Protein AF-0000000078793762 (afdb_homodimer)

Radius of gyration: 28.3 Å; Cα contacts (8 Å, |Δi|>4): 1659; chains: 2; bounding box: 61×83×68 Å

Secondary structure (DSSP, 8-state):
-EEEEEESS-TTHHHHHHHHSS-----HHHHHHHHHHTTTSEEEEEEEESS----EEETTEEEEEEE---HHHHHHHHHH-----SSTTHHHHHHHHHHH--SEEEEE-SSSGGGGGGGG--S-EEEE-S--HHHHHHTTTTTS-GGGGG-B---SHHHHHH---BHHHHHHHHHHHHHHHHHHHTT--EEEE-SHHHHHHHHHHSTTPEEEE------HHHHS--------SSSPEEEEEE--S-TTS-HHHHHHHHHHHHHTT--EEEEEES--TT-HHHHHHHHHHGGGS-SSSEEEEE---HHHHHHHHHHSSEEEE--S--SS-HHHHHHHHHT--EEEE--TTHHHHS-BTTTBEEE-TT-HHHHHHHHHHHHH-HHHHHHHHHHHHHHHHHHT-HHHHHHHHHHHHHHHHHH-/-EEEEEESS-TTHHHHHHHHS------HHHHHHHHHHTTTSEEEEEEEESS----EEETTEEEEEEE---HHHHHHHHHH-----SSTTHHHHHHHHHHH--SEEEEE-SSSGGGGGGGG--S-EEEE-S--HHHHHHTTTTTS-GGGGG-B---SHHHHHH---BHHHHHHHHHHHHHHHHHHHTT--EEEE-SHHHHHHHHHHSTTPEEEE------HHHHS--------SSSPEEEEEE--S-TTS-HHHHHHHHHHHHHTT--EEEEEES--TT-HHHHHHHHHHGGGS-SSSEEEEE---HHHHHHHHHHSSEEEE--S--SS-HHHHHHHHHT--EEEE--TTHHHHS-BTTTBEEE-TT-HHHHHHHHHHHHH-HHHHHHHHHHHHHHHHHHT-HHHHHHHHHHHHHHHHHH-

InterPro domains:
  IPR001296 Glycosyl transferase, family 1 [PF00534] (233-395)
  IPR050194 Glycosyltransferase group 1 [PTHR45947] (298-418)

Structure (mmCIF, N/CA/C/O backbone):
data_AF-0000000078793762-model_v1
#
loop_
_entity.id
_entity.type
_entity.pdbx_description
1 polymer 'Sugar transferase, PEP-CTERM/EpsH1 system associated'
#
loop_
_atom_site.group_PDB
_atom_site.id
_atom_site.type_symbol
_atom_site.label_atom_id
_atom_site.label_alt_id
_atom_site.label_comp_id
_atom_site.label_asym_id
_atom_site.label_entity_id
_atom_site.label_seq_id
_atom_site.pdbx_PDB_ins_code
_atom_site.Cartn_x
_atom_site.Cartn_y
_atom_site.Cartn_z
_atom_site.occupancy
_atom_site.B_iso_or_equiv
_atom_site.auth_seq_id
_atom_site.auth_comp_id
_atom_site.auth_asym_id
_atom_site.auth_atom_id
_atom_site.pdbx_PDB_model_num
ATOM 1 N N . MET A 1 1 ? 2.879 -42.125 -5.797 1 95.94 1 MET A N 1
ATOM 2 C CA . MET A 1 1 ? 1.994 -41.094 -6.344 1 95.94 1 MET A CA 1
ATOM 3 C C . MET A 1 1 ? 2.584 -40.5 -7.613 1 95.94 1 MET A C 1
ATOM 5 O O . MET A 1 1 ? 3.752 -40.094 -7.637 1 95.94 1 MET A O 1
ATOM 9 N N . LYS A 1 2 ? 1.872 -40.531 -8.688 1 98.19 2 LYS A N 1
ATOM 10 C CA . LYS A 1 2 ? 2.305 -39.938 -9.945 1 98.19 2 LYS A CA 1
ATOM 11 C C . LYS A 1 2 ? 1.771 -38.531 -10.094 1 98.19 2 LYS A C 1
ATOM 13 O O . LYS A 1 2 ? 0.557 -38.312 -10.094 1 98.19 2 LYS A O 1
ATOM 18 N N . VAL A 1 3 ? 2.738 -37.562 -10.156 1 98.62 3 VAL A N 1
ATOM 19 C CA . VAL A 1 3 ? 2.369 -36.156 -10.211 1 98.62 3 VAL A CA 1
ATOM 20 C C . VAL A 1 3 ? 2.797 -35.562 -11.547 1 98.62 3 VAL A C 1
ATOM 22 O O . VAL A 1 3 ? 3.941 -35.719 -11.969 1 98.62 3 VAL A O 1
ATOM 25 N N . LEU A 1 4 ? 1.871 -34.844 -12.211 1 98.75 4 LEU A N 1
ATOM 26 C CA . LEU A 1 4 ? 2.186 -34.125 -13.445 1 98.75 4 LEU A CA 1
ATOM 27 C C . LEU A 1 4 ? 2.09 -32.594 -13.242 1 98.75 4 LEU A C 1
ATOM 29 O O . LEU A 1 4 ? 1.021 -32.094 -12.914 1 98.75 4 LEU A O 1
ATOM 33 N N . TRP A 1 5 ? 3.254 -31.969 -13.43 1 98.5 5 TRP A N 1
ATOM 34 C CA . TRP A 1 5 ? 3.299 -30.5 -13.406 1 98.5 5 TRP A CA 1
ATOM 35 C C . TRP A 1 5 ? 3.074 -29.922 -14.797 1 98.5 5 TRP A C 1
ATOM 37 O O . TRP A 1 5 ? 3.635 -30.422 -15.781 1 98.5 5 TRP A O 1
ATOM 47 N N . PHE A 1 6 ? 2.211 -28.984 -14.898 1 97 6 PHE A N 1
ATOM 48 C CA . PHE A 1 6 ? 2.266 -28.016 -15.984 1 97 6 PHE A CA 1
ATOM 49 C C . PHE A 1 6 ? 2.936 -26.719 -15.531 1 97 6 PHE A C 1
ATOM 51 O O . PHE A 1 6 ? 2.408 -26.016 -14.672 1 97 6 PHE A O 1
ATOM 58 N N . SER A 1 7 ? 4.078 -26.422 -16.094 1 92.5 7 SER A N 1
ATOM 59 C CA . SER A 1 7 ? 4.922 -25.359 -15.562 1 92.5 7 SER A CA 1
ATOM 60 C C . SER A 1 7 ? 5.363 -24.406 -16.672 1 92.5 7 SER A C 1
ATOM 62 O O . SER A 1 7 ? 5.461 -24.797 -17.828 1 92.5 7 SER A O 1
ATOM 64 N N . ASN A 1 8 ? 5.637 -23.172 -16.219 1 84.38 8 ASN A N 1
ATOM 65 C CA . ASN A 1 8 ? 6.102 -22.156 -17.172 1 84.38 8 ASN A CA 1
ATOM 66 C C . ASN A 1 8 ? 7.574 -22.344 -17.516 1 84.38 8 ASN A C 1
ATOM 68 O O . ASN A 1 8 ? 8.078 -21.734 -18.453 1 84.38 8 ASN A O 1
ATOM 72 N N . THR A 1 9 ? 8.289 -23.156 -16.766 1 87.06 9 THR A N 1
ATOM 73 C CA . THR A 1 9 ? 9.695 -23.453 -17 1 87.06 9 THR A CA 1
ATOM 74 C C . THR A 1 9 ? 9.938 -24.953 -16.953 1 87.06 9 THR A C 1
ATOM 76 O O . THR A 1 9 ? 9.125 -25.703 -16.391 1 87.06 9 THR A O 1
ATOM 79 N N . PRO A 1 10 ? 11.055 -25.406 -17.469 1 90.94 10 PRO A N 1
ATOM 80 C CA . PRO A 1 10 ? 11.383 -26.828 -17.359 1 90.94 10 PRO A CA 1
ATOM 81 C C . PRO A 1 10 ? 11.961 -27.203 -15.992 1 90.94 10 PRO A C 1
ATOM 83 O O . PRO A 1 10 ? 12.469 -28.312 -15.805 1 90.94 10 PRO A O 1
ATOM 86 N N . ALA A 1 11 ? 11.961 -26.297 -15.039 1 92.06 11 ALA A N 1
ATOM 87 C CA . ALA A 1 11 ? 12.531 -26.531 -13.719 1 92.06 11 ALA A CA 1
ATOM 88 C C . ALA A 1 11 ? 13.953 -27.078 -13.82 1 92.06 11 ALA A C 1
ATOM 90 O O . ALA A 1 11 ? 14.805 -26.484 -14.492 1 92.06 11 ALA A O 1
ATOM 91 N N . LEU A 1 12 ? 14.273 -28.281 -13.297 1 91.12 12 LEU A N 1
ATOM 92 C CA . LEU A 1 12 ? 15.617 -28.844 -13.352 1 91.12 12 LEU A CA 1
ATOM 93 C C . LEU A 1 12 ? 16 -29.219 -14.781 1 91.12 12 LEU A C 1
ATOM 95 O O . LEU A 1 12 ? 17.188 -29.312 -15.102 1 91.12 12 LEU A O 1
ATOM 99 N N . GLY A 1 13 ? 14.977 -29.391 -15.578 1 91.69 13 GLY A N 1
ATOM 100 C CA . GLY A 1 13 ? 15.219 -29.766 -16.969 1 91.69 13 GLY A CA 1
ATOM 101 C C . GLY A 1 13 ? 15.992 -28.719 -17.734 1 91.69 13 GLY A C 1
ATOM 102 O O . GLY A 1 13 ? 16.578 -29.016 -18.781 1 91.69 13 GLY A O 1
ATOM 103 N N . ILE A 1 14 ? 16.016 -27.516 -17.172 1 89.06 14 ILE A N 1
ATOM 104 C CA . ILE A 1 14 ? 16.719 -26.422 -17.828 1 89.06 14 ILE A CA 1
ATOM 105 C C . ILE A 1 14 ? 18.203 -26.734 -17.906 1 89.06 14 ILE A C 1
ATOM 107 O O . ILE A 1 14 ? 18.891 -26.344 -18.859 1 89.06 14 ILE A O 1
ATOM 111 N N . GLU A 1 15 ? 18.734 -27.453 -16.922 1 87.62 15 GLU A N 1
ATOM 112 C CA . GLU A 1 15 ? 20.141 -27.844 -16.922 1 87.62 15 GLU A CA 1
ATOM 113 C C . GLU A 1 15 ? 20.469 -28.75 -18.109 1 87.62 15 GLU A C 1
ATOM 115 O O . GLU A 1 15 ? 21.531 -28.641 -18.703 1 87.62 15 GLU A O 1
ATOM 120 N N . PHE A 1 16 ? 19.547 -29.578 -18.375 1 89.25 16 PHE A N 1
ATOM 121 C CA . PHE A 1 16 ? 19.688 -30.5 -19.516 1 89.25 16 PHE A CA 1
ATOM 122 C C . PHE A 1 16 ? 19.578 -29.75 -20.828 1 89.25 16 PHE A C 1
ATOM 124 O O . PHE A 1 16 ? 20.391 -29.953 -21.734 1 89.25 16 PHE A O 1
ATOM 131 N N . LEU A 1 17 ? 18.609 -28.891 -20.922 1 88.19 17 LEU A N 1
ATOM 132 C CA . LEU A 1 17 ? 18.312 -28.172 -22.156 1 88.19 17 LEU A CA 1
ATOM 133 C C . LEU A 1 17 ? 19.391 -27.141 -22.469 1 88.19 17 LEU A C 1
ATOM 135 O O . LEU A 1 17 ? 19.656 -26.844 -23.625 1 88.19 17 LEU A O 1
ATOM 139 N N . SER A 1 18 ? 19.922 -26.453 -21.406 1 82.44 18 SER A N 1
ATOM 140 C CA . SER A 1 18 ? 20.938 -25.438 -21.594 1 82.44 18 SER A CA 1
ATOM 141 C C . SER A 1 18 ? 22.203 -26.031 -22.188 1 82.44 18 SER A C 1
ATOM 143 O O . SER A 1 18 ? 22.984 -25.328 -22.844 1 82.44 18 SER A O 1
ATOM 145 N N . LYS A 1 19 ? 22.484 -27.219 -21.938 1 78.75 19 LYS A N 1
ATOM 146 C CA . LYS A 1 19 ? 23.641 -27.891 -22.516 1 78.75 19 LYS A CA 1
ATOM 147 C C . LYS A 1 19 ? 23.453 -28.109 -24.016 1 78.75 19 LYS A C 1
ATOM 149 O O . LYS A 1 19 ? 24.422 -28.156 -24.766 1 78.75 19 LYS A O 1
ATOM 154 N N . GLU A 1 20 ? 22.266 -28.188 -24.328 1 69.19 20 GLU A N 1
ATOM 155 C CA . GLU A 1 20 ? 21.969 -28.469 -25.734 1 69.19 20 GLU A CA 1
ATOM 156 C C . GLU A 1 20 ? 21.703 -27.188 -26.516 1 69.19 20 GLU A C 1
ATOM 158 O O . GLU A 1 20 ? 21.984 -27.125 -27.719 1 69.19 20 GLU A O 1
ATOM 163 N N . SER A 1 21 ? 20.906 -26.344 -25.797 1 62.28 21 SER A N 1
ATOM 164 C CA . SER A 1 21 ? 20.453 -25.141 -26.484 1 62.28 21 SER A CA 1
ATOM 165 C C . SER A 1 21 ? 20.906 -23.875 -25.75 1 62.28 21 SER A C 1
ATOM 167 O O . SER A 1 21 ? 21.391 -23.953 -24.625 1 62.28 21 SER A O 1
ATOM 169 N N . LYS A 1 22 ? 21 -22.781 -26.359 1 55.94 22 LYS A N 1
ATOM 170 C CA . LYS A 1 22 ? 21.391 -21.469 -25.859 1 55.94 22 LYS A CA 1
ATOM 171 C C . LYS A 1 22 ? 20.312 -20.891 -24.953 1 55.94 22 LYS A C 1
ATOM 173 O O . LYS A 1 22 ? 20.25 -19.672 -24.75 1 55.94 22 LYS A O 1
ATOM 178 N N . ILE A 1 23 ? 19.359 -21.875 -24.516 1 55.56 23 ILE A N 1
ATOM 179 C CA . ILE A 1 23 ? 18.328 -21.266 -23.703 1 55.56 23 ILE A CA 1
ATOM 180 C C . ILE A 1 23 ? 18.828 -21.062 -22.281 1 55.56 23 ILE A C 1
ATOM 182 O O . ILE A 1 23 ? 19.344 -22 -21.656 1 55.56 23 ILE A O 1
ATOM 186 N N . LYS A 1 24 ? 19.094 -19.906 -21.891 1 51.28 24 LYS A N 1
ATOM 187 C CA . LYS A 1 24 ? 19.453 -19.5 -20.531 1 51.28 24 LYS A CA 1
ATOM 188 C C . LYS A 1 24 ? 18.203 -19.109 -19.734 1 51.28 24 LYS A C 1
ATOM 190 O O . LYS A 1 24 ? 17.375 -18.328 -20.203 1 51.28 24 LYS A O 1
ATOM 195 N N . GLY A 1 25 ? 17.484 -20.141 -19.078 1 54.44 25 GLY A N 1
ATOM 196 C CA . GLY A 1 25 ? 16.25 -19.734 -18.422 1 54.44 25 GLY A CA 1
ATOM 197 C C . GLY A 1 25 ? 16.406 -19.625 -16.922 1 54.44 25 GLY A C 1
ATOM 198 O O . GLY A 1 25 ? 17.391 -20.062 -16.344 1 54.44 25 GLY A O 1
ATOM 199 N N . THR A 1 26 ? 15.641 -18.719 -16.062 1 52.81 26 THR A N 1
ATOM 200 C CA . THR A 1 26 ? 15.617 -18.281 -14.672 1 52.81 26 THR A CA 1
ATOM 201 C C . THR A 1 26 ? 14.68 -19.156 -13.844 1 52.81 26 THR A C 1
ATOM 203 O O . THR A 1 26 ? 14.352 -18.828 -12.711 1 52.81 26 THR A O 1
ATOM 206 N N . GLY A 1 27 ? 14.586 -20.484 -13.938 1 57.09 27 GLY A N 1
ATOM 207 C CA . GLY A 1 27 ? 13.57 -21.219 -13.203 1 57.09 27 GLY A CA 1
ATOM 208 C C . GLY A 1 27 ? 13.984 -21.547 -11.781 1 57.09 27 GLY A C 1
ATOM 209 O O . GLY A 1 27 ? 13.695 -22.641 -11.281 1 57.09 27 GLY A O 1
ATOM 210 N N . GLY A 1 28 ? 14.516 -20.531 -10.992 1 72.56 28 GLY A N 1
ATOM 211 C CA . GLY A 1 28 ? 15.281 -20.938 -9.82 1 72.56 28 GLY A CA 1
ATOM 212 C C . GLY A 1 28 ? 14.422 -21.594 -8.75 1 72.56 28 GLY A C 1
ATOM 213 O O . GLY A 1 28 ? 14.672 -22.734 -8.359 1 72.56 28 GLY A O 1
ATOM 214 N N . TRP A 1 29 ? 13.219 -21.062 -8.523 1 81.5 29 TRP A N 1
ATOM 215 C CA . TRP A 1 29 ? 12.477 -21.641 -7.41 1 81.5 29 TRP A CA 1
ATOM 216 C C . TRP A 1 29 ? 11.828 -22.969 -7.824 1 81.5 29 TRP A C 1
ATOM 218 O O . TRP A 1 29 ? 11.711 -23.891 -7.012 1 81.5 29 TRP A O 1
ATOM 228 N N . MET A 1 30 ? 11.438 -23.141 -9.094 1 89.31 30 MET A N 1
ATOM 229 C CA . MET A 1 30 ? 10.844 -24.375 -9.594 1 89.31 30 MET A CA 1
ATOM 230 C C . MET A 1 30 ? 11.867 -25.516 -9.609 1 89.31 30 MET A C 1
ATOM 232 O O . MET A 1 30 ? 11.531 -26.672 -9.359 1 89.31 30 MET A O 1
ATOM 236 N N . SER A 1 31 ? 13.117 -25.141 -9.906 1 91.44 31 SER A N 1
ATOM 237 C CA . SER A 1 31 ? 14.188 -26.125 -9.883 1 91.44 31 SER A CA 1
ATOM 238 C C . SER A 1 31 ? 14.406 -26.656 -8.469 1 91.44 31 SER A C 1
ATOM 240 O O . SER A 1 31 ? 14.609 -27.859 -8.281 1 91.44 31 SER A O 1
ATOM 242 N N . ALA A 1 32 ? 14.328 -25.719 -7.543 1 91.62 32 ALA A N 1
ATOM 243 C CA . ALA A 1 32 ? 14.508 -26.125 -6.152 1 91.62 32 ALA A CA 1
ATOM 244 C C . ALA A 1 32 ? 13.383 -27.047 -5.695 1 91.62 32 ALA A C 1
ATOM 246 O O . ALA A 1 32 ? 13.625 -28.047 -5.012 1 91.62 32 ALA A O 1
ATOM 247 N N . LEU A 1 33 ? 12.203 -26.703 -6.043 1 93.56 33 LEU A N 1
ATOM 248 C CA . LEU A 1 33 ? 11.055 -27.531 -5.684 1 93.56 33 LEU A CA 1
ATOM 249 C C . LEU A 1 33 ? 11.148 -28.906 -6.355 1 93.56 33 LEU A C 1
ATOM 251 O O . LEU A 1 33 ? 10.891 -29.922 -5.723 1 93.56 33 LEU A O 1
ATOM 255 N N . ASN A 1 34 ? 11.5 -28.906 -7.664 1 95.62 34 ASN A N 1
ATOM 256 C CA . ASN A 1 34 ? 11.711 -30.141 -8.414 1 95.62 34 ASN A CA 1
ATOM 257 C C . ASN A 1 34 ? 12.734 -31.047 -7.719 1 95.62 34 ASN A C 1
ATOM 259 O O . ASN A 1 34 ? 12.508 -32.25 -7.59 1 95.62 34 ASN A O 1
ATOM 263 N N . GLU A 1 35 ? 13.758 -30.469 -7.211 1 93.94 35 GLU A N 1
ATOM 264 C CA . GLU A 1 35 ? 14.852 -31.203 -6.59 1 93.94 35 GLU A CA 1
ATOM 265 C C . GLU A 1 35 ? 14.383 -31.953 -5.348 1 93.94 35 GLU A C 1
ATOM 267 O O . GLU A 1 35 ? 14.789 -33.094 -5.105 1 93.94 35 GLU A O 1
ATOM 272 N N . ILE A 1 36 ? 13.469 -31.359 -4.629 1 93.69 36 ILE A N 1
ATOM 273 C CA . ILE A 1 36 ? 13.109 -32 -3.365 1 93.69 36 ILE A CA 1
ATOM 274 C C . ILE A 1 36 ? 11.922 -32.938 -3.58 1 93.69 36 ILE A C 1
ATOM 276 O O . ILE A 1 36 ? 11.719 -33.875 -2.812 1 93.69 36 ILE A O 1
ATOM 280 N N . MET A 1 37 ? 11.172 -32.75 -4.59 1 95.81 37 MET A N 1
ATOM 281 C CA . MET A 1 37 ? 9.945 -33.5 -4.82 1 95.81 37 MET A CA 1
ATOM 282 C C . MET A 1 37 ? 10.234 -34.812 -5.559 1 95.81 37 MET A C 1
ATOM 284 O O . MET A 1 37 ? 9.555 -35.812 -5.348 1 95.81 37 MET A O 1
ATOM 288 N N . LYS A 1 38 ? 11.25 -34.812 -6.395 1 94.5 38 LYS A N 1
ATOM 289 C CA . LYS A 1 38 ? 11.5 -35.875 -7.34 1 94.5 38 LYS A CA 1
ATOM 290 C C . LYS A 1 38 ? 11.758 -37.188 -6.609 1 94.5 38 LYS A C 1
ATOM 292 O O . LYS A 1 38 ? 11.555 -38.281 -7.172 1 94.5 38 LYS A O 1
ATOM 297 N N . ASN A 1 39 ? 12.211 -37.094 -5.367 1 93.19 39 ASN A N 1
ATOM 298 C CA . ASN A 1 39 ? 12.531 -38.281 -4.617 1 93.19 39 ASN A CA 1
ATOM 299 C C . ASN A 1 39 ? 11.328 -38.781 -3.822 1 93.19 39 ASN A C 1
ATOM 301 O O . ASN A 1 39 ? 11.375 -39.875 -3.236 1 93.19 39 ASN A O 1
ATOM 305 N N . LYS A 1 40 ? 10.266 -38.094 -3.807 1 97.19 40 LYS A N 1
ATOM 306 C CA . LYS A 1 40 ? 9.117 -38.406 -2.975 1 97.19 40 LYS A CA 1
ATOM 307 C C . LYS A 1 40 ? 7.906 -38.781 -3.828 1 97.19 40 LYS A C 1
ATOM 309 O O . LYS A 1 40 ? 6.996 -39.469 -3.359 1 97.19 40 LYS A O 1
ATOM 314 N N . VAL A 1 41 ? 7.918 -38.312 -5.105 1 97.88 41 VAL A N 1
ATOM 315 C CA . VAL A 1 41 ? 6.832 -38.625 -6.031 1 97.88 41 VAL A CA 1
ATOM 316 C C . VAL A 1 41 ? 7.41 -39 -7.402 1 97.88 41 VAL A C 1
ATOM 318 O O . VAL A 1 41 ? 8.57 -38.688 -7.688 1 97.88 41 VAL A O 1
ATOM 321 N N . ASP A 1 42 ? 6.637 -39.75 -8.188 1 98.38 42 ASP A N 1
ATOM 322 C CA . ASP A 1 42 ? 6.945 -39.906 -9.602 1 98.38 42 ASP A CA 1
ATOM 323 C C . ASP A 1 42 ? 6.578 -38.656 -10.391 1 98.38 42 ASP A C 1
ATOM 325 O O . ASP A 1 42 ? 5.445 -38.531 -10.852 1 98.38 42 ASP A O 1
ATOM 329 N N . LEU A 1 43 ? 7.602 -37.781 -10.539 1 98.44 43 LEU A N 1
ATOM 330 C CA . LEU A 1 43 ? 7.348 -36.438 -11.016 1 98.44 43 LEU A CA 1
ATOM 331 C C . LEU A 1 43 ? 7.492 -36.344 -12.531 1 98.44 43 LEU A C 1
ATOM 333 O O . LEU A 1 43 ? 8.492 -36.812 -13.086 1 98.44 43 LEU A O 1
ATOM 337 N N . HIS A 1 44 ? 6.484 -35.844 -13.164 1 98.56 44 HIS A N 1
ATOM 338 C CA . HIS A 1 44 ? 6.438 -35.5 -14.586 1 98.56 44 HIS A CA 1
ATOM 339 C C . HIS A 1 44 ? 6.195 -34 -14.797 1 98.56 44 HIS A C 1
ATOM 341 O O . HIS A 1 44 ? 5.402 -33.406 -14.086 1 98.56 44 HIS A O 1
ATOM 347 N N . ILE A 1 45 ? 6.957 -33.406 -15.766 1 98.06 45 ILE A N 1
ATOM 348 C CA . ILE A 1 45 ? 6.816 -31.969 -15.969 1 98.06 45 ILE A CA 1
ATOM 349 C C . ILE A 1 45 ? 6.57 -31.688 -17.438 1 98.06 45 ILE A C 1
ATOM 351 O O . ILE A 1 45 ? 7.41 -32 -18.297 1 98.06 45 ILE A O 1
ATOM 355 N N . ALA A 1 46 ? 5.418 -31.109 -17.734 1 97.25 46 ALA A N 1
ATOM 356 C CA . ALA A 1 46 ? 5.137 -30.578 -19.062 1 97.25 46 ALA A CA 1
ATOM 357 C C . ALA A 1 46 ? 5.355 -29.062 -19.094 1 97.25 46 ALA A C 1
ATOM 359 O O . ALA A 1 46 ? 5.008 -28.359 -18.141 1 97.25 46 ALA A O 1
ATOM 360 N N . PHE A 1 47 ? 5.992 -28.547 -20.125 1 92.81 47 PHE A N 1
ATOM 361 C CA . PHE A 1 47 ? 6.305 -27.141 -20.234 1 92.81 47 PHE A CA 1
ATOM 362 C C . PHE A 1 47 ? 6.34 -26.703 -21.688 1 92.81 47 PHE A C 1
ATOM 364 O O . PHE A 1 47 ? 6.551 -27.516 -22.594 1 92.81 47 PHE A O 1
ATOM 371 N N . HIS A 1 48 ? 6.082 -25.422 -21.922 1 89.88 48 HIS A N 1
ATOM 372 C CA . HIS A 1 48 ? 6.188 -24.875 -23.266 1 89.88 48 HIS A CA 1
ATOM 373 C C . HIS A 1 48 ? 7.645 -24.75 -23.703 1 89.88 48 HIS A C 1
ATOM 375 O O . HIS A 1 48 ? 8.5 -24.359 -22.906 1 89.88 48 HIS A O 1
ATOM 381 N N . TYR A 1 49 ? 7.902 -25.125 -24.844 1 87.12 49 TYR A N 1
ATOM 382 C CA . TYR A 1 49 ? 9.242 -25.062 -25.406 1 87.12 49 TYR A CA 1
ATOM 383 C C . TYR A 1 49 ? 9.188 -24.641 -26.875 1 87.12 49 TYR A C 1
ATOM 385 O O . TYR A 1 49 ? 8.375 -25.141 -27.641 1 87.12 49 TYR A O 1
ATOM 393 N N . PRO A 1 50 ? 9.992 -23.641 -27.219 1 83.5 50 PRO A N 1
ATOM 394 C CA . PRO A 1 50 ? 9.883 -23.094 -28.578 1 83.5 50 PRO A CA 1
ATOM 395 C C . PRO A 1 50 ? 10.469 -24.031 -29.641 1 83.5 50 PRO A C 1
ATOM 397 O O . PRO A 1 50 ? 10.25 -23.812 -30.828 1 83.5 50 PRO A O 1
ATOM 400 N N . TYR A 1 51 ? 11.164 -25.078 -29.312 1 84.25 51 TYR A N 1
ATOM 401 C CA . TYR A 1 51 ? 11.781 -26.016 -30.25 1 84.25 51 TYR A CA 1
ATOM 402 C C . TYR A 1 51 ? 11.172 -27.406 -30.125 1 84.25 51 TYR A C 1
ATOM 404 O O . TYR A 1 51 ? 10.633 -27.75 -29.062 1 84.25 51 TYR A O 1
ATOM 412 N N . LYS A 1 52 ? 11.219 -28.016 -31.281 1 88 52 LYS A N 1
ATOM 413 C CA . LYS A 1 52 ? 10.773 -29.406 -31.219 1 88 52 LYS A CA 1
ATOM 414 C C . LYS A 1 52 ? 11.734 -30.266 -30.406 1 88 52 LYS A C 1
ATOM 416 O O . LYS A 1 52 ? 12.953 -30.219 -30.609 1 88 52 LYS A O 1
ATOM 421 N N . LYS A 1 53 ? 11.203 -30.906 -29.469 1 90.44 53 LYS A N 1
ATOM 422 C CA . LYS A 1 53 ? 11.992 -31.781 -28.609 1 90.44 53 LYS A CA 1
ATOM 423 C C . LYS A 1 53 ? 11.141 -32.938 -28.062 1 90.44 53 LYS A C 1
ATOM 425 O O . LYS A 1 53 ? 9.984 -32.719 -27.672 1 90.44 53 LYS A O 1
ATOM 430 N N . ASP A 1 54 ? 11.688 -34.156 -28.094 1 92.56 54 ASP A N 1
ATOM 431 C CA . ASP A 1 54 ? 11 -35.344 -27.531 1 92.56 54 ASP A CA 1
ATOM 432 C C . ASP A 1 54 ? 11.07 -35.344 -26.016 1 92.56 54 ASP A C 1
ATOM 434 O O . ASP A 1 54 ? 11.891 -34.625 -25.422 1 92.56 54 ASP A O 1
ATOM 438 N N . LEU A 1 55 ? 10.156 -36.188 -25.469 1 95.25 55 LEU A N 1
ATOM 439 C CA . LEU A 1 55 ? 10.211 -36.375 -24.031 1 95.25 55 LEU A CA 1
ATOM 440 C C . LEU A 1 55 ? 11.594 -36.844 -23.594 1 95.25 55 LEU A C 1
ATOM 442 O O . LEU A 1 55 ? 12.258 -37.594 -24.312 1 95.25 55 LEU A O 1
ATOM 446 N N . PHE A 1 56 ? 12.07 -36.406 -22.453 1 95.56 56 PHE A N 1
ATOM 447 C CA . PHE A 1 56 ? 13.367 -36.812 -21.922 1 95.56 56 PHE A CA 1
ATOM 448 C C . PHE A 1 56 ? 13.305 -36.969 -20.406 1 95.56 56 PHE A C 1
ATOM 450 O O . PHE A 1 56 ? 12.359 -36.5 -19.766 1 95.56 56 PHE A O 1
ATOM 457 N N . GLU A 1 57 ? 14.25 -37.75 -19.906 1 96.81 57 GLU A N 1
ATOM 458 C CA . GLU A 1 57 ? 14.391 -37.906 -18.453 1 96.81 57 GLU A CA 1
ATOM 459 C C . GLU A 1 57 ? 15.695 -37.281 -17.969 1 96.81 57 GLU A C 1
ATOM 461 O O . GLU A 1 57 ? 16.734 -37.406 -18.625 1 96.81 57 GLU A O 1
ATOM 466 N N . TYR A 1 58 ? 15.625 -36.562 -16.922 1 95.06 58 TYR A N 1
ATOM 467 C CA . TYR A 1 58 ? 16.797 -35.938 -16.312 1 95.06 58 TYR A CA 1
ATOM 468 C C . TYR A 1 58 ? 16.656 -35.906 -14.797 1 95.06 58 TYR A C 1
ATOM 470 O O . TYR A 1 58 ? 15.664 -35.375 -14.273 1 95.06 58 TYR A O 1
ATOM 478 N N . ARG A 1 59 ? 17.594 -36.469 -14.055 1 94.56 59 ARG A N 1
ATOM 479 C CA . ARG A 1 59 ? 17.703 -36.469 -12.602 1 94.56 59 ARG A CA 1
ATOM 480 C C . ARG A 1 59 ? 16.406 -36.969 -11.945 1 94.56 59 ARG A C 1
ATOM 482 O O . ARG A 1 59 ? 15.883 -36.312 -11.047 1 94.56 59 ARG A O 1
ATOM 489 N N . GLY A 1 60 ? 15.836 -37.969 -12.453 1 95.31 60 GLY A N 1
ATOM 490 C CA . GLY A 1 60 ? 14.727 -38.656 -11.805 1 95.31 60 GLY A CA 1
ATOM 491 C C . GLY A 1 60 ? 13.375 -38.062 -12.141 1 95.31 60 GLY A C 1
ATOM 492 O O . GLY A 1 60 ? 12.375 -38.375 -11.5 1 95.31 60 GLY A O 1
ATOM 493 N N . THR A 1 61 ? 13.32 -37.094 -13.086 1 97.62 61 THR A N 1
ATOM 494 C CA . THR A 1 61 ? 12.086 -36.469 -13.523 1 97.62 61 THR A CA 1
ATOM 495 C C . THR A 1 61 ? 11.906 -36.594 -15.039 1 97.62 61 THR A C 1
ATOM 497 O O . THR A 1 61 ? 12.875 -36.5 -15.789 1 97.62 61 THR A O 1
ATOM 500 N N . LYS A 1 62 ? 10.719 -36.938 -15.453 1 98.06 62 LYS A N 1
ATOM 501 C CA . LYS A 1 62 ? 10.414 -37 -16.875 1 98.06 62 LYS A CA 1
ATOM 502 C C . LYS A 1 62 ? 9.844 -35.688 -17.375 1 98.06 62 LYS A C 1
ATOM 504 O O . LYS A 1 62 ? 9.008 -35.062 -16.703 1 98.06 62 LYS A O 1
ATOM 509 N N . TYR A 1 63 ? 10.336 -35.219 -18.5 1 97.38 63 TYR A N 1
ATOM 510 C CA . TYR A 1 63 ? 9.977 -33.938 -19.047 1 97.38 63 TYR A CA 1
ATOM 511 C C . TYR A 1 63 ? 9.273 -34.062 -20.391 1 97.38 63 TYR A C 1
ATOM 513 O O . TYR A 1 63 ? 9.695 -34.844 -21.25 1 97.38 63 TYR A O 1
ATOM 521 N N . TYR A 1 64 ? 8.211 -33.312 -20.562 1 97.38 64 TYR A N 1
ATOM 522 C CA . TYR A 1 64 ? 7.391 -33.312 -21.766 1 97.38 64 TYR A CA 1
ATOM 523 C C . TYR A 1 64 ? 7.344 -31.922 -22.391 1 97.38 64 TYR A C 1
ATOM 525 O O . TYR A 1 64 ? 6.457 -31.125 -22.078 1 97.38 64 TYR A O 1
ATOM 533 N N . PRO A 1 65 ? 8.266 -31.594 -23.312 1 94.38 65 PRO A N 1
ATOM 534 C CA . PRO A 1 65 ? 8.234 -30.297 -24 1 94.38 65 PRO A CA 1
ATOM 535 C C . PRO A 1 65 ? 7.035 -30.141 -24.922 1 94.38 65 PRO A C 1
ATOM 537 O O . PRO A 1 65 ? 6.797 -31 -25.781 1 94.38 65 PRO A O 1
ATOM 540 N N . VAL A 1 66 ? 6.285 -29.156 -24.656 1 89.81 66 VAL A N 1
ATOM 541 C CA . VAL A 1 66 ? 5.184 -28.781 -25.547 1 89.81 66 VAL A CA 1
ATOM 542 C C . VAL A 1 66 ? 5.672 -27.781 -26.578 1 89.81 66 VAL A C 1
ATOM 544 O O . VAL A 1 66 ? 5.941 -26.625 -26.25 1 89.81 66 VAL A O 1
ATOM 547 N N . TYR A 1 67 ? 5.637 -28.219 -27.812 1 87 67 TYR A N 1
ATOM 548 C CA . TYR A 1 67 ? 6.18 -27.391 -28.891 1 87 67 TYR A CA 1
ATOM 549 C C . TYR A 1 67 ? 5.258 -26.203 -29.188 1 87 67 TYR A C 1
ATOM 551 O O . TYR A 1 67 ? 4.109 -26.391 -29.594 1 87 67 TYR A O 1
ATOM 559 N N . THR A 1 68 ? 5.766 -25 -28.984 1 80.81 68 THR A N 1
ATOM 560 C CA . THR A 1 68 ? 4.941 -23.812 -29.156 1 80.81 68 THR A CA 1
ATOM 561 C C . THR A 1 68 ? 5.371 -23.047 -30.406 1 80.81 68 THR A C 1
ATOM 563 O O . THR A 1 68 ? 4.723 -22.078 -30.797 1 80.81 68 THR A O 1
ATOM 566 N N . GLY A 1 69 ? 6.199 -23.531 -31.172 1 72.38 69 GLY A N 1
ATOM 567 C CA . GLY A 1 69 ? 6.66 -22.922 -32.406 1 72.38 69 GLY A CA 1
ATOM 568 C C . GLY A 1 69 ? 7.672 -21.812 -32.188 1 72.38 69 GLY A C 1
ATOM 569 O O . GLY A 1 69 ? 7.914 -21.422 -31.047 1 72.38 69 GLY A O 1
ATOM 570 N N . ASN A 1 70 ? 8.383 -21.406 -33.312 1 58.59 70 ASN A N 1
ATOM 571 C CA . ASN A 1 70 ? 9.492 -20.453 -33.344 1 58.59 70 ASN A CA 1
ATOM 572 C C . ASN A 1 70 ? 9.086 -19.109 -32.75 1 58.59 70 ASN A C 1
ATOM 574 O O . ASN A 1 70 ? 8.062 -18.531 -33.125 1 58.59 70 ASN A O 1
ATOM 578 N N . ILE A 1 71 ? 9.82 -18.797 -31.656 1 52.09 71 ILE A N 1
ATOM 579 C CA . ILE A 1 71 ? 9.688 -17.562 -30.891 1 52.09 71 ILE A CA 1
ATOM 580 C C . ILE A 1 71 ? 9.484 -16.391 -31.844 1 52.09 71 ILE A C 1
ATOM 582 O O . ILE A 1 71 ? 8.625 -15.531 -31.609 1 52.09 71 ILE A O 1
ATOM 586 N N . LEU A 1 72 ? 10.273 -16.375 -32.969 1 47.22 72 LEU A N 1
ATOM 587 C CA . LEU A 1 72 ? 10.219 -15.281 -33.938 1 47.22 72 LEU A CA 1
ATOM 588 C C . LEU A 1 72 ? 8.836 -15.211 -34.562 1 47.22 72 LEU A C 1
ATOM 590 O O . LEU A 1 72 ? 8.281 -14.117 -34.75 1 47.22 72 LEU A O 1
ATOM 594 N N . TYR A 1 73 ? 8.297 -16.281 -34.969 1 44.62 73 TYR A N 1
ATOM 595 C CA . TYR A 1 73 ? 6.992 -16.359 -35.625 1 44.62 73 TYR A CA 1
ATOM 596 C C . TYR A 1 73 ? 5.883 -15.961 -34.625 1 44.62 73 TYR A C 1
ATOM 598 O O . TYR A 1 73 ? 4.961 -15.227 -35 1 44.62 73 TYR A O 1
ATOM 606 N N . ASN A 1 74 ? 5.961 -16.359 -33.469 1 51.59 74 ASN A N 1
ATOM 607 C CA . ASN A 1 74 ? 4.98 -16.031 -32.438 1 51.59 74 ASN A CA 1
ATOM 608 C C . ASN A 1 74 ? 5.039 -14.562 -32.031 1 51.59 74 ASN A C 1
ATOM 610 O O . ASN A 1 74 ? 4.008 -13.953 -31.75 1 51.59 74 ASN A O 1
ATOM 614 N N . LEU A 1 75 ? 6.223 -14.109 -32.094 1 47.94 75 LEU A N 1
ATOM 615 C CA . LEU A 1 75 ? 6.41 -12.672 -31.891 1 47.94 75 LEU A CA 1
ATOM 616 C C . LEU A 1 75 ? 5.77 -11.867 -33.031 1 47.94 75 LEU A C 1
ATOM 618 O O . LEU A 1 75 ? 5.121 -10.852 -32.781 1 47.94 75 LEU A O 1
ATOM 622 N N . ILE A 1 76 ? 6.051 -12.391 -34.312 1 43.09 76 ILE A N 1
ATOM 623 C CA . ILE A 1 76 ? 5.488 -11.711 -35.469 1 43.09 76 ILE A CA 1
ATOM 624 C C . ILE A 1 76 ? 3.965 -11.805 -35.438 1 43.09 76 ILE A C 1
ATOM 626 O O . ILE A 1 76 ? 3.27 -10.82 -35.719 1 43.09 76 ILE A O 1
ATOM 630 N N . LYS A 1 77 ? 3.465 -12.859 -35.156 1 47.09 77 LYS A N 1
ATOM 631 C CA . LYS A 1 77 ? 2.018 -13.039 -35.094 1 47.09 77 LYS A CA 1
ATOM 632 C C . LYS A 1 77 ? 1.406 -12.227 -33.969 1 47.09 77 LYS A C 1
ATOM 634 O O . LYS A 1 77 ? 0.311 -11.68 -34.094 1 47.09 77 LYS A O 1
ATOM 639 N N . SER A 1 78 ? 2.119 -12.234 -32.875 1 48.59 78 SER A N 1
ATOM 640 C CA . SER A 1 78 ? 1.626 -11.469 -31.734 1 48.59 78 SER A CA 1
ATOM 641 C C . SER A 1 78 ? 1.63 -9.977 -32.031 1 48.59 78 SER A C 1
ATOM 643 O O . SER A 1 78 ? 0.911 -9.211 -31.375 1 48.59 78 SER A O 1
ATOM 645 N N . ARG A 1 79 ? 2.584 -9.625 -32.969 1 43.41 79 ARG A N 1
ATOM 646 C CA . ARG A 1 79 ? 2.674 -8.25 -33.438 1 43.41 79 ARG A CA 1
ATOM 647 C C . ARG A 1 79 ? 1.376 -7.832 -34.125 1 43.41 79 ARG A C 1
ATOM 649 O O . ARG A 1 79 ? 0.974 -6.668 -34.031 1 43.41 79 ARG A O 1
ATOM 656 N N . PHE A 1 80 ? 0.947 -8.703 -34.906 1 42.38 80 PHE A N 1
ATOM 657 C CA . PHE A 1 80 ? -0.178 -8.312 -35.75 1 42.38 80 PHE A CA 1
ATOM 658 C C . PHE A 1 80 ? -1.493 -8.805 -35.156 1 42.38 80 PHE A C 1
ATOM 660 O O . PHE A 1 80 ? -2.553 -8.234 -35.406 1 42.38 80 PHE A O 1
ATOM 667 N N . PHE A 1 81 ? -1.475 -9.961 -34.5 1 42.94 81 PHE A N 1
ATOM 668 C CA . PHE A 1 81 ? -2.678 -10.555 -33.906 1 42.94 81 PHE A CA 1
ATOM 669 C C . PHE A 1 81 ? -2.463 -10.906 -32.469 1 42.94 81 PHE A C 1
ATOM 671 O O . PHE A 1 81 ? -1.568 -11.68 -32.125 1 42.94 81 PHE A O 1
ATOM 678 N N . ILE A 1 82 ? -2.795 -10.055 -31.609 1 50.16 82 ILE A N 1
ATOM 679 C CA . ILE A 1 82 ? -2.787 -10.406 -30.188 1 50.16 82 ILE A CA 1
ATOM 680 C C . ILE A 1 82 ? -3.635 -11.648 -29.969 1 50.16 82 ILE A C 1
ATOM 682 O O . ILE A 1 82 ? -4.836 -11.555 -29.703 1 50.16 82 ILE A O 1
ATOM 686 N N . ASP A 1 83 ? -3.49 -12.703 -30.75 1 52.03 83 ASP A N 1
ATOM 687 C CA . ASP A 1 83 ? -4.266 -13.914 -30.5 1 52.03 83 ASP A CA 1
ATOM 688 C C . ASP A 1 83 ? -3.711 -14.688 -29.297 1 52.03 83 ASP A C 1
ATOM 690 O O . ASP A 1 83 ? -2.541 -15.078 -29.297 1 52.03 83 ASP A O 1
ATOM 694 N N . VAL A 1 84 ? -4.27 -14.484 -28.172 1 59 84 VAL A N 1
ATOM 695 C CA . VAL A 1 84 ? -3.957 -15.297 -27 1 59 84 VAL A CA 1
ATOM 696 C C . VAL A 1 84 ? -4.746 -16.609 -27.047 1 59 84 VAL A C 1
ATOM 698 O O . VAL A 1 84 ? -5.934 -16.625 -26.703 1 59 84 VAL A O 1
ATOM 701 N N . PRO A 1 85 ? -4.113 -17.625 -27.75 1 63.12 85 PRO A N 1
ATOM 702 C CA . PRO A 1 85 ? -4.93 -18.844 -27.797 1 63.12 85 PRO A CA 1
ATOM 703 C C . PRO A 1 85 ? -5.203 -19.422 -26.406 1 63.12 85 PRO A C 1
ATOM 705 O O . PRO A 1 85 ? -4.27 -19.625 -25.625 1 63.12 85 PRO A O 1
ATOM 708 N N . ASP A 1 86 ? -6.469 -19.484 -26.016 1 72.06 86 ASP A N 1
ATOM 709 C CA . ASP A 1 86 ? -6.992 -20.062 -24.781 1 72.06 86 ASP A CA 1
ATOM 710 C C . ASP A 1 86 ? -6.828 -21.578 -24.766 1 72.06 86 ASP A C 1
ATOM 712 O O . ASP A 1 86 ? -6.43 -22.156 -23.75 1 72.06 86 ASP A O 1
ATOM 716 N N . ASP A 1 87 ? -6.875 -22.203 -25.922 1 83.88 87 ASP A N 1
ATOM 717 C CA . ASP A 1 87 ? -6.887 -23.672 -25.922 1 83.88 87 ASP A CA 1
ATOM 718 C C . ASP A 1 87 ? -6.113 -24.234 -27.109 1 83.88 87 ASP A C 1
ATOM 720 O O . ASP A 1 87 ? -6.309 -25.375 -27.5 1 83.88 87 ASP A O 1
ATOM 724 N N . LYS A 1 88 ? -5.16 -23.453 -27.594 1 84.56 88 LYS A N 1
ATOM 725 C CA . LYS A 1 88 ? -4.391 -23.828 -28.781 1 84.56 88 LYS A CA 1
ATOM 726 C C . LYS A 1 88 ? -3.635 -25.141 -28.547 1 84.56 88 LYS A C 1
ATOM 728 O O . LYS A 1 88 ? -3.496 -25.953 -29.469 1 84.56 88 LYS A O 1
ATOM 733 N N . TYR A 1 89 ? -3.203 -25.359 -27.391 1 89.88 89 TYR A N 1
ATOM 734 C CA . TYR A 1 89 ? -2.338 -26.5 -27.125 1 89.88 89 TYR A CA 1
ATOM 735 C C . TYR A 1 89 ? -3.07 -27.562 -26.312 1 89.88 89 TYR A C 1
ATOM 737 O O . TYR A 1 89 ? -2.441 -28.438 -25.703 1 89.88 89 TYR A O 1
ATOM 745 N N . LEU A 1 90 ? -4.332 -27.516 -26.281 1 94.25 90 LEU A N 1
ATOM 746 C CA . LEU A 1 90 ? -5.137 -28.422 -25.453 1 94.25 90 LEU A CA 1
ATOM 747 C C . LEU A 1 90 ? -4.891 -29.875 -25.828 1 94.25 90 LEU A C 1
ATOM 749 O O . LEU A 1 90 ? -4.699 -30.719 -24.953 1 94.25 90 LEU A O 1
ATOM 753 N N . ASP A 1 91 ? -4.824 -30.125 -27.141 1 94.38 91 ASP A N 1
ATOM 754 C CA . ASP A 1 91 ? -4.629 -31.5 -27.594 1 94.38 91 ASP A CA 1
ATOM 755 C C . ASP A 1 91 ? -3.295 -32.062 -27.094 1 94.38 91 ASP A C 1
ATOM 757 O O . ASP A 1 91 ? -3.213 -33.219 -26.703 1 94.38 91 ASP A O 1
ATOM 761 N N . PHE A 1 92 ? -2.363 -31.234 -27.141 1 93.12 92 PHE A N 1
ATOM 762 C CA . PHE A 1 92 ? -1.051 -31.641 -26.672 1 93.12 92 PHE A CA 1
ATOM 763 C C . PHE A 1 92 ? -1.088 -31.938 -25.172 1 93.12 92 PHE A C 1
ATOM 765 O O . PHE A 1 92 ? -0.524 -32.938 -24.719 1 93.12 92 PHE A O 1
ATOM 772 N N . TYR A 1 93 ? -1.726 -31.078 -24.422 1 96.44 93 TYR A N 1
ATOM 773 C CA . TYR A 1 93 ? -1.832 -31.281 -22.984 1 96.44 93 TYR A CA 1
ATOM 774 C C . TYR A 1 93 ? -2.527 -32.594 -22.656 1 96.44 93 TYR A C 1
ATOM 776 O O . TYR A 1 93 ? -2.059 -33.375 -21.812 1 96.44 93 TYR A O 1
ATOM 784 N N . LEU A 1 94 ? -3.588 -32.875 -23.391 1 97.44 94 LEU A N 1
ATOM 785 C CA . LEU A 1 94 ? -4.371 -34.094 -23.141 1 97.44 94 LEU A CA 1
ATOM 786 C C . LEU A 1 94 ? -3.578 -35.344 -23.516 1 97.44 94 LEU A C 1
ATOM 788 O O . LEU A 1 94 ? -3.701 -36.375 -22.859 1 97.44 94 LEU A O 1
ATOM 792 N N . ASN A 1 95 ? -2.797 -35.188 -24.547 1 96.81 95 ASN A N 1
ATOM 793 C CA . ASN A 1 95 ? -1.938 -36.312 -24.922 1 96.81 95 ASN A CA 1
ATOM 794 C C . ASN A 1 95 ? -0.929 -36.656 -23.828 1 96.81 95 ASN A C 1
ATOM 796 O O . ASN A 1 95 ? -0.686 -37.812 -23.531 1 96.81 95 ASN A O 1
ATOM 800 N N . VAL A 1 96 ? -0.344 -35.594 -23.281 1 97.5 96 VAL A N 1
ATOM 801 C CA . VAL A 1 96 ? 0.607 -35.781 -22.188 1 97.5 96 VAL A CA 1
ATOM 802 C C . VAL A 1 96 ? -0.095 -36.438 -21 1 97.5 96 VAL A C 1
ATOM 804 O O . VAL A 1 96 ? 0.44 -37.375 -20.391 1 97.5 96 VAL A O 1
ATOM 807 N N . ILE A 1 97 ? -1.265 -36 -20.641 1 98.31 97 ILE A N 1
ATOM 808 C CA . ILE A 1 97 ? -2.035 -36.5 -19.531 1 98.31 97 ILE A CA 1
ATOM 809 C C . ILE A 1 97 ? -2.357 -38 -19.766 1 98.31 97 ILE A C 1
ATOM 811 O O . ILE A 1 97 ? -2.242 -38.812 -18.859 1 98.31 97 ILE A O 1
ATOM 815 N N . ASN A 1 98 ? -2.721 -38.312 -21.016 1 97.69 98 ASN A N 1
ATOM 816 C CA . ASN A 1 98 ? -3.062 -39.688 -21.375 1 97.69 98 ASN A CA 1
ATOM 817 C C . ASN A 1 98 ? -1.848 -40.594 -21.297 1 97.69 98 ASN A C 1
ATOM 819 O O . ASN A 1 98 ? -1.974 -41.781 -20.938 1 97.69 98 ASN A O 1
ATOM 823 N N . GLU A 1 99 ? -0.766 -40.031 -21.641 1 97.19 99 GLU A N 1
ATOM 824 C CA . GLU A 1 99 ? 0.471 -40.812 -21.594 1 97.19 99 GLU A CA 1
ATOM 825 C C . GLU A 1 99 ? 0.934 -41.031 -20.156 1 97.19 99 GLU A C 1
ATOM 827 O O . GLU A 1 99 ? 1.311 -42.156 -19.781 1 97.19 99 GLU A O 1
ATOM 832 N N . VAL A 1 100 ? 0.891 -40 -1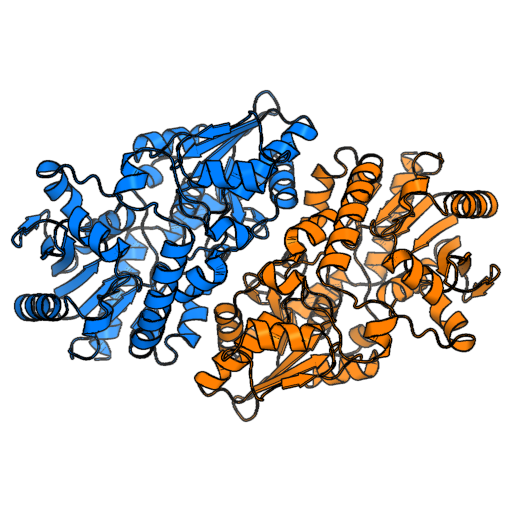9.344 1 97.94 100 VAL A N 1
ATOM 833 C CA . VAL A 1 100 ? 1.426 -40.031 -17.984 1 97.94 100 VAL A CA 1
ATOM 834 C C . VAL A 1 100 ? 0.447 -40.75 -17.062 1 97.94 100 VAL A C 1
ATOM 836 O O . VAL A 1 100 ? 0.86 -41.5 -16.172 1 97.94 100 VAL A O 1
ATOM 839 N N . LYS A 1 101 ? -0.813 -40.531 -17.234 1 98.19 101 LYS A N 1
ATOM 840 C CA . LYS A 1 101 ? -1.861 -41.031 -16.359 1 98.19 101 LYS A CA 1
ATOM 841 C C . LYS A 1 101 ? -1.568 -40.688 -14.898 1 98.19 101 LYS A C 1
ATOM 843 O O . LYS A 1 101 ? -1.508 -41.562 -14.039 1 98.19 101 LYS A O 1
ATOM 848 N N . PRO A 1 102 ? -1.491 -39.406 -14.602 1 98.62 102 PRO A N 1
ATOM 849 C CA . PRO A 1 102 ? -1.123 -38.969 -13.25 1 98.62 102 PRO A CA 1
ATOM 850 C C . PRO A 1 102 ? -2.25 -39.156 -12.242 1 98.62 102 PRO A C 1
ATOM 852 O O . PRO A 1 102 ? -3.42 -39.219 -12.617 1 98.62 102 PRO A O 1
ATOM 855 N N . ASP A 1 103 ? -1.866 -39.281 -10.992 1 98.19 103 ASP A N 1
ATOM 856 C CA . ASP A 1 103 ? -2.838 -39.281 -9.898 1 98.19 103 ASP A CA 1
ATOM 857 C C . ASP A 1 103 ? -3.363 -37.875 -9.633 1 98.19 103 ASP A C 1
ATOM 859 O O . ASP A 1 103 ? -4.5 -37.719 -9.18 1 98.19 103 ASP A O 1
ATOM 863 N N . ILE A 1 104 ? -2.51 -36.938 -9.82 1 98.44 104 ILE A N 1
ATOM 864 C CA . ILE A 1 104 ? -2.852 -35.531 -9.578 1 98.44 104 ILE A CA 1
ATOM 865 C C . ILE A 1 104 ? -2.092 -34.625 -10.555 1 98.44 104 ILE A C 1
ATOM 867 O O . ILE A 1 104 ? -0.951 -34.938 -10.922 1 98.44 104 ILE A O 1
ATOM 871 N N . ILE A 1 105 ? -2.758 -33.594 -11.016 1 98.69 105 ILE A N 1
ATOM 872 C CA . ILE A 1 105 ? -2.156 -32.594 -11.875 1 98.69 105 ILE A CA 1
ATOM 873 C C . ILE A 1 105 ? -1.93 -31.297 -11.086 1 98.69 105 ILE A C 1
ATOM 875 O O . ILE A 1 105 ? -2.801 -30.875 -10.32 1 98.69 105 ILE A O 1
ATOM 879 N N . HIS A 1 106 ? -0.728 -30.766 -11.172 1 98.56 106 HIS A N 1
ATOM 880 C CA . HIS A 1 106 ? -0.385 -29.484 -10.547 1 98.56 106 HIS A CA 1
ATOM 881 C C . HIS A 1 106 ? -0.037 -28.438 -11.594 1 98.56 106 HIS A C 1
ATOM 883 O O . HIS A 1 106 ? 0.982 -28.547 -12.281 1 98.56 106 HIS A O 1
ATOM 889 N N . ILE A 1 107 ? -0.908 -27.453 -11.711 1 97.69 107 ILE A N 1
ATOM 890 C CA . ILE A 1 107 ? -0.674 -26.359 -12.633 1 97.69 107 ILE A CA 1
ATOM 891 C C . ILE A 1 107 ? 0.015 -25.203 -11.898 1 97.69 107 ILE A C 1
ATOM 893 O O . ILE A 1 107 ? -0.519 -24.672 -10.922 1 97.69 107 ILE A O 1
ATOM 897 N N . HIS A 1 108 ? 1.178 -24.828 -12.406 1 95.75 108 HIS A N 1
ATOM 898 C CA . HIS A 1 108 ? 1.937 -23.734 -11.789 1 95.75 108 HIS A CA 1
ATOM 899 C C . HIS A 1 108 ? 1.689 -22.422 -12.508 1 95.75 108 HIS A C 1
ATOM 901 O O . HIS A 1 108 ? 2.334 -22.125 -13.516 1 95.75 108 HIS A O 1
ATOM 907 N N . GLY A 1 109 ? 0.853 -21.594 -11.844 1 94 109 GLY A N 1
ATOM 908 C CA . GLY A 1 109 ? 0.551 -20.281 -12.398 1 94 109 GLY A CA 1
ATOM 909 C C . GLY A 1 109 ? -0.726 -20.25 -13.219 1 94 109 GLY A C 1
ATOM 910 O O . GLY A 1 109 ? -1.102 -21.266 -13.82 1 94 109 GLY A O 1
ATOM 911 N N . THR A 1 110 ? -1.347 -19.141 -13.258 1 93.44 110 THR A N 1
ATOM 912 C CA . THR A 1 110 ? -2.561 -18.938 -14.047 1 93.44 110 THR A CA 1
ATOM 913 C C . THR A 1 110 ? -2.264 -18.141 -15.305 1 93.44 110 THR A C 1
ATOM 915 O O . THR A 1 110 ? -3.176 -17.812 -16.078 1 93.44 110 THR A O 1
ATOM 918 N N . GLU A 1 111 ? -0.987 -17.828 -15.5 1 87.19 111 GLU A N 1
ATOM 919 C CA . GLU A 1 111 ? -0.584 -16.875 -16.531 1 87.19 111 GLU A CA 1
ATOM 920 C C . GLU A 1 111 ? -0.427 -17.562 -17.891 1 87.19 111 GLU A C 1
ATOM 922 O O . GLU A 1 111 ? -0.202 -16.906 -18.906 1 87.19 111 GLU A O 1
ATOM 927 N N . ASN A 1 112 ? -0.504 -18.891 -17.922 1 85.25 112 ASN A N 1
ATOM 928 C CA . ASN A 1 112 ? -0.401 -19.656 -19.156 1 85.25 112 ASN A CA 1
ATOM 929 C C . ASN A 1 112 ? -1.714 -20.359 -19.5 1 85.25 112 ASN A C 1
ATOM 931 O O . ASN A 1 112 ? -2.701 -20.219 -18.781 1 85.25 112 ASN A O 1
ATOM 935 N N . SER A 1 113 ? -1.712 -21.094 -20.625 1 88.69 113 SER A N 1
ATOM 936 C CA . SER A 1 113 ? -2.951 -21.656 -21.156 1 88.69 113 SER A CA 1
ATOM 937 C C . SER A 1 113 ? -3.264 -23 -20.516 1 88.69 113 SER A C 1
ATOM 939 O O . SER A 1 113 ? -4.184 -23.703 -20.938 1 88.69 113 SER A O 1
ATOM 941 N N . PHE A 1 114 ? -2.564 -23.375 -19.469 1 93.44 114 PHE A N 1
ATOM 942 C CA . PHE A 1 114 ? -2.682 -24.703 -18.906 1 93.44 114 PHE A CA 1
ATOM 943 C C . PHE A 1 114 ? -4.055 -24.906 -18.266 1 93.44 114 PHE A C 1
ATOM 945 O O . PHE A 1 114 ? -4.543 -26.031 -18.188 1 93.44 114 PHE A O 1
ATOM 952 N N . LEU A 1 115 ? -4.723 -23.828 -17.875 1 95 115 LEU A N 1
ATOM 953 C CA . LEU A 1 115 ? -6.004 -23.938 -17.188 1 95 115 LEU A CA 1
ATOM 954 C C . LEU A 1 115 ? -7.082 -24.484 -18.125 1 95 115 LEU A C 1
ATOM 956 O O . LEU A 1 115 ? -8.133 -24.953 -17.672 1 95 115 LEU A O 1
ATOM 960 N N . CYS A 1 116 ? -6.812 -24.469 -19.391 1 94.56 116 CYS A N 1
ATOM 961 C CA . CYS A 1 116 ? -7.828 -24.891 -20.359 1 94.56 116 CYS A CA 1
ATOM 962 C C . CYS A 1 116 ? -8.094 -26.391 -20.266 1 94.56 116 CYS A C 1
ATOM 964 O O . CYS A 1 116 ? -9.078 -26.891 -20.797 1 94.56 116 CYS A O 1
ATOM 966 N N . ILE A 1 117 ? -7.254 -27.125 -19.484 1 96.38 117 ILE A N 1
ATOM 967 C CA . ILE A 1 117 ? -7.418 -28.578 -19.391 1 96.38 117 ILE A CA 1
ATOM 968 C C . ILE A 1 117 ? -8.57 -28.891 -18.438 1 96.38 117 ILE A C 1
ATOM 970 O O . ILE A 1 117 ? -9.109 -30 -18.453 1 96.38 117 ILE A O 1
ATOM 974 N N . LEU A 1 118 ? -8.93 -28.031 -17.453 1 95.5 118 LEU A N 1
ATOM 975 C CA . LEU A 1 118 ? -9.812 -28.297 -16.328 1 95.5 118 LEU A CA 1
ATOM 976 C C . LEU A 1 118 ? -11.195 -28.734 -16.812 1 95.5 118 LEU A C 1
ATOM 978 O O . LEU A 1 118 ? -11.844 -29.562 -16.188 1 95.5 118 LEU A O 1
ATOM 982 N N . GLY A 1 119 ? -11.703 -28.391 -17.922 1 92.31 119 GLY A N 1
ATOM 983 C CA . GLY A 1 119 ? -12.992 -28.812 -18.453 1 92.31 119 GLY A CA 1
ATOM 984 C C . GLY A 1 119 ? -12.93 -30.109 -19.234 1 92.31 119 GLY A C 1
ATOM 985 O O . GLY A 1 119 ? -13.961 -30.656 -19.625 1 92.31 119 GLY A O 1
ATOM 986 N N . HIS A 1 120 ? -11.766 -30.719 -19.25 1 95.81 120 HIS A N 1
ATOM 987 C CA . HIS A 1 120 ? -11.586 -31.875 -20.141 1 95.81 120 HIS A CA 1
ATOM 988 C C . HIS A 1 120 ? -11.023 -33.062 -19.375 1 95.81 120 HIS A C 1
ATOM 990 O O . HIS A 1 120 ? -10.695 -34.094 -19.984 1 95.81 120 HIS A O 1
ATOM 996 N N . ILE A 1 121 ? -10.875 -32.875 -18.047 1 95.88 121 ILE A N 1
ATOM 997 C CA . ILE A 1 121 ? -10.234 -33.938 -17.297 1 95.88 121 ILE A CA 1
ATOM 998 C C . ILE A 1 121 ? -11.078 -34.281 -16.062 1 95.88 121 ILE A C 1
ATOM 1000 O O . ILE A 1 121 ? -11.852 -33.438 -15.594 1 95.88 121 ILE A O 1
ATOM 1004 N N . LYS A 1 122 ? -10.844 -35.5 -15.539 1 94.75 122 LYS A N 1
ATOM 1005 C CA . LYS A 1 122 ? -11.469 -35.938 -14.297 1 94.75 122 LYS A CA 1
ATOM 1006 C C . LYS A 1 122 ? -10.438 -36.062 -13.18 1 94.75 122 LYS A C 1
ATOM 1008 O O . LYS A 1 122 ? -10.797 -36.156 -12.008 1 94.75 122 LYS A O 1
ATOM 1013 N N . ILE A 1 123 ? -9.211 -36.062 -13.578 1 96.69 123 ILE A N 1
ATOM 1014 C CA . ILE A 1 123 ? -8.109 -36.125 -12.625 1 96.69 123 ILE A CA 1
ATOM 1015 C C . ILE A 1 123 ? -8.078 -34.875 -11.758 1 96.69 123 ILE A C 1
ATOM 1017 O O . ILE A 1 123 ? -8.25 -33.781 -12.266 1 96.69 123 ILE A O 1
ATOM 1021 N N . PRO A 1 124 ? -7.914 -35.031 -10.43 1 97.5 124 PRO A N 1
ATOM 1022 C CA . PRO A 1 124 ? -7.816 -33.844 -9.602 1 97.5 124 PRO A CA 1
ATOM 1023 C C . PRO A 1 124 ? -6.668 -32.938 -10.023 1 97.5 124 PRO A C 1
ATOM 1025 O O . PRO A 1 124 ? -5.57 -33.406 -10.312 1 97.5 124 PRO A O 1
ATOM 1028 N N . ALA A 1 125 ? -6.973 -31.625 -10.07 1 98.12 125 ALA A N 1
ATOM 1029 C CA . ALA A 1 125 ? -5.984 -30.625 -10.484 1 98.12 125 ALA A CA 1
ATOM 1030 C C . ALA A 1 125 ? -5.891 -29.5 -9.461 1 98.12 125 ALA A C 1
ATOM 1032 O O . ALA A 1 125 ? -6.91 -28.984 -9.008 1 98.12 125 ALA A O 1
ATOM 1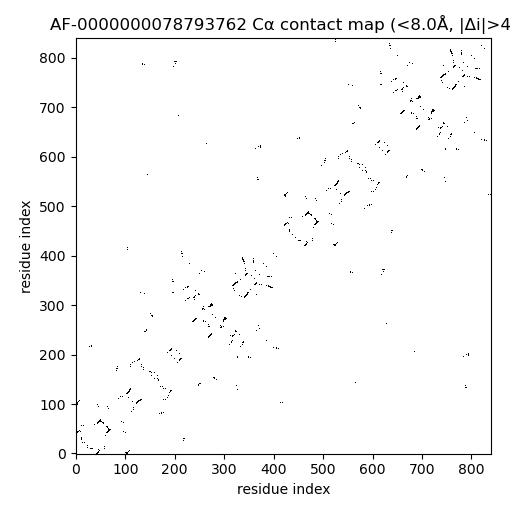033 N N . ILE A 1 126 ? -4.695 -29.234 -9.078 1 98.44 126 ILE A N 1
ATOM 1034 C CA . ILE A 1 126 ? -4.445 -28.109 -8.172 1 98.44 126 ILE A CA 1
ATOM 1035 C C . ILE A 1 126 ? -3.67 -27.016 -8.906 1 98.44 126 ILE A C 1
ATOM 1037 O O . ILE A 1 126 ? -2.877 -27.312 -9.805 1 98.44 126 ILE A O 1
ATOM 1041 N N . VAL A 1 127 ? -3.963 -25.734 -8.57 1 98.19 127 VAL A N 1
ATOM 1042 C CA . VAL A 1 127 ? -3.332 -24.594 -9.219 1 98.19 127 VAL A CA 1
ATOM 1043 C C . VAL A 1 127 ? -2.555 -23.766 -8.195 1 98.19 127 VAL A C 1
ATOM 1045 O O . VAL A 1 127 ? -3.121 -23.312 -7.195 1 98.19 127 VAL A O 1
ATOM 1048 N N . SER A 1 128 ? -1.28 -23.641 -8.445 1 97.31 128 SER A N 1
ATOM 1049 C CA . SER A 1 128 ? -0.476 -22.703 -7.656 1 97.31 128 SER A CA 1
ATOM 1050 C C . SER A 1 128 ? -0.593 -21.281 -8.195 1 97.31 128 SER A C 1
ATOM 1052 O O . SER A 1 128 ? -0.293 -21.031 -9.359 1 97.31 128 SER A O 1
ATOM 1054 N N . ILE A 1 129 ? -0.958 -20.391 -7.289 1 96.88 129 ILE A N 1
ATOM 1055 C CA . ILE A 1 129 ? -1.001 -18.984 -7.695 1 96.88 129 ILE A CA 1
ATOM 1056 C C . ILE A 1 129 ? 0.403 -18.391 -7.629 1 96.88 129 ILE A C 1
ATOM 1058 O O . ILE A 1 129 ? 1.02 -18.344 -6.562 1 96.88 129 ILE A O 1
ATOM 1062 N N . GLN A 1 130 ? 1.012 -17.984 -8.68 1 93.12 130 GLN A N 1
ATOM 1063 C CA . GLN A 1 130 ? 2.299 -17.297 -8.742 1 93.12 130 GLN A CA 1
ATOM 1064 C C . GLN A 1 130 ? 2.111 -15.789 -8.852 1 93.12 130 GLN A C 1
ATOM 1066 O O . GLN A 1 130 ? 2.539 -15.039 -7.969 1 93.12 130 GLN A O 1
ATOM 1071 N N . GLY A 1 131 ? 1.518 -15.32 -9.766 1 92.12 131 GLY A N 1
ATOM 1072 C CA . GLY A 1 131 ? 0.938 -14.008 -9.992 1 92.12 131 GLY A CA 1
ATOM 1073 C C . GLY A 1 131 ? -0.525 -14.055 -10.391 1 92.12 131 GLY A C 1
ATOM 1074 O O . GLY A 1 131 ? -1.213 -15.047 -10.117 1 92.12 131 GLY A O 1
ATOM 1075 N N . ASN A 1 132 ? -1.09 -13.023 -10.828 1 93.81 132 ASN A N 1
ATOM 1076 C CA . ASN A 1 132 ? -2.453 -12.945 -11.336 1 93.81 132 ASN A CA 1
ATOM 1077 C C . ASN A 1 132 ? -2.607 -11.828 -12.359 1 93.81 132 ASN A C 1
ATOM 1079 O O . ASN A 1 132 ? -2.479 -10.648 -12.023 1 93.81 132 ASN A O 1
ATOM 1083 N N . VAL A 1 133 ? -2.881 -12.258 -13.539 1 92.38 133 VAL A N 1
ATOM 1084 C CA . VAL A 1 133 ? -2.879 -11.344 -14.672 1 92.38 133 VAL A CA 1
ATOM 1085 C C . VAL A 1 133 ? -4.004 -10.32 -14.516 1 92.38 133 VAL A C 1
ATOM 1087 O O . VAL A 1 133 ? -3.855 -9.164 -14.906 1 92.38 133 VAL A O 1
ATOM 1090 N N . THR A 1 134 ? -5.098 -10.75 -13.93 1 94.12 134 THR A N 1
ATOM 1091 C CA . THR A 1 134 ? -6.25 -9.883 -13.734 1 94.12 134 THR A CA 1
ATOM 1092 C C . THR A 1 134 ? -5.867 -8.648 -12.914 1 94.12 134 THR A C 1
ATOM 1094 O O . THR A 1 134 ? -6.086 -7.516 -13.344 1 94.12 134 THR A O 1
ATOM 1097 N N . VAL A 1 135 ? -5.234 -8.844 -11.812 1 93.25 135 VAL A N 1
ATOM 1098 C CA . VAL A 1 135 ? -4.883 -7.734 -10.93 1 93.25 135 VAL A CA 1
ATOM 1099 C C . VAL A 1 135 ? -3.674 -6.988 -11.492 1 93.25 135 VAL A C 1
ATOM 1101 O O . VAL A 1 135 ? -3.592 -5.762 -11.398 1 93.25 135 VAL A O 1
ATOM 1104 N N . LEU A 1 136 ? -2.754 -7.754 -12.078 1 89.56 136 LEU A N 1
ATOM 1105 C CA . LEU A 1 136 ? -1.597 -7.133 -12.711 1 89.56 136 LEU A CA 1
ATOM 1106 C C . LEU A 1 136 ? -2.033 -6.141 -13.781 1 89.56 136 LEU A C 1
ATOM 1108 O O . LEU A 1 136 ? -1.477 -5.043 -13.875 1 89.56 136 LEU A O 1
ATOM 1112 N N . ASN A 1 137 ? -2.986 -6.566 -14.586 1 87.69 137 ASN A N 1
ATOM 1113 C CA . ASN A 1 137 ? -3.504 -5.695 -15.633 1 87.69 137 ASN A CA 1
ATOM 1114 C C . ASN A 1 137 ? -4.156 -4.445 -15.055 1 87.69 137 ASN A C 1
ATOM 1116 O O . ASN A 1 137 ? -4.004 -3.352 -15.602 1 87.69 137 ASN A O 1
ATOM 1120 N N . HIS A 1 138 ? -4.824 -4.676 -14 1 88.19 138 HIS A N 1
ATOM 1121 C CA . HIS A 1 138 ? -5.512 -3.566 -13.344 1 88.19 138 HIS A CA 1
ATOM 1122 C C . HIS A 1 138 ? -4.52 -2.559 -12.781 1 88.19 138 HIS A C 1
ATOM 1124 O O . HIS A 1 138 ? -4.77 -1.352 -12.805 1 88.19 138 HIS A O 1
ATOM 1130 N N . LYS A 1 139 ? -3.4 -3.045 -12.312 1 85.25 139 LYS A N 1
ATOM 1131 C CA . LYS A 1 139 ? -2.395 -2.213 -11.656 1 85.25 139 LYS A CA 1
ATOM 1132 C C . LYS A 1 139 ? -1.273 -1.846 -12.625 1 85.25 139 LYS A C 1
ATOM 1134 O O . LYS A 1 139 ? -0.22 -1.36 -12.203 1 85.25 139 LYS A O 1
ATOM 1139 N N . PHE A 1 140 ? -1.462 -2.096 -13.906 1 74.25 140 PHE A N 1
ATOM 1140 C CA . PHE A 1 140 ? -0.436 -2.006 -14.938 1 74.25 140 PHE A CA 1
ATOM 1141 C C . PHE A 1 140 ? 0.179 -0.612 -14.977 1 74.25 140 PHE A C 1
ATOM 1143 O O . PHE A 1 140 ? 1.389 -0.466 -15.164 1 74.25 140 PHE A O 1
ATOM 1150 N N . PHE A 1 141 ? -0.702 0.428 -14.727 1 66.56 141 PHE A N 1
ATOM 1151 C CA . PHE A 1 141 ? -0.251 1.802 -14.914 1 66.56 141 PHE A CA 1
ATOM 1152 C C . PHE A 1 141 ? 0.07 2.453 -13.57 1 66.56 141 PHE A C 1
ATOM 1154 O O . PHE A 1 141 ? 0.064 3.682 -13.453 1 66.56 141 PHE A O 1
ATOM 1161 N N . SER A 1 142 ? 0.143 1.643 -12.695 1 60.72 142 SER A N 1
ATOM 1162 C CA . SER A 1 142 ? 0.346 2.236 -11.383 1 60.72 142 SER A CA 1
ATOM 1163 C C . SER A 1 142 ? 1.638 3.047 -11.336 1 60.72 142 SER A C 1
ATOM 1165 O O . SER A 1 142 ? 2.73 2.486 -11.43 1 60.72 142 SER A O 1
ATOM 1167 N N . GLY A 1 143 ? 1.653 4.273 -11.75 1 59.72 143 GLY A N 1
ATOM 1168 C CA . GLY A 1 143 ? 2.73 5.25 -11.711 1 59.72 143 GLY A CA 1
ATOM 1169 C C . GLY A 1 143 ? 2.863 6.043 -13 1 59.72 143 GLY A C 1
ATOM 1170 O O . GLY A 1 143 ? 3.402 7.152 -13 1 59.72 143 GLY A O 1
ATOM 1171 N N . PHE A 1 144 ? 2.551 5.266 -14.094 1 62.91 144 PHE A N 1
ATOM 1172 C CA . PHE A 1 144 ? 2.748 5.918 -15.383 1 62.91 144 PHE A CA 1
ATOM 1173 C C . PHE A 1 144 ? 1.423 6.422 -15.945 1 62.91 144 PHE A C 1
ATOM 1175 O O . PHE A 1 144 ? 0.38 5.797 -15.734 1 62.91 144 PHE A O 1
ATOM 1182 N N . ASN A 1 145 ? 1.489 7.621 -16.375 1 60.53 145 ASN A N 1
ATOM 1183 C CA . ASN A 1 145 ? 0.304 8.117 -17.062 1 60.53 145 ASN A CA 1
ATOM 1184 C C . ASN A 1 145 ? 0.116 7.441 -18.422 1 60.53 145 ASN A C 1
ATOM 1186 O O . ASN A 1 145 ? 1.075 6.93 -19 1 60.53 145 ASN A O 1
ATOM 1190 N N . GLY A 1 146 ? -1.082 7.254 -18.812 1 58.03 146 GLY A N 1
ATOM 1191 C CA . GLY A 1 146 ? -1.466 6.598 -20.047 1 58.03 146 GLY A CA 1
ATOM 1192 C C . GLY A 1 146 ? -0.754 7.156 -21.266 1 58.03 146 GLY A C 1
ATOM 1193 O O . GLY A 1 146 ? -0.684 6.5 -22.297 1 58.03 146 GLY A O 1
ATOM 1194 N N . LYS A 1 147 ? -0.277 8.352 -21.125 1 58.16 147 LYS A N 1
ATOM 1195 C CA . LYS A 1 147 ? 0.35 8.961 -22.297 1 58.16 147 LYS A CA 1
ATOM 1196 C C . LYS A 1 147 ? 1.618 8.203 -22.688 1 58.16 147 LYS A C 1
ATOM 1198 O O . LYS A 1 147 ? 2.068 8.297 -23.828 1 58.16 147 LYS A O 1
ATOM 1203 N N . PHE A 1 148 ? 2.098 7.5 -21.75 1 58.5 148 PHE A N 1
ATOM 1204 C CA . PHE A 1 148 ? 3.352 6.805 -22.016 1 58.5 148 PHE A CA 1
ATOM 1205 C C . PHE A 1 148 ? 3.094 5.473 -22.703 1 58.5 148 PHE A C 1
ATOM 1207 O O . PHE A 1 148 ? 4.031 4.801 -23.141 1 58.5 148 PHE A O 1
ATOM 1214 N N . LEU A 1 149 ? 1.905 5.188 -22.703 1 55.59 149 LEU A N 1
ATOM 1215 C CA . LEU A 1 149 ? 1.506 3.922 -23.297 1 55.59 149 LEU A CA 1
ATOM 1216 C C . LEU A 1 149 ? 1.993 3.832 -24.75 1 55.59 149 LEU A C 1
ATOM 1218 O O . LEU A 1 149 ? 2.275 2.74 -25.25 1 55.59 149 LEU A O 1
ATOM 1222 N N . ASN A 1 150 ? 2.131 4.969 -25.312 1 53.38 150 ASN A N 1
ATOM 1223 C CA . ASN A 1 150 ? 2.414 4.945 -26.734 1 53.38 150 ASN A CA 1
ATOM 1224 C C . ASN A 1 150 ? 3.91 5.047 -27.016 1 53.38 150 ASN A C 1
ATOM 1226 O O . ASN A 1 150 ? 4.328 5.156 -28.172 1 53.38 150 ASN A O 1
ATOM 1230 N N . ARG A 1 151 ? 4.559 5.121 -26.016 1 54.53 151 ARG A N 1
ATOM 1231 C CA . ARG A 1 151 ? 5.992 5.262 -26.25 1 54.53 151 ARG A CA 1
ATOM 1232 C C . ARG A 1 151 ? 6.602 3.949 -26.734 1 54.53 151 ARG A C 1
ATOM 1234 O O . ARG A 1 151 ? 6.262 2.879 -26.219 1 54.53 151 ARG A O 1
ATOM 1241 N N . LEU A 1 152 ? 7.141 4.02 -27.953 1 50.75 152 LEU A N 1
ATOM 1242 C CA . LEU A 1 152 ? 7.758 2.883 -28.625 1 50.75 152 LEU A CA 1
ATOM 1243 C C . LEU A 1 152 ? 9.203 2.697 -28.156 1 50.75 152 LEU A C 1
ATOM 1245 O O . LEU A 1 152 ? 9.867 3.666 -27.797 1 50.75 152 LEU A O 1
ATOM 1249 N N . ASN A 1 153 ? 9.57 1.544 -27.672 1 49.28 153 ASN A N 1
ATOM 1250 C CA . ASN A 1 153 ? 10.984 1.226 -27.5 1 49.28 153 ASN A CA 1
ATOM 1251 C C . ASN A 1 153 ? 11.789 1.543 -28.75 1 49.28 153 ASN A C 1
ATOM 1253 O O . ASN A 1 153 ? 11.844 0.736 -29.672 1 49.28 153 ASN A O 1
ATOM 1257 N N . SER A 1 154 ? 11.812 2.641 -29.406 1 44.78 154 SER A N 1
ATOM 1258 C CA . SER A 1 154 ? 12.531 2.789 -30.672 1 44.78 154 SER A CA 1
ATOM 1259 C C . SER A 1 154 ? 14.023 2.518 -30.484 1 44.78 154 SER A C 1
ATOM 1261 O O . SER A 1 154 ? 14.82 3.451 -30.406 1 44.78 154 SER A O 1
ATOM 1263 N N . THR A 1 155 ? 14.461 1.655 -29.688 1 44.62 155 THR A N 1
ATOM 1264 C CA . THR A 1 155 ? 15.914 1.731 -29.766 1 44.62 155 THR A CA 1
ATOM 1265 C C . THR A 1 155 ? 16.391 1.483 -31.203 1 44.62 155 THR A C 1
ATOM 1267 O O . THR A 1 155 ? 17.266 2.189 -31.703 1 44.62 155 THR A O 1
ATOM 1270 N N . SER A 1 156 ? 16.641 0.12 -31.672 1 44.81 156 SER A N 1
ATOM 1271 C CA . SER A 1 156 ? 17.375 -0.289 -32.875 1 44.81 156 SER A CA 1
ATOM 1272 C C . SER A 1 156 ? 16.422 -0.46 -34.062 1 44.81 156 SER A C 1
ATOM 1274 O O . SER A 1 156 ? 15.219 -0.632 -33.875 1 44.81 156 SER A O 1
ATOM 1276 N N . LEU A 1 157 ? 16.969 -0.278 -35.312 1 43.28 157 LEU A N 1
ATOM 1277 C CA . LEU A 1 157 ? 16.297 -0.608 -36.562 1 43.28 157 LEU A CA 1
ATOM 1278 C C . LEU A 1 157 ? 15.516 -1.909 -36.438 1 43.28 157 LEU A C 1
ATOM 1280 O O . LEU A 1 157 ? 14.422 -2.033 -37 1 43.28 157 LEU A O 1
ATOM 1284 N N . LYS A 1 158 ? 15.984 -2.754 -35.719 1 43.78 158 LYS A N 1
ATOM 1285 C CA . LYS A 1 158 ? 15.391 -4.078 -35.562 1 43.78 158 LYS A CA 1
ATOM 1286 C C . LYS A 1 158 ? 14.117 -4.004 -34.719 1 43.78 158 LYS A C 1
ATOM 1288 O O . LYS A 1 158 ? 13.125 -4.668 -35.031 1 43.78 158 LYS A O 1
ATOM 1293 N N . GLU A 1 159 ? 14.227 -3.246 -33.688 1 46.34 159 GLU A N 1
ATOM 1294 C CA . GLU A 1 159 ? 13 -3.074 -32.906 1 46.34 159 GLU A CA 1
ATOM 1295 C C . GLU A 1 159 ? 11.922 -2.379 -33.719 1 46.34 159 GLU A C 1
ATOM 1297 O O . GLU A 1 159 ? 10.727 -2.623 -33.531 1 46.34 159 GLU A O 1
ATOM 1302 N N . PHE A 1 160 ? 12.344 -1.516 -34.594 1 42.16 160 PHE A N 1
ATOM 1303 C CA . PHE A 1 160 ? 11.477 -0.871 -35.562 1 42.16 160 PHE A CA 1
ATOM 1304 C C . PHE A 1 160 ? 10.82 -1.907 -36.469 1 42.16 160 PHE A C 1
ATOM 1306 O O . PHE A 1 160 ? 9.633 -1.803 -36.781 1 42.16 160 PHE A O 1
ATOM 1313 N N . ILE A 1 161 ? 11.641 -2.809 -36.938 1 41.22 161 ILE A N 1
ATOM 1314 C CA . ILE A 1 161 ? 11.172 -3.826 -37.875 1 41.22 161 ILE A CA 1
ATOM 1315 C C . ILE A 1 161 ? 10.32 -4.852 -37.125 1 41.22 161 ILE A C 1
ATOM 1317 O O . ILE A 1 161 ? 9.297 -5.312 -37.656 1 41.22 161 ILE A O 1
ATOM 1321 N N . LEU A 1 162 ? 10.797 -5.391 -36.094 1 44.62 162 LEU A N 1
ATOM 1322 C CA . LEU A 1 162 ? 10.148 -6.5 -35.406 1 44.62 162 LEU A CA 1
ATOM 1323 C C . LEU A 1 162 ? 8.945 -6.012 -34.594 1 44.62 162 LEU A C 1
ATOM 1325 O O . LEU A 1 162 ? 8.188 -6.816 -34.062 1 44.62 162 LEU A O 1
ATOM 1329 N N . GLY A 1 163 ? 8.523 -4.746 -34.719 1 44.59 163 GLY A N 1
ATOM 1330 C CA . GLY A 1 163 ? 7.395 -4.051 -34.125 1 44.59 163 GLY A CA 1
ATOM 1331 C C . GLY A 1 163 ? 7.594 -3.734 -32.656 1 44.59 163 GLY A C 1
ATOM 1332 O O . GLY A 1 163 ? 8.031 -4.594 -31.891 1 44.59 163 GLY A O 1
ATOM 1333 N N . PRO A 1 164 ? 7.875 -2.609 -32.312 1 44.88 164 PRO A N 1
ATOM 1334 C CA . PRO A 1 164 ? 8.18 -2.084 -30.969 1 44.88 164 PRO A CA 1
ATOM 1335 C C . PRO A 1 164 ? 7.293 -2.68 -29.875 1 44.88 164 PRO A C 1
ATOM 1337 O O . PRO A 1 164 ? 6.109 -2.936 -30.109 1 44.88 164 PRO A O 1
ATOM 1340 N N . LYS A 1 165 ? 7.766 -3.562 -29.016 1 53.38 165 LYS A N 1
ATOM 1341 C CA . LYS A 1 165 ? 7.043 -3.85 -27.781 1 53.38 165 LYS A CA 1
ATOM 1342 C C . LYS A 1 165 ? 6.484 -2.572 -27.172 1 53.38 165 LYS A C 1
ATOM 1344 O O . LYS A 1 165 ? 7.238 -1.654 -26.844 1 53.38 165 LYS A O 1
ATOM 1349 N N . SER A 1 166 ? 5.328 -2.045 -27.703 1 59.38 166 SER A N 1
ATOM 1350 C CA . SER A 1 166 ? 4.703 -0.826 -27.188 1 59.38 166 SER A CA 1
ATOM 1351 C C . SER A 1 166 ? 3.922 -1.098 -25.906 1 59.38 166 SER A C 1
ATOM 1353 O O . SER A 1 166 ? 3.498 -2.229 -25.656 1 59.38 166 SER A O 1
ATOM 1355 N N . PHE A 1 167 ? 4.09 -0.259 -25.016 1 64.69 167 PHE A N 1
ATOM 1356 C CA . PHE A 1 167 ? 3.26 -0.211 -23.812 1 64.69 167 PHE A CA 1
ATOM 1357 C C . PHE A 1 167 ? 1.82 -0.59 -24.141 1 64.69 167 PHE A C 1
ATOM 1359 O O . PHE A 1 167 ? 1.205 -1.383 -23.422 1 64.69 167 PHE A O 1
ATOM 1366 N N . LYS A 1 168 ? 1.359 -0.233 -25.219 1 67.44 168 LYS A N 1
ATOM 1367 C CA . LYS A 1 168 ? -0.022 -0.478 -25.625 1 67.44 168 LYS A CA 1
ATOM 1368 C C . LYS A 1 168 ? -0.247 -1.951 -25.953 1 67.44 168 LYS A C 1
ATOM 1370 O O . LYS A 1 168 ? -1.277 -2.523 -25.594 1 67.44 168 LYS A O 1
ATOM 1375 N N . ARG A 1 169 ? 0.699 -2.51 -26.594 1 70.56 169 ARG A N 1
ATOM 1376 C CA . ARG A 1 169 ? 0.581 -3.918 -26.953 1 70.56 169 ARG A CA 1
ATOM 1377 C C . ARG A 1 169 ? 0.597 -4.809 -25.719 1 70.56 169 ARG A C 1
ATOM 1379 O O . ARG A 1 169 ? -0.166 -5.773 -25.625 1 70.56 169 ARG A O 1
ATOM 1386 N N . SER A 1 170 ? 1.467 -4.469 -24.828 1 73.56 170 SER A N 1
ATOM 1387 C CA . SER A 1 170 ? 1.531 -5.227 -23.578 1 73.56 170 SER A CA 1
ATOM 1388 C C . SER A 1 170 ? 0.217 -5.137 -22.812 1 73.56 170 SER A C 1
ATOM 1390 O O . SER A 1 170 ? -0.275 -6.145 -22.297 1 73.56 170 SER A O 1
ATOM 1392 N N . LYS A 1 171 ? -0.327 -3.988 -22.812 1 76.25 171 LYS A N 1
ATOM 1393 C CA . LYS A 1 171 ? -1.594 -3.781 -22.109 1 76.25 171 LYS A CA 1
ATOM 1394 C C . LYS A 1 171 ? -2.723 -4.559 -22.781 1 76.25 171 LYS A C 1
ATOM 1396 O O . LYS A 1 171 ? -3.553 -5.168 -22.094 1 76.25 171 LYS A O 1
ATOM 1401 N N . ASN A 1 172 ? -2.783 -4.543 -24.062 1 76.88 172 ASN A N 1
ATOM 1402 C CA . ASN A 1 172 ? -3.809 -5.277 -24.797 1 76.88 172 ASN A CA 1
ATOM 1403 C C . ASN A 1 172 ? -3.688 -6.781 -24.578 1 76.88 172 ASN A C 1
ATOM 1405 O O . ASN A 1 172 ? -4.695 -7.473 -24.406 1 76.88 172 ASN A O 1
ATOM 1409 N N . PHE A 1 173 ? -2.471 -7.23 -24.641 1 79.56 173 PHE A N 1
ATOM 1410 C CA . PHE A 1 173 ? -2.205 -8.641 -24.391 1 79.56 173 PHE A CA 1
ATOM 1411 C C . PHE A 1 173 ? -2.678 -9.039 -23 1 79.56 173 PHE A C 1
ATOM 1413 O O . PHE A 1 173 ? -3.381 -10.039 -22.828 1 79.56 173 PHE A O 1
ATOM 1420 N N . LEU A 1 174 ? -2.41 -8.219 -22.031 1 83.19 174 LEU A N 1
ATOM 1421 C CA . LEU A 1 174 ? -2.805 -8.484 -20.656 1 83.19 174 LEU A CA 1
ATOM 1422 C C . LEU A 1 174 ? -4.32 -8.469 -20.516 1 83.19 174 LEU A C 1
ATOM 1424 O O . LEU A 1 174 ? -4.887 -9.258 -19.75 1 83.19 174 LEU A O 1
ATOM 1428 N N . SER A 1 175 ? -4.93 -7.609 -21.266 1 86.69 175 SER A N 1
ATOM 1429 C CA . SER A 1 175 ? -6.383 -7.496 -21.188 1 86.69 175 SER A CA 1
ATOM 1430 C C . SER A 1 175 ? -7.062 -8.758 -21.688 1 86.69 175 SER A C 1
ATOM 1432 O O . SER A 1 175 ? -8.039 -9.227 -21.094 1 86.69 175 SER A O 1
ATOM 1434 N N . LYS A 1 176 ? -6.562 -9.289 -22.734 1 86.44 176 LYS A N 1
ATOM 1435 C CA . LYS A 1 176 ? -7.113 -10.539 -23.25 1 86.44 176 LYS A CA 1
ATOM 1436 C C . LYS A 1 176 ? -6.844 -11.703 -22.297 1 86.44 176 LYS A C 1
ATOM 1438 O O . LYS A 1 176 ? -7.723 -12.539 -22.078 1 86.44 176 LYS A O 1
ATOM 1443 N N . MET A 1 177 ? -5.645 -11.742 -21.797 1 89.69 177 MET A N 1
ATOM 1444 C CA . MET A 1 177 ? -5.289 -12.781 -20.828 1 89.69 177 MET A CA 1
ATOM 1445 C C . MET A 1 177 ? -6.172 -12.695 -19.594 1 89.69 177 MET A C 1
ATOM 1447 O O . MET A 1 177 ? -6.5 -13.719 -18.984 1 89.69 177 MET A O 1
ATOM 1451 N N . THR A 1 178 ? -6.527 -11.484 -19.312 1 93.25 178 THR A N 1
ATOM 1452 C CA . THR A 1 178 ? -7.379 -11.234 -18.156 1 93.25 178 THR A CA 1
ATOM 1453 C C . THR A 1 178 ? -8.727 -11.93 -18.312 1 93.25 178 THR A C 1
ATOM 1455 O O . THR A 1 178 ? -9.203 -12.609 -17.406 1 93.25 178 THR A O 1
ATOM 1458 N N . GLN A 1 179 ? -9.305 -11.844 -19.453 1 92.62 179 GLN A N 1
ATOM 1459 C CA . GLN A 1 179 ? -10.602 -12.453 -19.719 1 92.62 179 GLN A CA 1
ATOM 1460 C C . GLN A 1 179 ? -10.523 -13.977 -19.625 1 92.62 179 GLN A C 1
ATOM 1462 O O . GLN A 1 179 ? -11.398 -14.609 -19.031 1 92.62 179 GLN A O 1
ATOM 1467 N N . ILE A 1 180 ? -9.477 -14.477 -20.141 1 92.19 180 ILE A N 1
ATOM 1468 C CA . ILE A 1 180 ? -9.281 -15.922 -20.141 1 92.19 180 ILE A CA 1
ATOM 1469 C C . ILE A 1 180 ? -9.062 -16.406 -18.703 1 92.19 180 ILE A C 1
ATOM 1471 O O . ILE A 1 180 ? -9.68 -17.375 -18.281 1 92.19 180 ILE A O 1
ATOM 1475 N N . GLU A 1 181 ? -8.211 -15.703 -18.016 1 95 181 GLU A N 1
ATOM 1476 C CA . GLU A 1 181 ? -7.906 -16.078 -16.641 1 95 181 GLU A CA 1
ATOM 1477 C C . GLU A 1 181 ? -9.156 -16.047 -15.766 1 95 181 GLU A C 1
ATOM 1479 O O . GLU A 1 181 ? -9.414 -16.984 -15.008 1 95 181 GLU A O 1
ATOM 1484 N N . GLN A 1 182 ? -9.938 -15.016 -15.922 1 95.81 182 GLN A N 1
ATOM 1485 C CA . GLN A 1 182 ? -11.148 -14.883 -15.117 1 95.81 182 GLN A CA 1
ATOM 1486 C C . GLN A 1 182 ? -12.148 -15.992 -15.43 1 95.81 182 GLN A C 1
ATOM 1488 O O . GLN A 1 182 ? -12.781 -16.531 -14.523 1 95.81 182 GLN A O 1
ATOM 1493 N N . LYS A 1 183 ? -12.234 -16.344 -16.656 1 94.5 183 LYS A N 1
ATOM 1494 C CA . LYS A 1 183 ? -13.148 -17.422 -17.078 1 94.5 183 LYS A CA 1
ATOM 1495 C C . LYS A 1 183 ? -12.695 -18.766 -16.531 1 94.5 183 LYS A C 1
ATOM 1497 O O . LYS A 1 183 ? -13.492 -19.516 -15.969 1 94.5 183 LYS A O 1
ATOM 1502 N N . ARG A 1 184 ? -11.398 -19.031 -16.656 1 95.25 184 ARG A N 1
ATOM 1503 C CA . ARG A 1 184 ? -10.883 -20.344 -16.328 1 95.25 184 ARG A CA 1
ATOM 1504 C C . ARG A 1 184 ? -10.758 -20.531 -14.82 1 95.25 184 ARG A C 1
ATOM 1506 O O . ARG A 1 184 ? -10.93 -21.641 -14.312 1 95.25 184 ARG A O 1
ATOM 1513 N N . MET A 1 185 ? -10.523 -19.484 -14.141 1 96.94 185 MET A N 1
ATOM 1514 C CA . MET A 1 185 ? -10.32 -19.578 -12.695 1 96.94 185 MET A CA 1
ATOM 1515 C C . MET A 1 185 ? -11.617 -19.969 -11.984 1 96.94 185 MET A C 1
ATOM 1517 O O . MET A 1 185 ? -11.586 -20.547 -10.898 1 96.94 185 MET A O 1
ATOM 1521 N N . LYS A 1 186 ? -12.719 -19.734 -12.578 1 96.19 186 LYS A N 1
ATOM 1522 C CA . LYS A 1 186 ? -14 -20.109 -11.984 1 96.19 186 LYS A CA 1
ATOM 1523 C C . LYS A 1 186 ? -14.102 -21.625 -11.82 1 96.19 186 LYS A C 1
ATOM 1525 O O . LYS A 1 186 ? -14.836 -22.109 -10.953 1 96.19 186 LYS A O 1
ATOM 1530 N N . ASP A 1 187 ? -13.32 -22.344 -12.633 1 95.06 187 ASP A N 1
ATOM 1531 C CA . ASP A 1 187 ? -13.422 -23.797 -12.656 1 95.06 187 ASP A CA 1
ATOM 1532 C C . ASP A 1 187 ? -12.367 -24.453 -11.766 1 95.06 187 ASP A C 1
ATOM 1534 O O . ASP A 1 187 ? -12.32 -25.672 -11.633 1 95.06 187 ASP A O 1
ATOM 1538 N N . VAL A 1 188 ? -11.539 -23.641 -11.141 1 97.69 188 VAL A N 1
ATOM 1539 C CA . VAL A 1 188 ? -10.461 -24.172 -10.312 1 97.69 188 VAL A CA 1
ATOM 1540 C C . VAL A 1 188 ? -11.039 -24.719 -9.008 1 97.69 188 VAL A C 1
ATOM 1542 O O . VAL A 1 188 ? -11.773 -24.016 -8.305 1 97.69 188 VAL A O 1
ATOM 1545 N N . GLN A 1 189 ? -10.648 -25.953 -8.695 1 96.88 189 GLN A N 1
ATOM 1546 C CA . GLN A 1 189 ? -11.203 -26.594 -7.508 1 96.88 189 GLN A CA 1
ATOM 1547 C C . GLN A 1 189 ? -10.25 -26.484 -6.32 1 96.88 189 GLN A C 1
ATOM 1549 O O . GLN A 1 189 ? -10.695 -26.422 -5.168 1 96.88 189 GLN A O 1
ATOM 1554 N N . TYR A 1 190 ? -9 -26.641 -6.605 1 98.31 190 TYR A N 1
ATOM 1555 C CA . TYR A 1 190 ? -7.988 -26.594 -5.559 1 98.31 190 TYR A CA 1
ATOM 1556 C C . TYR A 1 190 ? -6.91 -25.562 -5.875 1 98.31 190 TYR A C 1
ATOM 1558 O O . TYR A 1 190 ? -6.422 -25.5 -7.004 1 98.31 190 TYR A O 1
ATOM 1566 N N . ILE A 1 191 ? -6.586 -24.734 -4.895 1 98.56 191 ILE A N 1
ATOM 1567 C CA . ILE A 1 191 ? -5.582 -23.688 -5.051 1 98.56 191 ILE A CA 1
ATOM 1568 C C . ILE A 1 191 ? -4.508 -23.844 -3.979 1 98.56 191 ILE A C 1
ATOM 1570 O O . ILE A 1 191 ? -4.812 -24.141 -2.818 1 98.56 191 ILE A O 1
ATOM 1574 N N . ILE A 1 192 ? -3.285 -23.75 -4.379 1 98.06 192 ILE A N 1
ATOM 1575 C CA . ILE A 1 192 ? -2.201 -23.547 -3.422 1 98.06 192 ILE A CA 1
ATOM 1576 C C . ILE A 1 192 ? -1.69 -22.109 -3.527 1 98.06 192 ILE A C 1
ATOM 1578 O O . ILE A 1 192 ? -1.443 -21.609 -4.629 1 98.06 192 ILE A O 1
ATOM 1582 N N . GLY A 1 193 ? -1.675 -21.406 -2.443 1 97.75 193 GLY A N 1
ATOM 1583 C CA . GLY A 1 193 ? -1.11 -20.062 -2.342 1 97.75 193 GLY A CA 1
ATOM 1584 C C . GLY A 1 193 ? -0.24 -19.875 -1.114 1 97.75 193 GLY A C 1
ATOM 1585 O O . GLY A 1 193 ? 0.043 -20.828 -0.394 1 97.75 193 GLY A O 1
ATOM 1586 N N . ARG A 1 194 ? 0.265 -18.656 -0.956 1 97.38 194 ARG A N 1
ATOM 1587 C CA . ARG A 1 194 ? 1.197 -18.469 0.153 1 97.38 194 ARG A CA 1
ATOM 1588 C C . ARG A 1 194 ? 1.075 -17.078 0.754 1 97.38 194 ARG A C 1
ATOM 1590 O O . ARG A 1 194 ? 1.767 -16.75 1.721 1 97.38 194 ARG A O 1
ATOM 1597 N N . THR A 1 195 ? 0.206 -16.203 0.228 1 98.31 195 THR A N 1
ATOM 1598 C CA . THR A 1 195 ? 0.032 -14.844 0.751 1 98.31 195 THR A CA 1
ATOM 1599 C C . THR A 1 195 ? -1.44 -14.562 1.039 1 98.31 195 THR A C 1
ATOM 1601 O O . THR A 1 195 ? -2.324 -15.195 0.458 1 98.31 195 THR A O 1
ATOM 1604 N N . ASP A 1 196 ? -1.677 -13.617 1.909 1 98.25 196 ASP A N 1
ATOM 1605 C CA . ASP A 1 196 ? -3.047 -13.18 2.15 1 98.25 196 ASP A CA 1
ATOM 1606 C C . ASP A 1 196 ? -3.67 -12.602 0.881 1 98.25 196 ASP A C 1
ATOM 1608 O O . ASP A 1 196 ? -4.875 -12.727 0.663 1 98.25 196 ASP A O 1
ATOM 1612 N N . TRP A 1 197 ? -2.857 -12.008 0.066 1 98.5 197 TRP A N 1
ATOM 1613 C CA . TRP A 1 197 ? -3.334 -11.414 -1.178 1 98.5 197 TRP A CA 1
ATOM 1614 C C . TRP A 1 197 ? -3.898 -12.484 -2.109 1 98.5 197 TRP A C 1
ATOM 1616 O O . TRP A 1 197 ? -5.031 -12.367 -2.582 1 98.5 197 TRP A O 1
ATOM 1626 N N . ASP A 1 198 ? -3.098 -13.539 -2.393 1 98.38 198 ASP A N 1
ATOM 1627 C CA . ASP A 1 198 ? -3.596 -14.555 -3.316 1 98.38 198 ASP A CA 1
ATOM 1628 C C . ASP A 1 198 ? -4.75 -15.336 -2.697 1 98.38 198 ASP A C 1
ATOM 1630 O O . ASP A 1 198 ? -5.656 -15.781 -3.406 1 98.38 198 ASP A O 1
ATOM 1634 N N . TYR A 1 199 ? -4.766 -15.5 -1.348 1 98.56 199 TYR A N 1
ATOM 1635 C CA . TYR A 1 199 ? -5.941 -16.062 -0.691 1 98.56 199 TYR A CA 1
ATOM 1636 C C . TYR A 1 199 ? -7.176 -15.211 -0.976 1 98.56 199 TYR A C 1
ATOM 1638 O O . TYR A 1 199 ? -8.211 -15.734 -1.4 1 98.56 199 TYR A O 1
ATOM 1646 N N . ARG A 1 200 ? -7.078 -13.922 -0.831 1 98.56 200 ARG A N 1
ATOM 1647 C CA . ARG A 1 200 ? -8.219 -13.023 -0.936 1 98.56 200 ARG A CA 1
ATOM 1648 C C . ARG A 1 200 ? -8.703 -12.914 -2.379 1 98.56 200 ARG A C 1
ATOM 1650 O O . ARG A 1 200 ? -9.906 -12.992 -2.643 1 98.56 200 ARG A O 1
ATOM 1657 N N . ILE A 1 201 ? -7.801 -12.773 -3.312 1 98.56 201 ILE A N 1
ATOM 1658 C CA . ILE A 1 201 ? -8.258 -12.562 -4.684 1 98.56 201 ILE A CA 1
ATOM 1659 C C . ILE A 1 201 ? -8.883 -13.844 -5.223 1 98.56 201 ILE A C 1
ATOM 1661 O O . ILE A 1 201 ? -9.797 -13.797 -6.051 1 98.56 201 ILE A O 1
ATOM 1665 N N . THR A 1 202 ? -8.43 -15.023 -4.715 1 98.44 202 THR A N 1
ATOM 1666 C CA . THR A 1 202 ? -8.977 -16.281 -5.23 1 98.44 202 THR A CA 1
ATOM 1667 C C . THR A 1 202 ? -10.359 -16.547 -4.645 1 98.44 202 THR A C 1
ATOM 1669 O O . THR A 1 202 ? -11.133 -17.328 -5.199 1 98.44 202 THR A O 1
ATOM 1672 N N . ARG A 1 203 ? -10.695 -15.898 -3.492 1 97.81 203 ARG A N 1
ATOM 1673 C CA . ARG A 1 203 ? -12.055 -15.992 -2.99 1 97.81 203 ARG A CA 1
ATOM 1674 C C . ARG A 1 203 ? -13.047 -15.367 -3.971 1 97.81 203 ARG A C 1
ATOM 1676 O O . ARG A 1 203 ? -14.227 -15.727 -3.982 1 97.81 203 ARG A O 1
ATOM 1683 N N . VAL A 1 204 ? -12.508 -14.508 -4.801 1 98.19 204 VAL A N 1
ATOM 1684 C CA . VAL A 1 204 ? -13.344 -13.781 -5.75 1 98.19 204 VAL A CA 1
ATOM 1685 C C . VAL A 1 204 ? -13.258 -14.445 -7.125 1 98.19 204 VAL A C 1
ATOM 1687 O O . VAL A 1 204 ? -14.281 -14.68 -7.773 1 98.19 204 VAL A O 1
ATOM 1690 N N . LEU A 1 205 ? -12.086 -14.812 -7.543 1 98.25 205 LEU A N 1
ATOM 1691 C CA . LEU A 1 205 ? -11.852 -15.305 -8.898 1 98.25 205 LEU A CA 1
ATOM 1692 C C . LEU A 1 205 ? -12.18 -16.797 -9 1 98.25 205 LEU A C 1
ATOM 1694 O O . LEU A 1 205 ? -12.484 -17.297 -10.086 1 98.25 205 LEU A O 1
ATOM 1698 N N . SER A 1 206 ? -12.039 -17.484 -7.875 1 98.12 206 SER A N 1
ATOM 1699 C CA . SER A 1 206 ? -12.367 -18.906 -7.754 1 98.12 206 SER A CA 1
ATOM 1700 C C . SER A 1 206 ? -13.164 -19.172 -6.48 1 98.12 206 SER A C 1
ATOM 1702 O O . SER A 1 206 ? -12.703 -19.906 -5.598 1 98.12 206 SER A O 1
ATOM 1704 N N . PRO A 1 207 ? -14.406 -18.703 -6.445 1 97 207 PRO A N 1
ATOM 1705 C CA . PRO A 1 207 ? -15.148 -18.672 -5.184 1 97 207 PRO A CA 1
ATOM 1706 C C . PRO A 1 207 ? -15.461 -20.062 -4.645 1 97 207 PRO A C 1
ATOM 1708 O O . PRO A 1 207 ? -15.703 -20.219 -3.447 1 97 207 PRO A O 1
ATOM 1711 N N . ASN A 1 208 ? -15.43 -21.109 -5.441 1 96.06 208 ASN A N 1
ATOM 1712 C CA . ASN A 1 208 ? -15.781 -22.453 -4.996 1 96.06 208 ASN A CA 1
ATOM 1713 C C . ASN A 1 208 ? -14.539 -23.297 -4.734 1 96.06 208 ASN A C 1
ATOM 1715 O O . ASN A 1 208 ? -14.648 -24.5 -4.457 1 96.06 208 ASN A O 1
ATOM 1719 N N . SER A 1 209 ? -13.375 -22.703 -4.805 1 97.81 209 SER A N 1
ATOM 1720 C CA . SER A 1 209 ? -12.133 -23.453 -4.664 1 97.81 209 SER A CA 1
ATOM 1721 C C . SER A 1 209 ? -11.766 -23.641 -3.193 1 97.81 209 SER A C 1
ATOM 1723 O O . SER A 1 209 ? -12.148 -22.828 -2.344 1 97.81 209 SER A O 1
ATOM 1725 N N . LYS A 1 210 ? -11.102 -24.75 -2.943 1 97.88 210 LYS A N 1
ATOM 1726 C CA . LYS A 1 210 ? -10.453 -24.969 -1.654 1 97.88 210 LYS A CA 1
ATOM 1727 C C . LYS A 1 210 ? -9.008 -24.484 -1.667 1 97.88 210 LYS A C 1
ATOM 1729 O O . LYS A 1 210 ? -8.258 -24.766 -2.598 1 97.88 210 LYS A O 1
ATOM 1734 N N . TYR A 1 211 ? -8.664 -23.703 -0.623 1 98.12 211 TYR A N 1
ATOM 1735 C CA . TYR A 1 211 ? -7.348 -23.078 -0.557 1 98.12 211 TYR A CA 1
ATOM 1736 C C . TYR A 1 211 ? -6.422 -23.844 0.375 1 98.12 211 TYR A C 1
ATOM 1738 O O . TYR A 1 211 ? -6.809 -24.203 1.488 1 98.12 211 TYR A O 1
ATOM 1746 N N . PHE A 1 212 ? -5.246 -24.141 -0.11 1 98.31 212 PHE A N 1
ATOM 1747 C CA . PHE A 1 212 ? -4.164 -24.719 0.679 1 98.31 212 PHE A CA 1
ATOM 1748 C C . PHE A 1 212 ? -2.965 -23.781 0.719 1 98.31 212 PHE A C 1
ATOM 1750 O O . PHE A 1 212 ? -2.785 -22.953 -0.178 1 98.31 212 PHE A O 1
ATOM 1757 N N . LYS A 1 213 ? -2.244 -23.922 1.765 1 97.19 213 LYS A N 1
ATOM 1758 C CA . LYS A 1 213 ? -1.015 -23.141 1.875 1 97.19 213 LYS A CA 1
ATOM 1759 C C . LYS A 1 213 ? 0.196 -23.953 1.428 1 97.19 213 LYS A C 1
ATOM 1761 O O . LYS A 1 213 ? 0.309 -25.141 1.751 1 97.19 213 LYS A O 1
ATOM 1766 N N . GLY A 1 214 ? 1.031 -23.359 0.649 1 97.06 214 GLY A N 1
ATOM 1767 C CA . GLY A 1 214 ? 2.305 -23.922 0.222 1 97.06 214 GLY A CA 1
ATOM 1768 C C . GLY A 1 214 ? 3.35 -22.859 -0.077 1 97.06 214 GLY A C 1
ATOM 1769 O O . GLY A 1 214 ? 3.164 -22.031 -0.975 1 97.06 214 GLY A O 1
ATOM 1770 N N . GLU A 1 215 ? 4.473 -22.906 0.624 1 96.88 215 GLU A N 1
ATOM 1771 C CA . GLU A 1 215 ? 5.543 -21.922 0.458 1 96.88 215 GLU A CA 1
ATOM 1772 C C . GLU A 1 215 ? 6.473 -22.297 -0.691 1 96.88 215 GLU A C 1
ATOM 1774 O O . GLU A 1 215 ? 6.301 -23.359 -1.307 1 96.88 215 GLU A O 1
ATOM 1779 N N . GLU A 1 216 ? 7.359 -21.375 -1.049 1 94.69 216 GLU A N 1
ATOM 1780 C CA . GLU A 1 216 ? 8.312 -21.609 -2.131 1 94.69 216 GLU A CA 1
ATOM 1781 C C . GLU A 1 216 ? 9.734 -21.719 -1.598 1 94.69 216 GLU A C 1
ATOM 1783 O O . GLU A 1 216 ? 10.016 -21.328 -0.464 1 94.69 216 GLU A O 1
ATOM 1788 N N . LEU A 1 217 ? 10.492 -22.344 -2.383 1 95.94 217 LEU A N 1
ATOM 1789 C CA . LEU A 1 217 ? 11.914 -22.422 -2.078 1 95.94 217 LEU A CA 1
ATOM 1790 C C . LEU A 1 217 ? 12.703 -21.344 -2.818 1 95.94 217 LEU A C 1
ATOM 1792 O O . LEU A 1 217 ? 12.195 -20.75 -3.768 1 95.94 217 LEU A O 1
ATOM 1796 N N . LEU A 1 218 ? 13.898 -21.125 -2.293 1 95.56 218 LEU A N 1
ATOM 1797 C CA . LEU A 1 218 ? 14.812 -20.188 -2.93 1 95.56 218 LEU A CA 1
ATOM 1798 C C . LEU A 1 218 ? 16 -20.922 -3.547 1 95.56 218 LEU A C 1
ATOM 1800 O O . LEU A 1 218 ? 16.141 -22.141 -3.377 1 95.56 218 LEU A O 1
ATOM 1804 N N . ARG A 1 219 ? 16.75 -20.203 -4.332 1 91.75 219 ARG A N 1
ATOM 1805 C CA . ARG A 1 219 ? 17.984 -20.766 -4.898 1 91.75 219 ARG A CA 1
ATOM 1806 C C . ARG A 1 219 ? 18.969 -21.125 -3.799 1 91.75 219 ARG A C 1
ATOM 1808 O O . ARG A 1 219 ? 19.078 -20.422 -2.791 1 91.75 219 ARG A O 1
ATOM 1815 N N . GLU A 1 220 ? 19.734 -22.094 -4.051 1 90.5 220 GLU A N 1
ATOM 1816 C CA . GLU A 1 220 ? 20.562 -22.75 -3.043 1 90.5 220 GLU A CA 1
ATOM 1817 C C . GLU A 1 220 ? 21.562 -21.766 -2.438 1 90.5 220 GLU A C 1
ATOM 1819 O O . GLU A 1 220 ? 21.797 -21.781 -1.227 1 90.5 220 GLU A O 1
ATOM 1824 N N . ALA A 1 221 ? 22.141 -20.875 -3.188 1 93.31 221 ALA A N 1
ATOM 1825 C CA . ALA A 1 221 ? 23.203 -20 -2.738 1 93.31 221 ALA A CA 1
ATOM 1826 C C . ALA A 1 221 ? 22.719 -19.047 -1.645 1 93.31 221 ALA A C 1
ATOM 1828 O O . ALA A 1 221 ? 23.5 -18.578 -0.817 1 93.31 221 ALA A O 1
ATOM 1829 N N . PHE A 1 222 ? 21.484 -18.812 -1.586 1 96.31 222 PHE A N 1
ATOM 1830 C CA . PHE A 1 222 ? 20.938 -17.844 -0.645 1 96.31 222 PHE A CA 1
ATOM 1831 C C . PHE A 1 222 ? 20.828 -18.438 0.752 1 96.31 222 PHE A C 1
ATOM 1833 O O . PHE A 1 222 ? 20.844 -17.719 1.749 1 96.31 222 PHE A O 1
ATOM 1840 N N . TYR A 1 223 ? 20.766 -19.781 0.809 1 95.38 223 TYR A N 1
ATOM 1841 C CA . TYR A 1 223 ? 20.656 -20.453 2.1 1 95.38 223 TYR A CA 1
ATOM 1842 C C . TYR A 1 223 ? 21.984 -20.422 2.846 1 95.38 223 TYR A C 1
ATOM 1844 O O . TYR A 1 223 ? 22.016 -20.422 4.078 1 95.38 223 TYR A O 1
ATOM 1852 N N . SER A 1 224 ? 23.031 -20.328 2.107 1 95.69 224 SER A N 1
ATOM 1853 C CA . SER A 1 224 ? 24.344 -20.562 2.705 1 95.69 224 SER A CA 1
ATOM 1854 C C . SER A 1 224 ? 25.078 -19.25 2.934 1 95.69 224 SER A C 1
ATOM 1856 O O . SER A 1 224 ? 26.234 -19.25 3.375 1 95.69 224 SER A O 1
ATOM 1858 N N . ASN A 1 225 ? 24.547 -18.141 2.631 1 97.44 225 ASN A N 1
ATOM 1859 C CA . ASN A 1 225 ? 25.188 -16.828 2.799 1 97.44 225 ASN A CA 1
ATOM 1860 C C . ASN A 1 225 ? 24.406 -15.953 3.771 1 97.44 225 ASN A C 1
ATOM 1862 O O . ASN A 1 225 ? 23.219 -16.172 4.008 1 97.44 225 ASN A O 1
ATOM 1866 N N . LYS A 1 226 ? 25.188 -15.008 4.375 1 97.75 226 LYS A N 1
ATOM 1867 C CA . LYS A 1 226 ? 24.594 -14.102 5.355 1 97.75 226 LYS A CA 1
ATOM 1868 C C . LYS A 1 226 ? 25.156 -12.695 5.215 1 97.75 226 LYS A C 1
ATOM 1870 O O . LYS A 1 226 ? 26.359 -12.508 5.066 1 97.75 226 LYS A O 1
ATOM 1875 N N . TRP A 1 227 ? 24.281 -11.711 5.219 1 97.5 227 TRP A N 1
ATOM 1876 C CA . TRP A 1 227 ? 24.625 -10.297 5.148 1 97.5 227 TRP A CA 1
ATOM 1877 C C . TRP A 1 227 ? 25.25 -9.82 6.457 1 97.5 227 TRP A C 1
ATOM 1879 O O . TRP A 1 227 ? 24.797 -10.203 7.539 1 97.5 227 TRP A O 1
ATOM 1889 N N . ASP A 1 228 ? 26.312 -8.961 6.418 1 94.06 228 ASP A N 1
ATOM 1890 C CA . ASP A 1 228 ? 26.969 -8.398 7.598 1 94.06 228 ASP A CA 1
ATOM 1891 C C . ASP A 1 228 ? 27.578 -7.031 7.297 1 94.06 228 ASP A C 1
ATOM 1893 O O . ASP A 1 228 ? 28.5 -6.59 7.977 1 94.06 228 ASP A O 1
ATOM 1897 N N . ASN A 1 229 ? 27.031 -6.301 6.344 1 91.38 229 ASN A N 1
ATOM 1898 C CA . ASN A 1 229 ? 27.625 -5.055 5.871 1 91.38 229 ASN A CA 1
ATOM 1899 C C . ASN A 1 229 ? 26.812 -3.846 6.316 1 91.38 229 ASN A C 1
ATOM 1901 O O . ASN A 1 229 ? 26.281 -3.107 5.48 1 91.38 229 ASN A O 1
ATOM 1905 N N . LEU A 1 230 ? 26.891 -3.514 7.586 1 85 230 LEU A N 1
ATOM 1906 C CA . LEU A 1 230 ? 26.156 -2.369 8.109 1 85 230 LEU A CA 1
ATOM 1907 C C . LEU A 1 230 ? 26.812 -1.059 7.695 1 85 230 LEU A C 1
ATOM 1909 O O . LEU A 1 230 ? 28.047 -0.955 7.684 1 85 230 LEU A O 1
ATOM 1913 N N . TYR A 1 231 ? 25.969 -0.093 7.426 1 86.5 231 TYR A N 1
ATOM 1914 C CA . TYR A 1 231 ? 26.484 1.222 7.051 1 86.5 231 TYR A CA 1
ATOM 1915 C C . TYR A 1 231 ? 27.156 1.903 8.234 1 86.5 231 TYR A C 1
ATOM 1917 O O . TYR A 1 231 ? 26.594 1.951 9.336 1 86.5 231 TYR A O 1
ATOM 1925 N N . GLN A 1 232 ? 28.391 2.432 8.039 1 80.38 232 GLN A N 1
ATOM 1926 C CA . GLN A 1 232 ? 29.172 3.027 9.117 1 80.38 232 GLN A CA 1
ATOM 1927 C C . GLN A 1 232 ? 29.219 4.547 8.984 1 80.38 232 GLN A C 1
ATOM 1929 O O . GLN A 1 232 ? 30.156 5.188 9.477 1 80.38 232 GLN A O 1
ATOM 1934 N N . ASN A 1 233 ? 28.25 5.25 8.492 1 74 233 ASN A N 1
ATOM 1935 C CA . ASN A 1 233 ? 28.094 6.695 8.398 1 74 233 ASN A CA 1
ATOM 1936 C C . ASN A 1 233 ? 29.203 7.34 7.57 1 74 233 ASN A C 1
ATOM 1938 O O . ASN A 1 233 ? 29.172 8.547 7.312 1 74 233 ASN A O 1
ATOM 1942 N N . GLU A 1 234 ? 30.141 6.547 7.309 1 77.88 234 GLU A N 1
ATOM 1943 C CA . GLU A 1 234 ? 31.219 7.086 6.477 1 77.88 234 GLU A CA 1
ATOM 1944 C C . GLU A 1 234 ? 31.172 6.504 5.066 1 77.88 234 GLU A C 1
ATOM 1946 O O . GLU A 1 234 ? 30.812 5.34 4.883 1 77.88 234 GLU A O 1
ATOM 1951 N N . GLY A 1 235 ? 31.141 7.402 4.188 1 83.88 235 GLY A N 1
ATOM 1952 C CA . GLY A 1 235 ? 31.266 6.977 2.805 1 83.88 235 GLY A CA 1
ATOM 1953 C C . GLY A 1 235 ? 29.953 6.941 2.061 1 83.88 235 GLY A C 1
ATOM 1954 O O . GLY A 1 235 ? 28.969 7.523 2.512 1 83.88 235 GLY A O 1
ATOM 1955 N N . LYS A 1 236 ? 30.016 6.199 1.029 1 94.56 236 LYS A N 1
ATOM 1956 C CA . LYS A 1 236 ? 28.891 6.109 0.092 1 94.56 236 LYS A CA 1
ATOM 1957 C C . LYS A 1 236 ? 27.875 5.066 0.549 1 94.56 236 LYS A C 1
ATOM 1959 O O . LYS A 1 236 ? 28.25 3.977 0.986 1 94.56 236 LYS A O 1
ATOM 1964 N N . LEU A 1 237 ? 26.609 5.488 0.646 1 97.31 237 LEU A N 1
ATOM 1965 C CA . LEU A 1 237 ? 25.531 4.551 0.948 1 97.31 237 LEU A CA 1
ATOM 1966 C C . LEU A 1 237 ? 25.188 3.697 -0.27 1 97.31 237 LEU A C 1
ATOM 1968 O O . LEU A 1 237 ? 24.797 4.223 -1.314 1 97.31 237 LEU A O 1
ATOM 1972 N N . ILE A 1 238 ? 25.375 2.367 -0.179 1 98.19 238 ILE A N 1
ATOM 1973 C CA . ILE A 1 238 ? 25.094 1.455 -1.281 1 98.19 238 ILE A CA 1
ATOM 1974 C C . ILE A 1 238 ? 23.75 0.759 -1.041 1 98.19 238 ILE A C 1
ATOM 1976 O O . ILE A 1 238 ? 23.578 0.076 -0.03 1 98.19 238 ILE A O 1
ATOM 1980 N N . ILE A 1 239 ? 22.859 0.981 -1.925 1 98.69 239 ILE A N 1
ATOM 1981 C CA . ILE A 1 239 ? 21.547 0.357 -1.896 1 98.69 239 ILE A CA 1
ATOM 1982 C C . ILE A 1 239 ? 21.391 -0.584 -3.088 1 98.69 239 ILE A C 1
ATOM 1984 O O . ILE A 1 239 ? 21.938 -0.323 -4.168 1 98.69 239 ILE A O 1
ATOM 1988 N N . PHE A 1 240 ? 20.672 -1.697 -2.908 1 98.81 240 PHE A N 1
ATOM 1989 C CA . PHE A 1 240 ? 20.516 -2.672 -3.98 1 98.81 240 PHE A CA 1
ATOM 1990 C C . PHE A 1 240 ? 19.031 -2.945 -4.258 1 98.81 240 PHE A C 1
ATOM 1992 O O . PHE A 1 240 ? 18.219 -2.98 -3.332 1 98.81 240 PHE A O 1
ATOM 1999 N N . THR A 1 241 ? 18.719 -3.078 -5.523 1 98.81 241 THR A N 1
ATOM 2000 C CA . THR A 1 241 ? 17.391 -3.488 -5.992 1 98.81 241 THR A CA 1
ATOM 2001 C C . THR A 1 241 ? 17.516 -4.5 -7.129 1 98.81 241 THR A C 1
ATOM 2003 O O . THR A 1 241 ? 18.328 -4.328 -8.039 1 98.81 241 THR A O 1
ATOM 2006 N N . THR A 1 242 ? 16.734 -5.602 -7.02 1 97.94 242 THR A N 1
ATOM 2007 C CA . THR A 1 242 ? 16.547 -6.492 -8.156 1 97.94 242 THR A CA 1
ATOM 2008 C C . THR A 1 242 ? 15.25 -6.145 -8.891 1 97.94 242 THR A C 1
ATOM 2010 O O . THR A 1 242 ? 14.172 -6.109 -8.289 1 97.94 242 THR A O 1
ATOM 2013 N N . ASN A 1 243 ? 15.375 -5.914 -10.125 1 93.94 243 ASN A N 1
ATOM 2014 C CA . ASN A 1 243 ? 14.242 -5.434 -10.914 1 93.94 243 ASN A CA 1
ATOM 2015 C C . ASN A 1 243 ? 14.219 -6.066 -12.305 1 93.94 243 ASN A C 1
ATOM 2017 O O . ASN A 1 243 ? 14.914 -7.051 -12.555 1 93.94 243 ASN A O 1
ATOM 2021 N N . SER A 1 244 ? 13.266 -5.75 -13.094 1 88.5 244 SER A N 1
ATOM 2022 C CA . SER A 1 244 ? 13.133 -6.176 -14.484 1 88.5 244 SER A CA 1
ATOM 2023 C C . SER A 1 244 ? 12.547 -5.062 -15.352 1 88.5 244 SER A C 1
ATOM 2025 O O . SER A 1 244 ? 12.203 -3.992 -14.844 1 88.5 244 SER A O 1
ATOM 2027 N N . ASP A 1 245 ? 12.461 -5.312 -16.625 1 80.75 245 ASP A N 1
ATOM 2028 C CA . ASP A 1 245 ? 11.992 -4.312 -17.578 1 80.75 245 ASP A CA 1
ATOM 2029 C C . ASP A 1 245 ? 10.469 -4.223 -17.578 1 80.75 245 ASP A C 1
ATOM 2031 O O . ASP A 1 245 ? 9.875 -3.592 -18.453 1 80.75 245 ASP A O 1
ATOM 2035 N N . ASN A 1 246 ? 9.914 -4.719 -16.562 1 81 246 ASN A N 1
ATOM 2036 C CA . ASN A 1 246 ? 8.453 -4.66 -16.484 1 81 246 ASN A CA 1
ATOM 2037 C C . ASN A 1 246 ? 7.984 -3.357 -15.844 1 81 246 ASN A C 1
ATOM 2039 O O . ASN A 1 246 ? 8.625 -2.844 -14.922 1 81 246 ASN A O 1
ATOM 2043 N N . TYR A 1 247 ? 6.832 -2.906 -16.25 1 79 247 TYR A N 1
ATOM 2044 C CA . TYR A 1 247 ? 6.336 -1.582 -15.883 1 79 247 TYR A CA 1
ATOM 2045 C C . TYR A 1 247 ? 5.75 -1.582 -14.477 1 79 247 TYR A C 1
ATOM 2047 O O . TYR A 1 247 ? 5.555 -0.521 -13.883 1 79 247 TYR A O 1
ATOM 2055 N N . PHE A 1 248 ? 5.5 -2.738 -13.953 1 86.56 248 PHE A N 1
ATOM 2056 C CA . PHE A 1 248 ? 4.867 -2.807 -12.641 1 86.56 248 PHE A CA 1
ATOM 2057 C C . PHE A 1 248 ? 5.906 -3.018 -11.555 1 86.56 248 PHE A C 1
ATOM 2059 O O . PHE A 1 248 ? 5.559 -3.168 -10.375 1 86.56 248 PHE A O 1
ATOM 2066 N N . LYS A 1 249 ? 7.203 -2.961 -11.898 1 91.69 249 LYS A N 1
ATOM 2067 C CA . LYS A 1 249 ? 8.25 -3.254 -10.922 1 91.69 249 LYS A CA 1
ATOM 2068 C C . LYS A 1 249 ? 8.727 -1.981 -10.227 1 91.69 249 LYS A C 1
ATOM 2070 O O . LYS A 1 249 ? 9.555 -2.039 -9.312 1 91.69 249 LYS A O 1
ATOM 2075 N N . GLY A 1 250 ? 8.32 -0.817 -10.625 1 93.06 250 GLY A N 1
ATOM 2076 C CA . GLY A 1 250 ? 8.344 0.396 -9.82 1 93.06 250 GLY A CA 1
ATOM 2077 C C . GLY A 1 250 ? 9.695 1.096 -9.844 1 93.06 250 GLY A C 1
ATOM 2078 O O . GLY A 1 250 ? 10.031 1.824 -8.906 1 93.06 250 GLY A O 1
ATOM 2079 N N . ILE A 1 251 ? 10.453 0.95 -10.914 1 94.31 251 ILE A N 1
ATOM 2080 C CA . ILE A 1 251 ? 11.82 1.461 -10.953 1 94.31 251 ILE A CA 1
ATOM 2081 C C . ILE A 1 251 ? 11.797 2.986 -10.984 1 94.31 251 ILE A C 1
ATOM 2083 O O . ILE A 1 251 ? 12.766 3.635 -10.578 1 94.31 251 ILE A O 1
ATOM 2087 N N . GLU A 1 252 ? 10.695 3.633 -11.469 1 93.06 252 GLU A N 1
ATOM 2088 C CA . GLU A 1 252 ? 10.594 5.09 -11.492 1 93.06 252 GLU A CA 1
ATOM 2089 C C . GLU A 1 252 ? 10.688 5.672 -10.086 1 93.06 252 GLU A C 1
ATOM 2091 O O . GLU A 1 252 ? 11.219 6.766 -9.898 1 93.06 252 GLU A O 1
ATOM 2096 N N . THR A 1 253 ? 10.18 4.98 -9.109 1 96.06 253 THR A N 1
ATOM 2097 C CA . THR A 1 253 ? 10.219 5.441 -7.727 1 96.06 253 THR A CA 1
ATOM 2098 C C . THR A 1 253 ? 11.648 5.438 -7.195 1 96.06 253 THR A C 1
ATOM 2100 O O . THR A 1 253 ? 12.031 6.316 -6.422 1 96.06 253 THR A O 1
ATOM 2103 N N . VAL A 1 254 ? 12.422 4.441 -7.621 1 97.75 254 VAL A N 1
ATOM 2104 C CA . VAL A 1 254 ? 13.82 4.352 -7.242 1 97.75 254 VAL A CA 1
ATOM 2105 C C . VAL A 1 254 ? 14.586 5.559 -7.785 1 97.75 254 VAL A C 1
ATOM 2107 O O . VAL A 1 254 ? 15.281 6.25 -7.035 1 97.75 254 VAL A O 1
ATOM 2110 N N . PHE A 1 255 ? 14.406 5.82 -9.062 1 97.31 255 PHE A N 1
ATOM 2111 C CA . PHE A 1 255 ? 15.102 6.938 -9.688 1 97.31 255 PHE A CA 1
ATOM 2112 C C . PHE A 1 255 ? 14.742 8.25 -9 1 97.31 255 PHE A C 1
ATOM 2114 O O . PHE A 1 255 ? 15.617 9.062 -8.703 1 97.31 255 PHE A O 1
ATOM 2121 N N . HIS A 1 256 ? 13.508 8.469 -8.758 1 97.5 256 HIS A N 1
ATOM 2122 C CA . HIS A 1 256 ? 13.07 9.68 -8.086 1 97.5 256 HIS A CA 1
ATOM 2123 C C . HIS A 1 256 ? 13.656 9.773 -6.68 1 97.5 256 HIS A C 1
ATOM 2125 O O . HIS A 1 256 ? 14.062 10.852 -6.242 1 97.5 256 HIS A O 1
ATOM 2131 N N . SER A 1 257 ? 13.68 8.664 -5.973 1 98.69 257 SER A N 1
ATOM 2132 C CA . SER A 1 257 ? 14.219 8.625 -4.617 1 98.69 257 SER A CA 1
ATOM 2133 C C . SER A 1 257 ? 15.688 9.016 -4.598 1 98.69 257 SER A C 1
ATOM 2135 O O . SER A 1 257 ? 16.156 9.688 -3.672 1 98.69 257 SER A O 1
ATOM 2137 N N . ILE A 1 258 ? 16.453 8.57 -5.602 1 98.75 258 ILE A N 1
ATOM 2138 C CA . ILE A 1 258 ? 17.859 8.93 -5.707 1 98.75 258 ILE A CA 1
ATOM 2139 C C . ILE A 1 258 ? 18 10.453 -5.746 1 98.75 258 ILE A C 1
ATOM 2141 O O . ILE A 1 258 ? 18.797 11.031 -5.008 1 98.75 258 ILE A O 1
ATOM 2145 N N . THR A 1 259 ? 17.188 11.078 -6.578 1 98.62 259 THR A N 1
ATOM 2146 C CA . THR A 1 259 ? 17.219 12.523 -6.715 1 98.62 259 THR A CA 1
ATOM 2147 C C . THR A 1 259 ? 16.891 13.203 -5.387 1 98.62 259 THR A C 1
ATOM 2149 O O . THR A 1 259 ? 17.562 14.164 -4.992 1 98.62 259 THR A O 1
ATOM 2152 N N . LEU A 1 260 ? 15.891 12.719 -4.719 1 98.62 260 LEU A N 1
ATOM 2153 C CA . LEU A 1 260 ? 15.492 13.281 -3.434 1 98.62 260 LEU A CA 1
ATOM 2154 C C . LEU A 1 260 ? 16.625 13.172 -2.42 1 98.62 260 LEU A C 1
ATOM 2156 O O . LEU A 1 260 ? 16.922 14.133 -1.698 1 98.62 260 LEU A O 1
ATOM 2160 N N . LEU A 1 261 ? 17.281 12.031 -2.328 1 98.5 261 LEU A N 1
ATOM 2161 C CA . LEU A 1 261 ? 18.359 11.789 -1.383 1 98.5 261 LEU A CA 1
ATOM 2162 C C . LEU A 1 261 ? 19.562 12.68 -1.697 1 98.5 261 LEU A C 1
ATOM 2164 O O . LEU A 1 261 ? 20.188 13.234 -0.789 1 98.5 261 LEU A O 1
ATOM 2168 N N . GLN A 1 262 ? 19.859 12.828 -2.994 1 97.94 262 GLN A N 1
ATOM 2169 C CA . GLN A 1 262 ? 20.969 13.68 -3.406 1 97.94 262 GLN A CA 1
ATOM 2170 C C . GLN A 1 262 ? 20.703 15.133 -3.039 1 97.94 262 GLN A C 1
ATOM 2172 O O . GLN A 1 262 ? 21.625 15.844 -2.611 1 97.94 262 GLN A O 1
ATOM 2177 N N . LYS A 1 263 ? 19.516 15.57 -3.174 1 96.94 263 LYS A N 1
ATOM 2178 C CA . LYS A 1 263 ? 19.141 16.953 -2.887 1 96.94 263 LYS A CA 1
ATOM 2179 C C . LYS A 1 263 ? 19.406 17.297 -1.422 1 96.94 263 LYS A C 1
ATOM 2181 O O . LYS A 1 263 ? 19.672 18.453 -1.088 1 96.94 263 LYS A O 1
ATOM 2186 N N . ILE A 1 264 ? 19.328 16.312 -0.589 1 96.19 264 ILE A N 1
ATOM 2187 C CA . ILE A 1 264 ? 19.531 16.609 0.825 1 96.19 264 ILE A CA 1
ATOM 2188 C C . ILE A 1 264 ? 20.938 16.188 1.252 1 96.19 264 ILE A C 1
ATOM 2190 O O . ILE A 1 264 ? 21.203 15.992 2.443 1 96.19 264 ILE A O 1
ATOM 2194 N N . GLY A 1 265 ? 21.766 15.805 0.355 1 95.31 265 GLY A N 1
ATOM 2195 C CA . GLY A 1 265 ? 23.203 15.688 0.606 1 95.31 265 GLY A CA 1
ATOM 2196 C C . GLY A 1 265 ? 23.641 14.266 0.881 1 95.31 265 GLY A C 1
ATOM 2197 O O . GLY A 1 265 ? 24.75 14.039 1.386 1 95.31 265 GLY A O 1
ATOM 2198 N N . ILE A 1 266 ? 22.875 13.273 0.569 1 96 266 ILE A N 1
ATOM 2199 C CA . ILE A 1 266 ? 23.266 11.891 0.791 1 96 266 ILE A CA 1
ATOM 2200 C C . ILE A 1 266 ? 24.094 11.398 -0.392 1 96 266 ILE A C 1
ATOM 2202 O O . ILE A 1 266 ? 23.656 11.484 -1.543 1 96 266 ILE A O 1
ATOM 2206 N N . ASP A 1 267 ? 25.281 10.914 -0.124 1 96.31 267 ASP A N 1
ATOM 2207 C CA . ASP A 1 267 ? 26.109 10.25 -1.134 1 96.31 267 ASP A CA 1
ATOM 2208 C C . ASP A 1 267 ? 25.656 8.805 -1.335 1 96.31 267 ASP A C 1
ATOM 2210 O O . ASP A 1 267 ? 25.891 7.953 -0.473 1 96.31 267 ASP A O 1
ATOM 2214 N N . ILE A 1 268 ? 25.094 8.57 -2.484 1 97.12 268 ILE A N 1
ATOM 2215 C CA . ILE A 1 268 ? 24.422 7.285 -2.66 1 97.12 268 ILE A CA 1
ATOM 2216 C C . ILE A 1 268 ? 24.891 6.641 -3.967 1 97.12 268 ILE A C 1
ATOM 2218 O O . ILE A 1 268 ? 25.203 7.34 -4.934 1 97.12 268 ILE A O 1
ATOM 2222 N N . GLU A 1 269 ? 24.984 5.355 -3.969 1 98.19 269 GLU A N 1
ATOM 2223 C CA . GLU A 1 269 ? 25.062 4.504 -5.152 1 98.19 269 GLU A CA 1
ATOM 2224 C C . GLU A 1 269 ? 23.984 3.416 -5.121 1 98.19 269 GLU A C 1
ATOM 2226 O O . GLU A 1 269 ? 24.078 2.473 -4.332 1 98.19 269 GLU A O 1
ATOM 2231 N N . TRP A 1 270 ? 23.047 3.582 -5.945 1 98.75 270 TRP A N 1
ATOM 2232 C CA . TRP A 1 270 ? 21.969 2.596 -6.047 1 98.75 270 TRP A CA 1
ATOM 2233 C C . TRP A 1 270 ? 22.266 1.584 -7.148 1 98.75 270 TRP A C 1
ATOM 2235 O O . TRP A 1 270 ? 22.266 1.93 -8.328 1 98.75 270 TRP A O 1
ATOM 2245 N N . ARG A 1 271 ? 22.562 0.349 -6.773 1 98.75 271 ARG A N 1
ATOM 2246 C CA . ARG A 1 271 ? 22.844 -0.715 -7.73 1 98.75 271 ARG A CA 1
ATOM 2247 C C . ARG A 1 271 ? 21.578 -1.499 -8.062 1 98.75 271 ARG A C 1
ATOM 2249 O O . ARG A 1 271 ? 20.906 -2.023 -7.168 1 98.75 271 ARG A O 1
ATOM 2256 N N . ILE A 1 272 ? 21.281 -1.513 -9.352 1 98.56 272 ILE A N 1
ATOM 2257 C CA . ILE A 1 272 ? 20.031 -2.115 -9.82 1 98.56 272 ILE A CA 1
ATOM 2258 C C . ILE A 1 272 ? 20.344 -3.281 -10.758 1 98.56 272 ILE A C 1
ATOM 2260 O O . ILE A 1 272 ? 20.906 -3.086 -11.836 1 98.56 272 ILE A O 1
ATOM 2264 N N . ALA A 1 273 ? 19.953 -4.453 -10.391 1 98.12 273 ALA A N 1
ATOM 2265 C CA . ALA A 1 273 ? 20.109 -5.641 -11.227 1 98.12 273 ALA A CA 1
ATOM 2266 C C . ALA A 1 273 ? 18.875 -5.879 -12.094 1 98.12 273 ALA A C 1
ATOM 2268 O O . ALA A 1 273 ? 17.766 -5.559 -11.688 1 98.12 273 ALA A O 1
ATOM 2269 N N . GLY A 1 274 ? 19.062 -6.449 -13.305 1 95.94 274 GLY A N 1
ATOM 2270 C CA . GLY A 1 274 ? 17.969 -6.871 -14.156 1 95.94 274 GLY A CA 1
ATOM 2271 C C . GLY A 1 274 ? 17.625 -5.855 -15.234 1 95.94 274 GLY A C 1
ATOM 2272 O O . GLY A 1 274 ? 16.891 -6.164 -16.172 1 95.94 274 GLY A O 1
ATOM 2273 N N . ILE A 1 275 ? 18.125 -4.648 -15.016 1 93.69 275 ILE A N 1
ATOM 2274 C CA . ILE A 1 275 ? 17.844 -3.564 -15.953 1 93.69 275 ILE A CA 1
ATOM 2275 C C . ILE A 1 275 ? 19.156 -3.023 -16.531 1 93.69 275 ILE A C 1
ATOM 2277 O O . ILE A 1 275 ? 20.125 -2.852 -15.805 1 93.69 275 ILE A O 1
ATOM 2281 N N . LYS A 1 276 ? 19.078 -2.785 -17.844 1 94.25 276 LYS A N 1
ATOM 2282 C CA . LYS A 1 276 ? 20.219 -2.193 -18.516 1 94.25 276 LYS A CA 1
ATOM 2283 C C . LYS A 1 276 ? 19.938 -0.742 -18.906 1 94.25 276 LYS A C 1
ATOM 2285 O O . LYS A 1 276 ? 18.797 -0.29 -18.859 1 94.25 276 LYS A O 1
ATOM 2290 N N . ASP A 1 277 ? 20.969 -0.072 -19.297 1 90.88 277 ASP A N 1
ATOM 2291 C CA . ASP A 1 277 ? 20.844 1.339 -19.656 1 90.88 277 ASP A CA 1
ATOM 2292 C C . ASP A 1 277 ? 19.922 1.521 -20.859 1 90.88 277 ASP A C 1
ATOM 2294 O O . ASP A 1 277 ? 19.172 2.506 -20.938 1 90.88 277 ASP A O 1
ATOM 2298 N N . ASN A 1 278 ? 19.938 0.586 -21.75 1 88.25 278 ASN A N 1
ATOM 2299 C CA . ASN A 1 278 ? 19.156 0.727 -22.969 1 88.25 278 ASN A CA 1
ATOM 2300 C C . ASN A 1 278 ? 17.781 0.082 -22.828 1 88.25 278 ASN A C 1
ATOM 2302 O O . ASN A 1 278 ? 17.047 -0.034 -23.812 1 88.25 278 ASN A O 1
ATOM 2306 N N . SER A 1 279 ? 17.5 -0.324 -21.641 1 85.25 279 SER A N 1
ATOM 2307 C CA . SER A 1 279 ? 16.141 -0.833 -21.406 1 85.25 279 SER A CA 1
ATOM 2308 C C . SER A 1 279 ? 15.102 0.251 -21.656 1 85.25 279 SER A C 1
ATOM 2310 O O . SER A 1 279 ? 15.305 1.411 -21.281 1 85.25 279 SER A O 1
ATOM 2312 N N . LEU A 1 280 ? 14 -0.087 -22.203 1 80.94 280 LEU A N 1
ATOM 2313 C CA . LEU A 1 280 ? 12.922 0.842 -22.531 1 80.94 280 LEU A CA 1
ATOM 2314 C C . LEU A 1 280 ? 12.414 1.541 -21.281 1 80.94 280 LEU A C 1
ATOM 2316 O O . LEU A 1 280 ? 12.094 2.732 -21.312 1 80.94 280 LEU A O 1
ATOM 2320 N N . ILE A 1 281 ? 12.328 0.813 -20.203 1 86.56 281 ILE A N 1
ATOM 2321 C CA . ILE A 1 281 ? 11.773 1.342 -18.969 1 86.56 281 ILE A CA 1
ATOM 2322 C C . ILE A 1 281 ? 12.633 2.5 -18.469 1 86.56 281 ILE A C 1
ATOM 2324 O O . ILE A 1 281 ? 12.117 3.445 -17.859 1 86.56 281 ILE A O 1
ATOM 2328 N N . VAL A 1 282 ? 13.891 2.473 -18.734 1 90.69 282 VAL A N 1
ATOM 2329 C CA . VAL A 1 282 ? 14.773 3.547 -18.312 1 90.69 282 VAL A CA 1
ATOM 2330 C C . VAL A 1 282 ? 14.453 4.82 -19.094 1 90.69 282 VAL A C 1
ATOM 2332 O O . VAL A 1 282 ? 14.352 5.902 -18.5 1 90.69 282 VAL A O 1
ATOM 2335 N N . SER A 1 283 ? 14.266 4.645 -20.391 1 87.12 283 SER A N 1
ATOM 2336 C CA . SER A 1 283 ? 13.922 5.789 -21.234 1 87.12 283 SER A CA 1
ATOM 2337 C C . SER A 1 283 ? 12.57 6.371 -20.828 1 87.12 283 SER A C 1
ATOM 2339 O O . SER A 1 283 ? 12.391 7.59 -20.812 1 87.12 283 SER A O 1
ATOM 2341 N N . ILE A 1 284 ? 11.688 5.531 -20.547 1 84.31 284 ILE A N 1
ATOM 2342 C CA . ILE A 1 284 ? 10.359 5.957 -20.125 1 84.31 284 ILE A CA 1
ATOM 2343 C C . ILE A 1 284 ? 10.453 6.73 -18.812 1 84.31 284 ILE A C 1
ATOM 2345 O O . ILE A 1 284 ? 9.859 7.801 -18.672 1 84.31 284 ILE A O 1
ATOM 2349 N N . CYS A 1 285 ? 11.203 6.211 -17.891 1 90 285 CYS A N 1
ATOM 2350 C CA . CYS A 1 285 ? 11.367 6.855 -16.594 1 90 285 CYS A CA 1
ATOM 2351 C C . CYS A 1 285 ? 12.023 8.219 -16.734 1 90 285 CYS A C 1
ATOM 2353 O O . CYS A 1 285 ? 11.633 9.18 -16.062 1 90 285 CYS A O 1
ATOM 2355 N N . ARG A 1 286 ? 13.008 8.312 -17.578 1 91.19 286 ARG A N 1
ATOM 2356 C CA . ARG A 1 286 ? 13.672 9.586 -17.828 1 91.19 286 ARG A CA 1
ATOM 2357 C C . ARG A 1 286 ? 12.672 10.641 -18.312 1 91.19 286 ARG A C 1
ATOM 2359 O O . ARG A 1 286 ? 12.68 11.773 -17.828 1 91.19 286 ARG A O 1
ATOM 2366 N N . SER A 1 287 ? 11.828 10.219 -19.266 1 85.5 287 SER A N 1
ATOM 2367 C CA . SER A 1 287 ? 10.812 11.125 -19.797 1 85.5 287 SER A CA 1
ATOM 2368 C C . SER A 1 287 ? 9.766 11.469 -18.75 1 85.5 287 SER A C 1
ATOM 2370 O O . SER A 1 287 ? 9.352 12.625 -18.625 1 85.5 287 SER A O 1
ATOM 2372 N N . PHE A 1 288 ? 9.328 10.523 -18.047 1 84.25 288 PHE A N 1
ATOM 2373 C CA . PHE A 1 288 ? 8.258 10.641 -17.062 1 84.25 288 PHE A CA 1
ATOM 2374 C C . PHE A 1 288 ? 8.688 11.547 -15.914 1 84.25 288 PHE A C 1
ATOM 2376 O O . PHE A 1 288 ? 7.922 12.406 -15.469 1 84.25 288 PHE A O 1
ATOM 2383 N N . LEU A 1 289 ? 9.93 11.398 -15.453 1 91.06 289 LEU A N 1
ATOM 2384 C CA . LEU A 1 289 ? 10.383 12.078 -14.25 1 91.06 289 LEU A CA 1
ATOM 2385 C C . LEU A 1 289 ? 10.961 13.445 -14.578 1 91.06 289 LEU A C 1
ATOM 2387 O O . LEU A 1 289 ? 10.984 14.344 -13.734 1 91.06 289 LEU A O 1
ATOM 2391 N N . GLY A 1 290 ? 11.477 13.609 -15.789 1 91.69 290 GLY A N 1
ATOM 2392 C CA . GLY A 1 290 ? 12.109 14.867 -16.156 1 91.69 290 GLY A CA 1
ATOM 2393 C C . GLY A 1 290 ? 13.266 15.242 -15.234 1 91.69 290 GLY A C 1
ATOM 2394 O O . GLY A 1 290 ? 14.219 14.477 -15.102 1 91.69 290 GLY A O 1
ATOM 2395 N N . SER A 1 291 ? 13.086 16.328 -14.523 1 94.06 291 SER A N 1
ATOM 2396 C CA . SER A 1 291 ? 14.141 16.828 -13.656 1 94.06 291 SER A CA 1
ATOM 2397 C C . SER A 1 291 ? 14.289 15.961 -12.406 1 94.06 291 SER A C 1
ATOM 2399 O O . SER A 1 291 ? 15.281 16.062 -11.688 1 94.06 291 SER A O 1
ATOM 2401 N N . SER A 1 292 ? 13.312 15.156 -12.172 1 94.94 292 SER A N 1
ATOM 2402 C CA . SER A 1 292 ? 13.367 14.281 -11.008 1 94.94 292 SER A CA 1
ATOM 2403 C C . SER A 1 292 ? 14.133 13 -11.32 1 94.94 292 SER A C 1
ATOM 2405 O O . SER A 1 292 ? 14.344 12.164 -10.438 1 94.94 292 SER A O 1
ATOM 2407 N N . PHE A 1 293 ? 14.555 12.789 -12.562 1 96.38 293 PHE A N 1
ATOM 2408 C CA . PHE A 1 293 ? 15.438 11.68 -12.906 1 96.38 293 PHE A CA 1
ATOM 2409 C C . PHE A 1 293 ? 16.875 11.977 -12.516 1 96.38 293 PHE A C 1
ATOM 2411 O O . PHE A 1 293 ? 17.391 13.062 -12.789 1 96.38 293 PHE A O 1
ATOM 2418 N N . PRO A 1 294 ? 17.5 11.047 -11.875 1 97.94 294 PRO A N 1
ATOM 2419 C CA . PRO A 1 294 ? 18.859 11.336 -11.391 1 97.94 294 PRO A CA 1
ATOM 2420 C C . PRO A 1 294 ? 19.891 11.352 -12.508 1 97.94 294 PRO A C 1
ATOM 2422 O O . PRO A 1 294 ? 19.812 10.562 -13.453 1 97.94 294 PRO A O 1
ATOM 2425 N N . LYS A 1 295 ? 20.844 12.195 -12.352 1 94.94 295 LYS A N 1
ATOM 2426 C CA . LYS A 1 295 ? 21.922 12.289 -13.32 1 94.94 295 LYS A CA 1
ATOM 2427 C C . LYS A 1 295 ? 23.062 11.344 -12.961 1 94.94 295 LYS A C 1
ATOM 2429 O O . LYS A 1 295 ? 23.906 11.023 -13.805 1 94.94 295 LYS A O 1
ATOM 2434 N N . SER A 1 296 ? 23.141 10.977 -11.781 1 97.12 296 SER A N 1
ATOM 2435 C CA . SER A 1 296 ? 24.156 10.086 -11.234 1 97.12 296 SER A CA 1
ATOM 2436 C C . SER A 1 296 ? 23.656 9.359 -9.992 1 97.12 296 SER A C 1
ATOM 2438 O O . SER A 1 296 ? 22.469 9.461 -9.648 1 97.12 296 SER A O 1
ATOM 2440 N N . GLY A 1 297 ? 24.5 8.484 -9.445 1 97.81 297 GLY A N 1
ATOM 2441 C CA . GLY A 1 297 ? 24.172 7.875 -8.164 1 97.81 297 GLY A CA 1
ATOM 2442 C C . GLY A 1 297 ? 23.562 6.496 -8.305 1 97.81 297 GLY A C 1
ATOM 2443 O O . GLY A 1 297 ? 23.016 5.953 -7.336 1 97.81 297 GLY A O 1
ATOM 2444 N N . TYR A 1 298 ? 23.547 5.973 -9.555 1 98.25 298 TYR A N 1
ATOM 2445 C CA . TYR A 1 298 ? 23.031 4.621 -9.734 1 98.25 298 TYR A CA 1
ATOM 2446 C C . TYR A 1 298 ? 23.859 3.852 -10.75 1 98.25 298 TYR A C 1
ATOM 2448 O O . TYR A 1 298 ? 24.609 4.449 -11.539 1 98.25 298 TYR A O 1
ATOM 2456 N N . LYS A 1 299 ? 23.828 2.568 -10.641 1 98.31 299 LYS A N 1
ATOM 2457 C CA . LYS A 1 299 ? 24.422 1.64 -11.594 1 98.31 299 LYS A CA 1
ATOM 2458 C C . LYS A 1 299 ? 23.406 0.605 -12.07 1 98.31 299 LYS A C 1
ATOM 2460 O O . LYS A 1 299 ? 22.75 -0.053 -11.25 1 98.31 299 LYS A O 1
ATOM 2465 N N . LEU A 1 300 ? 23.234 0.544 -13.352 1 98.06 300 LEU A N 1
ATOM 2466 C CA . LEU A 1 300 ? 22.422 -0.511 -13.945 1 98.06 300 LEU A CA 1
ATOM 2467 C C . LEU A 1 300 ? 23.281 -1.718 -14.312 1 98.06 300 LEU A C 1
ATOM 2469 O O . LEU A 1 300 ? 24.125 -1.637 -15.211 1 98.06 300 LEU A O 1
ATOM 2473 N N . LEU A 1 301 ? 22.969 -2.865 -13.672 1 97.94 301 LEU A N 1
ATOM 2474 C CA . LEU A 1 301 ? 23.906 -3.986 -13.742 1 97.94 301 LEU A CA 1
ATOM 2475 C C . LEU A 1 301 ? 23.438 -5.012 -14.773 1 97.94 301 LEU A C 1
ATOM 2477 O O . LEU A 1 301 ? 24.203 -5.914 -15.141 1 97.94 301 LEU A O 1
ATOM 2481 N N . GLY A 1 302 ? 22.203 -4.848 -15.273 1 96.19 302 GLY A N 1
ATOM 2482 C CA . GLY A 1 302 ? 21.656 -5.879 -16.141 1 96.19 302 GLY A CA 1
ATOM 2483 C C . GLY A 1 302 ? 21.375 -7.184 -15.422 1 96.19 302 GLY A C 1
ATOM 2484 O O . GLY A 1 302 ? 21.344 -7.219 -14.188 1 96.19 302 GLY A O 1
ATOM 2485 N N . PRO A 1 303 ? 21.062 -8.219 -16.172 1 93.38 303 PRO A N 1
ATOM 2486 C CA . PRO A 1 303 ? 20.844 -9.531 -15.555 1 93.38 303 PRO A CA 1
ATOM 2487 C C . PRO A 1 303 ? 22.094 -10.086 -14.883 1 93.38 303 PRO A C 1
ATOM 2489 O O . PRO A 1 303 ? 23.203 -9.922 -15.398 1 93.38 303 PRO A O 1
ATOM 2492 N N . LEU A 1 304 ? 21.938 -10.672 -13.727 1 94.69 304 LEU A N 1
ATOM 2493 C CA . LEU A 1 304 ? 23.031 -11.305 -12.984 1 94.69 304 LEU A CA 1
ATOM 2494 C C . LEU A 1 304 ? 22.734 -12.781 -12.742 1 94.69 304 LEU A C 1
ATOM 2496 O O . LEU A 1 304 ? 21.578 -13.164 -12.562 1 94.69 304 LEU A O 1
ATOM 2500 N N . ASP A 1 305 ? 23.75 -13.57 -12.742 1 90.88 305 ASP A N 1
ATOM 2501 C CA . ASP A 1 305 ? 23.562 -14.953 -12.32 1 90.88 305 ASP A CA 1
ATOM 2502 C C . ASP A 1 305 ? 23.484 -15.055 -10.805 1 90.88 305 ASP A C 1
ATOM 2504 O O . ASP A 1 305 ? 23.609 -14.055 -10.102 1 90.88 305 ASP A O 1
ATOM 2508 N N . GLU A 1 306 ? 23.219 -16.219 -10.344 1 92.25 306 GLU A N 1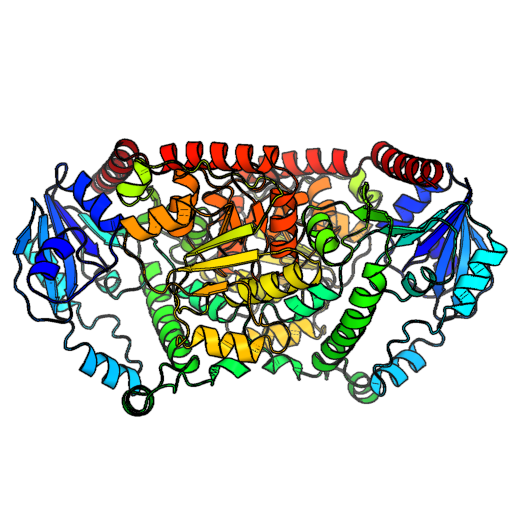
ATOM 2509 C CA . GLU A 1 306 ? 22.953 -16.469 -8.93 1 92.25 306 GLU A CA 1
ATOM 2510 C C . GLU A 1 306 ? 24.125 -16.016 -8.062 1 92.25 306 GLU A C 1
ATOM 2512 O O . GLU A 1 306 ? 23.953 -15.281 -7.094 1 92.25 306 GLU A O 1
ATOM 2517 N N . GLU A 1 307 ? 25.359 -16.375 -8.398 1 94.62 307 GLU A N 1
ATOM 2518 C CA . GLU A 1 307 ? 26.531 -16.062 -7.605 1 94.62 307 GLU A CA 1
ATOM 2519 C C . GLU A 1 307 ? 26.797 -14.562 -7.574 1 94.62 307 GLU A C 1
ATOM 2521 O O . GLU A 1 307 ? 27.078 -14 -6.516 1 94.62 307 GLU A O 1
ATOM 2526 N N . SER A 1 308 ? 26.75 -13.969 -8.734 1 97.06 308 SER A N 1
ATOM 2527 C CA . SER A 1 308 ? 26.969 -12.531 -8.828 1 97.06 308 SER A CA 1
ATOM 2528 C C . SER A 1 308 ? 25.891 -11.758 -8.055 1 97.06 308 SER A C 1
ATOM 2530 O O . SER A 1 308 ? 26.188 -10.727 -7.441 1 97.06 308 SER A O 1
ATOM 2532 N N . LEU A 1 309 ? 24.719 -12.242 -8.109 1 97.38 309 LEU A N 1
ATOM 2533 C CA . LEU A 1 309 ? 23.625 -11.594 -7.398 1 97.38 309 LEU A CA 1
ATOM 2534 C C . LEU A 1 309 ? 23.859 -11.617 -5.895 1 97.38 309 LEU A C 1
ATOM 2536 O O . LEU A 1 309 ? 23.719 -10.602 -5.219 1 97.38 309 LEU A O 1
ATOM 2540 N N . VAL A 1 310 ? 24.266 -12.742 -5.371 1 98 310 VAL A N 1
ATOM 2541 C CA . VAL A 1 310 ? 24.547 -12.875 -3.947 1 98 310 VAL A CA 1
ATOM 2542 C C . VAL A 1 310 ? 25.656 -11.914 -3.547 1 98 310 VAL A C 1
ATOM 2544 O O . VAL A 1 310 ? 25.562 -11.227 -2.529 1 98 310 VAL A O 1
ATOM 2547 N N . GLN A 1 311 ? 26.672 -11.82 -4.352 1 98 311 GLN A N 1
ATOM 2548 C CA . GLN A 1 311 ? 27.812 -10.945 -4.059 1 98 311 GLN A CA 1
ATOM 2549 C C . GLN A 1 311 ? 27.375 -9.484 -4.008 1 98 311 GLN A C 1
ATOM 2551 O O . GLN A 1 311 ? 27.781 -8.742 -3.113 1 98 311 GLN A O 1
ATOM 2556 N N . GLU A 1 312 ? 26.578 -9.117 -4.957 1 98.25 312 GLU A N 1
ATOM 2557 C CA . GLU A 1 312 ? 26.109 -7.738 -4.996 1 98.25 312 GLU A CA 1
ATOM 2558 C C . GLU A 1 312 ? 25.219 -7.426 -3.793 1 98.25 312 GLU A C 1
ATOM 2560 O O . GLU A 1 312 ? 25.312 -6.344 -3.209 1 98.25 312 GLU A O 1
ATOM 2565 N N . LEU A 1 313 ? 24.359 -8.336 -3.471 1 98.69 313 LEU A N 1
ATOM 2566 C CA . LEU A 1 313 ? 23.484 -8.164 -2.318 1 98.69 313 LEU A CA 1
ATOM 2567 C C . LEU A 1 313 ? 24.297 -8.023 -1.033 1 98.69 313 LEU A C 1
ATOM 2569 O O . LEU A 1 313 ? 24.047 -7.117 -0.234 1 98.69 313 LEU A O 1
ATOM 2573 N N . LEU A 1 314 ? 25.281 -8.82 -0.871 1 98.12 314 LEU A N 1
ATOM 2574 C CA . LEU A 1 314 ? 26.094 -8.82 0.345 1 98.12 314 LEU A CA 1
ATOM 2575 C C . LEU A 1 314 ? 26.953 -7.562 0.436 1 98.12 314 LEU A C 1
ATOM 2577 O O . LEU A 1 314 ? 27.344 -7.156 1.528 1 98.12 314 LEU A O 1
ATOM 2581 N N . ALA A 1 315 ? 27.203 -6.941 -0.712 1 97.25 315 ALA A N 1
ATOM 2582 C CA . ALA A 1 315 ? 28.047 -5.75 -0.757 1 97.25 315 ALA A CA 1
ATOM 2583 C C . ALA A 1 315 ? 27.234 -4.492 -0.483 1 97.25 315 ALA A C 1
ATOM 2585 O O . ALA A 1 315 ? 27.797 -3.428 -0.204 1 97.25 315 ALA A O 1
ATOM 2586 N N . ALA A 1 316 ? 25.953 -4.559 -0.503 1 98.06 316 ALA A N 1
ATOM 2587 C CA . ALA A 1 316 ? 25.078 -3.398 -0.304 1 98.06 316 ALA A CA 1
ATOM 2588 C C . ALA A 1 316 ? 24.719 -3.23 1.168 1 98.06 316 ALA A C 1
ATOM 2590 O O . ALA A 1 316 ? 24.859 -4.168 1.959 1 98.06 316 ALA A O 1
ATOM 2591 N N . HIS A 1 317 ? 24.266 -2.016 1.51 1 97.81 317 HIS A N 1
ATOM 2592 C CA . HIS A 1 317 ? 23.938 -1.718 2.898 1 97.81 317 HIS A CA 1
ATOM 2593 C C . HIS A 1 317 ? 22.469 -2.01 3.191 1 97.81 317 HIS A C 1
ATOM 2595 O O . HIS A 1 317 ? 22.109 -2.291 4.336 1 97.81 317 HIS A O 1
ATOM 2601 N N . MET A 1 318 ? 21.625 -1.937 2.223 1 97.81 318 MET A N 1
ATOM 2602 C CA . MET A 1 318 ? 20.203 -2.213 2.367 1 97.81 318 MET A CA 1
ATOM 2603 C C . MET A 1 318 ? 19.594 -2.678 1.046 1 97.81 318 MET A C 1
ATOM 2605 O O . MET A 1 318 ? 20.203 -2.484 -0.014 1 97.81 318 MET A O 1
ATOM 2609 N N . TYR A 1 319 ? 18.516 -3.346 1.141 1 98.81 319 TYR A N 1
ATOM 2610 C CA . TYR A 1 319 ? 17.766 -3.807 -0.019 1 98.81 319 TYR A CA 1
ATOM 2611 C C . TYR A 1 319 ? 16.422 -3.088 -0.116 1 98.81 319 TYR A C 1
ATOM 2613 O O . TYR A 1 319 ? 15.734 -2.896 0.893 1 98.81 319 TYR A O 1
ATOM 2621 N N . VAL A 1 320 ? 16.047 -2.633 -1.361 1 98.88 320 VAL A N 1
ATOM 2622 C CA . VAL A 1 320 ? 14.773 -1.965 -1.572 1 98.88 320 VAL A CA 1
ATOM 2623 C C . VAL A 1 320 ? 14 -2.66 -2.693 1 98.88 320 VAL A C 1
ATOM 2625 O O . VAL A 1 320 ? 14.539 -2.879 -3.781 1 98.88 320 VAL A O 1
ATOM 2628 N N . MET A 1 321 ? 12.758 -3.039 -2.467 1 98.69 321 MET A N 1
ATOM 2629 C CA . MET A 1 321 ? 11.852 -3.541 -3.492 1 98.69 321 MET A CA 1
ATOM 2630 C C . MET A 1 321 ? 10.734 -2.537 -3.768 1 98.69 321 MET A C 1
ATOM 2632 O O . MET A 1 321 ? 9.82 -2.381 -2.957 1 98.69 321 MET A O 1
ATOM 2636 N N . PRO A 1 322 ? 10.672 -1.937 -4.926 1 97.19 322 PRO A N 1
ATOM 2637 C CA . PRO A 1 322 ? 9.773 -0.814 -5.207 1 97.19 322 PRO A CA 1
ATOM 2638 C C . PRO A 1 322 ? 8.516 -1.241 -5.949 1 97.19 322 PRO A C 1
ATOM 2640 O O . PRO A 1 322 ? 7.734 -0.392 -6.391 1 97.19 322 PRO A O 1
ATOM 2643 N N . SER A 1 323 ? 8.133 -2.461 -6.047 1 95.81 323 SER A N 1
ATOM 2644 C CA . SER A 1 323 ? 7.137 -2.996 -6.969 1 95.81 323 SER A CA 1
ATOM 2645 C C . SER A 1 323 ? 5.762 -2.387 -6.707 1 95.81 323 SER A C 1
ATOM 2647 O O . SER A 1 323 ? 5.414 -2.098 -5.562 1 95.81 323 SER A O 1
ATOM 2649 N N . HIS A 1 324 ? 4.973 -2.258 -7.816 1 93.44 324 HIS A N 1
ATOM 2650 C CA . HIS A 1 324 ? 3.59 -1.802 -7.723 1 93.44 324 HIS A CA 1
ATOM 2651 C C . HIS A 1 324 ? 2.646 -2.961 -7.422 1 93.44 324 HIS A C 1
ATOM 2653 O O . HIS A 1 324 ? 1.564 -2.758 -6.867 1 93.44 324 HIS A O 1
ATOM 2659 N N . ILE A 1 325 ? 3.031 -4.137 -7.797 1 94.19 325 ILE A N 1
ATOM 2660 C CA . ILE A 1 325 ? 2.215 -5.316 -7.531 1 94.19 325 ILE A CA 1
ATOM 2661 C C . ILE A 1 325 ? 3.102 -6.559 -7.492 1 94.19 325 ILE A C 1
ATOM 2663 O O . ILE A 1 325 ? 4.027 -6.691 -8.297 1 94.19 325 ILE A O 1
ATOM 2667 N N . GLU A 1 326 ? 2.875 -7.324 -6.496 1 95.12 326 GLU A N 1
ATOM 2668 C CA . GLU A 1 326 ? 3.537 -8.609 -6.285 1 95.12 326 GLU A CA 1
ATOM 2669 C C . GLU A 1 326 ? 2.598 -9.609 -5.617 1 95.12 326 GLU A C 1
ATOM 2671 O O . GLU A 1 326 ? 1.593 -9.227 -5.016 1 95.12 326 GLU A O 1
ATOM 2676 N N . ASN A 1 327 ? 2.885 -10.836 -5.785 1 95.88 327 ASN A N 1
ATOM 2677 C CA . ASN A 1 327 ? 2.311 -11.844 -4.906 1 95.88 327 ASN A CA 1
ATOM 2678 C C . ASN A 1 327 ? 3.311 -12.305 -3.846 1 95.88 327 ASN A C 1
ATOM 2680 O O . ASN A 1 327 ? 3.344 -11.758 -2.74 1 95.88 327 ASN A O 1
ATOM 2684 N N . SER A 1 328 ? 4.289 -13 -4.242 1 95.38 328 SER A N 1
ATOM 2685 C CA . SER A 1 328 ? 5.387 -13.453 -3.396 1 95.38 328 SER A CA 1
ATOM 2686 C C . SER A 1 328 ? 6.734 -13.258 -4.086 1 95.38 328 SER A C 1
ATOM 2688 O O . SER A 1 328 ? 7.312 -14.211 -4.605 1 95.38 328 SER A O 1
ATOM 2690 N N . PRO A 1 329 ? 7.227 -12.086 -4.055 1 95.75 329 PRO A N 1
ATOM 2691 C CA . PRO A 1 329 ? 8.461 -11.797 -4.789 1 95.75 329 PRO A CA 1
ATOM 2692 C C . PRO A 1 329 ? 9.672 -12.531 -4.207 1 95.75 329 PRO A C 1
ATOM 2694 O O . PRO A 1 329 ? 10.055 -12.273 -3.062 1 95.75 329 PRO A O 1
ATOM 2697 N N . ASN A 1 330 ? 10.281 -13.312 -5.023 1 94.69 330 ASN A N 1
ATOM 2698 C CA . ASN A 1 330 ? 11.461 -14.062 -4.609 1 94.69 330 ASN A CA 1
ATOM 2699 C C . ASN A 1 330 ? 12.641 -13.141 -4.297 1 94.69 330 ASN A C 1
ATOM 2701 O O . ASN A 1 330 ? 13.453 -13.438 -3.42 1 94.69 330 ASN A O 1
ATOM 2705 N N . ASN A 1 331 ? 12.695 -12.055 -5.059 1 96.5 331 ASN A N 1
ATOM 2706 C CA . ASN A 1 331 ? 13.812 -11.141 -4.848 1 96.5 331 ASN A CA 1
ATOM 2707 C C . ASN A 1 331 ? 13.82 -10.578 -3.43 1 96.5 331 ASN A C 1
ATOM 2709 O O . ASN A 1 331 ? 14.875 -10.5 -2.797 1 96.5 331 ASN A O 1
ATOM 2713 N N . LEU A 1 332 ? 12.664 -10.242 -2.924 1 98.31 332 LEU A N 1
ATOM 2714 C CA . LEU A 1 332 ? 12.57 -9.797 -1.538 1 98.31 332 LEU A CA 1
ATOM 2715 C C . LEU A 1 332 ? 12.93 -10.922 -0.577 1 98.31 332 LEU A C 1
ATOM 2717 O O . LEU A 1 332 ? 13.664 -10.711 0.39 1 98.31 332 LEU A O 1
ATOM 2721 N N . CYS A 1 333 ? 12.406 -12.102 -0.851 1 98.31 333 CYS A N 1
ATOM 2722 C CA . CYS A 1 333 ? 12.672 -13.25 0.001 1 98.31 333 CYS A CA 1
ATOM 2723 C C . CYS A 1 333 ? 14.164 -13.57 0.047 1 98.31 333 CYS A C 1
ATOM 2725 O O . CYS A 1 333 ? 14.695 -13.93 1.099 1 98.31 333 CYS A O 1
ATOM 2727 N N . GLU A 1 334 ? 14.797 -13.422 -1.075 1 98.19 334 GLU A N 1
ATOM 2728 C CA . GLU A 1 334 ? 16.234 -13.664 -1.159 1 98.19 334 GLU A CA 1
ATOM 2729 C C . GLU A 1 334 ? 17.016 -12.656 -0.314 1 98.19 334 GLU A C 1
ATOM 2731 O O . GLU A 1 334 ? 17.953 -13.023 0.397 1 98.19 334 GLU A O 1
ATOM 2736 N N . ALA A 1 335 ? 16.609 -11.414 -0.33 1 98.75 335 ALA A N 1
ATOM 2737 C CA . ALA A 1 335 ? 17.25 -10.398 0.507 1 98.75 335 ALA A CA 1
ATOM 2738 C C . ALA A 1 335 ? 17 -10.672 1.987 1 98.75 335 ALA A C 1
ATOM 2740 O O . ALA A 1 335 ? 17.906 -10.539 2.811 1 98.75 335 ALA A O 1
ATOM 2741 N N . MET A 1 336 ? 15.797 -11.117 2.316 1 98.81 336 MET A N 1
ATOM 2742 C CA . MET A 1 336 ? 15.414 -11.398 3.697 1 98.81 336 MET A CA 1
ATOM 2743 C C . MET A 1 336 ? 16.219 -12.562 4.258 1 98.81 336 MET A C 1
ATOM 2745 O O . MET A 1 336 ? 16.719 -12.492 5.383 1 98.81 336 MET A O 1
ATOM 2749 N N . ILE A 1 337 ? 16.359 -13.633 3.473 1 98.69 337 ILE A N 1
ATOM 2750 C CA . ILE A 1 337 ? 17.016 -14.828 3.986 1 98.69 337 ILE A CA 1
ATOM 2751 C C . ILE A 1 337 ? 18.5 -14.539 4.203 1 98.69 337 ILE A C 1
ATOM 2753 O O . ILE A 1 337 ? 19.141 -15.164 5.047 1 98.69 337 ILE A O 1
ATOM 2757 N N . LEU A 1 338 ? 19.078 -13.578 3.492 1 98.75 338 LEU A N 1
ATOM 2758 C CA . LEU A 1 338 ? 20.453 -13.148 3.701 1 98.75 338 LEU A CA 1
ATOM 2759 C C . LEU A 1 338 ? 20.578 -12.312 4.973 1 98.75 338 LEU A C 1
ATOM 2761 O O . LEU A 1 338 ? 21.688 -12.125 5.488 1 98.75 338 LEU A O 1
ATOM 2765 N N . GLY A 1 339 ? 19.469 -11.734 5.465 1 98.69 339 GLY A N 1
ATOM 2766 C CA . GLY A 1 339 ? 19.469 -10.938 6.68 1 98.69 339 GLY A CA 1
ATOM 2767 C C . GLY A 1 339 ? 19.688 -9.461 6.422 1 98.69 339 GLY A C 1
ATOM 2768 O O . GLY A 1 339 ? 20.172 -8.742 7.293 1 98.69 339 GLY A O 1
ATOM 2769 N N . MET A 1 340 ? 19.406 -8.969 5.242 1 98.62 340 MET A N 1
ATOM 2770 C CA . MET A 1 340 ? 19.609 -7.562 4.914 1 98.62 340 MET A CA 1
ATOM 2771 C C . MET A 1 340 ? 18.484 -6.711 5.492 1 98.62 340 MET A C 1
ATOM 2773 O O . MET A 1 340 ? 17.344 -7.168 5.598 1 98.62 340 MET A O 1
ATOM 2777 N N . PRO A 1 341 ? 18.766 -5.453 5.926 1 98.44 341 PRO A N 1
ATOM 2778 C CA . PRO A 1 341 ? 17.656 -4.52 6.117 1 98.44 341 PRO A CA 1
ATOM 2779 C C . PRO A 1 341 ? 16.875 -4.258 4.828 1 98.44 341 PRO A C 1
ATOM 2781 O O . PRO A 1 341 ? 17.453 -3.773 3.848 1 98.44 341 PRO A O 1
ATOM 2784 N N . CYS A 1 342 ? 15.602 -4.582 4.859 1 98.75 342 CYS A N 1
ATOM 2785 C CA . CYS A 1 342 ? 14.797 -4.5 3.646 1 98.75 342 CYS A CA 1
ATOM 2786 C C . CYS A 1 342 ? 13.734 -3.416 3.77 1 98.75 342 CYS A C 1
ATOM 2788 O O . CYS A 1 342 ? 13.117 -3.262 4.828 1 98.75 342 CYS A O 1
ATOM 2790 N N . ILE A 1 343 ? 13.602 -2.615 2.766 1 98.88 343 ILE A N 1
ATOM 2791 C CA . ILE A 1 343 ? 12.461 -1.735 2.527 1 98.88 343 ILE A CA 1
ATOM 2792 C C . ILE A 1 343 ? 11.672 -2.23 1.318 1 98.88 343 ILE A C 1
ATOM 2794 O O . ILE A 1 343 ? 12.242 -2.471 0.252 1 98.88 343 ILE A O 1
ATOM 2798 N N . ALA A 1 344 ? 10.391 -2.428 1.472 1 98.75 344 ALA A N 1
ATOM 2799 C CA . ALA A 1 344 ? 9.562 -2.914 0.37 1 98.75 344 ALA A CA 1
ATOM 2800 C C . ALA A 1 344 ? 8.242 -2.156 0.299 1 98.75 344 ALA A C 1
ATOM 2802 O O . ALA A 1 344 ? 7.77 -1.624 1.307 1 98.75 344 ALA A O 1
ATOM 2803 N N . THR A 1 345 ? 7.727 -2.062 -0.869 1 97.5 345 THR A N 1
ATOM 2804 C CA . THR A 1 345 ? 6.387 -1.508 -1.014 1 97.5 345 THR A CA 1
ATOM 2805 C C . THR A 1 345 ? 5.332 -2.518 -0.57 1 97.5 345 THR A C 1
ATOM 2807 O O . THR A 1 345 ? 5.527 -3.727 -0.71 1 97.5 345 THR A O 1
ATOM 2810 N N . PHE A 1 346 ? 4.27 -1.998 -0.003 1 97.56 346 PHE A N 1
ATOM 2811 C CA . PHE A 1 346 ? 3.08 -2.811 0.226 1 97.56 346 PHE A CA 1
ATOM 2812 C C . PHE A 1 346 ? 2.371 -3.115 -1.089 1 97.56 346 PHE A C 1
ATOM 2814 O O . PHE A 1 346 ? 1.413 -2.432 -1.456 1 97.56 346 PHE A O 1
ATOM 2821 N N . ALA A 1 347 ? 2.777 -4.141 -1.77 1 95.75 347 ALA A N 1
ATOM 2822 C CA . ALA A 1 347 ? 2.297 -4.527 -3.094 1 95.75 347 ALA A CA 1
ATOM 2823 C C . ALA A 1 347 ? 1.721 -5.941 -3.078 1 95.75 347 ALA A C 1
ATOM 2825 O O . ALA A 1 347 ? 2.467 -6.922 -3.115 1 95.75 347 ALA A O 1
ATOM 2826 N N . GLY A 1 348 ? 0.492 -5.988 -3.121 1 96.44 348 GLY A N 1
ATOM 2827 C CA . GLY A 1 348 ? -0.15 -7.293 -3.139 1 96.44 348 GLY A CA 1
ATOM 2828 C C . GLY A 1 348 ? 0.17 -8.133 -1.916 1 96.44 348 GLY A C 1
ATOM 2829 O O . GLY A 1 348 ? -0.244 -7.801 -0.803 1 96.44 348 GLY A O 1
ATOM 2830 N N . GLY A 1 349 ? 1.022 -9.164 -2.109 1 97.81 349 GLY A N 1
ATOM 2831 C CA . GLY A 1 349 ? 1.251 -10.156 -1.067 1 97.81 349 GLY A CA 1
ATOM 2832 C C . GLY A 1 349 ? 2.484 -9.867 -0.233 1 97.81 349 GLY A C 1
ATOM 2833 O O . GLY A 1 349 ? 2.83 -10.641 0.662 1 97.81 349 GLY A O 1
ATOM 2834 N N . THR A 1 350 ? 3.096 -8.711 -0.323 1 97.56 350 THR A N 1
ATOM 2835 C CA . THR A 1 350 ? 4.375 -8.422 0.32 1 97.56 350 THR A CA 1
ATOM 2836 C C . THR A 1 350 ? 4.219 -8.391 1.838 1 97.56 350 THR A C 1
ATOM 2838 O O . THR A 1 350 ? 5.141 -8.773 2.566 1 97.56 350 THR A O 1
ATOM 2841 N N . SER A 1 351 ? 3.055 -8.039 2.295 1 97.12 351 SER A N 1
ATOM 2842 C CA . SER A 1 351 ? 2.848 -7.914 3.734 1 97.12 351 SER A CA 1
ATOM 2843 C C . SER A 1 351 ? 2.803 -9.281 4.406 1 97.12 351 SER A C 1
ATOM 2845 O O . SER A 1 351 ? 2.934 -9.391 5.625 1 97.12 351 SER A O 1
ATOM 2847 N N . SER A 1 352 ? 2.586 -10.32 3.607 1 97.94 352 SER A N 1
ATOM 2848 C CA . SER A 1 352 ? 2.627 -11.68 4.133 1 97.94 352 SER A CA 1
ATOM 2849 C C . SER A 1 352 ? 4.062 -12.156 4.328 1 97.94 352 SER A C 1
ATOM 2851 O O . SER A 1 352 ? 4.312 -13.102 5.086 1 97.94 352 SER A O 1
ATOM 2853 N N . LEU A 1 353 ? 5 -11.484 3.654 1 97.75 353 LEU A N 1
ATOM 2854 C CA . LEU A 1 353 ? 6.387 -11.938 3.65 1 97.75 353 LEU A CA 1
ATOM 2855 C C . LEU A 1 353 ? 7.172 -11.297 4.789 1 97.75 353 LEU A C 1
ATOM 2857 O O . LEU A 1 353 ? 8.094 -11.906 5.332 1 97.75 353 LEU A O 1
ATOM 2861 N N . LEU A 1 354 ? 6.828 -10.109 5.094 1 95.94 354 LEU A N 1
ATOM 2862 C CA . LEU A 1 354 ? 7.551 -9.453 6.176 1 95.94 354 LEU A CA 1
ATOM 2863 C C . LEU A 1 354 ? 6.617 -8.562 6.992 1 95.94 354 LEU A C 1
ATOM 2865 O O . LEU A 1 354 ? 5.734 -7.902 6.43 1 95.94 354 LEU A O 1
ATOM 2869 N N . LYS A 1 355 ? 6.801 -8.617 8.297 1 96.19 355 LYS A N 1
ATOM 2870 C CA . LYS A 1 355 ? 6.051 -7.777 9.227 1 96.19 355 LYS A CA 1
ATOM 2871 C C . LYS A 1 355 ? 6.66 -6.383 9.312 1 96.19 355 LYS A C 1
ATOM 2873 O O . LYS A 1 355 ? 7.824 -6.23 9.688 1 96.19 355 LYS A O 1
ATOM 2878 N N . ASP A 1 356 ? 5.875 -5.406 9.023 1 97.5 356 ASP A N 1
ATOM 2879 C CA . ASP A 1 356 ? 6.309 -4.012 8.992 1 97.5 356 ASP A CA 1
ATOM 2880 C C . ASP A 1 356 ? 6.887 -3.59 10.344 1 97.5 356 ASP A C 1
ATOM 2882 O O . ASP A 1 356 ? 6.27 -3.816 11.383 1 97.5 356 ASP A O 1
ATOM 2886 N N . GLY A 1 357 ? 8.023 -3.002 10.258 1 96.31 357 GLY A N 1
ATOM 2887 C CA . GLY A 1 357 ? 8.664 -2.479 11.453 1 96.31 357 GLY A CA 1
ATOM 2888 C C . GLY A 1 357 ? 9.43 -3.533 12.234 1 96.31 357 GLY A C 1
ATOM 2889 O O . GLY A 1 357 ? 10.211 -3.205 13.117 1 96.31 357 GLY A O 1
ATOM 2890 N N . GLU A 1 358 ? 9.305 -4.785 11.93 1 97.56 358 GLU A N 1
ATOM 2891 C CA . GLU A 1 358 ? 9.93 -5.875 12.672 1 97.56 358 GLU A CA 1
ATOM 2892 C C . GLU A 1 358 ? 10.875 -6.68 11.789 1 97.56 358 GLU A C 1
ATOM 2894 O O . GLU A 1 358 ? 11.961 -7.062 12.219 1 97.56 358 GLU A O 1
ATOM 2899 N N . GLU A 1 359 ? 10.438 -6.918 10.586 1 98.56 359 GLU A N 1
ATOM 2900 C CA . GLU A 1 359 ? 11.188 -7.773 9.664 1 98.56 359 GLU A CA 1
ATOM 2901 C C . GLU A 1 359 ? 11.555 -7.023 8.391 1 98.56 359 GLU A C 1
ATOM 2903 O O . GLU A 1 359 ? 12.016 -7.625 7.422 1 98.56 359 GLU A O 1
ATOM 2908 N N . GLY A 1 360 ? 11.273 -5.781 8.359 1 98.38 360 GLY A N 1
ATOM 2909 C CA . GLY A 1 360 ? 11.5 -4.816 7.297 1 98.38 360 GLY A CA 1
ATOM 2910 C C . GLY A 1 360 ? 10.602 -3.6 7.395 1 98.38 360 GLY A C 1
ATOM 2911 O O . GLY A 1 360 ? 9.844 -3.455 8.359 1 98.38 360 GLY A O 1
ATOM 2912 N N . ILE A 1 361 ? 10.758 -2.695 6.48 1 98.69 361 ILE A N 1
ATOM 2913 C CA . ILE A 1 361 ? 9.891 -1.525 6.406 1 98.69 361 ILE A CA 1
ATOM 2914 C C . ILE A 1 361 ? 9 -1.622 5.172 1 98.69 361 ILE A C 1
ATOM 2916 O O . ILE A 1 361 ? 9.484 -1.866 4.062 1 98.69 361 ILE A O 1
ATOM 2920 N N . LEU A 1 362 ? 7.711 -1.513 5.387 1 98.69 362 LEU A N 1
ATOM 2921 C CA . LEU A 1 362 ? 6.77 -1.423 4.273 1 98.69 362 LEU A CA 1
ATOM 2922 C C . LEU A 1 362 ? 6.336 0.021 4.047 1 98.69 362 LEU A C 1
ATOM 2924 O O . LEU A 1 362 ? 6.09 0.758 5.004 1 98.69 362 LEU A O 1
ATOM 2928 N N . ILE A 1 363 ? 6.301 0.426 2.801 1 98.38 363 ILE A N 1
ATOM 2929 C CA . ILE A 1 363 ? 5.824 1.75 2.414 1 98.38 363 ILE A CA 1
ATOM 2930 C C . ILE A 1 363 ? 4.793 1.62 1.295 1 98.38 363 ILE A C 1
ATOM 2932 O O . ILE A 1 363 ? 4.676 0.565 0.667 1 98.38 363 ILE A O 1
ATOM 2936 N N . GLN A 1 364 ? 4.02 2.629 1.11 1 96.31 364 GLN A N 1
ATOM 2937 C CA . GLN A 1 364 ? 3.072 2.627 0.002 1 96.31 364 GLN A CA 1
ATOM 2938 C C . GLN A 1 364 ? 3.795 2.633 -1.341 1 96.31 364 GLN A C 1
ATOM 2940 O O . GLN A 1 364 ? 4.781 3.354 -1.52 1 96.31 364 GLN A O 1
ATOM 2945 N N . ASP A 1 365 ? 3.303 1.866 -2.316 1 94.56 365 ASP A N 1
ATOM 2946 C CA . ASP A 1 365 ? 3.934 1.842 -3.633 1 94.56 365 ASP A CA 1
ATOM 2947 C C . ASP A 1 365 ? 3.785 3.189 -4.34 1 94.56 365 ASP A C 1
ATOM 2949 O O . ASP A 1 365 ? 2.754 3.854 -4.207 1 94.56 365 ASP A O 1
ATOM 2953 N N . GLY A 1 366 ? 4.879 3.6 -5 1 92.06 366 GLY A N 1
ATOM 2954 C CA . GLY A 1 366 ? 4.859 4.801 -5.816 1 92.06 366 GLY A CA 1
ATOM 2955 C C . GLY A 1 366 ? 5.156 6.062 -5.027 1 92.06 366 GLY A C 1
ATOM 2956 O O . GLY A 1 366 ? 4.957 7.176 -5.527 1 92.06 366 GLY A O 1
ATOM 2957 N N . ASP A 1 367 ? 5.566 5.98 -3.801 1 95.19 367 ASP A N 1
ATOM 2958 C CA . ASP A 1 367 ? 5.859 7.141 -2.963 1 95.19 367 ASP A CA 1
ATOM 2959 C C . ASP A 1 367 ? 7.363 7.305 -2.76 1 95.19 367 ASP A C 1
ATOM 2961 O O . ASP A 1 367 ? 7.93 6.762 -1.811 1 95.19 367 ASP A O 1
ATOM 2965 N N . PRO A 1 368 ? 8.016 8.164 -3.615 1 97.31 368 PRO A N 1
ATOM 2966 C CA . PRO A 1 368 ? 9.469 8.297 -3.508 1 97.31 368 PRO A CA 1
ATOM 2967 C C . PRO A 1 368 ? 9.898 9.008 -2.227 1 97.31 368 PRO A C 1
ATOM 2969 O O . PRO A 1 368 ? 11.016 8.797 -1.75 1 97.31 368 PRO A O 1
ATOM 2972 N N . TRP A 1 369 ? 9.078 9.844 -1.601 1 98.56 369 TRP A N 1
ATOM 2973 C CA . TRP A 1 369 ? 9.438 10.516 -0.356 1 98.56 369 TRP A CA 1
ATOM 2974 C C . TRP A 1 369 ? 9.477 9.531 0.805 1 98.56 369 TRP A C 1
ATOM 2976 O O . TRP A 1 369 ? 10.398 9.555 1.624 1 98.56 369 TRP A O 1
ATOM 2986 N N . ALA A 1 370 ? 8.445 8.664 0.8 1 98.62 370 ALA A N 1
ATOM 2987 C CA . ALA A 1 370 ? 8.438 7.633 1.834 1 98.62 370 ALA A CA 1
ATOM 2988 C C . ALA A 1 370 ? 9.625 6.684 1.668 1 98.62 370 ALA A C 1
ATOM 2990 O O . ALA A 1 370 ? 10.219 6.25 2.654 1 98.62 370 ALA A O 1
ATOM 2991 N N . MET A 1 371 ? 9.945 6.375 0.443 1 98.75 371 MET A N 1
ATOM 2992 C CA . MET A 1 371 ? 11.078 5.492 0.182 1 98.75 371 MET A CA 1
ATOM 2993 C C . MET A 1 371 ? 12.383 6.133 0.635 1 98.75 371 MET A C 1
ATOM 2995 O O . MET A 1 371 ? 13.148 5.531 1.394 1 98.75 371 MET A O 1
ATOM 2999 N N . ALA A 1 372 ? 12.609 7.379 0.202 1 98.88 372 ALA A N 1
ATOM 3000 C CA . ALA A 1 372 ? 13.812 8.109 0.607 1 98.88 372 ALA A CA 1
ATOM 3001 C C . ALA A 1 372 ? 13.867 8.273 2.123 1 98.88 372 ALA A C 1
ATOM 3003 O O . ALA A 1 372 ? 14.914 8.078 2.736 1 98.88 372 ALA A O 1
ATOM 3004 N N . GLY A 1 373 ? 12.727 8.602 2.701 1 98.81 373 GLY A N 1
ATOM 3005 C CA . GLY A 1 373 ? 12.664 8.758 4.145 1 98.81 373 GLY A CA 1
ATOM 3006 C C . GLY A 1 373 ? 12.984 7.477 4.898 1 98.81 373 GLY A C 1
ATOM 3007 O O . GLY A 1 373 ? 13.602 7.512 5.961 1 98.81 373 GLY A O 1
ATOM 3008 N N . SER A 1 374 ? 12.523 6.332 4.395 1 98.75 374 SER A N 1
ATOM 3009 C CA . SER A 1 374 ? 12.805 5.043 5.02 1 98.75 374 SER A CA 1
ATOM 3010 C C . SER A 1 374 ? 14.289 4.695 4.934 1 98.75 374 SER A C 1
ATOM 3012 O O . SER A 1 374 ? 14.844 4.086 5.848 1 98.75 374 SER A O 1
ATOM 3014 N N . ILE A 1 375 ? 14.898 5.062 3.834 1 98.44 375 ILE A N 1
ATOM 3015 C CA . ILE A 1 375 ? 16.328 4.859 3.668 1 98.44 375 ILE A CA 1
ATOM 3016 C C . ILE A 1 375 ? 17.094 5.672 4.715 1 98.44 375 ILE A C 1
ATOM 3018 O O . ILE A 1 375 ? 18 5.156 5.371 1 98.44 375 ILE A O 1
ATOM 3022 N N . ILE A 1 376 ? 16.656 6.906 4.926 1 97.69 376 ILE A N 1
ATOM 3023 C CA . ILE A 1 376 ? 17.281 7.777 5.914 1 97.69 376 ILE A CA 1
ATOM 3024 C C . ILE A 1 376 ? 17.078 7.199 7.312 1 97.69 376 ILE A C 1
ATOM 3026 O O . ILE A 1 376 ? 17.984 7.203 8.141 1 97.69 376 ILE A O 1
ATOM 3030 N N . GLU A 1 377 ? 15.898 6.703 7.543 1 97.25 377 GLU A N 1
ATOM 3031 C CA . GLU A 1 377 ? 15.57 6.105 8.836 1 97.25 377 GLU A CA 1
ATOM 3032 C C . GLU A 1 377 ? 16.516 4.961 9.164 1 97.25 377 GLU A C 1
ATOM 3034 O O . GLU A 1 377 ? 17.078 4.914 10.266 1 97.25 377 GLU A O 1
ATOM 3039 N N . LEU A 1 378 ? 16.734 4.07 8.242 1 96.75 378 LEU A N 1
ATOM 3040 C CA . LEU A 1 378 ? 17.594 2.918 8.477 1 96.75 378 LEU A CA 1
ATOM 3041 C C . LEU A 1 378 ? 19.062 3.33 8.484 1 96.75 378 LEU A C 1
ATOM 3043 O O . LEU A 1 378 ? 19.875 2.764 9.234 1 96.75 378 LEU A O 1
ATOM 3047 N N . LYS A 1 379 ? 19.391 4.305 7.637 1 96.25 379 LYS A N 1
ATOM 3048 C CA . LYS A 1 379 ? 20.766 4.824 7.605 1 96.25 379 LYS A CA 1
ATOM 3049 C C . LYS A 1 379 ? 21.172 5.387 8.961 1 96.25 379 LYS A C 1
ATOM 3051 O O . LYS A 1 379 ? 22.297 5.191 9.406 1 96.25 379 LYS A O 1
ATOM 3056 N N . ASN A 1 380 ? 20.234 6.004 9.617 1 94.19 380 ASN A N 1
ATOM 3057 C CA . ASN A 1 380 ? 20.547 6.754 10.828 1 94.19 380 ASN A CA 1
ATOM 3058 C C . ASN A 1 380 ? 20.359 5.902 12.086 1 94.19 380 ASN A C 1
ATOM 3060 O O . ASN A 1 380 ? 20.734 6.316 13.18 1 94.19 380 ASN A O 1
ATOM 3064 N N . ASP A 1 381 ? 19.781 4.754 11.945 1 94 381 ASP A N 1
ATOM 3065 C CA . ASP A 1 381 ? 19.547 3.867 13.078 1 94 381 ASP A CA 1
ATOM 3066 C C . ASP A 1 381 ? 20.094 2.469 12.805 1 94 381 ASP A C 1
ATOM 3068 O O . ASP A 1 381 ? 19.344 1.572 12.398 1 94 381 ASP A O 1
ATOM 3072 N N . TYR A 1 382 ? 21.266 2.318 13.125 1 90.06 382 TYR A N 1
ATOM 3073 C CA . TYR A 1 382 ? 21.984 1.085 12.852 1 90.06 382 TYR A CA 1
ATOM 3074 C C . TYR A 1 382 ? 21.375 -0.094 13.594 1 90.06 382 TYR A C 1
ATOM 3076 O O . TYR A 1 382 ? 21.172 -1.166 13.016 1 90.06 382 TYR A O 1
ATOM 3084 N N . ASP A 1 383 ? 21.031 0.114 14.781 1 95.06 383 ASP A N 1
ATOM 3085 C CA . ASP A 1 383 ? 20.469 -0.957 15.602 1 95.06 383 ASP A CA 1
ATOM 3086 C C . ASP A 1 383 ? 19.141 -1.448 15.016 1 95.06 383 ASP A C 1
ATOM 3088 O O . ASP A 1 383 ? 18.891 -2.652 14.984 1 95.06 383 ASP A O 1
ATOM 3092 N N . LYS A 1 384 ? 18.406 -0.527 14.578 1 96 384 LYS A N 1
ATOM 3093 C CA . LYS A 1 384 ? 17.141 -0.895 13.953 1 96 384 LYS A CA 1
ATOM 3094 C C . LYS A 1 384 ? 17.375 -1.682 12.664 1 96 384 LYS A C 1
ATOM 3096 O O . LYS A 1 384 ? 16.719 -2.695 12.422 1 96 384 LYS A O 1
ATOM 3101 N N . ALA A 1 385 ? 18.266 -1.242 11.836 1 96.62 385 ALA A N 1
ATOM 3102 C CA . ALA A 1 385 ? 18.578 -1.91 10.578 1 96.62 385 ALA A CA 1
ATOM 3103 C C . ALA A 1 385 ? 19.031 -3.346 10.812 1 96.62 385 ALA A C 1
ATOM 3105 O O . ALA A 1 385 ? 18.578 -4.27 10.141 1 96.62 385 ALA A O 1
ATOM 3106 N N . LEU A 1 386 ? 19.875 -3.492 11.82 1 96.44 386 LEU A N 1
ATOM 3107 C CA . LEU A 1 386 ? 20.391 -4.816 12.156 1 96.44 386 LEU A CA 1
ATOM 3108 C C . LEU A 1 386 ? 19.281 -5.707 12.703 1 96.44 386 LEU A C 1
ATOM 3110 O O . LEU A 1 386 ? 19.172 -6.879 12.328 1 96.44 386 LEU A O 1
ATOM 3114 N N . SER A 1 387 ? 18.469 -5.156 13.523 1 97.44 387 SER A N 1
ATOM 3115 C CA . SER A 1 387 ? 17.391 -5.914 14.148 1 97.44 387 SER A CA 1
ATOM 3116 C C . SER A 1 387 ? 16.375 -6.391 13.109 1 97.44 387 SER A C 1
ATOM 3118 O O . SER A 1 387 ? 15.977 -7.559 13.117 1 97.44 387 SER A O 1
ATOM 3120 N N . ILE A 1 388 ? 15.977 -5.555 12.211 1 97.62 388 ILE A N 1
ATOM 3121 C CA . ILE A 1 388 ? 14.977 -5.926 11.211 1 97.62 388 ILE A CA 1
ATOM 3122 C C . ILE A 1 388 ? 15.562 -6.977 10.266 1 97.62 388 ILE A C 1
ATOM 3124 O O . ILE A 1 388 ? 14.859 -7.906 9.859 1 97.62 388 ILE A O 1
ATOM 3128 N N . GLY A 1 389 ? 16.844 -6.801 9.883 1 98.19 389 GLY A N 1
ATOM 3129 C CA . GLY A 1 389 ? 17.5 -7.801 9.047 1 98.19 389 GLY A CA 1
ATOM 3130 C C . GLY A 1 389 ? 17.547 -9.172 9.688 1 98.19 389 GLY A C 1
ATOM 3131 O O . GLY A 1 389 ? 17.219 -10.172 9.047 1 98.19 389 GLY A O 1
ATOM 3132 N N . ASN A 1 390 ? 17.891 -9.203 10.945 1 98.25 390 ASN A N 1
ATOM 3133 C CA . ASN A 1 390 ? 17.969 -10.461 11.672 1 98.25 390 ASN A CA 1
ATOM 3134 C C . ASN A 1 390 ? 16.594 -11.133 11.781 1 98.25 390 ASN A C 1
ATOM 3136 O O . ASN A 1 390 ? 16.484 -12.352 11.602 1 98.25 390 ASN A O 1
ATOM 3140 N N . ASN A 1 391 ? 15.648 -10.359 12.117 1 98.75 391 ASN A N 1
ATOM 3141 C CA . ASN A 1 391 ? 14.289 -10.891 12.195 1 98.75 391 ASN A CA 1
ATOM 3142 C C . ASN A 1 391 ? 13.812 -11.406 10.836 1 98.75 391 ASN A C 1
ATOM 3144 O O . ASN A 1 391 ? 13.141 -12.438 10.766 1 98.75 391 ASN A O 1
ATOM 3148 N N . ALA A 1 392 ? 14.148 -10.625 9.797 1 98.69 392 ALA A N 1
ATOM 3149 C CA . ALA A 1 392 ? 13.781 -11.039 8.445 1 98.69 392 ALA A CA 1
ATOM 3150 C C . ALA A 1 392 ? 14.406 -12.383 8.086 1 98.69 392 ALA A C 1
ATOM 3152 O O . ALA A 1 392 ? 13.742 -13.25 7.508 1 98.69 392 ALA A O 1
ATOM 3153 N N . ARG A 1 393 ? 15.633 -12.562 8.438 1 98.69 393 ARG A N 1
ATOM 3154 C CA . ARG A 1 393 ? 16.328 -13.812 8.148 1 98.69 393 ARG A CA 1
ATOM 3155 C C . ARG A 1 393 ? 15.695 -14.984 8.883 1 98.69 393 ARG A C 1
ATOM 3157 O O . ARG A 1 393 ? 15.477 -16.047 8.297 1 98.69 393 ARG A O 1
ATOM 3164 N N . ARG A 1 394 ? 15.391 -14.773 10.141 1 98.38 394 ARG A N 1
ATOM 3165 C CA . ARG A 1 394 ? 14.758 -15.828 10.922 1 98.38 394 ARG A CA 1
ATOM 3166 C C . ARG A 1 394 ? 13.438 -16.266 10.289 1 98.38 394 ARG A C 1
ATOM 3168 O O . ARG A 1 394 ? 13.195 -17.453 10.125 1 98.38 394 ARG A O 1
ATOM 3175 N N . ARG A 1 395 ? 12.664 -15.32 9.914 1 97.88 395 ARG A N 1
ATOM 3176 C CA . ARG A 1 395 ? 11.383 -15.602 9.273 1 97.88 395 ARG A CA 1
ATOM 3177 C C . ARG A 1 395 ? 11.586 -16.328 7.945 1 97.88 395 ARG A C 1
ATOM 3179 O O . ARG A 1 395 ? 10.883 -17.297 7.656 1 97.88 395 ARG A O 1
ATOM 3186 N N . ALA A 1 396 ? 12.5 -15.836 7.152 1 98.31 396 ALA A N 1
ATOM 3187 C CA . ALA A 1 396 ? 12.734 -16.391 5.82 1 98.31 396 ALA A CA 1
ATOM 3188 C C . ALA A 1 396 ? 13.242 -17.828 5.906 1 98.31 396 ALA A C 1
ATOM 3190 O O . ALA A 1 396 ? 12.844 -18.688 5.113 1 98.31 396 ALA A O 1
ATOM 3191 N N . LEU A 1 397 ? 14.047 -18.109 6.863 1 98.25 397 LEU A N 1
ATOM 3192 C CA . LEU A 1 397 ? 14.602 -19.453 7.02 1 98.25 397 LEU A CA 1
ATOM 3193 C C . LEU A 1 397 ? 13.5 -20.453 7.379 1 98.25 397 LEU A C 1
ATOM 3195 O O . LEU A 1 397 ? 13.531 -21.609 6.934 1 98.25 397 LEU A O 1
ATOM 3199 N N . ILE A 1 398 ? 12.578 -20 8.148 1 97.81 398 ILE A N 1
ATOM 3200 C CA . ILE A 1 398 ? 11.453 -20.859 8.508 1 97.81 398 ILE A CA 1
ATOM 3201 C C . ILE A 1 398 ? 10.531 -21.031 7.305 1 97.81 398 ILE A C 1
ATOM 3203 O O . ILE A 1 398 ? 10.148 -22.156 6.961 1 97.81 398 ILE A O 1
ATOM 3207 N N . ARG A 1 399 ? 10.227 -20 6.645 1 97.69 399 ARG A N 1
ATOM 3208 C CA . ARG A 1 399 ? 9.281 -20 5.527 1 97.69 399 ARG A CA 1
ATOM 3209 C C . ARG A 1 399 ? 9.797 -20.844 4.375 1 97.69 399 ARG A C 1
ATOM 3211 O O . ARG A 1 399 ? 9.023 -21.547 3.719 1 97.69 399 ARG A O 1
ATOM 3218 N N . HIS A 1 400 ? 11.117 -20.766 4.168 1 97.81 400 HIS A N 1
ATOM 3219 C CA . HIS A 1 400 ? 11.688 -21.422 2.994 1 97.81 400 HIS A CA 1
ATOM 3220 C C . HIS A 1 400 ? 12.461 -22.672 3.385 1 97.81 400 HIS A C 1
ATOM 3222 O O . HIS A 1 400 ? 13.352 -23.125 2.648 1 97.81 400 HIS A O 1
ATOM 3228 N N . ASP A 1 401 ? 12.086 -23.234 4.531 1 97.81 401 ASP A N 1
ATOM 3229 C CA . ASP A 1 401 ? 12.695 -24.484 4.949 1 97.81 401 ASP A CA 1
ATOM 3230 C C . ASP A 1 401 ? 12.336 -25.625 3.99 1 97.81 401 ASP A C 1
ATOM 3232 O O . ASP A 1 401 ? 11.156 -25.906 3.773 1 97.81 401 ASP A O 1
ATOM 3236 N N . LYS A 1 402 ? 13.281 -26.328 3.488 1 96.12 402 LYS A N 1
ATOM 3237 C CA . LYS A 1 402 ? 13.094 -27.312 2.428 1 96.12 402 LYS A CA 1
ATOM 3238 C C . LYS A 1 402 ? 12.211 -28.453 2.896 1 96.12 402 LYS A C 1
ATOM 3240 O O . LYS A 1 402 ? 11.32 -28.891 2.166 1 96.12 402 LYS A O 1
ATOM 3245 N N . GLU A 1 403 ? 12.414 -28.891 4.102 1 97.06 403 GLU A N 1
ATOM 3246 C CA . GLU A 1 403 ? 11.633 -30.016 4.629 1 97.06 403 GLU A CA 1
ATOM 3247 C C . GLU A 1 403 ? 10.188 -29.609 4.883 1 97.06 403 GLU A C 1
ATOM 3249 O O . GLU A 1 403 ? 9.258 -30.359 4.574 1 97.06 403 GLU A O 1
ATOM 3254 N N . LEU A 1 404 ? 10.039 -28.438 5.426 1 97.31 404 LEU A N 1
ATOM 3255 C CA . LEU A 1 404 ? 8.695 -27.953 5.711 1 97.31 404 LEU A CA 1
ATOM 3256 C C . LEU A 1 404 ? 7.906 -27.75 4.426 1 97.31 404 LEU A C 1
ATOM 3258 O O . LEU A 1 404 ? 6.723 -28.094 4.355 1 97.31 404 LEU A O 1
ATOM 3262 N N . VAL A 1 405 ? 8.531 -27.203 3.43 1 97.44 405 VAL A N 1
ATOM 3263 C CA . VAL A 1 405 ? 7.867 -26.953 2.154 1 97.44 405 VAL A CA 1
ATOM 3264 C C . VAL A 1 405 ? 7.496 -28.281 1.493 1 97.44 405 VAL A C 1
ATOM 3266 O O . VAL A 1 405 ? 6.383 -28.438 0.988 1 97.44 405 VAL A O 1
ATOM 3269 N N . LEU A 1 406 ? 8.406 -29.203 1.533 1 97.25 406 LEU A N 1
ATOM 3270 C CA . LEU A 1 406 ? 8.141 -30.531 0.987 1 97.25 406 LEU A CA 1
ATOM 3271 C C . LEU A 1 406 ? 6.926 -31.172 1.663 1 97.25 406 LEU A C 1
ATOM 3273 O O . LEU A 1 406 ? 6.035 -31.688 0.988 1 97.25 406 LEU A O 1
ATOM 3277 N N . GLU A 1 407 ? 6.918 -31.047 2.938 1 97.81 407 GLU A N 1
ATOM 3278 C CA . GLU A 1 407 ? 5.816 -31.625 3.703 1 97.81 407 GLU A CA 1
ATOM 3279 C C . GLU A 1 407 ? 4.496 -30.938 3.371 1 97.81 407 GLU A C 1
ATOM 3281 O O . GLU A 1 407 ? 3.451 -31.594 3.305 1 97.81 407 GLU A O 1
ATOM 3286 N N . GLN A 1 408 ? 4.523 -29.688 3.17 1 97.81 408 GLN A N 1
ATOM 3287 C CA . GLN A 1 408 ? 3.32 -28.938 2.807 1 97.81 408 GLN A CA 1
ATOM 3288 C C . GLN A 1 408 ? 2.742 -29.438 1.486 1 97.81 408 GLN A C 1
ATOM 3290 O O . GLN A 1 408 ? 1.544 -29.719 1.393 1 97.81 408 GLN A O 1
ATOM 3295 N N . TYR A 1 409 ? 3.557 -29.594 0.516 1 97.81 409 TYR A N 1
ATOM 3296 C CA . TYR A 1 409 ? 3.094 -30 -0.806 1 97.81 409 TYR A CA 1
ATOM 3297 C C . TYR A 1 409 ? 2.59 -31.438 -0.787 1 97.81 409 TYR A C 1
ATOM 3299 O O . TYR A 1 409 ? 1.54 -31.734 -1.357 1 97.81 409 TYR A O 1
ATOM 3307 N N . LEU A 1 410 ? 3.309 -32.344 -0.108 1 98.12 410 LEU A N 1
ATOM 3308 C CA . LEU A 1 410 ? 2.887 -33.719 -0.021 1 98.12 410 LEU A CA 1
ATOM 3309 C C . LEU A 1 410 ? 1.559 -33.844 0.719 1 98.12 410 LEU A C 1
ATOM 3311 O O . LEU A 1 410 ? 0.691 -34.625 0.321 1 98.12 410 LEU A O 1
ATOM 3315 N N . SER A 1 411 ? 1.457 -33.031 1.769 1 98.19 411 SER A N 1
ATOM 3316 C CA . SER A 1 411 ? 0.217 -33.062 2.537 1 98.19 411 SER A CA 1
ATOM 3317 C C . SER A 1 411 ? -0.959 -32.562 1.697 1 98.19 411 SER A C 1
ATOM 3319 O O . SER A 1 411 ? -2.059 -33.125 1.784 1 98.19 411 SER A O 1
ATOM 3321 N N . VAL A 1 412 ? -0.752 -31.609 0.893 1 98.12 412 VAL A N 1
ATOM 3322 C CA . VAL A 1 412 ? -1.799 -31.062 0.032 1 98.12 412 VAL A CA 1
ATOM 3323 C C . VAL A 1 412 ? -2.217 -32.125 -0.997 1 98.12 412 VAL A C 1
ATOM 3325 O O . VAL A 1 412 ? -3.41 -32.375 -1.186 1 98.12 412 VAL A O 1
ATOM 3328 N N . TYR A 1 413 ? -1.253 -32.75 -1.677 1 98.25 413 TYR A N 1
ATOM 3329 C CA . TYR A 1 413 ? -1.56 -33.781 -2.656 1 98.25 413 TYR A CA 1
ATOM 3330 C C . TYR A 1 413 ? -2.367 -34.938 -2.023 1 98.25 413 TYR A C 1
ATOM 3332 O O . TYR A 1 413 ? -3.389 -35.344 -2.57 1 98.25 413 TYR A O 1
ATOM 3340 N N . ASN A 1 414 ? -1.93 -35.312 -0.87 1 98 414 ASN A N 1
ATOM 3341 C CA . ASN A 1 414 ? -2.607 -36.406 -0.188 1 98 414 ASN A CA 1
ATOM 3342 C C . ASN A 1 414 ? -4.031 -36.031 0.206 1 98 414 ASN A C 1
ATOM 3344 O O . ASN A 1 414 ? -4.949 -36.844 0.09 1 98 414 ASN A O 1
ATOM 3348 N N . SER A 1 415 ? -4.16 -34.812 0.672 1 97.81 415 SER A N 1
ATOM 3349 C CA . SER A 1 415 ? -5.488 -34.344 1.053 1 97.81 415 SER A CA 1
ATOM 3350 C C . SER A 1 415 ? -6.445 -34.344 -0.135 1 97.81 415 SER A C 1
ATOM 3352 O O . SER A 1 415 ? -7.598 -34.75 -0.003 1 97.81 415 SER A O 1
ATOM 3354 N N . ILE A 1 416 ? -5.969 -33.906 -1.257 1 97.75 416 ILE A N 1
ATOM 3355 C CA . ILE A 1 416 ? -6.789 -33.812 -2.457 1 97.75 416 ILE A CA 1
ATOM 3356 C C . ILE A 1 416 ? -7.145 -35.219 -2.938 1 97.75 416 ILE A C 1
ATOM 3358 O O . ILE A 1 416 ? -8.281 -35.5 -3.326 1 97.75 416 ILE A O 1
ATOM 3362 N N . LEU A 1 417 ? -6.23 -36.156 -2.867 1 96.81 417 LEU A N 1
ATOM 3363 C CA . LEU A 1 417 ? -6.438 -37.531 -3.338 1 96.81 417 LEU A CA 1
ATOM 3364 C C . LEU A 1 417 ? -7.383 -38.281 -2.408 1 96.81 417 LEU A C 1
ATOM 3366 O O . LEU A 1 417 ? -8.086 -39.188 -2.842 1 96.81 417 LEU A O 1
ATOM 3370 N N . ASN A 1 418 ? -7.426 -37.812 -1.18 1 93.5 418 ASN A N 1
ATOM 3371 C CA . ASN A 1 418 ? -8.344 -38.438 -0.23 1 93.5 418 ASN A CA 1
ATOM 3372 C C . ASN A 1 418 ? -9.773 -37.938 -0.419 1 93.5 418 ASN A C 1
ATOM 3374 O O . ASN A 1 418 ? -10.727 -38.625 -0.108 1 93.5 418 ASN A O 1
ATOM 3378 N N . TYR A 1 419 ? -9.938 -36.688 -0.82 1 86.62 419 TYR A N 1
ATOM 3379 C CA . TYR A 1 419 ? -11.25 -36.094 -1.086 1 86.62 419 TYR A CA 1
ATOM 3380 C C . TYR A 1 419 ? -11.844 -36.656 -2.373 1 86.62 419 TYR A C 1
ATOM 3382 O O . TYR A 1 419 ? -13.07 -36.688 -2.539 1 86.62 419 TYR A O 1
ATOM 3390 N N . SER A 1 420 ? -11.008 -36.938 -3.293 1 72.44 420 SER A N 1
ATOM 3391 C CA . SER A 1 420 ? -11.453 -37.312 -4.633 1 72.44 420 SER A CA 1
ATOM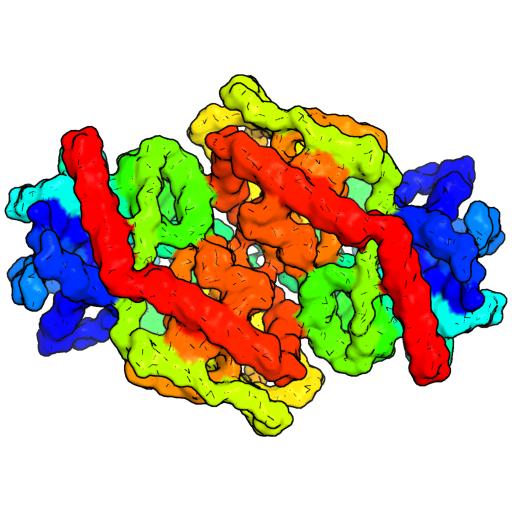 3392 C C . SER A 1 420 ? -11.781 -38.781 -4.715 1 72.44 420 SER A C 1
ATOM 3394 O O . SER A 1 420 ? -11.117 -39.594 -4.078 1 72.44 420 SER A O 1
ATOM 3396 N N . MET B 1 1 ? 1.974 29.859 29.766 1 95.94 1 MET B N 1
ATOM 3397 C CA . MET B 1 1 ? 2.498 29.766 28.406 1 95.94 1 MET B CA 1
ATOM 3398 C C . MET B 1 1 ? 1.479 30.281 27.391 1 95.94 1 MET B C 1
ATOM 3400 O O . MET B 1 1 ? 0.312 29.875 27.422 1 95.94 1 MET B O 1
ATOM 3404 N N . LYS B 1 2 ? 1.835 31.219 26.609 1 98.19 2 LYS B N 1
ATOM 3405 C CA . LYS B 1 2 ? 0.968 31.75 25.562 1 98.19 2 LYS B CA 1
ATOM 3406 C C . LYS B 1 2 ? 1.223 31.047 24.219 1 98.19 2 LYS B C 1
ATOM 3408 O O . LYS B 1 2 ? 2.338 31.094 23.703 1 98.19 2 LYS B O 1
ATOM 3413 N N . VAL B 1 3 ? 0.159 30.359 23.734 1 98.62 3 VAL B N 1
ATOM 3414 C CA . VAL B 1 3 ? 0.287 29.562 22.516 1 98.62 3 VAL B CA 1
ATOM 3415 C C . VAL B 1 3 ? -0.599 30.156 21.422 1 98.62 3 VAL B C 1
ATOM 3417 O O . VAL B 1 3 ? -1.781 30.422 21.641 1 98.62 3 VAL B O 1
ATOM 3420 N N . LEU B 1 4 ? -0.028 30.375 20.219 1 98.75 4 LEU B N 1
ATOM 3421 C CA . LEU B 1 4 ? -0.792 30.828 19.062 1 98.75 4 LEU B CA 1
ATOM 3422 C C . LEU B 1 4 ? -0.859 29.75 17.984 1 98.75 4 LEU B C 1
ATOM 3424 O O . LEU B 1 4 ? 0.173 29.328 17.469 1 98.75 4 LEU B O 1
ATOM 3428 N N . TRP B 1 5 ? -2.113 29.312 17.734 1 98.5 5 TRP B N 1
ATOM 3429 C CA . TRP B 1 5 ? -2.357 28.391 16.641 1 98.5 5 TRP B CA 1
ATOM 3430 C C . TRP B 1 5 ? -2.639 29.125 15.344 1 98.5 5 TRP B C 1
ATOM 3432 O O . TRP B 1 5 ? -3.381 30.109 15.328 1 98.5 5 TRP B O 1
ATOM 3442 N N . PHE B 1 6 ? -1.994 28.75 14.297 1 97 6 PHE B N 1
ATOM 3443 C CA . PHE B 1 6 ? -2.508 28.969 12.945 1 97 6 PHE B CA 1
ATOM 3444 C C . PHE B 1 6 ? -3.191 27.719 12.414 1 97 6 PHE B C 1
ATOM 3446 O O . PHE B 1 6 ? -2.541 26.703 12.195 1 97 6 PHE B O 1
ATOM 3453 N N . SER B 1 7 ? -4.488 27.812 12.219 1 92.5 7 SER B N 1
ATOM 3454 C CA . SER B 1 7 ? -5.277 26.609 11.961 1 92.5 7 SER B CA 1
ATOM 3455 C C . SER B 1 7 ? -6.152 26.781 10.719 1 92.5 7 SER B C 1
ATOM 3457 O O . SER B 1 7 ? -6.531 27.906 10.375 1 92.5 7 SER B O 1
ATOM 3459 N N . ASN B 1 8 ? -6.465 25.625 10.117 1 84.19 8 ASN B N 1
ATOM 3460 C CA . ASN B 1 8 ? -7.324 25.641 8.938 1 84.19 8 ASN B CA 1
ATOM 3461 C C . ASN B 1 8 ? -8.789 25.812 9.312 1 84.19 8 ASN B C 1
ATOM 3463 O O . ASN B 1 8 ? -9.625 26.094 8.453 1 84.19 8 ASN B O 1
ATOM 3467 N N . THR B 1 9 ? -9.125 25.641 10.555 1 87 9 THR B N 1
ATOM 3468 C CA . THR B 1 9 ? -10.477 25.812 11.07 1 87 9 THR B CA 1
ATOM 3469 C C . THR B 1 9 ? -10.477 26.672 12.328 1 87 9 THR B C 1
ATOM 3471 O O . THR B 1 9 ? -9.438 26.828 12.984 1 87 9 THR B O 1
ATOM 3474 N N . PRO B 1 10 ? -11.625 27.203 12.703 1 90.88 10 PRO B N 1
ATOM 3475 C CA . PRO B 1 10 ? -11.688 27.953 13.961 1 90.88 10 PRO B CA 1
ATOM 3476 C C . PRO B 1 10 ? -11.773 27.047 15.188 1 90.88 10 PRO B C 1
ATOM 3478 O O . PRO B 1 10 ? -12.039 27.531 16.297 1 90.88 10 PRO B O 1
ATOM 3481 N N . ALA B 1 11 ? -11.633 25.75 15.023 1 92 11 ALA B N 1
ATOM 3482 C CA . ALA B 1 11 ? -11.742 24.812 16.141 1 92 11 ALA B CA 1
ATOM 3483 C C . ALA B 1 11 ? -13.039 25.016 16.906 1 92 11 ALA B C 1
ATOM 3485 O O . ALA B 1 11 ? -14.125 25.047 16.328 1 92 11 ALA B O 1
ATOM 3486 N N . LEU B 1 12 ? -13.008 25.312 18.234 1 91.06 12 LEU B N 1
ATOM 3487 C CA . LEU B 1 12 ? -14.211 25.5 19.031 1 91.06 12 LEU B CA 1
ATOM 3488 C C . LEU B 1 12 ? -14.938 26.781 18.625 1 91.06 12 LEU B C 1
ATOM 3490 O O . LEU B 1 12 ? -16.141 26.922 18.859 1 91.06 12 LEU B O 1
ATOM 3494 N N . GLY B 1 13 ? -14.195 27.672 18 1 91.62 13 GLY B N 1
ATOM 3495 C CA . GLY B 1 13 ? -14.781 28.922 17.578 1 91.62 13 GLY B CA 1
ATOM 3496 C C . GLY B 1 13 ? -15.891 28.75 16.562 1 91.62 13 GLY B C 1
ATOM 3497 O O . GLY B 1 13 ? -16.703 29.656 16.359 1 91.62 13 GLY B O 1
ATOM 3498 N N . ILE B 1 14 ? -15.906 27.578 15.961 1 89 14 ILE B N 1
ATOM 3499 C CA . ILE B 1 14 ? -16.922 27.297 14.953 1 89 14 ILE B CA 1
ATOM 3500 C C . ILE B 1 14 ? -18.312 27.328 15.594 1 89 14 ILE B C 1
ATOM 3502 O O . ILE B 1 14 ? -19.297 27.719 14.953 1 89 14 ILE B O 1
ATOM 3506 N N . GLU B 1 15 ? -18.422 26.953 16.859 1 87.56 15 GLU B N 1
ATOM 3507 C CA . GLU B 1 15 ? -19.688 26.984 17.578 1 87.56 15 GLU B CA 1
ATOM 3508 C C . GLU B 1 15 ? -20.219 28.422 17.688 1 87.56 15 GLU B C 1
ATOM 3510 O O . GLU B 1 15 ? -21.422 28.656 17.578 1 87.56 15 GLU B O 1
ATOM 3515 N N . PHE B 1 16 ? -19.312 29.281 17.922 1 89.06 16 PHE B N 1
ATOM 3516 C CA . PHE B 1 16 ? -19.641 30.688 18.016 1 89.06 16 PHE B CA 1
ATOM 3517 C C . PHE B 1 16 ? -20.047 31.25 16.656 1 89.06 16 PHE B C 1
ATOM 3519 O O . PHE B 1 16 ? -21.047 31.969 16.547 1 89.06 16 PHE B O 1
ATOM 3526 N N . LEU B 1 17 ? -19.281 30.922 15.664 1 88.12 17 LEU B N 1
ATOM 3527 C CA . LEU B 1 17 ? -19.469 31.469 14.32 1 88.12 17 LEU B CA 1
ATOM 3528 C C . LEU B 1 17 ? -20.734 30.906 13.68 1 88.12 17 LEU B C 1
ATOM 3530 O O . LEU B 1 17 ? -21.375 31.578 12.859 1 88.12 17 LEU B O 1
ATOM 3534 N N . SER B 1 18 ? -21.016 29.594 13.898 1 82.5 18 SER B N 1
ATOM 3535 C CA . SER B 1 18 ? -22.188 28.953 13.312 1 82.5 18 SER B CA 1
ATOM 3536 C C . SER B 1 18 ? -23.469 29.594 13.812 1 82.5 18 SER B C 1
ATOM 3538 O O . SER B 1 18 ? -24.5 29.547 13.133 1 82.5 18 SER B O 1
ATOM 3540 N N . LYS B 1 19 ? -23.5 30.062 14.945 1 77.75 19 LYS B N 1
ATOM 3541 C CA . LYS B 1 19 ? -24.672 30.75 15.477 1 77.75 19 LYS B CA 1
ATOM 3542 C C . LYS B 1 19 ? -24.906 32.062 14.742 1 77.75 19 LYS B C 1
ATOM 3544 O O . LYS B 1 19 ? -26.047 32.531 14.633 1 77.75 19 LYS B O 1
ATOM 3549 N N . GLU B 1 20 ? -23.875 32.562 14.281 1 68.81 20 GLU B N 1
ATOM 3550 C CA . GLU B 1 20 ? -23.984 33.844 13.617 1 68.81 20 GLU B CA 1
ATOM 3551 C C . GLU B 1 20 ? -24.172 33.688 12.109 1 68.81 20 GLU B C 1
ATOM 3553 O O . GLU B 1 20 ? -24.812 34.5 11.461 1 68.81 20 GLU B O 1
ATOM 3558 N N . SER B 1 21 ? -23.25 32.688 11.617 1 65.19 21 SER B N 1
ATOM 3559 C CA . SER B 1 21 ? -23.203 32.531 10.164 1 65.19 21 SER B CA 1
ATOM 3560 C C . SER B 1 21 ? -23.594 31.125 9.75 1 65.19 21 SER B C 1
ATOM 3562 O O . SER B 1 21 ? -23.656 30.219 10.586 1 65.19 21 SER B O 1
ATOM 3564 N N . LYS B 1 22 ? -24.188 30.875 8.688 1 56.31 22 LYS B N 1
ATOM 3565 C CA . LYS B 1 22 ? -24.578 29.594 8.102 1 56.31 22 LYS B CA 1
ATOM 3566 C C . LYS B 1 22 ? -23.344 28.734 7.824 1 56.31 22 LYS B C 1
ATOM 3568 O O . LYS B 1 22 ? -23.406 27.812 7.004 1 56.31 22 LYS B O 1
ATOM 3573 N N . ILE B 1 23 ? -22.156 29.078 8.453 1 55.81 23 ILE B N 1
ATOM 3574 C CA . ILE B 1 23 ? -21.016 28.234 8.125 1 55.81 23 ILE B CA 1
ATOM 3575 C C . ILE B 1 23 ? -21.078 26.938 8.93 1 55.81 23 ILE B C 1
ATOM 3577 O O . ILE B 1 23 ? -21.266 26.969 10.148 1 55.81 23 ILE B O 1
ATOM 3581 N N . LYS B 1 24 ? -21.391 25.859 8.312 1 52.69 24 LYS B N 1
ATOM 3582 C CA . LYS B 1 24 ? -21.359 24.516 8.875 1 52.69 24 LYS B CA 1
ATOM 3583 C C . LYS B 1 24 ? -19.984 23.875 8.688 1 52.69 24 LYS B C 1
ATOM 3585 O O . LYS B 1 24 ? -19.453 23.859 7.582 1 52.69 24 LYS B O 1
ATOM 3590 N N . GLY B 1 25 ? -19 24.172 9.648 1 54.62 25 GLY B N 1
ATOM 3591 C CA . GLY B 1 25 ? -17.688 23.641 9.367 1 54.62 25 GLY B CA 1
ATOM 3592 C C . GLY B 1 25 ? -17.391 22.359 10.117 1 54.62 25 GLY B C 1
ATOM 3593 O O . GLY B 1 25 ? -18.078 22.016 11.07 1 54.62 25 GLY B O 1
ATOM 3594 N N . THR B 1 26 ? -16.469 21.297 9.672 1 52.94 26 THR B N 1
ATOM 3595 C CA . THR B 1 26 ? -16.078 19.938 10.031 1 52.94 26 THR B CA 1
ATOM 3596 C C . THR B 1 26 ? -14.844 19.953 10.938 1 52.94 26 THR B C 1
ATOM 3598 O O . THR B 1 26 ? -14.258 18.891 11.211 1 52.94 26 THR B O 1
ATOM 3601 N N . GLY B 1 27 ? -14.562 20.875 11.852 1 58.03 27 GLY B N 1
ATOM 3602 C CA . GLY B 1 27 ? -13.273 20.875 12.516 1 58.03 27 GLY B CA 1
ATOM 3603 C C . GLY B 1 27 ? -13.25 20.016 13.766 1 58.03 27 GLY B C 1
ATOM 3604 O O . GLY B 1 27 ? -12.68 20.406 14.789 1 58.03 27 GLY B O 1
ATOM 3605 N N . GLY B 1 28 ? -13.688 18.656 13.648 1 71.94 28 GLY B N 1
ATOM 3606 C CA . GLY B 1 28 ? -14.008 17.922 14.859 1 71.94 28 GLY B CA 1
ATOM 3607 C C . GLY B 1 28 ? -12.797 17.641 15.727 1 71.94 28 GLY B C 1
ATOM 3608 O O . GLY B 1 28 ? -12.766 18.016 16.906 1 71.94 28 GLY B O 1
ATOM 3609 N N . TRP B 1 29 ? -11.648 17.312 15.086 1 81.19 29 TRP B N 1
ATOM 3610 C CA . TRP B 1 29 ? -10.539 16.922 15.945 1 81.19 29 TRP B CA 1
ATOM 3611 C C . TRP B 1 29 ? -9.859 18.156 16.531 1 81.19 29 TRP B C 1
ATOM 3613 O O . TRP B 1 29 ? -9.383 18.141 17.672 1 81.19 29 TRP B O 1
ATOM 3623 N N . MET B 1 30 ? -9.828 19.297 15.82 1 89.19 30 MET B N 1
ATOM 3624 C CA . MET B 1 30 ? -9.234 20.547 16.312 1 89.19 30 MET B CA 1
ATOM 3625 C C . MET B 1 30 ? -10.047 21.109 17.469 1 89.19 30 MET B C 1
ATOM 3627 O O . MET B 1 30 ? -9.484 21.688 18.406 1 89.19 30 MET B O 1
ATOM 3631 N N . SER B 1 31 ? -11.352 20.922 17.391 1 91.31 31 SER B N 1
ATOM 3632 C CA . SER B 1 31 ? -12.219 21.359 18.484 1 91.31 31 SER B CA 1
ATOM 3633 C C . SER B 1 31 ? -11.938 20.578 19.75 1 91.31 31 SER B C 1
ATOM 3635 O O . SER B 1 31 ? -11.898 21.156 20.844 1 91.31 31 SER B O 1
ATOM 3637 N N . ALA B 1 32 ? -11.727 19.297 19.547 1 91.62 32 ALA B N 1
ATOM 3638 C CA . ALA B 1 32 ? -11.43 18.453 20.688 1 91.62 32 ALA B CA 1
ATOM 3639 C C . ALA B 1 32 ? -10.094 18.828 21.328 1 91.62 32 ALA B C 1
ATOM 3641 O O . ALA B 1 32 ? -9.977 18.891 22.547 1 91.62 32 ALA B O 1
ATOM 3642 N N . LEU B 1 33 ? -9.141 19.062 20.531 1 93.56 33 LEU B N 1
ATOM 3643 C CA . LEU B 1 33 ? -7.832 19.469 21.031 1 93.56 33 LEU B CA 1
ATOM 3644 C C . LEU B 1 33 ? -7.914 20.828 21.719 1 93.56 33 LEU B C 1
ATOM 3646 O O . LEU B 1 33 ? -7.332 21.016 22.797 1 93.56 33 LEU B O 1
ATOM 3650 N N . ASN B 1 34 ? -8.625 21.766 21.078 1 95.62 34 ASN B N 1
ATOM 3651 C CA . ASN B 1 34 ? -8.875 23.078 21.672 1 95.62 34 ASN B CA 1
ATOM 3652 C C . ASN B 1 34 ? -9.5 22.969 23.062 1 95.62 34 ASN B C 1
ATOM 3654 O O . ASN B 1 34 ? -9.078 23.656 24 1 95.62 34 ASN B O 1
ATOM 3658 N N . GLU B 1 35 ? -10.398 22.062 23.219 1 93.94 35 GLU B N 1
ATOM 3659 C CA . GLU B 1 35 ? -11.141 21.891 24.453 1 93.94 35 GLU B CA 1
ATOM 3660 C C . GLU B 1 35 ? -10.219 21.469 25.594 1 93.94 35 GLU B C 1
ATOM 3662 O O . GLU B 1 35 ? -10.375 21.938 26.734 1 93.94 35 GLU B O 1
ATOM 3667 N N . ILE B 1 36 ? -9.242 20.688 25.281 1 93.62 36 ILE B N 1
ATOM 3668 C CA . ILE B 1 36 ? -8.43 20.172 26.375 1 93.62 36 ILE B CA 1
ATOM 3669 C C . ILE B 1 36 ? -7.234 21.094 26.625 1 93.62 36 ILE B C 1
ATOM 3671 O O . ILE B 1 36 ? -6.691 21.125 27.719 1 93.62 36 ILE B O 1
ATOM 3675 N N . MET B 1 37 ? -6.848 21.859 25.688 1 95.81 37 MET B N 1
ATOM 3676 C CA . MET B 1 37 ? -5.648 22.688 25.766 1 95.81 37 MET B CA 1
ATOM 3677 C C . MET B 1 37 ? -5.957 24.016 26.438 1 95.81 37 MET B C 1
ATOM 3679 O O . MET B 1 37 ? -5.105 24.578 27.141 1 95.81 37 MET B O 1
ATOM 3683 N N . LYS B 1 38 ? -7.16 24.516 26.266 1 94.56 38 LYS B N 1
ATOM 3684 C CA . LYS B 1 38 ? -7.523 25.875 26.656 1 94.56 38 LYS B CA 1
ATOM 3685 C C . LYS B 1 38 ? -7.363 26.078 28.156 1 94.56 38 LYS B C 1
ATOM 3687 O O . LYS B 1 38 ? -7.184 27.219 28.609 1 94.56 38 LYS B O 1
ATOM 3692 N N . ASN B 1 39 ? -7.438 24.984 28.875 1 92.94 39 ASN B N 1
ATOM 3693 C CA . ASN B 1 39 ? -7.344 25.109 30.328 1 92.94 39 ASN B CA 1
ATOM 3694 C C . ASN B 1 39 ? -5.902 24.984 30.812 1 92.94 39 ASN B C 1
ATOM 3696 O O . ASN B 1 39 ? -5.617 25.203 32 1 92.94 39 ASN B O 1
ATOM 3700 N N . LYS B 1 40 ? -5 24.703 29.969 1 97.12 40 LYS B N 1
ATOM 3701 C CA . LYS B 1 40 ? -3.615 24.438 30.344 1 97.12 40 LYS B CA 1
ATOM 3702 C C . LYS B 1 40 ? -2.676 25.5 29.797 1 97.12 40 LYS B C 1
ATOM 3704 O O . LYS B 1 40 ? -1.58 25.703 30.328 1 97.12 40 LYS B O 1
ATOM 3709 N N . VAL B 1 41 ? -3.133 26.188 28.719 1 97.88 41 VAL B N 1
ATOM 3710 C CA . VAL B 1 41 ? -2.336 27.266 28.125 1 97.88 41 VAL B CA 1
ATOM 3711 C C . VAL B 1 41 ? -3.234 28.453 27.781 1 97.88 41 VAL B C 1
ATOM 3713 O O . VAL B 1 41 ? -4.461 28.312 27.75 1 97.88 41 VAL B O 1
ATOM 3716 N N . ASP B 1 42 ? -2.621 29.641 27.688 1 98.38 42 ASP B N 1
ATOM 3717 C CA . ASP B 1 42 ? -3.309 30.781 27.109 1 98.38 42 ASP B CA 1
ATOM 3718 C C . ASP B 1 42 ? -3.377 30.656 25.594 1 98.38 42 ASP B C 1
ATOM 3720 O O . ASP B 1 42 ? -2.463 31.094 24.875 1 98.38 42 ASP B O 1
ATOM 3724 N N . LEU B 1 43 ? -4.516 30.094 25.125 1 98.38 43 LEU B N 1
ATOM 3725 C CA . LEU B 1 43 ? -4.613 29.656 23.734 1 98.38 43 LEU B CA 1
ATOM 3726 C C . LEU B 1 43 ? -5.211 30.75 22.859 1 98.38 43 LEU B C 1
ATOM 3728 O O . LEU B 1 43 ? -6.25 31.312 23.203 1 98.38 43 LEU B O 1
ATOM 3732 N N . HIS B 1 44 ? -4.52 31.062 21.812 1 98.56 44 HIS B N 1
ATOM 3733 C CA . HIS B 1 44 ? -4.945 31.953 20.75 1 98.56 44 HIS B CA 1
ATOM 3734 C C . HIS B 1 44 ? -4.992 31.219 19.406 1 98.56 44 HIS B C 1
ATOM 3736 O O . HIS B 1 44 ? -4.117 30.406 19.109 1 98.56 44 HIS B O 1
ATOM 3742 N N . ILE B 1 45 ? -6.086 31.484 18.609 1 98.06 45 ILE B N 1
ATOM 3743 C CA . ILE B 1 45 ? -6.219 30.766 17.344 1 98.06 45 ILE B CA 1
ATOM 3744 C C . ILE B 1 45 ? -6.469 31.75 16.203 1 98.06 45 ILE B C 1
ATOM 3746 O O . ILE B 1 45 ? -7.469 32.469 16.219 1 98.06 45 ILE B O 1
ATOM 3750 N N . ALA B 1 46 ? -5.551 31.797 15.273 1 97.19 46 ALA B N 1
ATOM 3751 C CA . ALA B 1 46 ? -5.754 32.5 14.016 1 97.19 46 ALA B CA 1
ATOM 3752 C C . ALA B 1 46 ? -6.191 31.562 12.906 1 97.19 46 ALA B C 1
ATOM 3754 O O . ALA B 1 46 ? -5.684 30.438 12.805 1 97.19 46 ALA B O 1
ATOM 3755 N N . PHE B 1 47 ? -7.16 31.938 12.125 1 92.88 47 PHE B N 1
ATOM 3756 C CA . PHE B 1 47 ? -7.695 31.094 11.062 1 92.88 47 PHE B CA 1
ATOM 3757 C C . PHE B 1 47 ? -8.219 31.922 9.906 1 92.88 47 PHE B C 1
ATOM 3759 O O . PHE B 1 47 ? -8.562 33.094 10.094 1 92.88 47 PHE B O 1
ATOM 3766 N N . HIS B 1 48 ? -8.234 31.359 8.742 1 89.88 48 HIS B N 1
ATOM 3767 C CA . HIS B 1 48 ? -8.82 32.031 7.582 1 89.88 48 HIS B CA 1
ATOM 3768 C C . HIS B 1 48 ? -10.344 32.062 7.672 1 89.88 48 HIS B C 1
ATOM 3770 O O . HIS B 1 48 ? -10.969 31.078 8.094 1 89.88 48 HIS B O 1
ATOM 3776 N N . TYR B 1 49 ? -10.875 33.125 7.375 1 87.06 49 TYR B N 1
ATOM 3777 C CA . TYR B 1 49 ? -12.312 33.344 7.406 1 87.06 49 TYR B CA 1
ATOM 3778 C C . TYR B 1 49 ? -12.766 34.188 6.227 1 87.06 49 TYR B C 1
ATOM 3780 O O . TYR B 1 49 ? -12.156 35.219 5.93 1 87.06 49 TYR B O 1
ATOM 3788 N N . PRO B 1 50 ? -13.773 33.719 5.516 1 83.38 50 PRO B N 1
ATOM 3789 C CA . PRO B 1 50 ? -14.156 34.438 4.293 1 83.38 50 PRO B CA 1
ATOM 3790 C C . PRO B 1 50 ? -14.883 35.75 4.574 1 83.38 50 PRO B C 1
ATOM 3792 O O . PRO B 1 50 ? -15.07 36.562 3.67 1 83.38 50 PRO B O 1
ATOM 3795 N N . TYR B 1 51 ? -15.289 36.062 5.766 1 84.25 51 TYR B N 1
ATOM 3796 C CA . TYR B 1 51 ? -16.016 37.25 6.129 1 84.25 51 TYR B CA 1
ATOM 3797 C C . TYR B 1 51 ? -15.195 38.125 7.09 1 84.25 51 TYR B C 1
ATOM 3799 O O . TYR B 1 51 ? -14.328 37.594 7.801 1 84.25 51 TYR B O 1
ATOM 3807 N N . LYS B 1 52 ? -15.5 39.406 6.922 1 88.06 52 LYS B N 1
ATOM 3808 C CA . LYS B 1 52 ? -14.859 40.281 7.887 1 88.06 52 LYS B CA 1
ATOM 3809 C C . LYS B 1 52 ? -15.406 40.062 9.297 1 88.06 52 LYS B C 1
ATOM 3811 O O . LYS B 1 52 ? -16.625 40 9.492 1 88.06 52 LYS B O 1
ATOM 3816 N N . LYS B 1 53 ? -14.516 39.844 10.164 1 90.5 53 LYS B N 1
ATOM 3817 C CA . LYS B 1 53 ? -14.883 39.594 11.562 1 90.5 53 LYS B CA 1
ATOM 3818 C C . LYS B 1 53 ? -13.75 40 12.5 1 90.5 53 LYS B C 1
ATOM 3820 O O . LYS B 1 53 ? -12.578 39.75 12.219 1 90.5 53 LYS B O 1
ATOM 3825 N N . ASP B 1 54 ? -14.102 40.719 13.594 1 92.56 54 ASP B N 1
ATOM 3826 C CA . ASP B 1 54 ? -13.125 41.125 14.594 1 92.56 54 ASP B CA 1
ATOM 3827 C C . ASP B 1 54 ? -12.734 39.938 15.484 1 92.56 54 ASP B C 1
ATOM 3829 O O . ASP B 1 54 ? -13.422 38.938 15.523 1 92.56 54 ASP B O 1
ATOM 3833 N N . LEU B 1 55 ? -11.594 40.188 16.172 1 95.12 55 LEU B N 1
ATOM 3834 C CA . LEU B 1 55 ? -11.188 39.188 17.156 1 95.12 55 LEU B CA 1
ATOM 3835 C C . LEU B 1 55 ? -12.289 38.969 18.188 1 95.12 55 LEU B C 1
ATOM 3837 O O . LEU B 1 55 ? -13.031 39.875 18.531 1 95.12 55 LEU B O 1
ATOM 3841 N N . PHE B 1 56 ? -12.461 37.75 18.625 1 95.56 56 PHE B N 1
ATOM 3842 C CA . PHE B 1 56 ? -13.461 37.406 19.641 1 95.56 56 PHE B CA 1
ATOM 3843 C C . PHE B 1 56 ? -12.938 36.344 20.578 1 95.56 56 PHE B C 1
ATOM 3845 O O . PHE B 1 56 ? -11.922 35.688 20.312 1 95.56 56 PHE B O 1
ATOM 3852 N N . GLU B 1 57 ? -13.578 36.312 21.75 1 96.75 57 GLU B N 1
ATOM 3853 C CA . GLU B 1 57 ? -13.266 35.281 22.734 1 96.75 57 GLU B CA 1
ATOM 3854 C C . GLU B 1 57 ? -14.438 34.312 22.922 1 96.75 57 GLU B C 1
ATOM 3856 O O . GLU B 1 57 ? -15.594 34.75 22.938 1 96.75 57 GLU B O 1
ATOM 3861 N N . TYR B 1 58 ? -14.164 33.062 22.938 1 94.94 58 TYR B N 1
ATOM 3862 C CA . TYR B 1 58 ? -15.172 32.031 23.156 1 94.94 58 TYR B CA 1
ATOM 3863 C C . TYR B 1 58 ? -14.602 30.875 23.938 1 94.94 58 TYR B C 1
ATOM 3865 O O . TYR B 1 58 ? -13.586 30.297 23.562 1 94.94 58 TYR B O 1
ATOM 3873 N N . ARG B 1 59 ? -15.18 30.516 25.094 1 94.5 59 ARG B N 1
ATOM 3874 C CA . ARG B 1 59 ? -14.859 29.391 25.938 1 94.5 59 ARG B CA 1
ATOM 3875 C C . ARG B 1 59 ? -13.375 29.375 26.312 1 94.5 59 ARG B C 1
ATOM 3877 O O . ARG B 1 59 ? -12.703 28.344 26.156 1 94.5 59 ARG B O 1
ATOM 3884 N N . GLY B 1 60 ? -12.844 30.484 26.641 1 95.31 60 GLY B N 1
ATOM 3885 C CA . GLY B 1 60 ? -11.5 30.578 27.203 1 95.31 60 GLY B CA 1
ATOM 3886 C C . GLY B 1 60 ? -10.414 30.656 26.141 1 95.31 60 GLY B C 1
ATOM 3887 O O . GLY B 1 60 ? -9.227 30.516 26.469 1 95.31 60 GLY B O 1
ATOM 3888 N N . THR B 1 61 ? -10.781 30.781 24.844 1 97.56 61 THR B N 1
ATOM 3889 C CA . THR B 1 61 ? -9.828 30.906 23.734 1 97.56 61 THR B CA 1
ATOM 3890 C C . THR B 1 61 ? -10.086 32.188 22.953 1 97.56 61 THR B C 1
ATOM 3892 O O . THR B 1 61 ? -11.242 32.562 22.734 1 97.56 61 THR B O 1
ATOM 3895 N N . LYS B 1 62 ? -9.039 32.906 22.625 1 98.06 62 LYS B N 1
ATOM 3896 C CA . LYS B 1 62 ? -9.164 34.062 21.766 1 98.06 62 LYS B CA 1
ATOM 3897 C C . LYS B 1 62 ? -8.961 33.719 20.297 1 98.06 62 LYS B C 1
ATOM 3899 O O . LYS B 1 62 ? -8.062 32.938 19.969 1 98.06 62 LYS B O 1
ATOM 3904 N N . TYR B 1 63 ? -9.82 34.219 19.469 1 97.44 63 TYR B N 1
ATOM 3905 C CA . TYR B 1 63 ? -9.828 33.875 18.047 1 97.44 63 TYR B CA 1
ATOM 3906 C C . TYR B 1 63 ? -9.547 35.125 17.188 1 97.44 63 TYR B C 1
ATOM 3908 O O . TYR B 1 63 ? -10.078 36.188 17.438 1 97.44 63 TYR B O 1
ATOM 3916 N N . TYR B 1 64 ? -8.703 34.906 16.188 1 97.38 64 TYR B N 1
ATOM 3917 C CA . TYR B 1 64 ? -8.281 35.969 15.258 1 97.38 64 TYR B CA 1
ATOM 3918 C C . TYR B 1 64 ? -8.625 35.594 13.82 1 97.38 64 TYR B C 1
ATOM 3920 O O . TYR B 1 64 ? -7.809 35 13.117 1 97.38 64 TYR B O 1
ATOM 3928 N N . PRO B 1 65 ? -9.812 35.969 13.312 1 94.44 65 PRO B N 1
ATOM 3929 C CA . PRO B 1 65 ? -10.18 35.688 11.922 1 94.44 65 PRO B CA 1
ATOM 3930 C C . PRO B 1 65 ? -9.344 36.469 10.922 1 94.44 65 PRO B C 1
ATOM 3932 O O . PRO B 1 65 ? -9.242 37.688 11.031 1 94.44 65 PRO B O 1
ATOM 3935 N N . VAL B 1 66 ? -8.711 35.75 10.07 1 89.69 66 VAL B N 1
ATOM 3936 C CA . VAL B 1 66 ? -8 36.375 8.953 1 89.69 66 VAL B CA 1
ATOM 3937 C C . VAL B 1 66 ? -8.922 36.469 7.738 1 89.69 66 VAL B C 1
ATOM 3939 O O . VAL B 1 66 ? -9.242 35.438 7.117 1 89.69 66 VAL B O 1
ATOM 3942 N N . TYR B 1 67 ? -9.203 37.688 7.367 1 86.94 67 TYR B N 1
ATOM 3943 C CA . TYR B 1 67 ? -10.148 37.906 6.281 1 86.94 67 TYR B CA 1
ATOM 3944 C C . TYR B 1 67 ? -9.531 37.531 4.938 1 86.94 67 TYR B C 1
ATOM 3946 O O . TYR B 1 67 ? -8.555 38.125 4.504 1 86.94 67 TYR B O 1
ATOM 3954 N N . THR B 1 68 ? -10.117 36.531 4.289 1 80.5 68 THR B N 1
ATOM 3955 C CA . THR B 1 68 ? -9.562 36.062 3.027 1 80.5 68 THR B CA 1
ATOM 3956 C C . THR B 1 68 ? -10.445 36.469 1.854 1 80.5 68 THR B C 1
ATOM 3958 O O . THR B 1 68 ? -10.086 36.25 0.694 1 80.5 68 THR B O 1
ATOM 3961 N N . GLY B 1 69 ? -11.383 37.219 2.043 1 71.88 69 GLY B N 1
ATOM 3962 C CA . GLY B 1 69 ? -12.273 37.719 1.004 1 71.88 69 GLY B CA 1
ATOM 3963 C C . GLY B 1 69 ? -13.328 36.719 0.591 1 71.88 69 GLY B C 1
ATOM 3964 O O . GLY B 1 69 ? -13.281 35.562 1.009 1 71.88 69 GLY B O 1
ATOM 3965 N N . ASN B 1 70 ? -14.406 37.219 -0.14 1 58.31 70 ASN B N 1
ATOM 3966 C CA . ASN B 1 70 ? -15.594 36.469 -0.559 1 58.31 70 ASN B CA 1
ATOM 3967 C C . ASN B 1 70 ? -15.227 35.25 -1.376 1 58.31 70 ASN B C 1
ATOM 3969 O O . ASN B 1 70 ? -14.445 35.344 -2.328 1 58.31 70 ASN B O 1
ATOM 3973 N N . ILE B 1 71 ? -15.641 34.094 -0.778 1 51.97 71 ILE B N 1
ATOM 3974 C CA . ILE B 1 71 ? -15.453 32.781 -1.35 1 51.97 71 ILE B CA 1
ATOM 3975 C C . ILE B 1 71 ? -15.703 32.812 -2.855 1 51.97 71 ILE B C 1
ATOM 3977 O O . ILE B 1 71 ? -14.938 32.25 -3.635 1 51.97 71 ILE B O 1
ATOM 3981 N N . LEU B 1 72 ? -16.781 33.562 -3.277 1 47.16 72 LEU B N 1
ATOM 3982 C CA . LEU B 1 72 ? -17.156 33.656 -4.684 1 47.16 72 LEU B CA 1
ATOM 3983 C C . LEU B 1 72 ? -16.062 34.312 -5.504 1 47.16 72 LEU B C 1
ATOM 3985 O O . LEU B 1 72 ? -15.734 33.844 -6.602 1 47.16 72 LEU B O 1
ATOM 3989 N N . TYR B 1 73 ? -15.508 35.375 -5.039 1 44.69 73 TYR B N 1
ATOM 3990 C CA . TYR B 1 73 ? -14.453 36.094 -5.727 1 44.69 73 TYR B CA 1
ATOM 3991 C C . TYR B 1 73 ? -13.172 35.281 -5.812 1 44.69 73 TYR B C 1
ATOM 3993 O O . TYR B 1 73 ? -12.516 35.25 -6.855 1 44.69 73 TYR B O 1
ATOM 4001 N N . ASN B 1 74 ? -12.844 34.594 -4.824 1 51.72 74 ASN B N 1
ATOM 4002 C CA . ASN B 1 74 ? -11.656 33.75 -4.785 1 51.72 74 ASN B CA 1
ATOM 4003 C C . ASN B 1 74 ? -11.797 32.531 -5.691 1 51.72 74 ASN B C 1
ATOM 4005 O O . ASN B 1 74 ? -10.82 32.094 -6.305 1 51.72 74 ASN B O 1
ATOM 4009 N N . LEU B 1 75 ? -13 32.125 -5.738 1 47.53 75 LEU B N 1
ATOM 4010 C CA . LEU B 1 75 ? -13.32 31.062 -6.672 1 47.53 75 LEU B CA 1
ATOM 4011 C C . LEU B 1 75 ? -13.156 31.531 -8.117 1 47.53 75 LEU B C 1
ATOM 4013 O O . LEU B 1 75 ? -12.617 30.812 -8.953 1 47.53 75 LEU B O 1
ATOM 4017 N N . ILE B 1 76 ? -13.734 32.812 -8.367 1 42.84 76 ILE B N 1
ATOM 4018 C CA . ILE B 1 76 ? -13.641 33.375 -9.703 1 42.84 76 ILE B CA 1
ATOM 4019 C C . ILE B 1 76 ? -12.172 33.625 -10.055 1 42.84 76 ILE B C 1
ATOM 4021 O O . ILE B 1 76 ? -11.734 33.344 -11.172 1 42.84 76 ILE B O 1
ATOM 4025 N N . LYS B 1 77 ? -11.469 34.125 -9.211 1 47 77 LYS B N 1
ATOM 4026 C CA . LYS B 1 77 ? -10.062 34.406 -9.461 1 47 77 LYS B CA 1
ATOM 4027 C C . LYS B 1 77 ? -9.266 33.125 -9.641 1 47 77 LYS B C 1
ATOM 4029 O O . LYS B 1 77 ? -8.352 33.062 -10.469 1 47 77 LYS B O 1
ATOM 4034 N N . SER B 1 78 ? -9.602 32.188 -8.836 1 48.53 78 SER B N 1
ATOM 4035 C CA . SER B 1 78 ? -8.898 30.906 -8.93 1 48.53 78 SER B CA 1
ATOM 4036 C C . SER B 1 78 ? -9.195 30.203 -10.258 1 48.53 78 SER B C 1
ATOM 4038 O O . SER B 1 78 ? -8.453 29.328 -10.68 1 48.53 78 SER B O 1
ATOM 4040 N N . ARG B 1 79 ? -10.43 30.562 -10.781 1 43.06 79 ARG B N 1
ATOM 4041 C CA . ARG B 1 79 ? -10.844 30.094 -12.094 1 43.06 79 ARG B CA 1
ATOM 4042 C C . ARG B 1 79 ? -9.875 30.547 -13.18 1 43.06 79 ARG B C 1
ATOM 4044 O O . ARG B 1 79 ? -9.641 29.828 -14.148 1 43.06 79 ARG B O 1
ATOM 4051 N N . PHE B 1 80 ? -9.57 31.75 -13.078 1 42.06 80 PHE B N 1
ATOM 4052 C CA . PHE B 1 80 ? -8.797 32.312 -14.172 1 42.06 80 PHE B CA 1
ATOM 4053 C C . PHE B 1 80 ? -7.312 32.344 -13.836 1 42.06 80 PHE B C 1
ATOM 4055 O O . PHE B 1 80 ? -6.469 32.344 -14.734 1 42.06 80 PHE B O 1
ATOM 4062 N N . PHE B 1 81 ? -6.973 32.531 -12.578 1 43.16 81 PHE B N 1
ATOM 4063 C CA . PHE B 1 81 ? -5.582 32.625 -12.141 1 43.16 81 PHE B CA 1
ATOM 4064 C C . PHE B 1 81 ? -5.324 31.688 -10.969 1 43.16 81 PHE B C 1
ATOM 4066 O O . PHE B 1 81 ? -5.969 31.797 -9.922 1 43.16 81 PHE B O 1
ATOM 4073 N N . ILE B 1 82 ? -4.918 30.531 -11.25 1 49.91 82 ILE B N 1
ATOM 4074 C CA . ILE B 1 82 ? -4.477 29.656 -10.156 1 49.91 82 ILE B CA 1
ATOM 4075 C C . ILE B 1 82 ? -3.445 30.391 -9.305 1 49.91 82 ILE B C 1
ATOM 4077 O O . ILE B 1 82 ? -2.244 30.328 -9.578 1 49.91 82 ILE B O 1
ATOM 4081 N N . ASP B 1 83 ? -3.68 31.625 -8.867 1 52.47 83 ASP B N 1
ATOM 4082 C CA . ASP B 1 83 ? -2.723 32.312 -8.016 1 52.47 83 ASP B CA 1
ATOM 4083 C C . ASP B 1 83 ? -2.771 31.781 -6.586 1 52.47 83 ASP B C 1
ATOM 4085 O O . ASP B 1 83 ? -3.818 31.844 -5.938 1 52.47 83 ASP B O 1
ATOM 4089 N N . VAL B 1 84 ? -1.911 30.875 -6.285 1 59.44 84 VAL B N 1
ATOM 4090 C CA . VAL B 1 84 ? -1.742 30.422 -4.906 1 59.44 84 VAL B CA 1
ATOM 4091 C C . VAL B 1 84 ? -0.821 31.375 -4.156 1 59.44 84 VAL B C 1
ATOM 4093 O O . VAL B 1 84 ? 0.403 31.312 -4.293 1 59.44 84 VAL B O 1
ATOM 4096 N N . PRO B 1 85 ? -1.483 32.469 -3.578 1 63 85 PRO B N 1
ATOM 4097 C CA . PRO B 1 85 ? -0.555 33.375 -2.906 1 63 85 PRO B CA 1
ATOM 4098 C C . PRO B 1 85 ? 0.203 32.688 -1.762 1 63 85 PRO B C 1
ATOM 4100 O O . PRO B 1 85 ? -0.408 32.062 -0.903 1 63 85 PRO B O 1
ATOM 4103 N N . ASP B 1 86 ? 1.524 32.656 -1.862 1 71.75 86 ASP B N 1
ATOM 4104 C CA . ASP B 1 86 ? 2.471 32.125 -0.874 1 71.75 86 ASP B CA 1
ATOM 4105 C C . ASP B 1 86 ? 2.527 33.031 0.351 1 71.75 86 ASP B C 1
ATOM 4107 O O . ASP B 1 86 ? 2.525 32.562 1.487 1 71.75 86 ASP B O 1
ATOM 4111 N N . ASP B 1 87 ? 2.328 34.344 0.182 1 83.81 87 ASP B N 1
ATOM 4112 C CA . ASP B 1 87 ? 2.547 35.25 1.31 1 83.81 87 ASP B CA 1
ATOM 4113 C C . ASP B 1 87 ? 1.547 36.406 1.292 1 83.81 87 ASP B C 1
ATOM 4115 O O . ASP B 1 87 ? 1.788 37.438 1.897 1 83.81 87 ASP B O 1
ATOM 4119 N N . LYS B 1 88 ? 0.388 36.156 0.703 1 84.5 88 LYS B N 1
ATOM 4120 C CA . LYS B 1 88 ? -0.631 37.188 0.553 1 84.5 88 LYS B CA 1
ATOM 4121 C C . LYS B 1 88 ? -1.088 37.719 1.912 1 84.5 88 LYS B C 1
ATOM 4123 O O . LYS B 1 88 ? -1.371 38.906 2.062 1 84.5 88 LYS B O 1
ATOM 4128 N N . TYR B 1 89 ? -1.12 36.906 2.857 1 90 89 TYR B N 1
ATOM 4129 C CA . TYR B 1 89 ? -1.691 37.281 4.148 1 90 89 TYR B CA 1
ATOM 4130 C C . TYR B 1 89 ? -0.605 37.406 5.207 1 90 89 TYR B C 1
ATOM 4132 O O . TYR B 1 89 ? -0.896 37.406 6.406 1 90 89 TYR B O 1
ATOM 4140 N N . LEU B 1 90 ? 0.584 37.562 4.816 1 94.25 90 LEU B N 1
ATOM 4141 C CA . LEU B 1 90 ? 1.719 37.594 5.734 1 94.25 90 LEU B CA 1
ATOM 4142 C C . LEU B 1 90 ? 1.588 38.75 6.715 1 94.25 90 LEU B C 1
ATOM 4144 O O . LEU B 1 90 ? 1.796 38.562 7.918 1 94.25 90 LEU B O 1
ATOM 4148 N N . ASP B 1 91 ? 1.177 39.906 6.195 1 94.44 91 ASP B N 1
ATOM 4149 C CA . ASP B 1 91 ? 1.062 41.094 7.059 1 94.44 91 ASP B CA 1
ATOM 4150 C C . ASP B 1 91 ? 0.035 40.844 8.164 1 94.44 91 ASP B C 1
ATOM 4152 O O . ASP B 1 91 ? 0.245 41.25 9.305 1 94.44 91 ASP B O 1
ATOM 4156 N N . PHE B 1 92 ? -0.974 40.25 7.777 1 93.31 92 PHE B N 1
ATOM 4157 C CA . PHE B 1 92 ? -2.006 39.938 8.758 1 93.31 92 PHE B CA 1
ATOM 4158 C C . PHE B 1 92 ? -1.479 38.969 9.82 1 93.31 92 PHE B C 1
ATOM 4160 O O . PHE B 1 92 ? -1.723 39.156 11.016 1 93.31 92 PHE B O 1
ATOM 4167 N N . TYR B 1 93 ? -0.788 37.938 9.398 1 96.5 93 TYR B N 1
ATOM 4168 C CA . TYR B 1 93 ? -0.228 36.969 10.336 1 96.5 93 TYR B CA 1
ATOM 4169 C C . TYR B 1 93 ? 0.715 37.656 11.32 1 96.5 93 TYR B C 1
ATOM 4171 O O . TYR B 1 93 ? 0.639 37.406 12.531 1 96.5 93 TYR B O 1
ATOM 4179 N N . LEU B 1 94 ? 1.543 38.562 10.805 1 97.44 94 LEU B N 1
ATOM 4180 C CA . LEU B 1 94 ? 2.529 39.219 11.641 1 97.44 94 LEU B CA 1
ATOM 4181 C C . LEU B 1 94 ? 1.851 40.188 12.625 1 97.44 94 LEU B C 1
ATOM 4183 O O . LEU B 1 94 ? 2.311 40.344 13.758 1 97.44 94 LEU B O 1
ATOM 4187 N N . ASN B 1 95 ? 0.786 40.781 12.172 1 96.88 95 ASN B N 1
ATOM 4188 C CA . ASN B 1 95 ? 0.027 41.625 13.078 1 96.88 95 ASN B CA 1
ATOM 4189 C C . ASN B 1 95 ? -0.551 40.844 14.25 1 96.88 95 ASN B C 1
ATOM 4191 O O . ASN B 1 95 ? -0.523 41.312 15.391 1 96.88 95 ASN B O 1
ATOM 4195 N N . VAL B 1 96 ? -1.094 39.688 13.914 1 97.56 96 VAL B N 1
ATOM 4196 C CA . VAL B 1 96 ? -1.639 38.812 14.961 1 97.56 96 VAL B CA 1
ATOM 4197 C C . VAL B 1 96 ? -0.528 38.406 15.922 1 97.56 96 VAL B C 1
ATOM 4199 O O . VAL B 1 96 ? -0.715 38.438 17.141 1 97.56 96 VAL B O 1
ATOM 4202 N N . ILE B 1 97 ? 0.619 38.031 15.438 1 98.31 97 ILE B N 1
ATOM 4203 C CA . ILE B 1 97 ? 1.756 37.625 16.25 1 98.31 97 ILE B CA 1
ATOM 4204 C C . ILE B 1 97 ? 2.203 38.75 17.141 1 98.31 97 ILE B C 1
ATOM 4206 O O . ILE B 1 97 ? 2.486 38.562 18.328 1 98.31 97 ILE B O 1
ATOM 4210 N N . ASN B 1 98 ? 2.221 39.969 16.578 1 97.75 98 ASN B N 1
ATOM 4211 C CA . ASN B 1 98 ? 2.637 41.156 17.328 1 97.75 98 ASN B CA 1
ATOM 4212 C C . ASN B 1 98 ? 1.646 41.5 18.438 1 97.75 98 ASN B C 1
ATOM 4214 O O . ASN B 1 98 ? 2.037 41.969 19.5 1 97.75 98 ASN B O 1
ATOM 4218 N N . GLU B 1 99 ? 0.436 41.25 18.141 1 97.19 99 GLU B N 1
ATOM 4219 C CA . GLU B 1 99 ? -0.607 41.5 19.125 1 97.19 99 GLU B CA 1
ATOM 4220 C C . GLU B 1 99 ? -0.585 40.469 20.234 1 97.19 99 GLU B C 1
ATOM 4222 O O . GLU B 1 99 ? -0.669 40.812 21.422 1 97.19 99 GLU B O 1
ATOM 4227 N N . VAL B 1 100 ? -0.449 39.219 19.891 1 97.94 100 VAL B N 1
ATOM 4228 C CA . VAL B 1 100 ? -0.546 38.094 20.844 1 97.94 100 VAL B CA 1
ATOM 4229 C C . VAL B 1 100 ? 0.756 38 21.641 1 97.94 100 VAL B C 1
ATOM 4231 O O . VAL B 1 100 ? 0.739 37.688 22.844 1 97.94 100 VAL B O 1
ATOM 4234 N N . LYS B 1 101 ? 1.859 38.188 21 1 98.19 101 LYS B N 1
ATOM 4235 C CA . LYS B 1 101 ? 3.186 37.969 21.578 1 98.19 101 LYS B CA 1
ATOM 4236 C C . LYS B 1 101 ? 3.293 36.562 22.219 1 98.19 101 LYS B C 1
ATOM 4238 O O . LYS B 1 101 ? 3.621 36.438 23.391 1 98.19 101 LYS B O 1
ATOM 4243 N N . PRO B 1 102 ? 3.121 35.531 21.406 1 98.62 102 PRO B N 1
ATOM 4244 C CA . PRO B 1 102 ? 3.107 34.156 21.938 1 98.62 102 PRO B CA 1
ATOM 4245 C C . PRO B 1 102 ? 4.5 33.656 22.328 1 98.62 102 PRO B C 1
ATOM 4247 O O . PRO B 1 102 ? 5.504 34.188 21.812 1 98.62 102 PRO B O 1
ATOM 4250 N N . ASP B 1 103 ? 4.52 32.75 23.234 1 98.19 103 ASP B N 1
ATOM 4251 C CA . ASP B 1 103 ? 5.758 32.031 23.562 1 98.19 103 ASP B CA 1
ATOM 4252 C C . ASP B 1 103 ? 6.129 31.031 22.484 1 98.19 103 ASP B C 1
ATOM 4254 O O . ASP B 1 103 ? 7.309 30.75 22.266 1 98.19 103 ASP B O 1
ATOM 4258 N N . ILE B 1 104 ? 5.121 30.469 21.891 1 98.5 104 ILE B N 1
ATOM 4259 C CA . ILE B 1 104 ? 5.312 29.469 20.844 1 98.5 104 ILE B CA 1
ATOM 4260 C C . ILE B 1 104 ? 4.176 29.547 19.828 1 98.5 104 ILE B C 1
ATOM 4262 O O . ILE B 1 104 ? 3.037 29.844 20.188 1 98.5 104 ILE B O 1
ATOM 4266 N N . ILE B 1 105 ? 4.523 29.344 18.578 1 98.69 105 ILE B N 1
ATOM 4267 C CA . ILE B 1 105 ? 3.553 29.297 17.5 1 98.69 105 ILE B CA 1
ATOM 4268 C C . ILE B 1 105 ? 3.387 27.859 17.016 1 98.69 105 ILE B C 1
ATOM 4270 O O . ILE B 1 105 ? 4.371 27.125 16.859 1 98.69 105 ILE B O 1
ATOM 4274 N N . HIS B 1 106 ? 2.148 27.422 16.922 1 98.56 106 HIS B N 1
ATOM 4275 C CA . HIS B 1 106 ? 1.825 26.094 16.391 1 98.56 106 HIS B CA 1
ATOM 4276 C C . HIS B 1 106 ? 1.032 26.188 15.094 1 98.56 106 HIS B C 1
ATOM 4278 O O . HIS B 1 106 ? -0.118 26.641 15.094 1 98.56 106 HIS B O 1
ATOM 4284 N N . ILE B 1 107 ? 1.67 25.812 14.016 1 97.69 107 ILE B N 1
ATOM 4285 C CA . ILE B 1 107 ? 1.016 25.797 12.711 1 97.69 107 ILE B CA 1
ATOM 4286 C C . ILE B 1 107 ? 0.415 24.422 12.445 1 97.69 107 ILE B C 1
ATOM 4288 O O . ILE B 1 107 ? 1.131 23.422 12.43 1 97.69 107 ILE B O 1
ATOM 4292 N N . HIS B 1 108 ? -0.888 24.391 12.211 1 95.75 108 HIS B N 1
ATOM 4293 C CA . HIS B 1 108 ? -1.578 23.141 11.945 1 95.75 108 HIS B CA 1
ATOM 4294 C C . HIS B 1 108 ? -1.749 22.906 10.445 1 95.75 108 HIS B C 1
ATOM 4296 O O . HIS B 1 108 ? -2.695 23.422 9.844 1 95.75 108 HIS B O 1
ATOM 4302 N N . GLY B 1 109 ? -0.884 22 9.938 1 94 109 GLY B N 1
ATOM 4303 C CA . GLY B 1 109 ? -0.949 21.656 8.523 1 94 109 GLY B CA 1
ATOM 4304 C C . GLY B 1 109 ? 0.015 22.469 7.668 1 94 109 GLY B C 1
ATOM 4305 O O . GLY B 1 109 ? 0.354 23.594 8.008 1 94 109 GLY B O 1
ATOM 4306 N N . THR B 1 110 ? 0.423 21.891 6.594 1 93.44 110 THR B N 1
ATOM 4307 C CA . THR B 1 110 ? 1.308 22.562 5.645 1 93.44 110 THR B CA 1
ATOM 4308 C C . THR B 1 110 ? 0.54 22.984 4.398 1 93.44 110 THR B C 1
ATOM 4310 O O . THR B 1 110 ? 1.128 23.5 3.447 1 93.44 110 THR B O 1
ATOM 4313 N N . GLU B 1 111 ? -0.771 22.766 4.43 1 87.25 111 GLU B N 1
ATOM 4314 C CA . GLU B 1 111 ? -1.593 22.906 3.232 1 87.25 111 GLU B CA 1
ATOM 4315 C C . GLU B 1 111 ? -2.039 24.344 3.035 1 87.25 111 GLU B C 1
ATOM 4317 O O . GLU B 1 111 ? -2.635 24.688 2.012 1 87.25 111 GLU B O 1
ATOM 4322 N N . ASN B 1 112 ? -1.793 25.219 4.016 1 85.38 112 ASN B N 1
ATOM 4323 C CA . ASN B 1 112 ? -2.145 26.625 3.926 1 85.38 112 ASN B CA 1
ATOM 4324 C C . ASN B 1 112 ? -0.901 27.516 3.887 1 85.38 112 ASN B C 1
ATOM 4326 O O . ASN B 1 112 ? 0.224 27.016 3.887 1 85.38 112 ASN B O 1
ATOM 4330 N N . SER B 1 113 ? -1.124 28.844 3.824 1 88.69 113 SER B N 1
ATOM 4331 C CA . SER B 1 113 ? -0.025 29.766 3.598 1 88.69 113 SER B CA 1
ATOM 4332 C C . SER B 1 113 ? 0.654 30.156 4.91 1 88.69 113 SER B C 1
ATOM 4334 O O . SER B 1 113 ? 1.494 31.047 4.941 1 88.69 113 SER B O 1
ATOM 4336 N N . PHE B 1 114 ? 0.357 29.469 5.977 1 93.44 114 PHE B N 1
ATOM 4337 C CA . PHE B 1 114 ? 0.828 29.891 7.297 1 93.44 114 PHE B CA 1
ATOM 4338 C C . PHE B 1 114 ? 2.34 29.719 7.406 1 93.44 114 PHE B C 1
ATOM 4340 O O . PHE B 1 114 ? 2.99 30.438 8.172 1 93.44 114 PHE B O 1
ATOM 4347 N N . LEU B 1 115 ? 2.93 28.844 6.598 1 95.06 115 LEU B N 1
ATOM 4348 C CA . LEU B 1 115 ? 4.359 28.578 6.695 1 95.06 115 LEU B CA 1
ATOM 4349 C C . LEU B 1 115 ? 5.176 29.781 6.27 1 95.06 115 LEU B C 1
ATOM 4351 O O . LEU B 1 115 ? 6.371 29.875 6.57 1 95.06 115 LEU B O 1
ATOM 4355 N N . CYS B 1 116 ? 4.543 30.719 5.621 1 94.56 116 CYS B N 1
ATOM 4356 C CA . CYS B 1 116 ? 5.277 31.875 5.098 1 94.56 116 CYS B CA 1
ATOM 4357 C C . CYS B 1 116 ? 5.77 32.75 6.227 1 94.56 116 CYS B C 1
ATOM 4359 O O . CYS B 1 116 ? 6.617 33.625 6.012 1 94.56 116 CYS B O 1
ATOM 4361 N N . ILE B 1 117 ? 5.32 32.5 7.484 1 96.44 117 ILE B N 1
ATOM 4362 C CA . ILE B 1 117 ? 5.719 33.344 8.609 1 96.44 117 ILE B CA 1
ATOM 4363 C C . ILE B 1 117 ? 7.133 32.969 9.055 1 96.44 117 ILE B C 1
ATOM 4365 O O . ILE B 1 117 ? 7.797 33.75 9.734 1 96.44 117 ILE B O 1
ATOM 4369 N N . LEU B 1 118 ? 7.633 31.75 8.836 1 95.5 118 LEU B N 1
ATOM 4370 C CA . LEU B 1 118 ? 8.844 31.172 9.414 1 95.5 118 LEU B CA 1
ATOM 4371 C C . LEU B 1 118 ? 10.062 32 9.07 1 95.5 118 LEU B C 1
ATOM 4373 O O . LEU B 1 118 ? 10.984 32.156 9.891 1 95.5 118 LEU B O 1
ATOM 4377 N N . GLY B 1 119 ? 10.172 32.75 8.039 1 92.44 119 GLY B N 1
ATOM 4378 C CA . GLY B 1 119 ? 11.297 33.594 7.684 1 92.44 119 GLY B CA 1
ATOM 4379 C C . GLY B 1 119 ? 11.195 35 8.258 1 92.44 119 GLY B C 1
ATOM 4380 O O . GLY B 1 119 ? 12.133 35.781 8.156 1 92.44 119 GLY B O 1
ATOM 4381 N N . HIS B 1 120 ? 10.164 35.219 9.062 1 95.81 120 HIS B N 1
ATOM 4382 C CA . HIS B 1 120 ? 9.906 36.594 9.5 1 95.81 120 HIS B CA 1
ATOM 4383 C C . HIS B 1 120 ? 9.758 36.656 11.016 1 95.81 120 HIS B C 1
ATOM 4385 O O . HIS B 1 120 ? 9.422 37.719 11.555 1 95.81 120 HIS B O 1
ATOM 4391 N N . ILE B 1 121 ? 10 35.5 11.656 1 95.88 121 ILE B N 1
ATOM 4392 C CA . ILE B 1 121 ? 9.773 35.5 13.094 1 95.88 121 ILE B CA 1
ATOM 4393 C C . ILE B 1 121 ? 10.984 34.875 13.805 1 95.88 121 ILE B C 1
ATOM 4395 O O . ILE B 1 121 ? 11.742 34.125 13.203 1 95.88 121 ILE B O 1
ATOM 4399 N N . LYS B 1 122 ? 11.094 35.188 15.094 1 94.75 122 LYS B N 1
ATOM 4400 C CA . LYS B 1 122 ? 12.117 34.594 15.945 1 94.75 122 LYS B CA 1
ATOM 4401 C C . LYS B 1 122 ? 11.5 33.656 16.984 1 94.75 122 LYS B C 1
ATOM 4403 O O . LYS B 1 122 ? 12.195 32.875 17.609 1 94.75 122 LYS B O 1
ATOM 4408 N N . ILE B 1 123 ? 10.211 33.781 17.125 1 96.69 123 ILE B N 1
ATOM 4409 C CA . ILE B 1 123 ? 9.469 32.938 18.062 1 96.69 123 ILE B CA 1
ATOM 4410 C C . ILE B 1 123 ? 9.516 31.484 17.578 1 96.69 123 ILE B C 1
ATOM 4412 O O . ILE B 1 123 ? 9.367 31.203 16.391 1 96.69 123 ILE B O 1
ATOM 4416 N N . PRO B 1 124 ? 9.766 30.547 18.5 1 97.5 124 PRO B N 1
ATOM 4417 C CA . PRO B 1 124 ? 9.75 29.141 18.078 1 97.5 124 PRO B CA 1
ATOM 4418 C C . PRO B 1 124 ? 8.406 28.734 17.469 1 97.5 124 PRO B C 1
ATOM 4420 O O . PRO B 1 124 ? 7.352 29.094 18 1 97.5 124 PRO B O 1
ATOM 4423 N N . ALA B 1 125 ? 8.492 28.016 16.344 1 98.12 125 ALA B N 1
ATOM 4424 C CA . ALA B 1 125 ? 7.297 27.562 15.633 1 98.12 125 ALA B CA 1
ATOM 4425 C C . ALA B 1 125 ? 7.344 26.062 15.375 1 98.12 125 ALA B C 1
ATOM 4427 O O . ALA B 1 125 ? 8.367 25.531 14.93 1 98.12 125 ALA B O 1
ATOM 4428 N N . ILE B 1 126 ? 6.289 25.422 15.742 1 98.44 126 ILE B N 1
A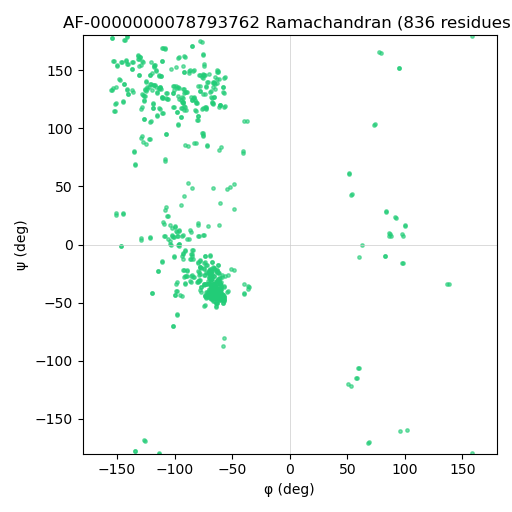TOM 4429 C CA . ILE B 1 126 ? 6.152 24 15.469 1 98.44 126 ILE B CA 1
ATOM 4430 C C . ILE B 1 126 ? 5.047 23.766 14.445 1 98.44 126 ILE B C 1
ATOM 4432 O O . ILE B 1 126 ? 4.078 24.531 14.383 1 98.44 126 ILE B O 1
ATOM 4436 N N . VAL B 1 127 ? 5.23 22.75 13.562 1 98.19 127 VAL B N 1
ATOM 4437 C CA . VAL B 1 127 ? 4.277 22.453 12.5 1 98.19 127 VAL B CA 1
ATOM 4438 C C . VAL B 1 127 ? 3.73 21.031 12.688 1 98.19 127 VAL B C 1
ATOM 4440 O O . VAL B 1 127 ? 4.496 20.078 12.75 1 98.19 127 VAL B O 1
ATOM 4443 N N . SER B 1 128 ? 2.434 20.969 12.812 1 97.31 128 SER B N 1
ATOM 4444 C CA . SER B 1 128 ? 1.773 19.672 12.781 1 97.31 128 SER B CA 1
ATOM 4445 C C . SER B 1 128 ? 1.516 19.219 11.352 1 97.31 128 SER B C 1
ATOM 4447 O O . SER B 1 128 ? 0.842 19.906 10.586 1 97.31 128 SER B O 1
ATOM 4449 N N . ILE B 1 129 ? 2.004 18 11.055 1 96.94 129 ILE B N 1
ATOM 4450 C CA . ILE B 1 129 ? 1.717 17.453 9.734 1 96.94 129 ILE B CA 1
ATOM 4451 C C . ILE B 1 129 ? 0.322 16.828 9.727 1 96.94 129 ILE B C 1
ATOM 4453 O O . ILE B 1 129 ? 0.045 15.906 10.484 1 96.94 129 ILE B O 1
ATOM 4457 N N . GLN B 1 130 ? -0.618 17.297 8.992 1 93.06 130 GLN B N 1
ATOM 4458 C CA . GLN B 1 130 ? -1.949 16.734 8.805 1 93.06 130 GLN B CA 1
ATOM 4459 C C . GLN B 1 130 ? -2.023 15.906 7.527 1 93.06 130 GLN B C 1
ATOM 4461 O O . GLN B 1 130 ? -2.271 14.703 7.574 1 93.06 130 GLN B O 1
ATOM 4466 N N . GLY B 1 131 ? -1.807 16.406 6.48 1 92.12 131 GLY B N 1
ATOM 4467 C CA . GLY B 1 131 ? -1.521 15.859 5.168 1 92.12 131 GLY B CA 1
ATOM 4468 C C . GLY B 1 131 ? -0.248 16.406 4.555 1 92.12 131 GLY B C 1
ATOM 4469 O O . GLY B 1 131 ? 0.635 16.891 5.266 1 92.12 131 GLY B O 1
ATOM 4470 N N . ASN B 1 132 ? 0.012 16.172 3.334 1 93.88 132 ASN B N 1
ATOM 4471 C CA . ASN B 1 132 ? 1.139 16.719 2.582 1 93.88 132 ASN B CA 1
ATOM 4472 C C . ASN B 1 132 ? 0.818 16.828 1.095 1 93.88 132 ASN B C 1
ATOM 4474 O O . ASN B 1 132 ? 0.617 15.82 0.42 1 93.88 132 ASN B O 1
ATOM 4478 N N . VAL B 1 133 ? 0.792 18.047 0.676 1 92.56 133 VAL B N 1
ATOM 4479 C CA . VAL B 1 133 ? 0.323 18.359 -0.672 1 92.56 133 VAL B CA 1
ATOM 4480 C C . VAL B 1 133 ? 1.284 17.75 -1.7 1 92.56 133 VAL B C 1
ATOM 4482 O O . VAL B 1 133 ? 0.862 17.312 -2.773 1 92.56 133 VAL B O 1
ATOM 4485 N N . THR B 1 134 ? 2.545 17.734 -1.357 1 94.44 134 THR B N 1
ATOM 4486 C CA . THR B 1 134 ? 3.57 17.203 -2.254 1 94.44 134 THR B CA 1
ATOM 4487 C C . THR B 1 134 ? 3.275 15.75 -2.623 1 94.44 134 THR B C 1
ATOM 4489 O O . THR B 1 134 ? 3.193 15.414 -3.805 1 94.44 134 THR B O 1
ATOM 4492 N N . VAL B 1 135 ? 3.031 14.93 -1.667 1 93.56 135 VAL B N 1
ATOM 4493 C CA . VAL B 1 135 ? 2.803 13.508 -1.918 1 93.56 135 VAL B CA 1
ATOM 4494 C C . VAL B 1 135 ? 1.388 13.305 -2.455 1 93.56 135 VAL B C 1
ATOM 4496 O O . VAL B 1 135 ? 1.166 12.453 -3.326 1 93.56 135 VAL B O 1
ATOM 4499 N N . LEU B 1 136 ? 0.452 14.094 -1.929 1 89.81 136 LEU B N 1
ATOM 4500 C CA . LEU B 1 136 ? -0.916 14.023 -2.432 1 89.81 136 LEU B CA 1
ATOM 4501 C C . LEU B 1 136 ? -0.958 14.289 -3.932 1 89.81 136 LEU B C 1
ATOM 4503 O O . LEU B 1 136 ? -1.664 13.602 -4.672 1 89.81 136 LEU B O 1
ATOM 4507 N N . ASN B 1 137 ? -0.231 15.32 -4.34 1 88.12 137 ASN B N 1
ATOM 4508 C CA . ASN B 1 137 ? -0.173 15.664 -5.754 1 88.12 137 ASN B CA 1
ATOM 4509 C C . ASN B 1 137 ? 0.439 14.531 -6.578 1 88.12 137 ASN B C 1
ATOM 4511 O O . ASN B 1 137 ? -0.018 14.25 -7.688 1 88.12 137 ASN B O 1
ATOM 4515 N N . HIS B 1 138 ? 1.42 13.961 -6.004 1 88.56 138 HIS B N 1
ATOM 4516 C CA . HIS B 1 138 ? 2.111 12.875 -6.691 1 88.56 138 HIS B CA 1
ATOM 4517 C C . HIS B 1 138 ? 1.204 11.656 -6.852 1 88.56 138 HIS B C 1
ATOM 4519 O O . HIS B 1 138 ? 1.259 10.969 -7.875 1 88.56 138 HIS B O 1
ATOM 4525 N N . LYS B 1 139 ? 0.352 11.438 -5.871 1 85.56 139 LYS B N 1
ATOM 4526 C CA . LYS B 1 139 ? -0.517 10.266 -5.848 1 85.56 139 LYS B CA 1
ATOM 4527 C C . LYS B 1 139 ? -1.911 10.602 -6.371 1 85.56 139 LYS B C 1
ATOM 4529 O O . LYS B 1 139 ? -2.85 9.82 -6.203 1 85.56 139 LYS B O 1
ATOM 4534 N N . PHE B 1 140 ? -2.098 11.781 -6.965 1 74.5 140 PHE B N 1
ATOM 4535 C CA . PHE B 1 140 ? -3.387 12.359 -7.332 1 74.5 140 PHE B CA 1
ATOM 4536 C C . PHE B 1 140 ? -4.16 11.414 -8.25 1 74.5 140 PHE B C 1
ATOM 4538 O O . PHE B 1 140 ? -5.383 11.305 -8.141 1 74.5 140 PHE B O 1
ATOM 4545 N N . PHE B 1 141 ? -3.42 10.703 -9.133 1 66.62 141 PHE B N 1
ATOM 4546 C CA . PHE B 1 141 ? -4.098 9.93 -10.172 1 66.62 141 PHE B CA 1
ATOM 4547 C C . PHE B 1 141 ? -4.078 8.438 -9.828 1 66.62 141 PHE B C 1
ATOM 4549 O O . PHE B 1 141 ? -4.203 7.598 -10.719 1 66.62 141 PHE B O 1
ATOM 4556 N N . SER B 1 142 ? -3.816 8.25 -8.672 1 60.5 142 SER B N 1
ATOM 4557 C CA . SER B 1 142 ? -3.688 6.836 -8.328 1 60.5 142 SER B CA 1
ATOM 4558 C C . SER B 1 142 ? -4.992 6.086 -8.57 1 60.5 142 SER B C 1
ATOM 4560 O O . SER B 1 142 ? -5.98 6.305 -7.863 1 60.5 142 SER B O 1
ATOM 4562 N N . GLY B 1 143 ? -5.301 5.684 -9.773 1 59.81 143 GLY B N 1
ATOM 4563 C CA . GLY B 1 143 ? -6.398 4.848 -10.227 1 59.81 143 GLY B CA 1
ATOM 4564 C C . GLY B 1 143 ? -7.031 5.348 -11.516 1 59.81 143 GLY B C 1
ATOM 4565 O O . GLY B 1 143 ? -7.66 4.578 -12.242 1 59.81 143 GLY B O 1
ATOM 4566 N N . PHE B 1 144 ? -7.016 6.738 -11.602 1 62.38 144 PHE B N 1
ATOM 4567 C CA . PHE B 1 144 ? -7.695 7.301 -12.758 1 62.38 144 PHE B CA 1
ATOM 4568 C C . PHE B 1 144 ? -6.707 7.609 -13.875 1 62.38 144 PHE B C 1
ATOM 4570 O O . PHE B 1 144 ? -5.566 8 -13.609 1 62.38 144 PHE B O 1
ATOM 4577 N N . ASN B 1 145 ? -7.043 7.102 -14.992 1 59.19 145 ASN B N 1
ATOM 4578 C CA . ASN B 1 145 ? -6.215 7.477 -16.141 1 59.19 145 ASN B CA 1
ATOM 4579 C C . ASN B 1 145 ? -6.32 8.969 -16.438 1 59.19 145 ASN B C 1
ATOM 4581 O O . ASN B 1 145 ? -7.312 9.609 -16.094 1 59.19 145 ASN B O 1
ATOM 4585 N N . GLY B 1 146 ? -5.273 9.555 -16.844 1 56.91 146 GLY B N 1
ATOM 4586 C CA . GLY B 1 146 ? -5.164 10.969 -17.172 1 56.91 146 GLY B CA 1
ATOM 4587 C C . GLY B 1 146 ? -6.277 11.469 -18.078 1 56.91 146 GLY B C 1
ATOM 4588 O O . GLY B 1 146 ? -6.555 12.664 -18.125 1 56.91 146 GLY B O 1
ATOM 4589 N N . LYS B 1 147 ? -6.887 10.57 -18.781 1 56.91 147 LYS B N 1
ATOM 4590 C CA . LYS B 1 147 ? -7.918 11.016 -19.703 1 56.91 147 LYS B CA 1
ATOM 4591 C C . LYS B 1 147 ? -9.109 11.609 -18.969 1 56.91 147 LYS B C 1
ATOM 4593 O O . LYS B 1 147 ? -9.883 12.383 -19.531 1 56.91 147 LYS B O 1
ATOM 4598 N N . PHE B 1 148 ? -9.195 11.266 -17.766 1 57.5 148 PHE B N 1
ATOM 4599 C CA . PHE B 1 148 ? -10.352 11.734 -17 1 57.5 148 PHE B CA 1
ATOM 4600 C C . PHE B 1 148 ? -10.102 13.133 -16.453 1 57.5 148 PHE B C 1
ATOM 4602 O O . PHE B 1 148 ? -11.008 13.766 -15.914 1 57.5 148 PHE B O 1
ATOM 4609 N N . LEU B 1 149 ? -8.93 13.469 -16.547 1 54.47 149 LEU B N 1
ATOM 4610 C CA . LEU B 1 149 ? -8.539 14.789 -16.062 1 54.47 149 LEU B CA 1
ATOM 4611 C C . LEU B 1 149 ? -9.398 15.883 -16.688 1 54.47 149 LEU B C 1
ATOM 4613 O O . LEU B 1 149 ? -9.648 16.922 -16.078 1 54.47 149 LEU B O 1
ATOM 4617 N N . ASN B 1 150 ? -9.898 15.57 -17.844 1 52.25 150 ASN B N 1
ATOM 4618 C CA . ASN B 1 150 ? -10.578 16.641 -18.562 1 52.25 150 ASN B CA 1
ATOM 4619 C C . ASN B 1 150 ? -12.086 16.609 -18.344 1 52.25 150 ASN B C 1
ATOM 4621 O O . ASN B 1 150 ? -12.828 17.375 -18.938 1 52.25 150 ASN B O 1
ATOM 4625 N N . ARG B 1 151 ? -12.43 15.695 -17.641 1 52.91 151 ARG B N 1
ATOM 4626 C CA . ARG B 1 151 ? -13.875 15.609 -17.438 1 52.91 151 ARG B CA 1
ATOM 4627 C C . ARG B 1 151 ? -14.367 16.703 -16.5 1 52.91 151 ARG B C 1
ATOM 4629 O O . ARG B 1 151 ? -13.734 16.984 -15.492 1 52.91 151 ARG B O 1
ATOM 4636 N N . LEU B 1 152 ? -15.234 17.547 -17.062 1 49.19 152 LEU B N 1
ATOM 4637 C CA . LEU B 1 152 ? -15.828 18.703 -16.375 1 49.19 152 LEU B CA 1
ATOM 4638 C C . LEU B 1 152 ? -17 18.266 -15.492 1 49.19 152 LEU B C 1
ATOM 4640 O O . LEU B 1 152 ? -17.688 17.297 -15.797 1 49.19 152 LEU B O 1
ATOM 4644 N N . ASN B 1 153 ? -16.938 18.531 -14.203 1 48.16 153 ASN B N 1
ATOM 4645 C CA . ASN B 1 153 ? -18.125 18.391 -13.359 1 48.16 153 ASN B CA 1
ATOM 4646 C C . ASN B 1 153 ? -19.344 19.078 -13.984 1 48.16 153 ASN B C 1
ATOM 4648 O O . ASN B 1 153 ? -19.719 20.172 -13.586 1 48.16 153 ASN B O 1
ATOM 4652 N N . SER B 1 154 ? -19.625 19.25 -15.234 1 44.03 154 SER B N 1
ATOM 4653 C CA . SER B 1 154 ? -20.656 20.188 -15.641 1 44.03 154 SER B CA 1
ATOM 4654 C C . SER B 1 154 ? -22.031 19.719 -15.195 1 44.03 154 SER B C 1
ATOM 4656 O O . SER B 1 154 ? -22.672 18.891 -15.859 1 44.03 154 SER B O 1
ATOM 4658 N N . THR B 1 155 ? -22.234 19.359 -14.047 1 43.38 155 THR B N 1
ATOM 4659 C CA . THR B 1 155 ? -23.672 19.094 -13.945 1 43.38 155 THR B CA 1
ATOM 4660 C C . THR B 1 155 ? -24.469 20.344 -14.328 1 43.38 155 THR B C 1
ATOM 4662 O O . THR B 1 155 ? -25.484 20.234 -15.016 1 43.38 155 THR B O 1
ATOM 4665 N N . SER B 1 156 ? -24.672 21.406 -13.391 1 42.16 156 SER B N 1
ATOM 4666 C CA . SER B 1 156 ? -25.641 22.5 -13.445 1 42.16 156 SER B CA 1
ATOM 4667 C C . SER B 1 156 ? -25.078 23.688 -14.219 1 42.16 156 SER B C 1
ATOM 4669 O O . SER B 1 156 ? -23.875 23.828 -14.352 1 42.16 156 SER B O 1
ATOM 4671 N N . LEU B 1 157 ? -25.906 24.453 -14.914 1 41.88 157 LEU B N 1
ATOM 4672 C CA . LEU B 1 157 ? -25.656 25.75 -15.539 1 41.88 157 LEU B CA 1
ATOM 4673 C C . LEU B 1 157 ? -24.719 26.594 -14.688 1 41.88 157 LEU B C 1
ATOM 4675 O O . LEU B 1 157 ? -23.844 27.281 -15.219 1 41.88 157 LEU B O 1
ATOM 4679 N N . LYS B 1 158 ? -24.797 26.578 -13.477 1 43.66 158 LYS B N 1
ATOM 4680 C CA . LYS B 1 158 ? -24 27.359 -12.539 1 43.66 158 LYS B CA 1
ATOM 4681 C C . LYS B 1 158 ? -22.547 26.844 -12.508 1 43.66 158 LYS B C 1
ATOM 4683 O O . LYS B 1 158 ? -21.609 27.641 -12.484 1 43.66 158 LYS B O 1
ATOM 4688 N N . GLU B 1 159 ? -22.422 25.562 -12.477 1 46.28 159 GLU B N 1
ATOM 4689 C CA . GLU B 1 159 ? -21.062 25.031 -12.539 1 46.28 159 GLU B CA 1
ATOM 4690 C C . GLU B 1 159 ? -20.422 25.312 -13.898 1 46.28 159 GLU B C 1
ATOM 4692 O O . GLU B 1 159 ? -19.219 25.516 -13.992 1 46.28 159 GLU B O 1
ATOM 4697 N N . PHE B 1 160 ? -21.234 25.344 -14.938 1 41.41 160 PHE B N 1
ATOM 4698 C CA . PHE B 1 160 ? -20.828 25.797 -16.266 1 41.41 160 PHE B CA 1
ATOM 4699 C C . PHE B 1 160 ? -20.312 27.234 -16.219 1 41.41 160 PHE B C 1
ATOM 4701 O O . PHE B 1 160 ? -19.312 27.562 -16.859 1 41.41 160 PHE B O 1
ATOM 4708 N N . ILE B 1 161 ? -21.078 28.125 -15.508 1 40.66 161 ILE B N 1
ATOM 4709 C CA . ILE B 1 161 ? -20.75 29.531 -15.398 1 40.66 161 ILE B CA 1
ATOM 4710 C C . ILE B 1 161 ? -19.562 29.719 -14.445 1 40.66 161 ILE B C 1
ATOM 4712 O O . ILE B 1 161 ? -18.688 30.531 -14.695 1 40.66 161 ILE B O 1
ATOM 4716 N N . LEU B 1 162 ? -19.609 29.203 -13.25 1 44.69 162 LEU B N 1
ATOM 4717 C CA . LEU B 1 162 ? -18.609 29.438 -12.211 1 44.69 162 LEU B CA 1
ATOM 4718 C C . LEU B 1 162 ? -17.328 28.656 -12.508 1 44.69 162 LEU B C 1
ATOM 4720 O O . LEU B 1 162 ? -16.312 28.859 -11.836 1 44.69 162 LEU B O 1
ATOM 4724 N N . GLY B 1 163 ? -17.172 28.016 -13.672 1 44.59 163 GLY B N 1
ATOM 4725 C CA . GLY B 1 163 ? -16.062 27.266 -14.227 1 44.59 163 GLY B CA 1
ATOM 4726 C C . GLY B 1 163 ? -15.875 25.906 -13.578 1 44.59 163 GLY B C 1
ATOM 4727 O O . GLY B 1 163 ? -15.914 25.781 -12.352 1 44.59 163 GLY B O 1
ATOM 4728 N N . PRO B 1 164 ? -16.25 24.891 -14.172 1 45 164 PRO B N 1
ATOM 4729 C CA . PRO B 1 164 ? -16.219 23.484 -13.742 1 45 164 PRO B CA 1
ATOM 4730 C C . PRO B 1 164 ? -14.969 23.141 -12.938 1 45 164 PRO B C 1
ATOM 4732 O O . PRO B 1 164 ? -13.883 23.641 -13.234 1 45 164 PRO B O 1
ATOM 4735 N N . LYS B 1 165 ? -15.023 22.953 -11.609 1 53.44 165 LYS B N 1
ATOM 4736 C CA . LYS B 1 165 ? -13.93 22.266 -10.93 1 53.44 165 LYS B CA 1
ATOM 4737 C C . LYS B 1 165 ? -13.422 21.078 -11.75 1 53.44 165 LYS B C 1
ATOM 4739 O O . LYS B 1 165 ? -14.188 20.172 -12.078 1 53.44 165 LYS B O 1
ATOM 4744 N N . SER B 1 166 ? -12.539 21.344 -12.797 1 60.25 166 SER B N 1
ATOM 4745 C CA . SER B 1 166 ? -11.977 20.297 -13.641 1 60.25 166 SER B CA 1
ATOM 4746 C C . SER B 1 166 ? -10.812 19.594 -12.945 1 60.25 166 SER B C 1
ATOM 4748 O O . SER B 1 166 ? -10.18 20.172 -12.055 1 60.25 166 SER B O 1
ATOM 4750 N N . PHE B 1 167 ? -10.805 18.344 -13.039 1 65.12 167 PHE B N 1
ATOM 4751 C CA . PHE B 1 167 ? -9.664 17.531 -12.633 1 65.12 167 PHE B CA 1
ATOM 4752 C C . PHE B 1 167 ? -8.352 18.234 -12.945 1 65.12 167 PHE B C 1
ATOM 4754 O O . PHE B 1 167 ? -7.449 18.281 -12.109 1 65.12 167 PHE B O 1
ATOM 4761 N N . LYS B 1 168 ? -8.32 18.906 -13.984 1 68.06 168 LYS B N 1
ATOM 4762 C CA . LYS B 1 168 ? -7.102 19.594 -14.43 1 68.06 168 LYS B CA 1
ATOM 4763 C C . LYS B 1 168 ? -6.789 20.781 -13.547 1 68.06 168 LYS B C 1
ATOM 4765 O O . LYS B 1 168 ? -5.629 21.031 -13.203 1 68.06 168 LYS B O 1
ATOM 4770 N N . ARG B 1 169 ? -7.797 21.469 -13.203 1 71.25 169 ARG B N 1
ATOM 4771 C CA . ARG B 1 169 ? -7.602 22.641 -12.359 1 71.25 169 ARG B CA 1
ATOM 4772 C C . ARG B 1 169 ? -7.129 22.25 -10.969 1 71.25 169 ARG B C 1
ATOM 4774 O O . ARG B 1 169 ? -6.25 22.891 -10.391 1 71.25 169 ARG B O 1
ATOM 4781 N N . SER B 1 170 ? -7.742 21.234 -10.461 1 74.38 170 SER B N 1
ATOM 4782 C CA . SER B 1 170 ? -7.332 20.734 -9.156 1 74.38 170 SER B CA 1
ATOM 4783 C C . SER B 1 170 ? -5.875 20.281 -9.164 1 74.38 170 SER B C 1
ATOM 4785 O O . SER B 1 170 ? -5.121 20.594 -8.242 1 74.38 170 SER B O 1
ATOM 4787 N 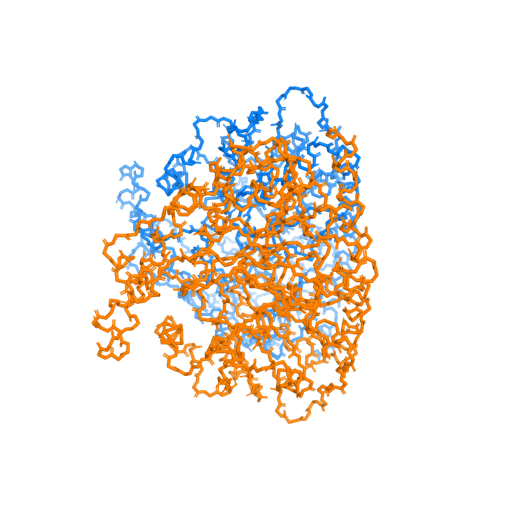N . LYS B 1 171 ? -5.516 19.656 -10.227 1 76.94 171 LYS B N 1
ATOM 4788 C CA . LYS B 1 171 ? -4.141 19.172 -10.352 1 76.94 171 LYS B CA 1
ATOM 4789 C C . LYS B 1 171 ? -3.164 20.344 -10.453 1 76.94 171 LYS B C 1
ATOM 4791 O O . LYS B 1 171 ? -2.096 20.312 -9.844 1 76.94 171 LYS B O 1
ATOM 4796 N N . ASN B 1 172 ? -3.486 21.344 -11.219 1 77.5 172 ASN B N 1
ATOM 4797 C CA . ASN B 1 172 ? -2.631 22.516 -11.367 1 77.5 172 ASN B CA 1
ATOM 4798 C C . ASN B 1 172 ? -2.473 23.266 -10.047 1 77.5 172 ASN B C 1
ATOM 4800 O O . ASN B 1 172 ? -1.374 23.703 -9.711 1 77.5 172 ASN B O 1
ATOM 4804 N N . PHE B 1 173 ? -3.57 23.406 -9.383 1 80.19 173 PHE B N 1
ATOM 4805 C CA . PHE B 1 173 ? -3.549 24.031 -8.07 1 80.19 173 PHE B CA 1
ATOM 4806 C C . PHE B 1 173 ? -2.639 23.281 -7.117 1 80.19 173 PHE B C 1
ATOM 4808 O O . PHE B 1 173 ? -1.785 23.875 -6.457 1 80.19 173 PHE B O 1
ATOM 4815 N N . LEU B 1 174 ? -2.73 22 -7.117 1 83.44 174 LEU B N 1
ATOM 4816 C CA . LEU B 1 174 ? -1.918 21.156 -6.246 1 83.44 174 LEU B CA 1
ATOM 4817 C C . LEU B 1 174 ? -0.442 21.25 -6.621 1 83.44 174 LEU B C 1
ATOM 4819 O O . LEU B 1 174 ? 0.425 21.25 -5.742 1 83.44 174 LEU B O 1
ATOM 4823 N N . SER B 1 175 ? -0.215 21.391 -7.871 1 86.94 175 SER B N 1
ATOM 4824 C CA . SER B 1 175 ? 1.165 21.469 -8.336 1 86.94 175 SER B CA 1
ATOM 4825 C C . SER B 1 175 ? 1.838 22.75 -7.848 1 86.94 175 SER B C 1
ATOM 4827 O O . SER B 1 175 ? 3 22.734 -7.441 1 86.94 175 SER B O 1
ATOM 4829 N N . LYS B 1 176 ? 1.135 23.812 -7.891 1 86.56 176 LYS B N 1
ATOM 4830 C CA . LYS B 1 176 ? 1.674 25.078 -7.391 1 86.56 176 LYS B CA 1
ATOM 4831 C C . LYS B 1 176 ? 1.864 25.031 -5.875 1 86.56 176 LYS B C 1
ATOM 4833 O O . LYS B 1 176 ? 2.879 25.5 -5.359 1 86.56 176 LYS B O 1
ATOM 4838 N N . MET B 1 177 ? 0.886 24.484 -5.211 1 89.81 177 MET B N 1
ATOM 4839 C CA . MET B 1 177 ? 0.983 24.328 -3.762 1 89.81 177 MET B CA 1
ATOM 4840 C C . MET B 1 177 ? 2.168 23.453 -3.381 1 89.81 177 MET B C 1
ATOM 4842 O O . MET B 1 177 ? 2.801 23.672 -2.346 1 89.81 177 MET B O 1
ATOM 4846 N N . THR B 1 178 ? 2.416 22.516 -4.254 1 93.38 178 THR B N 1
ATOM 4847 C CA . THR B 1 178 ? 3.527 21.609 -4.039 1 93.38 178 THR B CA 1
ATOM 4848 C C . THR B 1 178 ? 4.852 22.359 -3.998 1 93.38 178 THR B C 1
ATOM 4850 O O . THR B 1 178 ? 5.664 22.156 -3.096 1 93.38 178 THR B O 1
ATOM 4853 N N . GLN B 1 179 ? 5.047 23.266 -4.883 1 92.81 179 GLN B N 1
ATOM 4854 C CA . GLN B 1 179 ? 6.281 24.047 -4.945 1 92.81 179 GLN B CA 1
ATOM 4855 C C . GLN B 1 179 ? 6.457 24.906 -3.695 1 92.81 179 GLN B C 1
ATOM 4857 O O . GLN B 1 179 ? 7.547 24.969 -3.129 1 92.81 179 GLN B O 1
ATOM 4862 N N . ILE B 1 180 ? 5.383 25.469 -3.291 1 92.31 180 ILE B N 1
ATOM 4863 C CA . ILE B 1 180 ? 5.406 26.328 -2.119 1 92.31 180 ILE B CA 1
ATOM 4864 C C . ILE B 1 180 ? 5.691 25.5 -0.869 1 92.31 180 ILE B C 1
ATOM 4866 O O . ILE B 1 180 ? 6.543 25.859 -0.054 1 92.31 180 ILE B O 1
ATOM 4870 N N . GLU B 1 181 ? 4.992 24.406 -0.766 1 95.06 181 GLU B N 1
ATOM 4871 C CA . GLU B 1 181 ? 5.164 23.531 0.389 1 95.06 181 GLU B CA 1
ATOM 4872 C C . GLU B 1 181 ? 6.602 23.031 0.491 1 95.06 181 GLU B C 1
ATOM 4874 O O . GLU B 1 181 ? 7.199 23.062 1.568 1 95.06 181 GLU B O 1
ATOM 4879 N N . GLN B 1 182 ? 7.141 22.625 -0.611 1 95.88 182 GLN B N 1
ATOM 4880 C CA . GLN B 1 182 ? 8.508 22.094 -0.617 1 95.88 182 GLN B CA 1
ATOM 4881 C C . GLN B 1 182 ? 9.508 23.172 -0.231 1 95.88 182 GLN B C 1
ATOM 4883 O O . GLN B 1 182 ? 10.461 22.922 0.511 1 95.88 182 GLN B O 1
ATOM 4888 N N . LYS B 1 183 ? 9.281 24.359 -0.695 1 94.62 183 LYS B N 1
ATOM 4889 C CA . LYS B 1 183 ? 10.164 25.484 -0.382 1 94.62 183 LYS B CA 1
ATOM 4890 C C . LYS B 1 183 ? 10.102 25.844 1.101 1 94.62 183 LYS B C 1
ATOM 4892 O O . LYS B 1 183 ? 11.133 25.984 1.757 1 94.62 183 LYS B O 1
ATOM 4897 N N . ARG B 1 184 ? 8.883 25.891 1.62 1 95.31 184 ARG B N 1
ATOM 4898 C CA . ARG B 1 184 ? 8.688 26.391 2.979 1 95.31 184 ARG B CA 1
ATOM 4899 C C . ARG B 1 184 ? 9.047 25.328 4.008 1 95.31 184 ARG B C 1
ATOM 4901 O O . ARG B 1 184 ? 9.516 25.641 5.102 1 95.31 184 ARG B O 1
ATOM 4908 N N . MET B 1 185 ? 8.867 24.109 3.66 1 96.94 185 MET B N 1
ATOM 4909 C CA . MET B 1 185 ? 9.117 23.031 4.609 1 96.94 185 MET B CA 1
ATOM 4910 C C . MET B 1 185 ? 10.609 22.922 4.93 1 96.94 185 MET B C 1
ATOM 4912 O O . MET B 1 185 ? 10.984 22.438 5.996 1 96.94 185 MET B 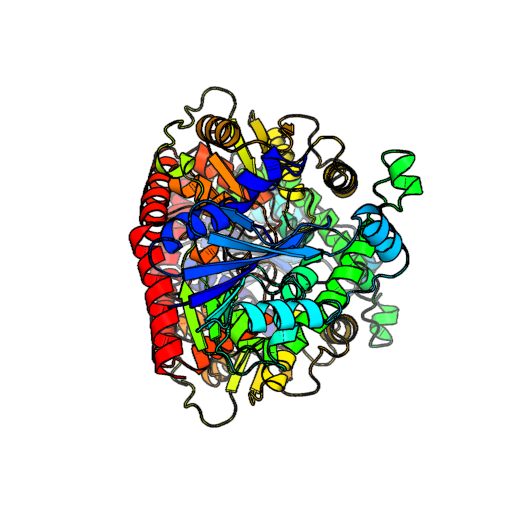O 1
ATOM 4916 N N . LYS B 1 186 ? 11.438 23.391 4.09 1 96.31 186 LYS B N 1
ATOM 4917 C CA . LYS B 1 186 ? 12.875 23.359 4.34 1 96.31 186 LYS B CA 1
ATOM 4918 C C . LYS B 1 186 ? 13.242 24.188 5.57 1 96.31 186 LYS B C 1
ATOM 4920 O O . LYS B 1 186 ? 14.258 23.938 6.219 1 96.31 186 LYS B O 1
ATOM 4925 N N . ASP B 1 187 ? 12.367 25.156 5.895 1 95.12 187 ASP B N 1
ATOM 4926 C CA . ASP B 1 187 ? 12.664 26.094 6.969 1 95.12 187 ASP B CA 1
ATOM 4927 C C . ASP B 1 187 ? 12.023 25.656 8.281 1 95.12 187 ASP B C 1
ATOM 4929 O O . ASP B 1 187 ? 12.203 26.297 9.32 1 95.12 187 ASP B O 1
ATOM 4933 N N . VAL B 1 188 ? 11.32 24.531 8.25 1 97.75 188 VAL B N 1
ATOM 4934 C CA . VAL B 1 188 ? 10.625 24.078 9.453 1 97.75 188 VAL B CA 1
ATOM 4935 C C . VAL B 1 188 ? 11.633 23.484 10.438 1 97.75 188 VAL B C 1
ATOM 4937 O O . VAL B 1 188 ? 12.43 22.609 10.07 1 97.75 188 VAL B O 1
ATOM 4940 N N . GLN B 1 189 ? 11.547 23.953 11.68 1 96.88 189 GLN B N 1
ATOM 4941 C CA . GLN B 1 189 ? 12.516 23.531 12.68 1 96.88 189 GLN B CA 1
ATOM 4942 C C . GLN B 1 189 ? 11.953 22.406 13.547 1 96.88 189 GLN B C 1
ATOM 4944 O O . GLN B 1 189 ? 12.703 21.547 14.016 1 96.88 189 GLN B O 1
ATOM 4949 N N . TYR B 1 190 ? 10.703 22.531 13.875 1 98.31 190 TYR B N 1
ATOM 4950 C CA . TYR B 1 190 ? 10.055 21.562 14.734 1 98.31 190 TYR B CA 1
ATOM 4951 C C . TYR B 1 190 ? 8.797 21 14.078 1 98.31 190 TYR B C 1
ATOM 4953 O O . TYR B 1 190 ? 7.992 21.766 13.523 1 98.31 190 TYR B O 1
ATOM 4961 N N . ILE B 1 191 ? 8.648 19.688 14.102 1 98.56 191 ILE B N 1
ATOM 4962 C CA . ILE B 1 191 ? 7.504 19.016 13.508 1 98.56 191 ILE B CA 1
ATOM 4963 C C . ILE B 1 191 ? 6.828 18.125 14.547 1 98.56 191 ILE B C 1
ATOM 4965 O O . ILE B 1 191 ? 7.504 17.469 15.344 1 98.56 191 ILE B O 1
ATOM 4969 N N . ILE B 1 192 ? 5.535 18.203 14.617 1 98 192 ILE B N 1
ATOM 4970 C CA . ILE B 1 192 ? 4.766 17.172 15.312 1 98 192 ILE B CA 1
ATOM 4971 C C . ILE B 1 192 ? 4.051 16.281 14.289 1 98 192 ILE B C 1
ATOM 4973 O O . ILE B 1 192 ? 3.416 16.781 13.359 1 98 192 ILE B O 1
ATOM 4977 N N . GLY B 1 193 ? 4.254 15.016 14.367 1 97.75 193 GLY B N 1
ATOM 4978 C CA . GLY B 1 193 ? 3.562 14.023 13.562 1 97.75 193 GLY B CA 1
ATOM 4979 C C . GLY B 1 193 ? 3.078 12.828 14.367 1 97.75 193 GLY B C 1
ATOM 4980 O O . GLY B 1 193 ? 3.172 12.828 15.594 1 97.75 193 GLY B O 1
ATOM 4981 N N . ARG B 1 194 ? 2.473 11.875 13.656 1 97.38 194 ARG B N 1
ATOM 4982 C CA . ARG B 1 194 ? 1.893 10.773 14.422 1 97.38 194 ARG B CA 1
ATOM 4983 C C . ARG B 1 194 ? 1.982 9.461 13.656 1 97.38 194 ARG B C 1
ATOM 4985 O O . ARG B 1 194 ? 1.565 8.414 14.156 1 97.38 194 ARG B O 1
ATOM 4992 N N . THR B 1 195 ? 2.529 9.445 12.422 1 98.31 195 THR B N 1
ATOM 4993 C CA . THR B 1 195 ? 2.648 8.227 11.625 1 98.31 195 THR B CA 1
ATOM 4994 C C . THR B 1 195 ? 4.082 8.047 11.133 1 98.31 195 THR B C 1
ATOM 4996 O O . THR B 1 195 ? 4.84 9.008 11.031 1 98.31 195 THR B O 1
ATOM 4999 N N . ASP B 1 196 ? 4.422 6.824 10.82 1 98.25 196 ASP B N 1
ATOM 5000 C CA . ASP B 1 196 ? 5.719 6.559 10.203 1 98.25 196 ASP B CA 1
ATOM 5001 C C . ASP B 1 196 ? 5.848 7.27 8.859 1 98.25 196 ASP B C 1
ATOM 5003 O O . ASP B 1 196 ? 6.938 7.691 8.477 1 98.25 196 ASP B O 1
ATOM 5007 N N . TRP B 1 197 ? 4.75 7.422 8.188 1 98.5 197 TRP B N 1
ATOM 5008 C CA . TRP B 1 197 ? 4.746 8.086 6.887 1 98.5 197 TRP B CA 1
ATOM 5009 C C . TRP B 1 197 ? 5.16 9.547 7.016 1 98.5 197 TRP B C 1
ATOM 5011 O O . TRP B 1 197 ? 6.074 10 6.324 1 98.5 197 TRP B O 1
ATOM 5021 N N . ASP B 1 198 ? 4.473 10.297 7.918 1 98.44 198 ASP B N 1
ATOM 5022 C CA . ASP B 1 198 ? 4.82 11.711 8.023 1 98.44 198 ASP B CA 1
ATOM 5023 C C . ASP B 1 198 ? 6.207 11.891 8.641 1 98.44 198 ASP B C 1
ATOM 5025 O O . ASP B 1 198 ? 6.922 12.836 8.305 1 98.44 198 ASP B O 1
ATOM 5029 N N . TYR B 1 199 ? 6.652 10.953 9.516 1 98.56 199 TYR B N 1
ATOM 5030 C CA . TYR B 1 199 ? 8.039 10.961 9.969 1 98.56 199 TYR B CA 1
ATOM 5031 C C . TYR B 1 199 ? 9 10.828 8.789 1 98.56 199 TYR B C 1
ATOM 5033 O O . TYR B 1 199 ? 9.93 11.625 8.648 1 98.56 199 TYR B O 1
ATOM 5041 N N . ARG B 1 200 ? 8.742 9.914 7.918 1 98.62 200 ARG B N 1
ATOM 5042 C CA . ARG B 1 200 ? 9.656 9.594 6.824 1 98.62 200 ARG B CA 1
ATOM 5043 C C . ARG B 1 200 ? 9.672 10.703 5.781 1 98.62 200 ARG B C 1
ATOM 5045 O O . ARG B 1 200 ? 10.742 11.133 5.332 1 98.62 200 ARG B O 1
ATOM 5052 N N . ILE B 1 201 ? 8.539 11.211 5.41 1 98.62 201 ILE B N 1
ATOM 5053 C CA . ILE B 1 201 ? 8.531 12.203 4.34 1 98.62 201 ILE B CA 1
ATOM 5054 C C . ILE B 1 201 ? 9.148 13.5 4.836 1 98.62 201 ILE B C 1
ATOM 5056 O O . ILE B 1 201 ? 9.766 14.242 4.062 1 98.62 201 ILE B O 1
ATOM 5060 N N . THR B 1 202 ? 9.047 13.781 6.164 1 98.44 202 THR B N 1
ATOM 5061 C CA . THR B 1 202 ? 9.594 15.031 6.672 1 98.44 202 THR B CA 1
ATOM 5062 C C . THR B 1 202 ? 11.109 14.945 6.805 1 98.44 202 THR B C 1
ATOM 5064 O O . THR B 1 202 ? 11.797 15.977 6.863 1 98.44 202 THR B O 1
ATOM 5067 N N . ARG B 1 203 ? 11.664 13.711 6.855 1 97.88 203 ARG B N 1
ATOM 5068 C CA . ARG B 1 203 ? 13.117 13.578 6.805 1 97.88 203 ARG B CA 1
ATOM 5069 C C . ARG B 1 203 ? 13.664 14.094 5.477 1 97.88 203 ARG B C 1
ATOM 5071 O O . ARG B 1 203 ? 14.828 14.492 5.398 1 97.88 203 ARG B O 1
ATOM 5078 N N . VAL B 1 204 ? 12.789 14.117 4.508 1 98.25 204 VAL B N 1
ATOM 5079 C CA . VAL B 1 204 ? 13.188 14.523 3.164 1 98.25 204 VAL B CA 1
ATOM 5080 C C . VAL B 1 204 ? 12.797 15.977 2.922 1 98.25 204 VAL B C 1
ATOM 5082 O O . VAL B 1 204 ? 13.609 16.766 2.438 1 98.25 204 VAL B O 1
ATOM 5085 N N . LEU B 1 205 ? 11.625 16.359 3.324 1 98.31 205 LEU B N 1
ATOM 5086 C CA . LEU B 1 205 ? 11.078 17.672 3.006 1 98.31 205 LEU B CA 1
ATOM 5087 C C . LEU B 1 205 ? 11.578 18.734 3.994 1 98.31 205 LEU B C 1
ATOM 5089 O O . LEU B 1 205 ? 11.617 19.922 3.676 1 98.31 205 LEU B O 1
ATOM 5093 N N . SER B 1 206 ? 11.883 18.266 5.211 1 98.19 206 SER B N 1
ATOM 5094 C CA . SER B 1 206 ? 12.43 19.094 6.273 1 98.19 206 SER B CA 1
ATOM 5095 C C . SER B 1 206 ? 13.602 18.406 6.969 1 98.19 206 SER B C 1
ATOM 5097 O O . SER B 1 206 ? 13.531 18.125 8.164 1 98.19 206 SER B O 1
ATOM 5099 N N . PRO B 1 207 ? 14.703 18.266 6.262 1 97.06 207 PRO B N 1
ATOM 5100 C CA . PRO B 1 207 ? 15.773 17.375 6.73 1 97.06 207 PRO B CA 1
ATOM 5101 C C . PRO B 1 207 ? 16.422 17.875 8.016 1 97.06 207 PRO B C 1
ATOM 5103 O O . PRO B 1 207 ? 17.031 17.094 8.75 1 97.06 207 PRO B O 1
ATOM 5106 N N . ASN B 1 208 ? 16.328 19.141 8.375 1 96.06 208 ASN B N 1
ATOM 5107 C CA . ASN B 1 208 ? 16.984 19.688 9.555 1 96.06 208 ASN B CA 1
ATOM 5108 C C . ASN B 1 208 ? 16.016 19.828 10.727 1 96.06 208 ASN B C 1
ATOM 5110 O O . ASN B 1 208 ? 16.375 20.375 11.766 1 96.06 208 ASN B O 1
ATOM 5114 N N . SER B 1 209 ? 14.812 19.344 10.57 1 97.81 209 SER B N 1
ATOM 5115 C CA . SER B 1 209 ? 13.781 19.516 11.594 1 97.81 209 SER B CA 1
ATOM 5116 C C . SER B 1 209 ? 13.906 18.453 12.68 1 97.81 209 SER B C 1
ATOM 5118 O O . SER B 1 209 ? 14.398 17.344 12.43 1 97.81 209 SER B O 1
ATOM 5120 N N . LYS B 1 210 ? 13.5 18.844 13.875 1 97.88 210 LYS B N 1
ATOM 5121 C CA . LYS B 1 210 ? 13.305 17.906 14.969 1 97.88 210 LYS B CA 1
ATOM 5122 C C . LYS B 1 210 ? 11.867 17.391 15.008 1 97.88 210 LYS B C 1
ATOM 5124 O O . LYS B 1 210 ? 10.922 18.188 14.93 1 97.88 210 LYS B O 1
ATOM 5129 N N . TYR B 1 211 ? 11.742 16.047 15.102 1 98.19 211 TYR B N 1
ATOM 5130 C CA . TYR B 1 211 ? 10.43 15.422 15.039 1 98.19 211 TYR B CA 1
ATOM 5131 C C . TYR B 1 211 ? 9.938 15.047 16.438 1 98.19 211 TYR B C 1
ATOM 5133 O O . TYR B 1 211 ? 10.688 14.469 17.234 1 98.19 211 TYR B O 1
ATOM 5141 N N . PHE B 1 212 ? 8.727 15.438 16.734 1 98.31 212 PHE B N 1
ATOM 5142 C CA . PHE B 1 212 ? 8.023 15.031 17.938 1 98.31 212 PHE B CA 1
ATOM 5143 C C . PHE B 1 212 ? 6.762 14.242 17.594 1 98.31 212 PHE B C 1
ATOM 5145 O O . PHE B 1 212 ? 6.211 14.391 16.5 1 98.31 212 PHE B O 1
ATOM 5152 N N . LYS B 1 213 ? 6.402 13.422 18.516 1 97.12 213 LYS B N 1
ATOM 5153 C CA . LYS B 1 213 ? 5.164 12.672 18.328 1 97.12 213 LYS B CA 1
ATOM 5154 C C . LYS B 1 213 ? 4.004 13.344 19.062 1 97.12 213 LYS B C 1
ATOM 5156 O O . LYS B 1 213 ? 4.168 13.812 20.188 1 97.12 213 LYS B O 1
ATOM 5161 N N . GLY B 1 214 ? 2.902 13.453 18.406 1 97 214 GLY B N 1
ATOM 5162 C CA . GLY B 1 214 ? 1.655 13.938 18.984 1 97 214 GLY B CA 1
ATOM 5163 C C . GLY B 1 214 ? 0.427 13.359 18.312 1 97 214 GLY B C 1
ATOM 5164 O O . GLY B 1 214 ? 0.217 13.555 17.109 1 97 214 GLY B O 1
ATOM 5165 N N . GLU B 1 215 ? -0.421 12.688 19.078 1 96.88 215 GLU B N 1
ATOM 5166 C CA . GLU B 1 215 ? -1.621 12.047 18.547 1 96.88 215 GLU B CA 1
ATOM 5167 C C . GLU B 1 215 ? -2.781 13.039 18.469 1 96.88 215 GLU B C 1
ATOM 5169 O O . GLU B 1 215 ? -2.65 14.195 18.875 1 96.88 215 GLU B O 1
ATOM 5174 N N . GLU B 1 216 ? -3.863 12.602 17.812 1 94.62 216 GLU B N 1
ATOM 5175 C CA . GLU B 1 216 ? -5.047 13.445 17.656 1 94.62 216 GLU B CA 1
ATOM 5176 C C . GLU B 1 216 ? -6.219 12.906 18.469 1 94.62 216 GLU B C 1
ATOM 5178 O O . GLU B 1 216 ? -6.207 11.742 18.891 1 94.62 216 GLU B O 1
ATOM 5183 N N . LEU B 1 217 ? -7.074 13.781 18.719 1 95.88 217 LEU B N 1
ATOM 5184 C CA . LEU B 1 217 ? -8.312 13.398 19.391 1 95.88 217 LEU B CA 1
ATOM 5185 C C . LEU B 1 217 ? -9.43 13.188 18.375 1 95.88 217 LEU B C 1
ATOM 5187 O O . LEU B 1 217 ? -9.328 13.633 17.219 1 95.88 217 LEU B O 1
ATOM 5191 N N . LEU B 1 218 ? -10.445 12.461 18.844 1 95.5 218 LEU B N 1
ATOM 5192 C CA . LEU B 1 218 ? -11.641 12.242 18.031 1 95.5 218 LEU B CA 1
ATOM 5193 C C . LEU B 1 218 ? -12.836 13 18.594 1 95.5 218 LEU B C 1
ATOM 5195 O O . LEU B 1 218 ? -12.734 13.602 19.672 1 95.5 218 LEU B O 1
ATOM 5199 N N . ARG B 1 219 ? -13.875 13.047 17.828 1 91.75 219 ARG B N 1
ATOM 5200 C CA . ARG B 1 219 ? -15.117 13.656 18.297 1 91.75 219 ARG B CA 1
ATOM 5201 C C . ARG B 1 219 ? -15.68 12.883 19.5 1 91.75 219 ARG B C 1
ATOM 5203 O O . ARG B 1 219 ? -15.578 11.656 19.547 1 91.75 219 ARG B O 1
ATOM 5210 N N . GLU B 1 220 ? -16.328 13.57 20.312 1 90.44 220 GLU B N 1
ATOM 5211 C CA . GLU B 1 220 ? -16.719 13.07 21.641 1 90.44 220 GLU B CA 1
ATOM 5212 C C . GLU B 1 220 ? -17.625 11.852 21.516 1 90.44 220 GLU B C 1
ATOM 5214 O O . GLU B 1 220 ? -17.484 10.898 22.281 1 90.44 220 GLU B O 1
ATOM 5219 N N . ALA B 1 221 ? -18.531 11.797 20.578 1 93.31 221 ALA B N 1
ATOM 5220 C CA . ALA B 1 221 ? -19.531 10.75 20.469 1 93.31 221 ALA B CA 1
ATOM 5221 C C . ALA B 1 221 ? -18.875 9.391 20.219 1 93.31 221 ALA B C 1
ATOM 5223 O O . ALA B 1 221 ? -19.438 8.352 20.562 1 93.31 221 ALA B O 1
ATOM 5224 N N . PHE B 1 222 ? -17.734 9.391 19.703 1 96.31 222 PHE B N 1
ATOM 5225 C CA . PHE B 1 222 ? -17.078 8.141 19.328 1 96.31 222 PHE B CA 1
ATOM 5226 C C . PHE B 1 222 ? -16.484 7.453 20.547 1 96.31 222 PHE B C 1
ATOM 5228 O O . PHE B 1 222 ? -16.297 6.234 20.547 1 96.31 222 PHE B O 1
ATOM 5235 N N . TYR B 1 223 ? -16.203 8.25 21.578 1 95.25 223 TYR B N 1
ATOM 5236 C CA . TYR B 1 223 ? -15.625 7.688 22.797 1 95.25 223 TYR B CA 1
ATOM 5237 C C . TYR B 1 223 ? -16.672 6.906 23.594 1 95.25 223 TYR B C 1
ATOM 5239 O O . TYR B 1 223 ? -16.328 5.957 24.297 1 95.25 223 TYR B O 1
ATOM 5247 N N . SER B 1 224 ? -17.891 7.27 23.422 1 95.62 224 SER B N 1
ATOM 5248 C CA . SER B 1 224 ? -18.922 6.766 24.312 1 95.62 224 SER B CA 1
ATOM 5249 C C . SER B 1 224 ? -19.734 5.668 23.656 1 95.62 224 SER B C 1
ATOM 5251 O O . SER B 1 224 ? -20.703 5.164 24.25 1 95.62 224 SER B O 1
ATOM 5253 N N . ASN B 1 225 ? -19.5 5.289 22.469 1 97.38 225 ASN B N 1
ATOM 5254 C CA . ASN B 1 225 ? -20.234 4.258 21.75 1 97.38 225 ASN B CA 1
ATOM 5255 C C . ASN B 1 225 ? -19.344 3.074 21.391 1 97.38 225 ASN B C 1
ATOM 5257 O O . ASN B 1 225 ? -18.125 3.209 21.328 1 97.38 225 ASN B O 1
ATOM 5261 N N . LYS B 1 226 ? -20.031 1.913 21.234 1 97.69 226 LYS B N 1
ATOM 5262 C CA . LYS B 1 226 ? -19.312 0.684 20.922 1 97.69 226 LYS B CA 1
ATOM 5263 C C . LYS B 1 226 ? -20.094 -0.169 19.922 1 97.69 226 LYS B C 1
ATOM 5265 O O . LYS B 1 226 ? -21.297 -0.351 20.062 1 97.69 226 LYS B O 1
ATOM 5270 N N . TRP B 1 227 ? -19.406 -0.639 18.906 1 97.38 227 TRP B N 1
ATOM 5271 C CA . TRP B 1 227 ? -19.969 -1.512 17.875 1 97.38 227 TRP B CA 1
ATOM 5272 C C . TRP B 1 227 ? -20.25 -2.902 18.438 1 97.38 227 TRP B C 1
ATOM 5274 O O . TRP B 1 227 ? -19.453 -3.438 19.219 1 97.38 227 TRP B O 1
ATOM 5284 N N . ASP B 1 228 ? -21.406 -3.553 18.062 1 93.81 228 ASP B N 1
ATOM 5285 C CA . ASP B 1 228 ? -21.766 -4.895 18.516 1 93.81 228 ASP B CA 1
ATOM 5286 C C . ASP B 1 228 ? -22.625 -5.605 17.453 1 93.81 228 ASP B C 1
ATOM 5288 O O . ASP B 1 228 ? -23.359 -6.535 17.781 1 93.81 228 ASP B O 1
ATOM 5292 N N . ASN B 1 229 ? -22.516 -5.246 16.203 1 90.38 229 ASN B N 1
ATOM 5293 C CA . ASN B 1 229 ? -23.375 -5.75 15.141 1 90.38 229 ASN B CA 1
ATOM 5294 C C . ASN B 1 229 ? -22.625 -6.711 14.219 1 90.38 229 ASN B C 1
ATOM 5296 O O . ASN B 1 229 ? -22.516 -6.465 13.023 1 90.38 229 ASN B O 1
ATOM 5300 N N . LEU B 1 230 ? -22.344 -7.859 14.719 1 83.06 230 LEU B N 1
ATOM 5301 C CA . LEU B 1 230 ? -21.625 -8.844 13.914 1 83.06 230 LEU B CA 1
ATOM 5302 C C . LEU B 1 230 ? -22.547 -9.492 12.891 1 83.06 230 LEU B C 1
ATOM 5304 O O . LEU B 1 230 ? -23.719 -9.758 13.188 1 83.06 230 LEU B O 1
ATOM 5308 N N . TYR B 1 231 ? -21.984 -9.758 11.75 1 84.88 231 TYR B N 1
ATOM 5309 C CA . TYR B 1 231 ? -22.766 -10.398 10.688 1 84.88 231 TYR B CA 1
ATOM 5310 C C . TYR B 1 231 ? -23.109 -11.828 11.062 1 84.88 231 TYR B C 1
ATOM 5312 O O . TYR B 1 231 ? -22.25 -12.602 11.484 1 84.88 231 TYR B O 1
ATOM 5320 N N . GLN B 1 232 ? -24.375 -12.203 10.906 1 80 232 GLN B N 1
ATOM 5321 C CA . GLN B 1 232 ? -24.844 -13.508 11.328 1 80 232 GLN B CA 1
ATOM 5322 C C . GLN B 1 232 ? -25.141 -14.406 10.133 1 80 232 GLN B C 1
ATOM 5324 O O . GLN B 1 232 ? -25.969 -15.312 10.211 1 80 232 GLN B O 1
ATOM 5329 N N . ASN B 1 233 ? -24.484 -14.281 9.008 1 73.56 233 ASN B N 1
ATOM 5330 C CA . ASN B 1 233 ? -24.547 -15.125 7.816 1 73.56 233 ASN B CA 1
ATOM 5331 C C . ASN B 1 233 ? -25.938 -15.109 7.188 1 73.56 233 ASN B C 1
ATOM 5333 O O . ASN B 1 233 ? -26.234 -15.898 6.285 1 73.56 233 ASN B O 1
ATOM 5337 N N . GLU B 1 234 ? -26.781 -14.398 7.777 1 79 234 GLU B N 1
ATOM 5338 C CA . GLU B 1 234 ? -28.094 -14.289 7.18 1 79 234 GLU B CA 1
ATOM 5339 C C . GLU B 1 234 ? -28.422 -12.844 6.82 1 79 234 GLU B C 1
ATOM 5341 O O . GLU B 1 234 ? -27.984 -11.914 7.504 1 79 234 GLU B O 1
ATOM 5346 N N . GLY B 1 235 ? -28.875 -12.766 5.68 1 84.12 235 GLY B N 1
ATOM 5347 C CA . GLY B 1 235 ? -29.375 -11.461 5.258 1 84.12 235 GLY B CA 1
ATOM 5348 C C . GLY B 1 235 ? -28.344 -10.664 4.477 1 84.12 235 GLY B C 1
ATOM 5349 O O . GLY B 1 235 ? -27.344 -11.211 4.012 1 84.12 235 GLY B O 1
ATOM 5350 N N . LYS B 1 236 ? -28.625 -9.438 4.457 1 94.56 236 LYS B N 1
ATOM 5351 C CA . LYS B 1 236 ? -27.844 -8.484 3.67 1 94.56 236 LYS B CA 1
ATOM 5352 C C . LYS B 1 236 ? -26.594 -8.047 4.426 1 94.56 236 LYS B C 1
ATOM 5354 O O . LYS B 1 236 ? -26.656 -7.758 5.625 1 94.56 236 LYS B O 1
ATOM 5359 N N . LEU B 1 237 ? -25.438 -8.188 3.766 1 97.25 237 LEU B N 1
ATOM 5360 C CA . LEU B 1 237 ? -24.188 -7.688 4.34 1 97.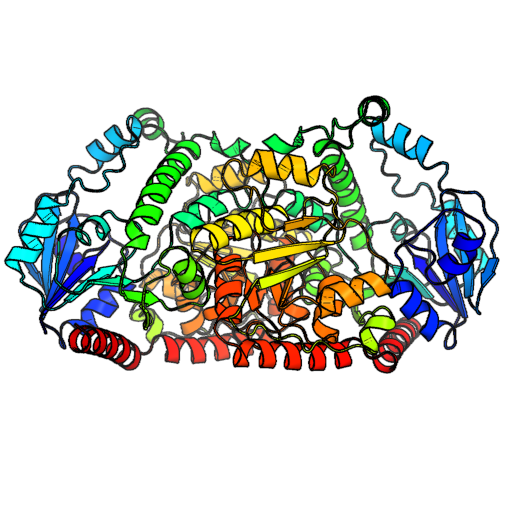25 237 LEU B CA 1
ATOM 5361 C C . LEU B 1 237 ? -24.109 -6.168 4.211 1 97.25 237 LEU B C 1
ATOM 5363 O O . LEU B 1 237 ? -24.125 -5.633 3.098 1 97.25 237 LEU B O 1
ATOM 5367 N N . ILE B 1 238 ? -24.078 -5.43 5.336 1 98.19 238 ILE B N 1
ATOM 5368 C CA . ILE B 1 238 ? -24 -3.973 5.328 1 98.19 238 ILE B CA 1
ATOM 5369 C C . ILE B 1 238 ? -22.562 -3.529 5.605 1 98.19 238 ILE B C 1
ATOM 5371 O O . ILE B 1 238 ? -22 -3.854 6.652 1 98.19 238 ILE B O 1
ATOM 5375 N N . ILE B 1 239 ? -22.016 -2.869 4.672 1 98.69 239 ILE B N 1
ATOM 5376 C CA . ILE B 1 239 ? -20.672 -2.312 4.777 1 98.69 239 ILE B CA 1
ATOM 5377 C C . ILE B 1 239 ? -20.734 -0.788 4.781 1 98.69 239 ILE B C 1
ATOM 5379 O O . ILE B 1 239 ? -21.609 -0.199 4.125 1 98.69 239 ILE B O 1
ATOM 5383 N N . PHE B 1 240 ? -19.844 -0.125 5.531 1 98.81 240 PHE B N 1
ATOM 5384 C CA . PHE B 1 240 ? -19.875 1.329 5.629 1 98.81 240 PHE B CA 1
ATOM 5385 C C . PHE B 1 240 ? -18.516 1.925 5.246 1 98.81 240 PHE B C 1
ATOM 5387 O O . PHE B 1 240 ? -17.484 1.351 5.555 1 98.81 240 PHE B O 1
ATOM 5394 N N . THR B 1 241 ? -18.562 3.025 4.52 1 98.75 241 THR B N 1
ATOM 5395 C CA . THR B 1 241 ? -17.406 3.832 4.18 1 98.75 241 THR B CA 1
ATOM 5396 C C . THR B 1 241 ? -17.703 5.32 4.352 1 98.75 241 THR B C 1
ATOM 5398 O O . THR B 1 241 ? -18.766 5.793 3.951 1 98.75 241 THR B O 1
ATOM 5401 N N . THR B 1 242 ? -16.781 6.035 5.047 1 97.94 242 THR B N 1
ATOM 5402 C CA . THR B 1 242 ? -16.797 7.492 5.035 1 97.94 242 THR B CA 1
ATOM 5403 C C . THR B 1 242 ? -15.852 8.031 3.969 1 97.94 242 THR B C 1
ATOM 5405 O O . THR B 1 242 ? -14.664 7.703 3.961 1 97.94 242 THR B O 1
ATOM 5408 N N . ASN B 1 243 ? -16.375 8.82 3.129 1 94 243 ASN B N 1
ATOM 5409 C CA . ASN B 1 243 ? -15.602 9.297 1.979 1 94 243 ASN B CA 1
ATOM 5410 C C . ASN B 1 243 ? -15.898 10.758 1.678 1 94 243 ASN B C 1
ATOM 5412 O O . ASN B 1 243 ? -16.469 11.469 2.512 1 94 243 ASN B O 1
ATOM 5416 N N . SER B 1 244 ? -15.289 11.312 0.708 1 88.75 244 SER B N 1
ATOM 5417 C CA . SER B 1 244 ? -15.516 12.672 0.211 1 88.75 244 SER B CA 1
ATOM 5418 C C . SER B 1 244 ? -15.375 12.734 -1.307 1 88.75 244 SER B C 1
ATOM 5420 O O . SER B 1 244 ? -15.047 11.727 -1.946 1 88.75 244 SER B O 1
ATOM 5422 N N . ASP B 1 245 ? -15.633 13.883 -1.862 1 80.94 245 ASP B N 1
ATOM 5423 C CA . ASP B 1 245 ? -15.609 14.07 -3.311 1 80.94 245 ASP B CA 1
ATOM 5424 C C . ASP B 1 245 ? -14.18 14.227 -3.826 1 80.94 245 ASP B C 1
ATOM 5426 O O . ASP B 1 245 ? -13.969 14.578 -4.988 1 80.94 245 ASP B O 1
ATOM 5430 N N . ASN B 1 246 ? -13.281 13.852 -3.037 1 81.12 246 ASN B N 1
ATOM 5431 C CA . ASN B 1 246 ? -11.891 13.961 -3.463 1 81.12 246 ASN B CA 1
ATOM 5432 C C . ASN B 1 246 ? -11.445 12.734 -4.25 1 81.12 246 ASN B C 1
ATOM 5434 O O . ASN B 1 246 ? -11.859 11.617 -3.951 1 81.12 246 ASN B O 1
ATOM 5438 N N . TYR B 1 247 ? -10.531 12.938 -5.152 1 79.25 247 TYR B N 1
ATOM 5439 C CA . TYR B 1 247 ? -10.141 11.914 -6.121 1 79.25 247 TYR B CA 1
ATOM 5440 C C . TYR B 1 247 ? -9.18 10.914 -5.492 1 79.25 247 TYR B C 1
ATOM 5442 O O . TYR B 1 247 ? -8.969 9.828 -6.039 1 79.25 247 TYR B O 1
ATOM 5450 N N . PHE B 1 248 ? -8.625 11.266 -4.387 1 86.69 248 PHE B N 1
ATOM 5451 C CA . PHE B 1 248 ? -7.637 10.391 -3.781 1 86.69 248 PHE B CA 1
ATOM 5452 C C . PHE B 1 248 ? -8.266 9.523 -2.695 1 86.69 248 PHE B C 1
ATOM 5454 O O . PHE B 1 248 ? -7.574 8.766 -2.014 1 86.69 248 PHE B O 1
ATOM 5461 N N . LYS B 1 249 ? -9.594 9.555 -2.557 1 91.69 249 LYS B N 1
ATOM 5462 C CA . LYS B 1 249 ? -10.25 8.828 -1.473 1 91.69 249 LYS B CA 1
ATOM 5463 C C . LYS B 1 249 ? -10.68 7.434 -1.924 1 91.69 249 LYS B C 1
ATOM 5465 O O . LYS B 1 249 ? -11.18 6.645 -1.122 1 91.69 249 LYS B O 1
ATOM 5470 N N . GLY B 1 250 ? -10.594 7.082 -3.164 1 93.06 250 GLY B N 1
ATOM 5471 C CA . GLY B 1 250 ? -10.555 5.711 -3.643 1 93.06 250 GLY B CA 1
ATOM 5472 C C . GLY B 1 250 ? -11.93 5.094 -3.793 1 93.06 250 GLY B C 1
ATOM 5473 O O . GLY B 1 250 ? -12.078 3.871 -3.732 1 93.06 250 GLY B O 1
ATOM 5474 N N . ILE B 1 251 ? -12.945 5.898 -4.062 1 94.12 251 ILE B N 1
ATOM 5475 C CA . ILE B 1 251 ? -14.32 5.414 -4.07 1 94.12 251 ILE B CA 1
ATOM 5476 C C . ILE B 1 251 ? -14.531 4.488 -5.27 1 94.12 251 ILE B C 1
ATOM 5478 O O . ILE B 1 251 ? -15.422 3.633 -5.25 1 94.12 251 ILE B O 1
ATOM 5482 N N . GLU B 1 252 ? -13.734 4.625 -6.363 1 92.94 252 GLU B N 1
ATOM 5483 C CA . GLU B 1 252 ? -13.852 3.752 -7.527 1 92.94 252 GLU B CA 1
ATOM 5484 C C . GLU B 1 252 ? -13.617 2.293 -7.152 1 92.94 252 GLU B C 1
ATOM 5486 O O . GLU B 1 252 ? -14.227 1.389 -7.73 1 92.94 252 GLU B O 1
ATOM 5491 N N . THR B 1 253 ? -12.75 2.037 -6.223 1 95.94 253 THR B N 1
ATOM 5492 C CA . THR B 1 253 ? -12.445 0.68 -5.785 1 95.94 253 THR B CA 1
ATOM 5493 C C . THR B 1 253 ? -13.641 0.064 -5.059 1 95.94 253 THR B C 1
ATOM 5495 O O . THR B 1 253 ? -13.898 -1.135 -5.188 1 95.94 253 THR B O 1
ATOM 5498 N N . VAL B 1 254 ? -14.344 0.897 -4.309 1 97.69 254 VAL B N 1
ATOM 5499 C CA . VAL B 1 254 ? -15.539 0.456 -3.607 1 97.69 254 VAL B CA 1
ATOM 5500 C C . VAL B 1 254 ? -16.594 0.013 -4.617 1 97.69 254 VAL B C 1
ATOM 5502 O O . VAL B 1 254 ? -17.125 -1.094 -4.523 1 97.69 254 VAL B O 1
ATOM 5505 N N . PHE B 1 255 ? -16.844 0.874 -5.598 1 97.25 255 PHE B N 1
ATOM 5506 C CA . PHE B 1 255 ? -17.859 0.554 -6.602 1 97.25 255 PHE B CA 1
ATOM 5507 C C . PHE B 1 255 ? -17.5 -0.733 -7.336 1 97.25 255 PHE B C 1
ATOM 5509 O O . PHE B 1 255 ? -18.359 -1.6 -7.527 1 97.25 255 PHE B O 1
ATOM 5516 N N . HIS B 1 256 ? -16.281 -0.88 -7.73 1 97.38 256 HIS B N 1
ATOM 5517 C CA . HIS B 1 256 ? -15.852 -2.092 -8.414 1 97.38 256 HIS B CA 1
ATOM 5518 C C . HIS B 1 256 ? -16 -3.316 -7.523 1 97.38 256 HIS B C 1
ATOM 5520 O O . HIS B 1 256 ? -16.406 -4.383 -7.988 1 97.38 256 HIS B O 1
ATOM 5526 N N . SER B 1 257 ? -15.656 -3.174 -6.262 1 98.69 257 SER B N 1
ATOM 5527 C CA . SER B 1 257 ? -15.758 -4.273 -5.305 1 98.69 257 SER B CA 1
ATOM 5528 C C . SER B 1 257 ? -17.203 -4.742 -5.16 1 98.69 257 SER B C 1
ATOM 5530 O O . SER B 1 257 ? -17.453 -5.941 -5.023 1 98.69 257 SER B O 1
ATOM 5532 N N . ILE B 1 258 ? -18.141 -3.799 -5.156 1 98.75 258 ILE B N 1
ATOM 5533 C CA . ILE B 1 258 ? -19.562 -4.148 -5.078 1 98.75 258 ILE B CA 1
ATOM 5534 C C . ILE B 1 258 ? -19.922 -5.078 -6.234 1 98.75 258 ILE B C 1
ATOM 5536 O O . ILE B 1 258 ? -20.547 -6.121 -6.023 1 98.75 258 ILE B O 1
ATOM 5540 N N . THR B 1 259 ? -19.5 -4.707 -7.418 1 98.62 259 THR B N 1
ATOM 5541 C CA . THR B 1 259 ? -19.781 -5.508 -8.602 1 98.62 259 THR B CA 1
ATOM 5542 C C . THR B 1 259 ? -19.188 -6.902 -8.469 1 98.62 259 THR B C 1
ATOM 5544 O O . THR B 1 259 ? -19.844 -7.898 -8.781 1 98.62 259 THR B O 1
ATOM 5547 N N . LEU B 1 260 ? -17.969 -6.977 -8.016 1 98.56 260 LEU B N 1
ATOM 5548 C CA . LEU B 1 260 ? -17.297 -8.258 -7.848 1 98.56 260 LEU B CA 1
ATOM 5549 C C . LEU B 1 260 ? -18.047 -9.141 -6.852 1 98.56 260 LEU B C 1
ATOM 5551 O O . LEU B 1 260 ? -18.25 -10.328 -7.098 1 98.56 260 LEU B O 1
ATOM 5555 N N . LEU B 1 261 ? -18.469 -8.594 -5.727 1 98.5 261 LEU B N 1
ATOM 5556 C CA . LEU B 1 261 ? -19.172 -9.328 -4.688 1 98.5 261 LEU B CA 1
ATOM 5557 C C . LEU B 1 261 ? -20.531 -9.812 -5.195 1 98.5 261 LEU B C 1
ATOM 5559 O O . LEU B 1 261 ? -20.938 -10.945 -4.926 1 98.5 261 LEU B O 1
ATOM 5563 N N . GLN B 1 262 ? -21.219 -8.945 -5.953 1 97.94 262 GLN B N 1
ATOM 5564 C CA . GLN B 1 262 ? -22.516 -9.32 -6.512 1 97.94 262 GLN B CA 1
ATOM 5565 C C . GLN B 1 262 ? -22.375 -10.469 -7.504 1 97.94 262 GLN B C 1
ATOM 5567 O O . GLN B 1 262 ? -23.219 -11.375 -7.539 1 97.94 262 GLN B O 1
ATOM 5572 N N . LYS B 1 263 ? -21.359 -10.469 -8.266 1 96.88 263 LYS B N 1
ATOM 5573 C CA . LYS B 1 263 ? -21.125 -11.492 -9.281 1 96.88 263 LYS B CA 1
ATOM 5574 C C . LYS B 1 263 ? -20.984 -12.867 -8.641 1 96.88 263 LYS B C 1
ATOM 5576 O O . LYS B 1 263 ? -21.312 -13.883 -9.258 1 96.88 263 LYS B O 1
ATOM 5581 N N . ILE B 1 264 ? -20.516 -12.891 -7.434 1 96.19 264 ILE B N 1
ATOM 5582 C CA . ILE B 1 264 ? -20.328 -14.195 -6.805 1 96.19 264 ILE B CA 1
ATOM 5583 C C . ILE B 1 264 ? -21.469 -14.461 -5.82 1 96.19 264 ILE B C 1
ATOM 5585 O O . ILE B 1 264 ? -21.328 -15.297 -4.922 1 96.19 264 ILE B O 1
ATOM 5589 N N . GLY B 1 265 ? -22.469 -13.648 -5.777 1 95.38 265 GLY B N 1
ATOM 5590 C CA . GLY B 1 265 ? -23.719 -13.984 -5.121 1 95.38 265 GLY B CA 1
ATOM 5591 C C . GLY B 1 265 ? -23.844 -13.375 -3.738 1 95.38 265 GLY B C 1
ATOM 5592 O O . GLY B 1 265 ? -24.703 -13.789 -2.953 1 95.38 265 GLY B O 1
ATOM 5593 N N . ILE B 1 266 ? -23.062 -12.43 -3.389 1 96 266 ILE B N 1
ATOM 5594 C CA . ILE B 1 266 ? -23.172 -11.797 -2.078 1 96 266 ILE B CA 1
ATOM 5595 C C . ILE B 1 266 ? -24.234 -10.695 -2.121 1 96 266 ILE B C 1
ATOM 5597 O O . ILE B 1 266 ? -24.172 -9.805 -2.969 1 96 266 ILE B O 1
ATOM 5601 N N . ASP B 1 267 ? -25.219 -10.773 -1.253 1 96.38 267 ASP B N 1
ATOM 5602 C CA . ASP B 1 267 ? -26.188 -9.703 -1.07 1 96.38 267 ASP B CA 1
ATOM 5603 C C . ASP B 1 267 ? -25.625 -8.586 -0.198 1 96.38 267 ASP B C 1
ATOM 5605 O O . ASP B 1 267 ? -25.469 -8.758 1.013 1 96.38 267 ASP B O 1
ATOM 5609 N N . ILE B 1 268 ? -25.391 -7.477 -0.829 1 97.12 268 ILE B N 1
ATOM 5610 C CA . ILE B 1 268 ? -24.625 -6.445 -0.133 1 97.12 268 ILE B CA 1
ATOM 5611 C C . ILE B 1 268 ? -25.344 -5.105 -0.241 1 97.12 268 ILE B C 1
ATOM 5613 O O . ILE B 1 268 ? -26.031 -4.84 -1.23 1 97.12 268 ILE B O 1
ATOM 5617 N N . GLU B 1 269 ? -25.25 -4.309 0.782 1 98.19 269 GLU B N 1
ATOM 5618 C CA . GLU B 1 269 ? -25.562 -2.881 0.795 1 98.19 269 GLU B CA 1
ATOM 5619 C C . GLU B 1 269 ? -24.375 -2.07 1.331 1 98.19 269 GLU B C 1
ATOM 5621 O O . GLU B 1 269 ? -24.094 -2.104 2.529 1 98.19 269 GLU B O 1
ATOM 5626 N N . TRP B 1 270 ? -23.766 -1.404 0.454 1 98.75 270 TRP B N 1
ATOM 5627 C CA . TRP B 1 270 ? -22.641 -0.557 0.837 1 98.75 270 TRP B CA 1
ATOM 5628 C C . TRP B 1 270 ? -23.094 0.877 1.079 1 98.75 270 TRP B C 1
ATOM 5630 O O . TRP B 1 270 ? -23.5 1.571 0.145 1 98.75 270 TRP B O 1
ATOM 5640 N N . ARG B 1 271 ? -23.078 1.305 2.324 1 98.75 271 ARG B N 1
ATOM 5641 C CA . ARG B 1 271 ? -23.469 2.664 2.684 1 98.75 271 ARG B CA 1
ATOM 5642 C C . ARG B 1 271 ? -22.25 3.59 2.723 1 98.75 271 ARG B C 1
ATOM 5644 O O . ARG B 1 271 ? -21.281 3.324 3.438 1 98.75 271 ARG B O 1
ATOM 5651 N N . ILE B 1 272 ? -22.344 4.641 1.919 1 98.56 272 ILE B N 1
ATOM 5652 C CA . ILE B 1 272 ? -21.219 5.555 1.748 1 98.56 272 ILE B CA 1
ATOM 5653 C C . ILE B 1 272 ? -21.625 6.953 2.207 1 98.56 272 ILE B C 1
ATOM 5655 O O . ILE B 1 272 ? -22.516 7.578 1.616 1 98.56 272 ILE B O 1
ATOM 5659 N N . ALA B 1 273 ? -20.984 7.457 3.207 1 98.12 273 ALA B N 1
ATOM 5660 C CA . ALA B 1 273 ? -21.219 8.812 3.699 1 98.12 273 ALA B CA 1
ATOM 5661 C C . ALA B 1 273 ? -20.266 9.805 3.027 1 98.12 273 ALA B C 1
ATOM 5663 O O . ALA B 1 273 ? -19.141 9.461 2.68 1 98.12 273 ALA B O 1
ATOM 5664 N N . GLY B 1 274 ? -20.719 11.07 2.844 1 95.94 274 GLY B N 1
ATOM 5665 C CA . GLY B 1 274 ? -19.875 12.156 2.359 1 95.94 274 GLY B CA 1
ATOM 5666 C C . GLY B 1 274 ? -20.016 12.406 0.87 1 95.94 274 GLY B C 1
ATOM 5667 O O . GLY B 1 274 ? -19.562 13.43 0.36 1 95.94 274 GLY B O 1
ATOM 5668 N N . ILE B 1 275 ? -20.609 11.406 0.205 1 93.75 275 ILE B N 1
ATOM 5669 C CA . ILE B 1 275 ? -20.766 11.5 -1.241 1 93.75 275 ILE B CA 1
ATOM 5670 C C . ILE B 1 275 ? -22.25 11.414 -1.595 1 93.75 275 ILE B C 1
ATOM 5672 O O . ILE B 1 275 ? -22.984 10.602 -1.023 1 93.75 275 ILE B O 1
ATOM 5676 N N . LYS B 1 276 ? -22.609 12.281 -2.549 1 94.19 276 LYS B N 1
ATOM 5677 C CA . LYS B 1 276 ? -23.984 12.266 -3.047 1 94.19 276 LYS B CA 1
ATOM 5678 C C . LYS B 1 276 ? -24.047 11.703 -4.465 1 94.19 276 LYS B C 1
ATOM 5680 O O . LYS B 1 276 ? -23.016 11.555 -5.125 1 94.19 276 LYS B O 1
ATOM 5685 N N . ASP B 1 277 ? -25.234 11.445 -4.902 1 90.88 277 ASP B N 1
ATOM 5686 C CA . ASP B 1 277 ? -25.422 10.859 -6.23 1 90.88 277 ASP B CA 1
ATOM 5687 C C . ASP B 1 277 ? -24.922 11.812 -7.32 1 90.88 277 ASP B C 1
ATOM 5689 O O . ASP B 1 277 ? -24.391 11.367 -8.344 1 90.88 277 ASP B O 1
ATOM 5693 N N . ASN B 1 278 ? -25.078 13.078 -7.094 1 88.38 278 ASN B N 1
ATOM 5694 C CA . ASN B 1 278 ? -24.719 14.055 -8.125 1 88.38 278 ASN B CA 1
ATOM 5695 C C . ASN B 1 278 ? -23.281 14.547 -7.953 1 88.38 278 ASN B C 1
ATOM 5697 O O . ASN B 1 278 ? -22.875 15.5 -8.625 1 88.38 278 ASN B O 1
ATOM 5701 N N . SER B 1 279 ? -22.594 13.922 -7.062 1 85.25 279 SER B N 1
ATOM 5702 C CA . SER B 1 279 ? -21.188 14.266 -6.938 1 85.25 279 SER B CA 1
ATOM 5703 C C . SER B 1 279 ? -20.422 13.93 -8.219 1 85.25 279 SER B C 1
ATOM 5705 O O . SER B 1 279 ? -20.688 12.906 -8.852 1 85.25 279 SER B O 1
ATOM 5707 N N . LEU B 1 280 ? -19.5 14.727 -8.586 1 81.06 280 LEU B N 1
ATOM 5708 C CA . LEU B 1 280 ? -18.719 14.562 -9.805 1 81.06 280 LEU B CA 1
ATOM 5709 C C . LEU B 1 280 ? -17.953 13.234 -9.781 1 81.06 280 LEU B C 1
ATOM 5711 O O . LEU B 1 280 ? -17.844 12.562 -10.812 1 81.06 280 LEU B O 1
ATOM 5715 N N . ILE B 1 281 ? -17.453 12.875 -8.648 1 86.62 281 ILE B N 1
ATOM 5716 C CA . ILE B 1 281 ? -16.625 11.672 -8.523 1 86.62 281 ILE B CA 1
ATOM 5717 C C . ILE B 1 281 ? -17.469 10.438 -8.883 1 86.62 281 ILE B C 1
ATOM 5719 O O . ILE B 1 281 ? -16.938 9.469 -9.422 1 86.62 281 ILE B O 1
ATOM 5723 N N . VAL B 1 282 ? -18.719 10.484 -8.633 1 90.62 282 VAL B N 1
ATOM 5724 C CA . VAL B 1 282 ? -19.594 9.352 -8.961 1 90.62 282 VAL B CA 1
ATOM 5725 C C . VAL B 1 282 ? -19.703 9.211 -10.477 1 90.62 282 VAL B C 1
ATOM 5727 O O . VAL B 1 282 ? -19.594 8.109 -11.016 1 90.62 282 VAL B O 1
ATOM 5730 N N . SER B 1 283 ? -19.906 10.352 -11.117 1 87.06 283 SER B N 1
ATOM 5731 C CA . SER B 1 283 ? -20 10.344 -12.578 1 87.06 283 SER B CA 1
ATOM 5732 C C . SER B 1 283 ? -18.688 9.875 -13.211 1 87.06 283 SER B C 1
ATOM 5734 O O . SER B 1 283 ? -18.703 9.125 -14.18 1 87.06 283 SER B O 1
ATOM 5736 N N . ILE B 1 284 ? -17.656 10.297 -12.656 1 84.19 284 ILE B N 1
ATOM 5737 C CA . ILE B 1 284 ? -16.344 9.906 -13.148 1 84.19 284 ILE B CA 1
ATOM 5738 C C . ILE B 1 284 ? -16.156 8.398 -12.977 1 84.19 284 ILE B C 1
ATOM 5740 O O . ILE B 1 284 ? -15.703 7.715 -13.898 1 84.19 284 ILE B O 1
ATOM 5744 N N . CYS B 1 285 ? -16.5 7.906 -11.836 1 89.81 285 CYS B N 1
ATOM 5745 C CA . CYS B 1 285 ? -16.359 6.484 -11.555 1 89.81 285 CYS B CA 1
ATOM 5746 C C . CYS B 1 285 ? -17.219 5.652 -12.492 1 89.81 285 CYS B C 1
ATOM 5748 O O . CYS B 1 285 ? -16.797 4.594 -12.961 1 89.81 285 CYS B O 1
ATOM 5750 N N . ARG B 1 286 ? -18.406 6.105 -12.742 1 90.94 286 ARG B N 1
ATOM 5751 C CA . ARG B 1 286 ? -19.297 5.406 -13.664 1 90.94 286 ARG B CA 1
ATOM 5752 C C . ARG B 1 286 ? -18.656 5.27 -15.047 1 90.94 286 ARG B C 1
ATOM 5754 O O . ARG B 1 286 ? -18.688 4.195 -15.641 1 90.94 286 ARG B O 1
ATOM 5761 N N . SER B 1 287 ? -18.078 6.387 -15.5 1 85.06 287 SER B N 1
ATOM 5762 C CA . SER B 1 287 ? -17.422 6.387 -16.797 1 85.06 287 SER B CA 1
ATOM 5763 C C . SER B 1 287 ? -16.172 5.512 -16.781 1 85.06 287 SER B C 1
ATOM 5765 O O . SER B 1 287 ? -15.922 4.754 -17.719 1 85.06 287 SER B O 1
ATOM 5767 N N . PHE B 1 288 ? -15.406 5.621 -15.789 1 83.88 288 PHE B N 1
ATOM 5768 C CA . PHE B 1 288 ? -14.125 4.938 -15.641 1 83.88 288 PHE B CA 1
ATOM 5769 C C . PHE B 1 288 ? -14.328 3.43 -15.562 1 83.88 288 PHE B C 1
ATOM 5771 O O . PHE B 1 288 ? -13.594 2.666 -16.188 1 83.88 288 PHE B O 1
ATOM 5778 N N . LEU B 1 289 ? -15.336 2.988 -14.828 1 90.94 289 LEU B N 1
ATOM 5779 C CA . LEU B 1 289 ? -15.508 1.57 -14.531 1 90.94 289 LEU B CA 1
ATOM 5780 C C . LEU B 1 289 ? -16.359 0.893 -15.602 1 90.94 289 LEU B C 1
ATOM 5782 O O . LEU B 1 289 ? -16.25 -0.318 -15.812 1 90.94 289 LEU B O 1
ATOM 5786 N N . GLY B 1 290 ? -17.234 1.656 -16.25 1 91.38 290 GLY B N 1
ATOM 5787 C CA . GLY B 1 290 ? -18.109 1.058 -17.234 1 91.38 290 GLY B CA 1
ATOM 5788 C C . GLY B 1 290 ? -18.984 -0.047 -16.672 1 91.38 290 GLY B C 1
ATOM 5789 O O . GLY B 1 290 ? -19.734 0.177 -15.727 1 91.38 290 GLY B O 1
ATOM 5790 N N . SER B 1 291 ? -18.75 -1.253 -17.156 1 93.81 291 SER B N 1
ATOM 5791 C CA . SER B 1 291 ? -19.562 -2.395 -16.75 1 93.81 291 SER B CA 1
ATOM 5792 C C . SER B 1 291 ? -19.203 -2.834 -15.328 1 93.81 291 SER B C 1
ATOM 5794 O O . SER B 1 291 ? -19.938 -3.602 -14.711 1 93.81 291 SER B O 1
ATOM 5796 N N . SER B 1 292 ? -18.094 -2.373 -14.875 1 94.75 292 SER B N 1
ATOM 5797 C CA . SER B 1 292 ? -17.672 -2.73 -13.523 1 94.75 292 SER B CA 1
ATOM 5798 C C . SER B 1 292 ? -18.312 -1.807 -12.484 1 94.75 292 SER B C 1
ATOM 5800 O O . SER B 1 292 ? -18.109 -1.995 -11.281 1 94.75 292 SER B O 1
ATOM 5802 N N . PHE B 1 293 ? -19.047 -0.787 -12.898 1 96.25 293 PHE B N 1
ATOM 5803 C CA . PHE B 1 293 ? -19.812 0.047 -11.984 1 96.25 293 PHE B CA 1
ATOM 5804 C C . PHE B 1 293 ? -21.109 -0.655 -11.562 1 96.25 293 PHE B C 1
ATOM 5806 O O . PHE B 1 293 ? -21.828 -1.186 -12.406 1 96.25 293 PHE B O 1
ATOM 5813 N N . PRO B 1 294 ? -21.375 -0.664 -10.297 1 97.94 294 PRO B N 1
ATOM 5814 C CA . PRO B 1 294 ? -22.547 -1.416 -9.844 1 97.94 294 PRO B CA 1
ATOM 5815 C C . PRO B 1 294 ? -23.859 -0.717 -10.18 1 97.94 294 PRO B C 1
ATOM 5817 O O . PRO B 1 294 ? -23.938 0.513 -10.117 1 97.94 294 PRO B O 1
ATOM 5820 N N . LYS B 1 295 ? -24.812 -1.489 -10.461 1 94.88 295 LYS B N 1
ATOM 5821 C CA . LYS B 1 295 ? -26.141 -0.958 -10.758 1 94.88 295 LYS B CA 1
ATOM 5822 C C . LYS B 1 295 ? -26.984 -0.809 -9.492 1 94.88 295 LYS B C 1
ATOM 5824 O O . LYS B 1 295 ? -27.969 -0.07 -9.469 1 94.88 295 LYS B O 1
ATOM 5829 N N . SER B 1 296 ? -26.656 -1.513 -8.516 1 97.06 296 SER B N 1
ATOM 5830 C CA . SER B 1 296 ? -27.328 -1.523 -7.223 1 97.06 296 SER B CA 1
ATOM 5831 C C . SER B 1 296 ? -26.375 -1.961 -6.113 1 97.06 296 SER B C 1
ATOM 5833 O O . SER B 1 296 ? -25.172 -2.109 -6.344 1 97.06 296 SER B O 1
ATOM 5835 N N . GLY B 1 297 ? -26.875 -1.966 -4.875 1 97.81 297 GLY B N 1
ATOM 5836 C CA . GLY B 1 297 ? -26.109 -2.52 -3.773 1 97.81 297 GLY B CA 1
ATOM 5837 C C . GLY B 1 297 ? -25.359 -1.467 -2.977 1 97.81 297 GLY B C 1
ATOM 5838 O O . GLY B 1 297 ? -24.484 -1.793 -2.174 1 97.81 297 GLY B O 1
ATOM 5839 N N . TYR B 1 298 ? -25.656 -0.182 -3.279 1 98.25 298 TYR B N 1
ATOM 5840 C CA . TYR B 1 298 ? -25.016 0.873 -2.494 1 98.25 298 TYR B CA 1
ATOM 5841 C C . TYR B 1 298 ? -25.984 2.016 -2.23 1 98.25 298 TYR B C 1
ATOM 5843 O O . TYR B 1 298 ? -27.016 2.141 -2.914 1 98.25 298 TYR B O 1
ATOM 5851 N N . LYS B 1 299 ? -25.734 2.729 -1.192 1 98.31 299 LYS B N 1
ATOM 5852 C CA . LYS B 1 299 ? -26.438 3.955 -0.842 1 98.31 299 LYS B CA 1
ATOM 5853 C C . LYS B 1 299 ? -25.469 5.109 -0.615 1 98.31 299 LYS B C 1
ATOM 5855 O O . LYS B 1 299 ? -24.516 4.98 0.161 1 98.31 299 LYS B O 1
ATOM 5860 N N . LEU B 1 300 ? -25.688 6.152 -1.342 1 98.06 300 LEU B N 1
ATOM 5861 C CA . LEU B 1 300 ? -24.938 7.387 -1.108 1 98.06 300 LEU B CA 1
ATOM 5862 C C . LEU B 1 300 ? -25.688 8.289 -0.132 1 98.06 300 LEU B C 1
ATOM 5864 O O . LEU B 1 300 ? -26.75 8.812 -0.453 1 98.06 300 LEU B O 1
ATOM 5868 N N . LEU B 1 301 ? -25.031 8.57 1.021 1 97.88 301 LEU B N 1
ATOM 5869 C CA . LEU B 1 301 ? -25.766 9.188 2.123 1 97.88 301 LEU B CA 1
ATOM 5870 C C . LEU B 1 301 ? -25.5 10.68 2.191 1 97.88 301 LEU B C 1
ATOM 5872 O O . LEU B 1 301 ? -26.188 11.414 2.908 1 97.88 301 LEU B O 1
ATOM 5876 N N . GLY B 1 302 ? -24.484 11.141 1.411 1 96.25 302 GLY B N 1
ATOM 5877 C CA . GLY B 1 302 ? -24.078 12.531 1.552 1 96.25 302 GLY B CA 1
ATOM 5878 C C . GLY B 1 302 ? -23.406 12.828 2.881 1 96.25 302 GLY B C 1
ATOM 5879 O O . GLY B 1 302 ? -23 11.906 3.598 1 96.25 302 GLY B O 1
ATOM 5880 N N . PRO B 1 303 ? -23.188 14.086 3.17 1 93.38 303 PRO B N 1
ATOM 5881 C CA . PRO B 1 303 ? -22.609 14.461 4.461 1 93.38 303 PRO B CA 1
ATOM 5882 C C . PRO B 1 303 ? -23.516 14.117 5.641 1 93.38 303 PRO B C 1
ATOM 5884 O O . PRO B 1 303 ? -24.734 14.25 5.543 1 93.38 303 PRO B O 1
ATOM 5887 N N . LEU B 1 304 ? -22.938 13.609 6.695 1 94.62 304 LEU B N 1
ATOM 5888 C CA . LEU B 1 304 ? -23.656 13.273 7.918 1 94.62 304 LEU B CA 1
ATOM 5889 C C . LEU B 1 304 ? -23.094 14.039 9.109 1 94.62 304 LEU B C 1
ATOM 5891 O O . LEU B 1 304 ? -21.891 14.305 9.164 1 94.62 304 LEU B O 1
ATOM 5895 N N . ASP B 1 305 ? -23.938 14.391 10.008 1 90.94 305 ASP B N 1
ATOM 5896 C CA . ASP B 1 305 ? -23.453 14.953 11.266 1 90.94 305 ASP B CA 1
ATOM 5897 C C . ASP B 1 305 ? -22.906 13.859 12.18 1 90.94 305 ASP B C 1
ATOM 5899 O O . ASP B 1 305 ? -22.969 12.672 11.844 1 90.94 305 ASP B O 1
ATOM 5903 N N . GLU B 1 306 ? -22.359 14.258 13.25 1 92.19 306 GLU B N 1
ATOM 5904 C CA . GLU B 1 306 ? -21.656 13.359 14.156 1 92.19 306 GLU B CA 1
ATOM 5905 C C . GLU B 1 306 ? -22.562 12.242 14.656 1 92.19 306 GLU B C 1
ATOM 5907 O O . GLU B 1 306 ? -22.219 11.062 14.578 1 92.19 306 GLU B O 1
ATOM 5912 N N . GLU B 1 307 ? -23.766 12.562 15.109 1 94.56 307 GLU B N 1
ATOM 5913 C CA . GLU B 1 307 ? -24.688 11.578 15.672 1 94.56 307 GLU B CA 1
ATOM 5914 C C . GLU B 1 307 ? -25.156 10.586 14.609 1 94.56 307 GLU B C 1
ATOM 5916 O O . GLU B 1 307 ? -25.172 9.375 14.844 1 94.56 307 GLU B O 1
ATOM 5921 N N . SER B 1 308 ? -25.531 11.117 13.477 1 97.06 308 SER B N 1
ATOM 5922 C CA . SER B 1 308 ? -25.969 10.266 12.375 1 97.06 308 SER B CA 1
ATOM 5923 C C . SER B 1 308 ? -24.844 9.344 11.906 1 97.06 308 SER B C 1
ATOM 5925 O O . SER B 1 308 ? -25.094 8.188 11.547 1 97.06 308 SER B O 1
ATOM 5927 N N . LEU B 1 309 ? -23.688 9.859 11.898 1 97.38 309 LEU B N 1
ATOM 5928 C CA . LEU B 1 309 ? -22.547 9.07 11.477 1 97.38 309 LEU B CA 1
ATOM 5929 C C . LEU B 1 309 ? -22.312 7.895 12.414 1 97.38 309 LEU B C 1
ATOM 5931 O O . LEU B 1 309 ? -22.125 6.762 11.969 1 97.38 309 LEU B O 1
ATOM 5935 N N . VAL B 1 310 ? -22.375 8.133 13.695 1 98 310 VAL B N 1
ATOM 5936 C CA . VAL B 1 310 ? -22.188 7.074 14.688 1 98 310 VAL B CA 1
ATOM 5937 C C . VAL B 1 310 ? -23.266 6.008 14.508 1 98 310 VAL B C 1
ATOM 5939 O O . VAL B 1 310 ? -22.969 4.809 14.516 1 98 310 VAL B O 1
ATOM 5942 N N . GLN B 1 311 ? -24.484 6.43 14.273 1 97.94 311 GLN B N 1
ATOM 5943 C CA . GLN B 1 311 ? -25.594 5.496 14.109 1 97.94 311 GLN B CA 1
ATOM 5944 C C . GLN B 1 311 ? -25.375 4.609 12.883 1 97.94 311 GLN B C 1
ATOM 5946 O O . GLN B 1 311 ? -25.609 3.398 12.938 1 97.94 311 GLN B O 1
ATOM 5951 N N . GLU B 1 312 ? -24.969 5.219 11.82 1 98.25 312 GLU B N 1
ATOM 5952 C CA . GLU B 1 312 ? -24.719 4.465 10.602 1 98.25 312 GLU B CA 1
ATOM 5953 C C . GLU B 1 312 ? -23.578 3.473 10.781 1 98.25 312 GLU B C 1
ATOM 5955 O O . GLU B 1 312 ? -23.656 2.338 10.305 1 98.25 312 GLU B O 1
ATOM 5960 N N . LEU B 1 313 ? -22.547 3.912 11.406 1 98.62 313 LEU B N 1
ATOM 5961 C CA . LEU B 1 313 ? -21.406 3.045 11.672 1 98.62 313 LEU B CA 1
ATOM 5962 C C . LEU B 1 313 ? -21.812 1.852 12.523 1 98.62 313 LEU B C 1
ATOM 5964 O O . LEU B 1 313 ? -21.469 0.709 12.211 1 98.62 313 LEU B O 1
ATOM 5968 N N . LEU B 1 314 ? -22.578 2.086 13.523 1 98.06 314 LEU B N 1
ATOM 5969 C CA . LEU B 1 314 ? -22.984 1.035 14.453 1 98.06 314 LEU B CA 1
ATOM 5970 C C . LEU B 1 314 ? -23.953 0.059 13.789 1 98.06 314 LEU B C 1
ATOM 5972 O O . LEU B 1 314 ? -24.062 -1.091 14.219 1 98.06 314 LEU B O 1
ATOM 5976 N N . ALA B 1 315 ? -24.609 0.526 12.734 1 97.19 315 ALA B N 1
ATOM 5977 C CA . ALA B 1 315 ? -25.594 -0.302 12.047 1 97.19 315 ALA B CA 1
ATOM 5978 C C . ALA B 1 315 ? -24.922 -1.179 10.992 1 97.19 315 ALA B C 1
ATOM 5980 O O . ALA B 1 315 ? -25.531 -2.135 10.492 1 97.19 315 ALA B O 1
ATOM 5981 N N . ALA B 1 316 ? -23.703 -0.945 10.648 1 98 316 ALA B N 1
ATOM 5982 C CA . ALA B 1 316 ? -23 -1.697 9.617 1 98 316 ALA B CA 1
ATOM 5983 C C . ALA B 1 316 ? -22.25 -2.881 10.219 1 98 316 ALA B C 1
ATOM 5985 O O . ALA B 1 316 ? -22.016 -2.924 11.422 1 98 316 ALA B O 1
ATOM 5986 N N . HIS B 1 317 ? -21.891 -3.832 9.344 1 97.75 317 HIS B N 1
ATOM 5987 C CA . HIS B 1 317 ? -21.219 -5.039 9.805 1 97.75 317 HIS B CA 1
ATOM 5988 C C . HIS B 1 317 ? -19.703 -4.871 9.758 1 97.75 317 HIS B C 1
ATOM 5990 O O . HIS B 1 317 ? -18.984 -5.527 10.508 1 97.75 317 HIS B O 1
ATOM 5996 N N . MET B 1 318 ? -19.203 -4.059 8.898 1 97.69 318 MET B N 1
ATOM 5997 C CA . MET B 1 318 ? -17.766 -3.793 8.773 1 97.69 318 MET B CA 1
ATOM 5998 C C . MET B 1 318 ? -17.531 -2.398 8.203 1 97.69 318 MET B C 1
ATOM 6000 O O . MET B 1 318 ? -18.438 -1.788 7.633 1 97.69 318 MET B O 1
ATOM 6004 N N . TYR B 1 319 ? -16.375 -1.896 8.453 1 98.75 319 TYR B N 1
ATOM 6005 C CA . TYR B 1 319 ? -15.938 -0.607 7.93 1 98.75 319 TYR B CA 1
ATOM 6006 C C . TYR B 1 319 ? -14.805 -0.784 6.926 1 98.75 319 TYR B C 1
ATOM 6008 O O . TYR B 1 319 ? -13.883 -1.579 7.145 1 98.75 319 TYR B O 1
ATOM 6016 N N . VAL B 1 320 ? -14.883 -0.053 5.762 1 98.88 320 VAL B N 1
ATOM 6017 C CA . VAL B 1 320 ? -13.836 -0.122 4.746 1 98.88 320 VAL B CA 1
ATOM 6018 C C . VAL B 1 320 ? -13.344 1.285 4.418 1 98.88 320 VAL B C 1
ATOM 6020 O O . VAL B 1 320 ? -14.141 2.18 4.133 1 98.88 320 VAL B O 1
ATOM 6023 N N . MET B 1 321 ? -12.055 1.532 4.465 1 98.69 321 MET B N 1
ATOM 6024 C CA . MET B 1 321 ? -11.43 2.766 4 1 98.69 321 MET B CA 1
ATOM 6025 C C . MET B 1 321 ? -10.602 2.516 2.744 1 98.69 321 MET B C 1
ATOM 6027 O O . MET B 1 321 ? -9.516 1.93 2.814 1 98.69 321 MET B O 1
ATOM 6031 N N . PRO B 1 322 ? -10.977 3.043 1.606 1 97.12 322 PRO B N 1
ATOM 6032 C CA . PRO B 1 322 ? -10.367 2.697 0.318 1 97.12 322 PRO B CA 1
ATOM 6033 C C . PRO B 1 322 ? -9.336 3.721 -0.143 1 97.12 322 PRO B C 1
ATOM 6035 O O . PRO B 1 322 ? -8.859 3.656 -1.28 1 97.12 322 PRO B O 1
ATOM 6038 N N . SER B 1 323 ? -8.828 4.602 0.635 1 95.81 323 SER B N 1
ATOM 6039 C CA . SER B 1 323 ? -8.078 5.793 0.235 1 95.81 323 SER B CA 1
ATOM 6040 C C . SER B 1 323 ? -6.797 5.418 -0.497 1 95.81 323 SER B C 1
ATOM 6042 O O . SER B 1 323 ? -6.168 4.406 -0.18 1 95.81 323 SER B O 1
ATOM 6044 N N . HIS B 1 324 ? -6.398 6.305 -1.445 1 93.5 324 HIS B N 1
ATOM 6045 C CA . HIS B 1 324 ? -5.133 6.152 -2.154 1 93.5 324 HIS B CA 1
ATOM 6046 C C . HIS B 1 324 ? -3.982 6.773 -1.366 1 93.5 324 HIS B C 1
ATOM 6048 O O . HIS B 1 324 ? -2.828 6.367 -1.521 1 93.5 324 HIS B O 1
ATOM 6054 N N . ILE B 1 325 ? -4.281 7.738 -0.566 1 94.31 325 ILE B N 1
ATOM 6055 C CA . ILE B 1 325 ? -3.258 8.383 0.25 1 94.31 325 ILE B CA 1
ATOM 6056 C C . ILE B 1 325 ? -3.9 9 1.493 1 94.31 325 ILE B C 1
ATOM 6058 O O . ILE B 1 325 ? -4.992 9.562 1.419 1 94.31 325 ILE B O 1
ATOM 6062 N N . GLU B 1 326 ? -3.279 8.734 2.582 1 95.25 326 GLU B N 1
ATOM 6063 C CA . GLU B 1 326 ? -3.654 9.273 3.887 1 95.25 326 GLU B CA 1
ATOM 6064 C C . GLU B 1 326 ? -2.424 9.516 4.758 1 95.25 326 GLU B C 1
ATOM 6066 O O . GLU B 1 326 ? -1.356 8.953 4.504 1 95.25 326 GLU B O 1
ATOM 6071 N N . ASN B 1 327 ? -2.566 10.359 5.688 1 96 327 ASN B N 1
ATOM 6072 C CA . ASN B 1 327 ? -1.615 10.398 6.793 1 96 327 ASN B CA 1
ATOM 6073 C C . ASN B 1 327 ? -2.178 9.719 8.039 1 96 327 ASN B C 1
ATOM 6075 O O . ASN B 1 327 ? -1.957 8.523 8.25 1 96 327 ASN B O 1
ATOM 6079 N N . SER B 1 328 ? -3.123 10.305 8.648 1 95.44 328 SER B N 1
ATOM 6080 C CA . SER B 1 328 ? -3.844 9.773 9.805 1 95.44 328 SER B CA 1
ATOM 6081 C C . SER B 1 328 ? -5.348 9.984 9.656 1 95.44 328 SER B C 1
ATOM 6083 O O . SER B 1 328 ? -5.91 10.898 10.258 1 95.44 328 SER B O 1
ATOM 6085 N N . PRO B 1 329 ? -5.969 9.164 8.914 1 95.69 329 PRO B N 1
ATOM 6086 C CA . PRO B 1 329 ? -7.395 9.375 8.648 1 95.69 329 PRO B CA 1
ATOM 6087 C C . PRO B 1 329 ? -8.266 9.203 9.891 1 95.69 329 PRO B C 1
ATOM 6089 O O . PRO B 1 329 ? -8.336 8.109 10.453 1 95.69 329 PRO B O 1
ATOM 6092 N N . ASN B 1 330 ? -8.961 10.234 10.211 1 94.62 330 ASN B N 1
ATOM 6093 C CA . ASN B 1 330 ? -9.844 10.211 11.375 1 94.62 330 ASN B CA 1
ATOM 6094 C C . ASN B 1 330 ? -11 9.227 11.188 1 94.62 330 ASN B C 1
ATOM 6096 O O . ASN B 1 330 ? -11.461 8.617 12.148 1 94.62 330 ASN B O 1
ATOM 6100 N N . ASN B 1 331 ? -11.438 9.133 9.93 1 96.5 331 ASN B N 1
ATOM 6101 C CA . ASN B 1 331 ? -12.562 8.242 9.68 1 96.5 331 ASN B CA 1
ATOM 6102 C C . ASN B 1 331 ? -12.234 6.805 10.055 1 96.5 331 ASN B C 1
ATOM 6104 O O . ASN B 1 331 ? -13.062 6.113 10.656 1 96.5 331 ASN B O 1
ATOM 6108 N N . LEU B 1 332 ? -11.047 6.371 9.742 1 98.31 332 LEU B N 1
ATOM 6109 C CA . LEU B 1 332 ? -10.617 5.039 10.156 1 98.31 332 LEU B CA 1
ATOM 6110 C C . LEU B 1 332 ? -10.5 4.949 11.672 1 98.31 332 LEU B C 1
ATOM 6112 O O . LEU B 1 332 ? -10.953 3.967 12.273 1 98.31 332 LEU B O 1
ATOM 6116 N N . CYS B 1 333 ? -9.914 5.961 12.273 1 98.31 333 CYS B N 1
ATOM 6117 C CA . CYS B 1 333 ? -9.75 5.984 13.719 1 98.31 333 CYS B CA 1
ATOM 6118 C C . CYS B 1 333 ? -11.094 5.934 14.43 1 98.31 333 CYS B C 1
ATOM 6120 O O . CYS B 1 333 ? -11.234 5.273 15.461 1 98.31 333 CYS B O 1
ATOM 6122 N N . GLU B 1 334 ? -12.047 6.613 13.867 1 98.19 334 GLU B N 1
ATOM 6123 C CA . GLU B 1 334 ? -13.398 6.617 14.422 1 98.19 334 GLU B CA 1
ATOM 6124 C C . GLU B 1 334 ? -14.023 5.23 14.359 1 98.19 334 GLU B C 1
ATOM 6126 O O . GLU B 1 334 ? -14.648 4.777 15.32 1 98.19 334 GLU B O 1
ATOM 6131 N N . ALA B 1 335 ? -13.836 4.527 13.266 1 98.75 335 ALA B N 1
ATOM 6132 C CA . ALA B 1 335 ? -14.336 3.16 13.148 1 98.75 335 ALA B CA 1
ATOM 6133 C C . ALA B 1 335 ? -13.625 2.23 14.133 1 98.75 335 ALA B C 1
ATOM 6135 O O . ALA B 1 335 ? -14.258 1.38 14.758 1 98.75 335 ALA B O 1
ATOM 6136 N N . MET B 1 336 ? -12.328 2.418 14.297 1 98.81 336 MET B N 1
ATOM 6137 C CA . MET B 1 336 ? -11.516 1.588 15.18 1 98.81 336 MET B CA 1
ATOM 6138 C C . MET B 1 336 ? -11.953 1.759 16.641 1 98.81 336 MET B C 1
ATOM 6140 O O . MET B 1 336 ? -12.094 0.776 17.359 1 98.81 336 MET B O 1
ATOM 6144 N N . ILE B 1 337 ? -12.148 3.02 17.047 1 98.69 337 ILE B N 1
ATOM 6145 C CA . ILE B 1 337 ? -12.453 3.268 18.453 1 98.69 337 ILE B CA 1
ATOM 6146 C C . ILE B 1 337 ? -13.828 2.705 18.797 1 98.69 337 ILE B C 1
ATOM 6148 O O . ILE B 1 337 ? -14.102 2.359 19.953 1 98.69 337 ILE B O 1
ATOM 6152 N N . LEU B 1 338 ? -14.727 2.57 17.828 1 98.75 338 LEU B N 1
ATOM 6153 C CA . LEU B 1 338 ? -16.031 1.941 18.031 1 98.75 338 LEU B CA 1
ATOM 6154 C C . LEU B 1 338 ? -15.891 0.427 18.141 1 98.75 338 LEU B C 1
ATOM 6156 O O . LEU B 1 338 ? -16.812 -0.251 18.609 1 98.75 338 LEU B O 1
ATOM 6160 N N . GLY B 1 339 ? -14.773 -0.151 17.641 1 98.62 339 GLY B N 1
ATOM 6161 C CA . GLY B 1 339 ? -14.531 -1.583 17.719 1 98.62 339 GLY B CA 1
ATOM 6162 C C . GLY B 1 339 ? -15.047 -2.334 16.5 1 98.62 339 GLY B C 1
ATOM 6163 O O . GLY B 1 339 ? -15.367 -3.521 16.594 1 98.62 339 GLY B O 1
ATOM 6164 N N . MET B 1 340 ? -15.195 -1.688 15.367 1 98.56 340 MET B N 1
ATOM 6165 C CA . MET B 1 340 ? -15.68 -2.338 14.156 1 98.56 340 MET B CA 1
ATOM 6166 C C . MET B 1 340 ? -14.57 -3.146 13.492 1 98.56 340 MET B C 1
ATOM 6168 O O . MET B 1 340 ? -13.398 -2.779 13.57 1 98.56 340 MET B O 1
ATOM 6172 N N . PRO B 1 341 ? -14.898 -4.301 12.852 1 98.38 341 PRO B N 1
ATOM 6173 C CA . PRO B 1 341 ? -13.93 -4.871 11.914 1 98.38 341 PRO B CA 1
ATOM 6174 C C . PRO B 1 341 ? -13.609 -3.934 10.75 1 98.38 341 PRO B C 1
ATOM 6176 O O . PRO B 1 341 ? -14.508 -3.561 9.992 1 98.38 341 PRO B O 1
ATOM 6179 N N . CYS B 1 342 ? -12.352 -3.572 10.641 1 98.75 342 CYS B N 1
ATOM 6180 C CA . CYS B 1 342 ? -11.961 -2.574 9.648 1 98.75 342 CYS B CA 1
ATOM 6181 C C . CYS B 1 342 ? -11.078 -3.188 8.57 1 98.75 342 CYS B C 1
ATOM 6183 O O . CYS B 1 342 ? -10.211 -4.008 8.867 1 98.75 342 CYS B O 1
ATOM 6185 N N . ILE B 1 343 ? -11.359 -2.889 7.352 1 98.88 343 ILE B N 1
ATOM 6186 C CA . ILE B 1 343 ? -10.477 -3.084 6.203 1 98.88 343 ILE B CA 1
ATOM 6187 C C . ILE B 1 343 ? -10.023 -1.73 5.668 1 98.88 343 ILE B C 1
ATOM 6189 O O . ILE B 1 343 ? -10.844 -0.844 5.422 1 98.88 343 ILE B O 1
ATOM 6193 N N . ALA B 1 344 ? -8.742 -1.531 5.523 1 98.75 344 ALA B N 1
ATOM 6194 C CA . ALA B 1 344 ? -8.219 -0.26 5.027 1 98.75 344 ALA B CA 1
ATOM 6195 C C . ALA B 1 344 ? -7.105 -0.484 4.016 1 98.75 344 ALA B C 1
ATOM 6197 O O . ALA B 1 344 ? -6.438 -1.521 4.035 1 98.75 344 ALA B O 1
ATOM 6198 N N . THR B 1 345 ? -6.969 0.427 3.133 1 97.5 345 THR B N 1
ATOM 6199 C CA . THR B 1 345 ? -5.828 0.387 2.227 1 97.5 345 THR B CA 1
ATOM 6200 C C . THR B 1 345 ? -4.555 0.827 2.941 1 97.5 345 THR B C 1
ATOM 6202 O O . THR B 1 345 ? -4.602 1.659 3.85 1 97.5 345 THR B O 1
ATOM 6205 N N . PHE B 1 346 ? -3.461 0.225 2.541 1 97.56 346 PHE B N 1
ATOM 6206 C CA . PHE B 1 346 ? -2.152 0.72 2.951 1 97.56 346 PHE B CA 1
ATOM 6207 C C . PHE B 1 346 ? -1.821 2.027 2.242 1 97.56 346 PHE B C 1
ATOM 6209 O O . PHE B 1 346 ? -1.107 2.031 1.236 1 97.56 346 PHE B O 1
ATOM 6216 N N . ALA B 1 347 ? -2.279 3.131 2.762 1 95.81 347 ALA B N 1
ATOM 6217 C CA . ALA B 1 347 ? -2.152 4.461 2.176 1 95.81 347 ALA B CA 1
ATOM 6218 C C . ALA B 1 347 ? -1.394 5.402 3.109 1 95.81 347 ALA B C 1
ATOM 6220 O O . ALA B 1 347 ? -1.958 5.914 4.078 1 95.81 347 ALA B O 1
ATOM 6221 N N . GLY B 1 348 ? -0.238 5.66 2.756 1 96.44 348 GLY B N 1
ATOM 6222 C CA . GLY B 1 348 ? 0.557 6.574 3.562 1 96.44 348 GLY B CA 1
ATOM 6223 C C . GLY B 1 348 ? 0.74 6.102 4.992 1 96.44 348 GLY B C 1
ATOM 6224 O O . GLY B 1 348 ? 1.4 5.094 5.238 1 96.44 348 GLY B O 1
ATOM 6225 N N . GLY B 1 349 ? 0.029 6.77 5.934 1 97.81 349 GLY B N 1
ATOM 6226 C CA . GLY B 1 349 ? 0.264 6.547 7.352 1 97.81 349 GLY B CA 1
ATOM 6227 C C . GLY B 1 349 ? -0.694 5.543 7.965 1 97.81 349 GLY B C 1
ATOM 6228 O O . GLY B 1 349 ? -0.644 5.285 9.172 1 97.81 349 GLY B O 1
ATOM 6229 N N . THR B 1 350 ? -1.455 4.801 7.195 1 97.5 350 THR B N 1
ATOM 6230 C CA . THR B 1 350 ? -2.514 3.943 7.715 1 97.5 350 THR B CA 1
ATOM 6231 C C . THR B 1 350 ? -1.927 2.779 8.508 1 97.5 350 THR B C 1
ATOM 6233 O O . THR B 1 350 ? -2.529 2.318 9.484 1 97.5 350 THR B O 1
ATOM 6236 N N . SER B 1 351 ? -0.743 2.371 8.148 1 97.06 351 SER B N 1
ATOM 6237 C CA . SER B 1 351 ? -0.145 1.216 8.805 1 97.06 351 SER B CA 1
ATOM 6238 C C . SER B 1 351 ? 0.29 1.557 10.227 1 97.06 351 SER B C 1
ATOM 6240 O O . SER B 1 351 ? 0.535 0.661 11.039 1 97.06 351 SER B O 1
ATOM 6242 N N . SER B 1 352 ? 0.414 2.85 10.523 1 97.88 352 SER B N 1
ATOM 6243 C CA . SER B 1 352 ? 0.725 3.285 11.883 1 97.88 352 SER B CA 1
ATOM 6244 C C . SER B 1 352 ? -0.508 3.221 12.773 1 97.88 352 SER B C 1
ATOM 6246 O O . SER B 1 352 ? -0.389 3.186 14 1 97.88 352 SER B O 1
ATOM 6248 N N . LEU B 1 353 ? -1.689 3.186 12.141 1 97.75 353 LEU B N 1
ATOM 6249 C CA . LEU B 1 353 ? -2.936 3.266 12.898 1 97.75 353 LEU B CA 1
ATOM 6250 C C . LEU B 1 353 ? -3.436 1.875 13.273 1 97.75 353 LEU B C 1
ATOM 6252 O O . LEU B 1 353 ? -4.051 1.695 14.328 1 97.75 353 LEU B O 1
ATOM 6256 N N . LEU B 1 354 ? -3.191 0.964 12.43 1 96 354 LEU B N 1
ATOM 6257 C CA . LEU B 1 354 ? -3.652 -0.386 12.734 1 96 354 LEU B CA 1
ATOM 6258 C C . LEU B 1 354 ? -2.654 -1.426 12.234 1 96 354 LEU B C 1
ATOM 6260 O O . LEU B 1 354 ? -2.08 -1.274 11.156 1 96 354 LEU B O 1
ATOM 6264 N N . LYS B 1 355 ? -2.438 -2.426 13.078 1 96.19 355 LYS B N 1
ATOM 6265 C CA . LYS B 1 355 ? -1.574 -3.553 12.742 1 96.19 355 LYS B CA 1
ATOM 6266 C C . LYS B 1 355 ? -2.322 -4.582 11.898 1 96.19 355 LYS B C 1
ATOM 6268 O O . LYS B 1 355 ? -3.332 -5.137 12.336 1 96.19 355 LYS B O 1
ATOM 6273 N N . ASP B 1 356 ? -1.809 -4.84 10.734 1 97.5 356 ASP B N 1
ATOM 6274 C CA . ASP B 1 356 ? -2.428 -5.75 9.773 1 97.5 356 ASP B CA 1
ATOM 6275 C C . ASP B 1 356 ? -2.631 -7.133 10.383 1 97.5 356 ASP B C 1
ATOM 6277 O O . ASP B 1 356 ? -1.703 -7.707 10.953 1 97.5 356 ASP B O 1
ATOM 6281 N N . GLY B 1 357 ? -3.816 -7.598 10.219 1 96.38 357 GLY B N 1
ATOM 6282 C CA . GLY B 1 357 ? -4.141 -8.938 10.68 1 96.38 357 GLY B CA 1
ATOM 6283 C C . GLY B 1 357 ? -4.477 -8.992 12.164 1 96.38 357 GLY B C 1
ATOM 6284 O O . GLY B 1 357 ? -4.996 -10 12.648 1 96.38 357 GLY B O 1
ATOM 6285 N N . GLU B 1 358 ? -4.266 -7.961 12.922 1 97.56 358 GLU B N 1
ATOM 6286 C CA . GLU B 1 358 ? -4.473 -7.949 14.367 1 97.56 358 GLU B CA 1
ATOM 6287 C C . GLU B 1 358 ? -5.516 -6.906 14.766 1 97.56 358 GLU B C 1
ATOM 6289 O O . GLU B 1 358 ? -6.355 -7.16 15.633 1 97.56 358 GLU B O 1
ATOM 6294 N N . GLU B 1 359 ? -5.426 -5.77 14.148 1 98.56 359 GLU B N 1
ATOM 6295 C CA . GLU B 1 359 ? -6.285 -4.648 14.516 1 98.56 359 GLU B CA 1
ATOM 6296 C C . GLU B 1 359 ? -7.121 -4.188 13.32 1 98.56 359 GLU B C 1
ATOM 6298 O O . GLU B 1 359 ? -7.762 -3.135 13.375 1 98.56 359 GLU B O 1
ATOM 6303 N N . GLY B 1 360 ? -7.043 -4.902 12.266 1 98.38 360 GLY B N 1
ATOM 6304 C CA . GLY B 1 360 ? -7.715 -4.723 10.992 1 98.38 360 GLY B CA 1
ATOM 6305 C C . GLY B 1 360 ? -7.008 -5.418 9.844 1 98.38 360 GLY B C 1
ATOM 6306 O O . GLY B 1 360 ? -6.035 -6.145 10.055 1 98.38 360 GLY B O 1
ATOM 6307 N N . ILE B 1 361 ? -7.566 -5.289 8.664 1 98.62 361 ILE B N 1
ATOM 6308 C CA . ILE B 1 361 ? -6.938 -5.828 7.469 1 98.62 361 ILE B CA 1
ATOM 6309 C C . ILE B 1 361 ? -6.445 -4.688 6.582 1 98.62 361 ILE B C 1
ATOM 6311 O O . ILE B 1 361 ? -7.195 -3.748 6.297 1 98.62 361 ILE B O 1
ATOM 6315 N N . LEU B 1 362 ? -5.191 -4.734 6.238 1 98.69 362 LEU B N 1
ATOM 6316 C CA . LEU B 1 362 ? -4.645 -3.797 5.262 1 98.69 362 LEU B CA 1
ATOM 6317 C C . LEU B 1 362 ? -4.512 -4.453 3.893 1 98.69 362 LEU B C 1
ATOM 6319 O O . LEU B 1 362 ? -4.105 -5.613 3.793 1 98.69 362 LEU B O 1
ATOM 6323 N N . ILE B 1 363 ? -4.898 -3.734 2.871 1 98.31 363 ILE B N 1
ATOM 6324 C CA . ILE B 1 363 ? -4.75 -4.184 1.49 1 98.31 363 ILE B CA 1
ATOM 6325 C C . ILE B 1 363 ? -4.09 -3.088 0.657 1 98.31 363 ILE B C 1
ATOM 6327 O O . ILE B 1 363 ? -4.02 -1.933 1.084 1 98.31 363 ILE B O 1
ATOM 6331 N N . GLN B 1 364 ? -3.555 -3.461 -0.458 1 96.19 364 GLN B N 1
ATOM 6332 C CA . GLN B 1 364 ? -2.988 -2.465 -1.361 1 96.19 364 GLN B CA 1
ATOM 6333 C C . GLN B 1 364 ? -4.07 -1.541 -1.912 1 96.19 364 GLN B C 1
ATOM 6335 O O . GLN B 1 364 ? -5.156 -1.998 -2.277 1 96.19 364 GLN B O 1
ATOM 6340 N N . ASP B 1 365 ? -3.789 -0.242 -2.014 1 94.56 365 ASP B N 1
ATOM 6341 C CA . ASP B 1 365 ? -4.77 0.693 -2.551 1 94.56 365 ASP B CA 1
ATOM 6342 C C . ASP B 1 365 ? -5.039 0.418 -4.027 1 94.56 365 ASP B C 1
ATOM 6344 O O . ASP B 1 365 ? -4.129 0.055 -4.773 1 94.56 365 ASP B O 1
ATOM 6348 N N . GLY B 1 366 ? -6.332 0.521 -4.395 1 91.94 366 GLY B N 1
ATOM 6349 C CA . GLY B 1 366 ? -6.734 0.406 -5.789 1 91.94 366 GLY B CA 1
ATOM 6350 C C . GLY B 1 366 ? -6.957 -1.027 -6.23 1 91.94 366 GLY B C 1
ATOM 6351 O O . GLY B 1 366 ? -7.059 -1.305 -7.426 1 91.94 366 GLY B O 1
ATOM 6352 N N . ASP B 1 367 ? -6.973 -1.987 -5.352 1 95.06 367 ASP B N 1
ATOM 6353 C CA . ASP B 1 367 ? -7.168 -3.395 -5.691 1 95.06 367 ASP B CA 1
ATOM 6354 C C . ASP B 1 367 ? -8.555 -3.877 -5.262 1 95.06 367 ASP B C 1
ATOM 6356 O O . ASP B 1 367 ? -8.727 -4.355 -4.141 1 95.06 367 ASP B O 1
ATOM 6360 N N . PRO B 1 368 ? -9.539 -3.848 -6.215 1 97.25 368 PRO B N 1
ATOM 6361 C CA . PRO B 1 368 ? -10.898 -4.23 -5.832 1 97.25 368 PRO B CA 1
ATOM 6362 C C . PRO B 1 368 ? -11.031 -5.719 -5.527 1 97.25 368 PRO B C 1
ATOM 6364 O O . PRO B 1 368 ? -11.914 -6.121 -4.766 1 97.25 368 PRO B O 1
ATOM 6367 N N . TRP B 1 369 ? -10.188 -6.605 -6.062 1 98.5 369 TRP B N 1
ATOM 6368 C CA . TRP B 1 369 ? -10.258 -8.031 -5.77 1 98.5 369 TRP B CA 1
ATOM 6369 C C . TRP B 1 369 ? -9.805 -8.32 -4.344 1 98.5 369 TRP B C 1
ATOM 6371 O O . TRP B 1 369 ? -10.438 -9.102 -3.631 1 98.5 369 TRP B O 1
ATOM 6381 N N . ALA B 1 370 ? -8.703 -7.629 -3.988 1 98.56 370 ALA B N 1
ATOM 6382 C CA . ALA B 1 370 ? -8.242 -7.781 -2.611 1 98.56 370 ALA B CA 1
ATOM 6383 C C . ALA B 1 370 ? -9.273 -7.238 -1.625 1 98.56 370 ALA B C 1
ATOM 6385 O O . ALA B 1 370 ? -9.484 -7.816 -0.555 1 98.56 370 ALA B O 1
ATOM 6386 N N . MET B 1 371 ? -9.898 -6.148 -1.984 1 98.75 371 MET B N 1
ATOM 6387 C CA . MET B 1 371 ? -10.922 -5.566 -1.115 1 98.75 371 MET B CA 1
ATOM 6388 C C . MET B 1 371 ? -12.109 -6.504 -0.967 1 98.75 371 MET B C 1
ATOM 6390 O O . MET B 1 371 ? -12.516 -6.828 0.151 1 98.75 371 MET B O 1
ATOM 6394 N N . ALA B 1 372 ? -12.625 -6.984 -2.104 1 98.81 372 ALA B N 1
ATOM 6395 C CA . ALA B 1 372 ? -13.75 -7.922 -2.08 1 98.81 372 ALA B CA 1
ATOM 6396 C C . ALA B 1 372 ? -13.375 -9.203 -1.335 1 98.81 372 ALA B C 1
ATOM 6398 O O . ALA B 1 372 ? -14.156 -9.703 -0.525 1 98.81 372 ALA B O 1
ATOM 6399 N N . GLY B 1 373 ? -12.172 -9.688 -1.603 1 98.81 373 GLY B N 1
ATOM 6400 C CA . GLY B 1 373 ? -11.711 -10.883 -0.922 1 98.81 373 GLY B CA 1
ATOM 6401 C C . GLY B 1 373 ? -11.602 -10.711 0.581 1 98.81 373 GLY B C 1
ATOM 6402 O O . GLY B 1 373 ? -11.883 -11.641 1.34 1 98.81 373 GLY B O 1
ATOM 6403 N N . SER B 1 374 ? -11.156 -9.555 1.047 1 98.75 374 SER B N 1
ATOM 6404 C CA . SER B 1 374 ? -11.055 -9.273 2.475 1 98.75 374 SER B CA 1
ATOM 6405 C C . SER B 1 374 ? -12.43 -9.211 3.129 1 98.75 374 SER B C 1
ATOM 6407 O O . SER B 1 374 ? -12.594 -9.617 4.281 1 98.75 374 SER B O 1
ATOM 6409 N N . ILE B 1 375 ? -13.383 -8.672 2.404 1 98.44 375 ILE B N 1
ATOM 6410 C CA . ILE B 1 375 ? -14.75 -8.625 2.893 1 98.44 375 ILE B CA 1
ATOM 6411 C C . ILE B 1 375 ? -15.281 -10.047 3.08 1 98.44 375 ILE B C 1
ATOM 6413 O O . ILE B 1 375 ? -15.875 -10.359 4.113 1 98.44 375 ILE B O 1
ATOM 6417 N N . ILE B 1 376 ? -14.992 -10.906 2.121 1 97.69 376 ILE B N 1
ATOM 6418 C CA . ILE B 1 376 ? -15.414 -12.297 2.195 1 97.69 376 ILE B CA 1
ATOM 6419 C C . ILE B 1 376 ? -14.727 -12.992 3.369 1 97.69 376 ILE B C 1
ATOM 6421 O O . ILE B 1 376 ? -15.352 -13.758 4.105 1 97.69 376 ILE B O 1
ATOM 6425 N N . GLU B 1 377 ? -13.469 -12.695 3.525 1 97.12 377 GLU B N 1
ATOM 6426 C CA . GLU B 1 377 ? -12.688 -13.266 4.621 1 97.12 377 GLU B CA 1
ATOM 6427 C C . GLU B 1 377 ? -13.328 -12.945 5.973 1 97.12 377 GLU B C 1
ATOM 6429 O O . GLU B 1 377 ? -13.531 -13.844 6.793 1 97.12 377 GLU B O 1
ATOM 6434 N N . LEU B 1 378 ? -13.68 -11.711 6.207 1 96.69 378 LEU B N 1
ATOM 6435 C CA . LEU B 1 378 ? -14.258 -11.305 7.484 1 96.69 378 LEU B CA 1
ATOM 6436 C C . LEU B 1 378 ? -15.703 -11.781 7.602 1 96.69 378 LEU B C 1
ATOM 6438 O O . LEU B 1 378 ? -16.156 -12.117 8.695 1 96.69 378 LEU B O 1
ATOM 6442 N N . LYS B 1 379 ? -16.406 -11.797 6.465 1 96.19 379 LYS B N 1
ATOM 6443 C CA . LYS B 1 379 ? -17.781 -12.297 6.445 1 96.19 379 LYS B CA 1
ATOM 6444 C C . LYS B 1 379 ? -17.828 -13.75 6.902 1 96.19 379 LYS B C 1
ATOM 6446 O O . LYS B 1 379 ? -18.75 -14.141 7.641 1 96.19 379 LYS B O 1
ATOM 6451 N N . ASN B 1 380 ? -16.844 -14.5 6.512 1 94.19 380 ASN B N 1
ATOM 6452 C CA . ASN B 1 380 ? -16.891 -15.945 6.715 1 94.19 380 ASN B CA 1
ATOM 6453 C C . ASN B 1 380 ? -16.219 -16.344 8.023 1 94.19 380 ASN B C 1
ATOM 6455 O O . ASN B 1 380 ? -16.312 -17.484 8.461 1 94.19 380 ASN B O 1
ATOM 6459 N N . ASP B 1 381 ? -15.516 -15.469 8.633 1 93.75 381 ASP B N 1
ATOM 6460 C CA . ASP B 1 381 ? -14.836 -15.742 9.891 1 93.75 381 ASP B CA 1
ATOM 6461 C C . ASP B 1 381 ? -15.242 -14.734 10.969 1 93.75 381 ASP B C 1
ATOM 6463 O O . ASP B 1 381 ? -14.5 -13.789 11.242 1 93.75 381 ASP B O 1
ATOM 6467 N N . TYR B 1 382 ? -16.266 -15.047 11.602 1 88.56 382 TYR B N 1
ATOM 6468 C CA . TYR B 1 382 ? -16.875 -14.18 12.594 1 88.56 382 TYR B CA 1
ATOM 6469 C C . TYR B 1 382 ? -15.914 -13.914 13.75 1 88.56 382 TYR B C 1
ATOM 6471 O O . TYR B 1 382 ? -15.781 -12.773 14.203 1 88.56 382 TYR B O 1
ATOM 6479 N N . ASP B 1 383 ? -15.25 -14.906 14.18 1 94.62 383 ASP B N 1
ATOM 6480 C CA . ASP B 1 383 ? -14.336 -14.789 15.305 1 94.62 383 ASP B CA 1
ATOM 6481 C C . ASP B 1 383 ? -13.172 -13.852 14.977 1 94.62 383 ASP B C 1
ATOM 6483 O O . ASP B 1 383 ? -12.766 -13.039 15.805 1 94.62 383 ASP B O 1
ATOM 6487 N N . LYS B 1 384 ? -12.734 -13.984 13.805 1 95.69 384 LYS B N 1
ATOM 6488 C CA . LYS B 1 384 ? -11.656 -13.094 13.367 1 95.69 384 LYS B CA 1
ATOM 6489 C C . LYS B 1 384 ? -12.141 -11.641 13.312 1 95.69 384 LYS B C 1
ATOM 6491 O O . LYS B 1 384 ? -11.438 -10.734 13.758 1 95.69 384 LYS B O 1
ATOM 6496 N N . ALA B 1 385 ? -13.289 -11.414 12.773 1 96.44 385 ALA B N 1
ATOM 6497 C CA . ALA B 1 385 ? -13.859 -10.078 12.664 1 96.44 385 ALA B CA 1
ATOM 6498 C C . ALA B 1 385 ? -14.016 -9.43 14.039 1 96.44 385 ALA B C 1
ATOM 6500 O O . ALA B 1 385 ? -13.648 -8.266 14.227 1 96.44 385 ALA B O 1
ATOM 6501 N N . LEU B 1 386 ? -14.477 -10.211 14.961 1 96.19 386 LEU B N 1
ATOM 6502 C CA . LEU B 1 386 ? -14.672 -9.719 16.328 1 96.19 386 LEU B CA 1
ATOM 6503 C C . LEU B 1 386 ? -13.336 -9.422 17 1 96.19 386 LEU B C 1
ATOM 6505 O O . LEU B 1 386 ? -13.18 -8.391 17.656 1 96.19 386 LEU B O 1
ATOM 6509 N N . SER B 1 387 ? -12.414 -10.297 16.812 1 97.31 387 SER B N 1
ATOM 6510 C CA . SER B 1 387 ? -11.102 -10.156 17.438 1 97.31 387 SER B CA 1
ATOM 6511 C C . SER B 1 387 ? -10.383 -8.914 16.922 1 97.31 387 SER B C 1
ATOM 6513 O O . SER B 1 387 ? -9.836 -8.141 17.703 1 97.31 387 SER B O 1
ATOM 6515 N N . ILE B 1 388 ? -10.383 -8.688 15.641 1 97.62 388 ILE B N 1
ATOM 6516 C CA . ILE B 1 388 ? -9.664 -7.543 15.086 1 97.62 388 ILE B CA 1
ATOM 6517 C C . ILE B 1 388 ? -10.344 -6.246 15.516 1 97.62 388 ILE B C 1
ATOM 6519 O O . ILE B 1 388 ? -9.672 -5.246 15.789 1 97.62 388 ILE B O 1
ATOM 6523 N N . GLY B 1 389 ? -11.703 -6.25 15.555 1 98.06 389 GLY B N 1
ATOM 6524 C CA . GLY B 1 389 ? -12.422 -5.082 16.047 1 98.06 389 GLY B CA 1
ATOM 6525 C C . GLY B 1 389 ? -12.078 -4.723 17.469 1 98.06 389 GLY B C 1
ATOM 6526 O O . GLY B 1 389 ? -11.812 -3.559 17.781 1 98.06 389 GLY B O 1
ATOM 6527 N N . ASN B 1 390 ? -12.031 -5.715 18.312 1 98.19 390 ASN B N 1
ATOM 6528 C CA . ASN B 1 390 ? -11.711 -5.5 19.719 1 98.19 390 ASN B CA 1
ATOM 6529 C C . ASN B 1 390 ? -10.289 -4.965 19.891 1 98.19 390 ASN B C 1
ATOM 6531 O O . ASN B 1 390 ? -10.062 -4.055 20.688 1 98.19 390 ASN B O 1
ATOM 6535 N N . ASN B 1 391 ? -9.406 -5.57 19.203 1 98.69 391 ASN B N 1
ATOM 6536 C CA . ASN B 1 391 ? -8.023 -5.102 19.266 1 98.69 391 ASN B CA 1
ATOM 6537 C C . ASN B 1 391 ? -7.898 -3.672 18.75 1 98.69 391 ASN B C 1
ATOM 6539 O O . ASN B 1 391 ? -7.137 -2.875 19.297 1 98.69 391 ASN B O 1
ATOM 6543 N N . ALA B 1 392 ? -8.641 -3.402 17.656 1 98.62 392 ALA B N 1
ATOM 6544 C CA . ALA B 1 392 ? -8.633 -2.051 17.094 1 98.62 392 ALA B CA 1
ATOM 6545 C C . ALA B 1 392 ? -9.133 -1.035 18.125 1 98.62 392 ALA B C 1
ATOM 6547 O O . ALA B 1 392 ? -8.555 0.044 18.266 1 98.62 392 ALA B O 1
ATOM 6548 N N . ARG B 1 393 ? -10.156 -1.369 18.828 1 98.62 393 ARG B N 1
ATOM 6549 C CA . ARG B 1 393 ? -10.727 -0.475 19.828 1 98.62 393 ARG B CA 1
ATOM 6550 C C . ARG B 1 393 ? -9.734 -0.216 20.953 1 98.62 393 ARG B C 1
ATOM 6552 O O . ARG B 1 393 ? -9.547 0.928 21.375 1 98.62 393 ARG B O 1
ATOM 6559 N N . ARG B 1 394 ? -9.109 -1.271 21.422 1 98.31 394 ARG B N 1
ATOM 6560 C CA . ARG B 1 394 ? -8.125 -1.127 22.484 1 98.31 394 ARG B CA 1
ATOM 6561 C C . ARG B 1 394 ? -7.008 -0.173 22.078 1 98.31 394 ARG B C 1
ATOM 6563 O O . ARG B 1 394 ? -6.648 0.732 22.828 1 98.31 394 ARG B O 1
ATOM 6570 N N . ARG B 1 395 ? -6.523 -0.371 20.906 1 97.81 395 ARG B N 1
ATOM 6571 C CA . ARG B 1 395 ? -5.461 0.484 20.391 1 97.81 395 ARG B CA 1
ATOM 6572 C C . ARG B 1 395 ? -5.934 1.929 20.266 1 97.81 395 ARG B C 1
ATOM 6574 O O . ARG B 1 395 ? -5.215 2.857 20.641 1 97.81 395 ARG B O 1
ATOM 6581 N N . ALA B 1 396 ? -7.109 2.105 19.703 1 98.31 396 ALA B N 1
ATOM 6582 C CA . ALA B 1 396 ? -7.637 3.443 19.438 1 98.31 396 ALA B CA 1
ATOM 6583 C C . ALA B 1 396 ? -7.887 4.195 20.75 1 98.31 396 ALA B C 1
ATOM 6585 O O . ALA B 1 396 ? -7.621 5.395 20.844 1 98.31 396 ALA B O 1
ATOM 6586 N N . LEU B 1 397 ? -8.32 3.521 21.75 1 98.25 397 LEU B N 1
ATOM 6587 C CA . LEU B 1 397 ? -8.602 4.152 23.031 1 98.25 397 LEU B CA 1
ATOM 6588 C C . LEU B 1 397 ? -7.312 4.656 23.688 1 98.25 397 LEU B C 1
ATOM 6590 O O . LEU B 1 397 ? -7.309 5.707 24.328 1 98.25 397 LEU B O 1
ATOM 6594 N N . ILE B 1 398 ? -6.277 3.914 23.5 1 97.81 398 ILE B N 1
ATOM 6595 C CA . ILE B 1 398 ? -4.984 4.332 24.031 1 97.81 398 ILE B CA 1
ATOM 6596 C C . ILE B 1 398 ? -4.445 5.5 23.203 1 97.81 398 ILE B C 1
ATOM 6598 O O . ILE B 1 398 ? -4.023 6.52 23.766 1 97.81 398 ILE B O 1
ATOM 6602 N N . ARG B 1 399 ? -4.508 5.418 21.953 1 97.69 399 ARG B N 1
ATOM 6603 C CA . ARG B 1 399 ? -3.945 6.41 21.047 1 97.69 399 ARG B CA 1
ATOM 6604 C C . ARG B 1 399 ? -4.645 7.754 21.203 1 97.69 399 ARG B C 1
ATOM 6606 O O . ARG B 1 399 ? -4.004 8.805 21.125 1 97.69 399 ARG B O 1
ATOM 6613 N N . HIS B 1 400 ? -5.957 7.676 21.391 1 97.81 400 HIS B N 1
ATOM 6614 C CA . HIS B 1 400 ? -6.75 8.898 21.406 1 97.81 400 HIS B CA 1
ATOM 6615 C C . HIS B 1 400 ? -7.188 9.266 22.812 1 97.81 400 HIS B C 1
ATOM 6617 O O . HIS B 1 400 ? -8.172 9.984 23 1 97.81 400 HIS B O 1
ATOM 6623 N N . ASP B 1 401 ? -6.41 8.781 23.781 1 97.81 401 ASP B N 1
ATOM 6624 C CA . ASP B 1 401 ? -6.684 9.148 25.172 1 97.81 401 ASP B CA 1
ATOM 6625 C C . ASP B 1 401 ? -6.457 10.648 25.391 1 97.81 401 ASP B C 1
ATOM 6627 O O . ASP B 1 401 ? -5.367 11.164 25.141 1 97.81 401 ASP B O 1
ATOM 6631 N N . LYS B 1 402 ? -7.406 11.328 25.922 1 96.12 402 LYS B N 1
ATOM 6632 C CA . LYS B 1 402 ? -7.398 12.781 26.031 1 96.12 402 LYS B CA 1
ATOM 6633 C C . LYS B 1 402 ? -6.254 13.266 26.922 1 96.12 402 LYS B C 1
ATOM 6635 O O . LYS B 1 402 ? -5.566 14.227 26.578 1 96.12 402 LYS B O 1
ATOM 6640 N N . GLU B 1 403 ? -6.023 12.586 28 1 97 403 GLU B N 1
ATOM 6641 C CA . GLU B 1 403 ? -4.969 12.992 28.922 1 97 403 GLU B CA 1
ATOM 6642 C C . GLU B 1 403 ? -3.586 12.75 28.328 1 97 403 GLU B C 1
ATOM 6644 O O . GLU B 1 403 ? -2.693 13.586 28.469 1 97 403 GLU B O 1
ATOM 6649 N N . LEU B 1 404 ? -3.457 11.633 27.703 1 97.38 404 LEU B N 1
ATOM 6650 C CA . LEU B 1 404 ? -2.174 11.297 27.094 1 97.38 404 LEU B CA 1
ATOM 6651 C C . LEU B 1 404 ? -1.836 12.273 25.969 1 97.38 404 LEU B C 1
ATOM 6653 O O . LEU B 1 404 ? -0.691 12.719 25.844 1 97.38 404 LEU B O 1
ATOM 6657 N N . VAL B 1 405 ? -2.801 12.609 25.172 1 97.38 405 VAL B N 1
ATOM 6658 C CA . VAL B 1 405 ? -2.59 13.531 24.062 1 97.38 405 VAL B CA 1
ATOM 6659 C C . VAL B 1 405 ? -2.242 14.914 24.594 1 97.38 405 VAL B C 1
ATOM 6661 O O . VAL B 1 405 ? -1.318 15.57 24.094 1 97.38 405 VAL B O 1
ATOM 6664 N N . LEU B 1 406 ? -2.949 15.336 25.609 1 97.19 406 LEU B N 1
ATOM 6665 C CA . LEU B 1 406 ? -2.666 16.625 26.234 1 97.19 406 LEU B CA 1
ATOM 6666 C C . LEU B 1 406 ? -1.229 16.672 26.75 1 97.19 406 LEU B C 1
ATOM 6668 O O . LEU B 1 406 ? -0.514 17.641 26.5 1 97.19 406 LEU B O 1
ATOM 6672 N N . GLU B 1 407 ? -0.854 15.617 27.375 1 97.75 407 GLU B N 1
ATOM 6673 C CA . GLU B 1 407 ? 0.495 15.547 27.922 1 97.75 407 GLU B CA 1
ATOM 6674 C C . GLU B 1 407 ? 1.547 15.57 26.828 1 97.75 407 GLU B C 1
ATOM 6676 O O . GLU B 1 407 ? 2.607 16.172 26.984 1 97.75 407 GLU B O 1
ATOM 6681 N N . GLN B 1 408 ? 1.276 14.938 25.75 1 97.69 408 GLN B N 1
ATOM 6682 C CA . GLN B 1 408 ? 2.195 14.93 24.609 1 97.69 408 GLN B CA 1
ATOM 6683 C C . GLN B 1 408 ? 2.424 16.344 24.078 1 97.69 408 GLN B C 1
ATOM 6685 O O . GLN B 1 408 ? 3.566 16.75 23.891 1 97.69 408 GLN B O 1
ATOM 6690 N N . TYR B 1 409 ? 1.392 17.062 23.891 1 97.81 409 TYR B N 1
ATOM 6691 C CA . TYR B 1 409 ? 1.496 18.406 23.328 1 97.81 409 TYR B CA 1
ATOM 6692 C C . TYR B 1 409 ? 2.188 19.359 24.297 1 97.81 409 TYR B C 1
ATOM 6694 O O . TYR B 1 409 ? 3.055 20.125 23.891 1 97.81 409 TYR B O 1
ATOM 6702 N N . LEU B 1 410 ? 1.849 19.281 25.578 1 98.12 410 LEU B N 1
ATOM 6703 C CA . LEU B 1 410 ? 2.473 20.141 26.578 1 98.12 410 LEU B CA 1
ATOM 6704 C C . LEU B 1 410 ? 3.963 19.844 26.703 1 98.12 410 LEU B C 1
ATOM 6706 O O . LEU B 1 410 ? 4.777 20.766 26.812 1 98.12 410 LEU B O 1
ATOM 6710 N N . SER B 1 411 ? 4.246 18.562 26.641 1 98.12 411 SER B N 1
ATOM 6711 C CA . SER B 1 411 ? 5.645 18.156 26.734 1 98.12 411 SER B CA 1
ATOM 6712 C C . SER B 1 411 ? 6.441 18.672 25.531 1 98.12 411 SER B C 1
ATOM 6714 O O . SER B 1 411 ? 7.586 19.109 25.688 1 98.12 411 SER B O 1
ATOM 6716 N N . VAL B 1 412 ? 5.863 18.656 24.391 1 98.12 412 VAL B N 1
ATOM 6717 C CA . VAL B 1 412 ? 6.52 19.125 23.172 1 98.12 412 VAL B CA 1
ATOM 6718 C C . VAL B 1 412 ? 6.762 20.625 23.281 1 98.12 412 VAL B C 1
ATOM 6720 O O . VAL B 1 412 ? 7.867 21.109 23.016 1 98.12 412 VAL B O 1
ATOM 6723 N N . TYR B 1 413 ? 5.754 21.422 23.672 1 98.25 413 TYR B N 1
ATOM 6724 C CA . TYR B 1 413 ? 5.902 22.859 23.828 1 98.25 413 TYR B CA 1
ATOM 6725 C C . TYR B 1 413 ? 7.016 23.188 24.812 1 98.25 413 TYR B C 1
ATOM 6727 O O . TYR B 1 413 ? 7.879 24.031 24.531 1 98.25 413 TYR B O 1
ATOM 6735 N N . ASN B 1 414 ? 7.004 22.469 25.875 1 97.94 414 ASN B N 1
ATOM 6736 C CA . ASN B 1 414 ? 8 22.734 26.906 1 97.94 414 ASN B CA 1
ATOM 6737 C C . ASN B 1 414 ? 9.414 22.391 26.422 1 97.94 414 ASN B C 1
ATOM 6739 O O . ASN B 1 414 ? 10.359 23.125 26.719 1 97.94 414 ASN B O 1
ATOM 6743 N N . SER B 1 415 ? 9.484 21.297 25.719 1 97.81 415 SER B N 1
ATOM 6744 C CA . SER B 1 415 ? 10.781 20.906 25.172 1 97.81 415 SER B CA 1
ATOM 6745 C C . SER B 1 415 ? 11.336 21.969 24.234 1 97.81 415 SER B C 1
ATOM 6747 O O . SER B 1 415 ? 12.523 22.281 24.281 1 97.81 415 SER B O 1
ATOM 6749 N N . ILE B 1 416 ? 10.492 22.5 23.406 1 97.75 416 ILE B N 1
ATOM 6750 C CA . ILE B 1 416 ? 10.906 23.484 22.422 1 97.75 416 ILE B CA 1
ATOM 6751 C C . ILE B 1 416 ? 11.297 24.781 23.125 1 97.75 416 ILE B C 1
ATOM 6753 O O . ILE B 1 416 ? 12.305 25.406 22.766 1 97.75 416 ILE B O 1
ATOM 6757 N N . LEU B 1 417 ? 10.602 25.172 24.141 1 96.81 417 LEU B N 1
ATOM 6758 C CA . LEU B 1 417 ? 10.852 26.406 24.859 1 96.81 417 LEU B CA 1
ATOM 6759 C C . LEU B 1 417 ? 12.125 26.297 25.703 1 96.81 417 LEU B C 1
ATOM 6761 O O . LEU B 1 417 ? 12.797 27.297 25.953 1 96.81 417 LEU B O 1
ATOM 6765 N N . ASN B 1 418 ? 12.469 25.062 26.031 1 93.44 418 ASN B N 1
ATOM 6766 C CA . ASN B 1 418 ? 13.703 24.859 26.766 1 93.44 418 ASN B CA 1
ATOM 6767 C C . ASN B 1 418 ? 14.922 24.891 25.859 1 93.44 418 ASN B C 1
ATOM 6769 O O . ASN B 1 418 ? 16.016 25.234 26.297 1 93.44 418 ASN B O 1
ATOM 6773 N N . TYR B 1 419 ? 14.781 24.438 24.625 1 86.38 419 TYR B N 1
ATOM 6774 C CA . TYR B 1 419 ? 15.859 24.469 23.641 1 86.38 419 TYR B CA 1
ATOM 6775 C C . TYR B 1 419 ? 16.109 25.891 23.156 1 86.38 419 TYR B C 1
ATOM 6777 O O . TYR B 1 419 ? 17.203 26.219 22.719 1 86.38 419 TYR B O 1
ATOM 6785 N N . SER B 1 420 ? 15.078 26.656 23.078 1 72.31 420 SER B N 1
ATOM 6786 C CA . SER B 1 420 ? 15.156 27.984 22.469 1 72.31 420 SER B CA 1
ATOM 6787 C C . SER B 1 420 ? 15.664 29.016 23.469 1 72.31 420 SER B C 1
ATOM 6789 O O . SER B 1 420 ? 15.312 28.969 24.641 1 72.31 420 SER B O 1
#

pLDDT: mean 89.07, std 15.03, range [40.66, 98.88]

Solvent-accessible surface area (backbone atoms only — not comparable to full-atom values): 43325 Å² total; per-residue (Å²): 104,36,38,33,33,42,32,84,48,60,28,60,48,42,64,61,46,37,74,76,38,91,56,82,78,84,42,48,38,51,23,42,47,46,64,66,42,32,82,75,32,53,34,32,40,32,19,72,28,52,53,88,53,73,69,47,74,57,93,70,30,40,36,39,52,39,65,68,47,52,62,68,56,53,46,51,42,44,63,76,40,76,70,75,64,58,57,78,58,45,68,60,53,51,50,52,46,66,70,66,61,45,66,34,36,38,32,52,38,63,83,56,54,71,61,59,48,64,86,76,54,86,60,53,53,35,36,33,60,55,63,53,51,55,60,48,51,73,44,44,51,62,83,52,58,62,78,54,29,70,47,55,40,68,79,50,76,57,34,61,69,65,48,41,75,24,48,48,54,55,51,52,47,34,52,54,49,21,55,51,39,52,60,45,32,56,69,39,51,30,34,33,24,72,26,64,34,56,53,17,32,36,52,63,45,16,63,80,35,47,82,41,71,43,60,63,43,59,51,70,73,44,76,78,42,71,45,81,45,72,74,73,90,63,74,68,46,35,36,31,32,78,51,52,76,52,69,34,42,26,62,57,33,54,37,35,17,50,33,57,37,44,74,74,68,50,54,48,38,37,38,31,32,36,33,42,81,84,35,53,54,51,56,49,33,42,64,73,43,49,87,40,36,51,91,65,49,63,43,64,64,20,74,67,54,73,69,59,43,52,51,52,56,46,70,20,45,32,36,46,44,44,25,52,59,42,36,72,56,59,68,58,48,50,43,21,36,22,25,35,27,36,38,31,24,46,10,53,8,39,63,63,75,35,49,68,79,48,26,21,42,64,41,40,50,78,40,30,48,44,52,37,12,48,50,50,52,39,67,74,30,56,67,56,30,53,49,16,1,50,44,15,18,55,53,34,50,62,57,38,27,65,66,60,35,50,50,34,50,53,50,49,53,50,52,51,59,67,76,97,104,37,38,33,34,40,30,83,47,59,28,59,47,43,66,63,46,37,74,77,35,92,58,83,78,85,43,47,38,51,23,42,48,46,64,65,40,33,83,76,32,53,35,33,38,34,20,71,27,53,54,88,53,75,70,46,75,56,92,70,30,40,37,38,52,39,65,68,47,52,63,67,57,54,45,50,43,45,63,77,40,76,69,75,65,59,57,77,58,45,68,59,53,51,50,52,44,67,69,65,61,45,65,33,36,39,33,51,38,62,83,59,53,70,61,60,48,66,87,76,54,85,62,52,53,35,35,33,60,55,62,53,52,53,61,48,51,72,45,44,53,64,82,53,58,63,78,54,31,71,47,57,41,58,78,49,74,60,34,59,68,63,48,38,74,22,47,50,54,56,51,52,46,35,52,54,49,22,55,50,39,53,60,46,33,54,70,41,50,31,34,33,26,73,25,63,33,57,52,17,32,35,52,62,44,17,62,81,36,46,82,41,70,42,58,62,43,60,50,71,71,46,77,78,44,71,44,80,44,71,72,74,90,60,77,70,46,33,35,32,30,78,52,52,75,52,70,37,41,26,63,56,33,53,38,35,18,50,33,56,38,45,76,74,67,48,54,49,39,38,37,30,33,36,32,43,81,83,35,53,54,49,56,49,35,42,65,73,43,48,88,40,35,49,92,66,49,61,41,63,63,20,74,67,56,72,68,58,42,52,53,52,56,44,70,19,44,33,37,47,42,45,26,52,58,41,38,73,57,61,67,59,48,50,43,20,36,22,25,36,27,36,37,34,23,46,10,53,8,39,63,64,74,36,48,67,79,49,27,21,40,62,39,39,50,75,41,32,49,44,52,37,12,48,51,50,52,41,67,74,30,55,67,58,29,52,49,16,1,49,43,15,16,56,51,33,51,62,56,39,26,66,66,60,35,51,50,34,49,54,51,50,54,51,52,52,59,67,74,96

Nearest PDB structures (foldseek):
  6n1x-assembly1_A  TM=7.803E-01  e=1.661E-18  Staphylococcus aureus subsp. aureus CN1
  6kih-assembly4_D  TM=7.438E-01  e=3.990E-19  Thermosynechococcus vestitus
  3c4q-assembly1_A  TM=7.435E-01  e=1.685E-16  Corynebacterium glutamicum
  3c48-assembly1_B  TM=4.615E-01  e=8.027E-17  Corynebacterium glutamicum
  5i45-assembly1_A  TM=7.724E-01  e=4.985E-08  Francisella tularensis subsp. tularensis SCHU S4

Foldseek 3Di:
DFEEEEDADQQCCVVVVVVVDVDDDDNFQSVLLCVLCLVVHQYEYEHEDCDDDCWDDDPNYIYHYQHPHHPLVCLLCLQVPLDQPLCPCVVVLVVVCVVRVGQEYEYEALQHSNLSNLVPDPRHYEYEHFDALQVCLVCQCVQPDCVQQAPFLPDDPVCVVSPGPGSVSVSVNSVVSNVSSLVSLCSHAEYEYAFPLVVVVSCPSHVNHDYAYFFIAGHPVLLVAAADDAAPPDDEAEEEEEAALGRQQQVLLVQLLQLVCVVVPHRAEYEYEHDDCSRPSNVSSCVRCPVSGDPDRYDYDHHDDPVVVSVSLNNHNAYEGQGQAGADDNRQLSSLLNLFAYEYEPHRRVCSLAPDQQQHHYDHHNDSVVVSVRVVVCNVDVPSRNRNSVRSSVSSCVRNPSVVNSVRVVVSSVVSSVVD/DFEEEEDADQQCCVVVVVVVDVDPDDNQFSVLLCVLCLVVHQYEYEHEDCDDDCWDDDPNYIYHYDHPHHPLVCLLCCQVPLDQDLCPCVVVLVVVCVVRVGQEYEYEALQHNNLSNLVPDDRHYEYEHFDALQVCLVCQCVQPDCVQQAPFLPPDPVCVVSPGPGSVSVSVNSVVSNVSSLVSLCSHAEYEAAFPLVVVVSCPSHVNHDYAYFFIAGHPVLLVAAADDAAPLDDEAEEEEEAALGSQQQVLLVQLLQLVCVVVPHRAEYEYEHDDCSRSSNVSSCVRCPVSGDPDRYDYDHHDDPVVVSVSLNNHNAYEGQGQAGADDNRQLSSLLNLFAYEYEPHRRVCSLAPDQQQHHYDHHNDSVVVSVRVVVCNVPRPSRNRNSVRSNVSSCVRNPSVVNSVRVVVSSVVSSVVD

Sequence (840 aa):
MKVLWFSNTPALGIEFLSKESKIKGTGGWMSALNEIMKNKVDLHIAFHYPYKKDLFEYRGTKYYPVYTGNILYNLIKSRFFIDVPDDKYLDFYLNVINEVKPDIIHIHGTENSFLCILGHIKIPAIVSIQGNVTVLNHKFFSGFNGKFLNRLNSTSLKEFILGPKSFKRSKNFLSKMTQIEQKRMKDVQYIIGRTDWDYRITRVLSPNSKYFKGEELLREAFYSNKWDNLYQNEGKLIIFTTNSDNYFKGIETVFHSITLLQKIGIDIEWRIAGIKDNSLIVSICRSFLGSSFPKSGYKLLGPLDEESLVQELLAAHMYVMPSHIENSPNNLCEAMILGMPCIATFAGGTSSLLKDGEEGILIQDGDPWAMAGSIIELKNDYDKALSIGNNARRRALIRHDKELVLEQYLSVYNSILNYSMKVLWFSNTPALGIEFLSKESKIKGTGGWMSALNEIMKNKVDLHIAFHYPYKKDLFEYRGTKYYPVYTGNILYNLIKSRFFIDVPDDKYLDFYLNVINEVKPDIIHIHGTENSFLCILGHIKIPAIVSIQGNVTVLNHKFFSGFNGKFLNRLNSTSLKEFILGPKSFKRSKNFLSKMTQIEQKRMKDVQYIIGRTDWDYRITRVLSPNSKYFKGEELLREAFYSNKWDNLYQNEGKLIIFTTNSDNYFKGIETVFHSITLLQKIGIDIEWRIAGIKDNSLIVSICRSFLGSSFPKSGYKLLGPLDEESLVQELLAAHMYVMPSHIENSPNNLCEAMILGMPCIATFAGGTSSLLKDGEEGILIQDGDPWAMAGSIIELKNDYDKALSIGNNARRRALIRHDKELVLEQYLSVYNSILNYS

Organism: Cecembia lonarensis (strain CCUG 58316 / KCTC 22772 / LW9) (NCBI:txid1225176)